Protein AF-A0A8J2SNY2-F1 (afdb_monomer_lite)

InterPro domains:
  IPR027417 P-loop containing nucleoside triphosphate hydrolase [G3DSA:3.40.50.300] (19-273)
  IPR027417 P-loop containing nucleoside triphosphate hydrolase [G3DSA:3.40.50.300] (315-578)
  IPR027417 P-loop containing nucleoside triphosphate hydrolase [SSF52540] (19-252)
  IPR052796 Nodulation factor sulfotransferase [PTHR32175] (302-593)

pLDDT: mean 71.62, std 20.52, range [24.45, 96.56]

Secondary structure (DSSP, 8-state):
--PPP-------S------PPPPEEEE--TTSSHHHHHHHHHH-TTEEE--S-GGGGS-S-HHHHHHHHHHHHHS--S-TT---TT-TTGGGGS----GGGTTPEEEEEE-GGG-TTS-TTTTHHHHSSTT-EEEEEE---HHHHHHHHHHHHHHHHHHS-S---SHHHHHHHHHTHHHHTSPBP--HHHHHHHHHHHHHHHHHHHHHHHHHTTS-BEEEEHHHHHH-HHHHHHHHHHHHT------PPP-PPP-S-SSHHHHBTTHHHHHHHHHHH-GGGHHHHH--S-----EEE-GGG-EEESTTTB--PPPPPEEEEE-TTSSHHHHHHHHHSSTTEEEEEE-S--SS----HHHHHHHHHHHHH--TT-S-S-SS---HHHHHHHHHHHH-TT-TTPEEEEEEETTSS-HHHHHHHIIIIIHHHHHHHT-EEEEEE---HHHHHHHHHHHHHHHHH-SS--SSBSSHHHHHHT---BPPP-HHHHHHHHHHHHHHHHHHHHHHHHHHHTT-EEEEEEHHHHHH-HHHHHHHHHHHTTT-GGGG---S-----B-TT--S--GGGBTTHHHHHHHHTTSGGGGGGSTT----STTHHHHHHHPPPPP---------PPPP---PPPP-S----------------PPPP-----------------------------------------------HHHHHHHHHHHHHHHT-S-GGGG---GGG---GGGGGS---EEEEEEEEEE---TT-TT--EEEEE-TTS-EEEEETTTGGG-THHHHS-EEEEE--SS--S---SEEEEEEESSHHHHHHTHHHHHHHHHHHHHTT-EEEEEE--PPTTTTS-S-HHHHTSHHHHHS-SS---TT--TTT-PPS-GGGHHHHS--GGGHHHHHHHHHHSTT--EEEEE-TT-EEPSSPP--TTHHHHHHS-S-SEEEEE-PPTTS--TT--TT-EEEEEEEEESSHHHHHHHHHHHHT--SSSSHHHHHHHHHHHHHHTTSS--SSHHHHH--TTHHHH--HHHHHHH-GGG---HHHHHHH-TT-SB-----SS------GGGTTEE-----SS---EEEEE-SSSEEEEE--EEEETTEEEEPP-S-HHHHHHHTT-------

Radius of gyration: 40.36 Å; chains: 1; bounding box: 122×94×124 Å

Structure (mmCIF, N/CA/C/O backbone):
data_AF-A0A8J2SNY2-F1
#
_entry.id   AF-A0A8J2SNY2-F1
#
loop_
_atom_site.group_PDB
_atom_site.id
_atom_site.type_symbol
_atom_site.label_atom_id
_atom_site.label_alt_id
_atom_site.label_comp_id
_atom_site.label_asym_id
_atom_site.label_entity_id
_atom_site.label_seq_id
_atom_site.pdbx_PDB_ins_code
_atom_site.Cartn_x
_atom_site.Cartn_y
_atom_site.Cartn_z
_atom_site.occupancy
_atom_site.B_iso_or_equiv
_atom_site.auth_seq_id
_atom_site.auth_comp_id
_atom_site.auth_asym_id
_atom_site.auth_atom_id
_atom_site.pdbx_PDB_model_num
ATOM 1 N N . MET A 1 1 ? -14.990 46.001 -46.000 1.00 33.22 1 MET A N 1
ATOM 2 C CA . MET A 1 1 ? -14.203 45.786 -44.765 1.00 33.22 1 MET A CA 1
ATOM 3 C C . MET A 1 1 ? -15.103 45.163 -43.706 1.00 33.22 1 MET A C 1
ATOM 5 O O . MET A 1 1 ? -15.949 45.850 -43.158 1.00 33.22 1 MET A O 1
ATOM 9 N N . ARG A 1 2 ? -14.979 43.854 -43.470 1.00 25.88 2 ARG A N 1
ATOM 10 C CA . ARG A 1 2 ? -15.606 43.136 -42.350 1.00 25.88 2 ARG A CA 1
ATOM 11 C C . ARG A 1 2 ? -14.556 42.163 -41.812 1.00 25.88 2 ARG A C 1
ATOM 13 O O . ARG A 1 2 ? -14.052 41.351 -42.580 1.00 25.88 2 ARG A O 1
ATOM 20 N N . ARG A 1 3 ? -14.186 42.294 -40.538 1.00 25.11 3 ARG A N 1
ATOM 21 C CA . ARG A 1 3 ? -13.379 41.313 -39.794 1.00 25.11 3 ARG A CA 1
ATOM 22 C C . ARG A 1 3 ? -14.329 40.467 -38.939 1.00 25.11 3 ARG A C 1
ATOM 24 O O . ARG A 1 3 ? -15.199 41.068 -38.309 1.00 25.11 3 ARG A O 1
ATOM 31 N N . PRO A 1 4 ? -14.190 39.131 -38.895 1.00 34.78 4 PRO A N 1
ATOM 32 C CA . PRO A 1 4 ? -14.911 38.299 -37.946 1.00 34.78 4 PRO A CA 1
ATOM 33 C C . PRO A 1 4 ? -14.132 38.121 -36.635 1.00 34.78 4 PRO A C 1
ATOM 35 O O . PRO A 1 4 ? -12.933 38.391 -36.546 1.00 34.78 4 PRO A O 1
ATOM 38 N N . ALA A 1 5 ? -14.889 37.702 -35.626 1.00 27.73 5 ALA A N 1
ATOM 39 C CA . ALA A 1 5 ? -14.544 37.582 -34.221 1.00 27.73 5 ALA A CA 1
ATOM 40 C C . ALA A 1 5 ? -13.454 36.541 -33.914 1.00 27.73 5 ALA A C 1
ATOM 42 O O . ALA A 1 5 ? -13.342 35.502 -34.561 1.00 27.73 5 ALA A O 1
ATOM 43 N N . VAL A 1 6 ? -12.690 36.832 -32.861 1.00 32.44 6 VAL A N 1
ATOM 44 C CA . VAL A 1 6 ? -11.732 35.936 -32.212 1.00 32.44 6 VAL A CA 1
ATOM 45 C C . VAL A 1 6 ? -12.512 34.946 -31.345 1.00 32.44 6 VAL A C 1
ATOM 47 O O . VAL A 1 6 ? -13.047 35.322 -30.305 1.00 32.44 6 VAL A O 1
ATOM 50 N N . ALA A 1 7 ? -12.573 33.685 -31.771 1.00 25.44 7 ALA A N 1
ATOM 51 C CA . ALA A 1 7 ? -12.929 32.562 -30.911 1.00 25.44 7 ALA A CA 1
ATOM 52 C C . ALA A 1 7 ? -11.639 32.016 -30.282 1.00 25.44 7 ALA A C 1
ATOM 54 O O . ALA A 1 7 ? -10.740 31.544 -30.977 1.00 25.44 7 ALA A O 1
ATOM 55 N N . VAL A 1 8 ? -11.538 32.145 -28.961 1.00 28.94 8 VAL A N 1
ATOM 56 C CA . VAL A 1 8 ? -10.444 31.616 -28.145 1.00 28.94 8 VAL A CA 1
ATOM 57 C C . VAL A 1 8 ? -10.587 30.097 -28.050 1.00 28.94 8 VAL A C 1
ATOM 59 O O . VAL A 1 8 ? -11.643 29.575 -27.703 1.00 28.94 8 VAL A O 1
ATOM 62 N N . ALA A 1 9 ? -9.500 29.400 -28.373 1.00 28.38 9 ALA A N 1
ATOM 63 C CA . ALA A 1 9 ? -9.352 27.958 -28.296 1.00 28.38 9 ALA A CA 1
ATOM 64 C C . ALA A 1 9 ? -9.472 27.453 -26.847 1.00 28.38 9 ALA A C 1
ATOM 66 O O . ALA A 1 9 ? -8.520 27.541 -26.081 1.00 28.38 9 ALA A O 1
ATOM 67 N N . TRP A 1 10 ? -10.629 26.892 -26.495 1.00 27.05 10 TRP A N 1
ATOM 68 C CA . TRP A 1 10 ? -10.845 26.054 -25.310 1.00 27.05 10 TRP A CA 1
ATOM 69 C C . TRP A 1 10 ? -11.689 24.841 -25.723 1.00 27.05 10 TRP A C 1
ATOM 71 O O . TRP A 1 10 ? -12.876 24.763 -25.437 1.00 27.05 10 TRP A O 1
ATOM 81 N N . ALA A 1 11 ? -11.087 23.920 -26.479 1.00 25.66 11 ALA A N 1
ATOM 82 C CA . ALA A 1 11 ? -11.652 22.596 -26.760 1.00 25.66 11 ALA A CA 1
ATOM 83 C C . ALA A 1 11 ? -10.570 21.649 -27.308 1.00 25.66 11 ALA A C 1
ATOM 85 O O . ALA A 1 11 ? -10.672 21.139 -28.418 1.00 25.66 11 ALA A O 1
ATOM 86 N N . ALA A 1 12 ? -9.493 21.448 -26.551 1.00 27.84 12 ALA A N 1
ATOM 87 C CA . ALA A 1 12 ? -8.591 20.315 -26.745 1.00 27.84 12 ALA A CA 1
ATOM 88 C C . ALA A 1 12 ? -7.766 20.135 -25.472 1.00 27.84 12 ALA A C 1
ATOM 90 O O . ALA A 1 12 ? -6.720 20.757 -25.360 1.00 27.84 12 ALA A O 1
ATOM 91 N N . HIS A 1 13 ? -8.255 19.340 -24.519 1.00 29.03 13 HIS A N 1
ATOM 92 C CA . HIS A 1 13 ? -7.476 18.525 -23.568 1.00 29.03 13 HIS A CA 1
ATOM 93 C C . HIS A 1 13 ? -8.428 18.015 -22.485 1.00 29.03 13 HIS A C 1
ATOM 95 O O . HIS A 1 13 ? -8.487 18.574 -21.403 1.00 29.03 13 HIS A O 1
ATOM 101 N N . LEU A 1 14 ? -9.211 16.991 -22.820 1.00 28.50 14 LEU A N 1
ATOM 102 C CA . LEU A 1 14 ? -9.792 16.010 -21.897 1.00 28.50 14 LEU A CA 1
ATOM 103 C C . LEU A 1 14 ? -10.342 14.862 -22.765 1.00 28.50 14 LEU A C 1
ATOM 105 O O . LEU A 1 14 ? -11.539 14.618 -22.849 1.00 28.50 14 LEU A O 1
ATOM 109 N N . SER A 1 15 ? -9.442 14.175 -23.472 1.00 24.45 15 SER A N 1
ATOM 110 C CA . SER A 1 15 ? -9.649 12.762 -23.785 1.00 24.45 15 SER A CA 1
ATOM 111 C C . SER A 1 15 ? -8.582 12.001 -23.016 1.00 24.45 15 SER A C 1
ATOM 113 O O . SER A 1 15 ? -7.390 12.231 -23.233 1.00 24.45 15 SER A O 1
ATOM 115 N N . MET A 1 16 ? -9.001 11.116 -22.114 1.00 31.48 16 MET A N 1
ATOM 116 C CA . MET A 1 16 ? -8.162 10.046 -21.576 1.00 31.48 16 MET A CA 1
ATOM 117 C C . MET A 1 16 ? -7.810 9.102 -22.735 1.00 31.48 16 MET A C 1
ATOM 119 O O . MET A 1 16 ? -8.419 8.055 -22.898 1.00 31.48 16 MET A O 1
ATOM 123 N N . GLY A 1 17 ? -6.900 9.524 -23.611 1.00 27.55 17 GLY A N 1
ATOM 124 C CA . GLY A 1 17 ? -6.364 8.685 -24.672 1.00 27.55 17 GLY A CA 1
ATOM 125 C C . GLY A 1 17 ? -5.125 7.988 -24.141 1.00 27.55 17 GLY A C 1
ATOM 126 O O . GLY A 1 17 ? -4.146 8.664 -23.819 1.00 27.55 17 GLY A O 1
ATOM 127 N N . GLN A 1 18 ? -5.152 6.658 -24.040 1.00 42.31 18 GLN A N 1
ATOM 128 C CA . GLN A 1 18 ? -3.917 5.880 -23.994 1.00 42.31 18 GLN A CA 1
ATOM 129 C C . GLN A 1 18 ? -3.045 6.337 -25.170 1.00 42.31 18 GLN A C 1
ATOM 131 O O . GLN A 1 18 ? -3.481 6.350 -26.320 1.00 42.31 18 GLN A O 1
ATOM 136 N N . GLN A 1 19 ? -1.836 6.810 -24.876 1.00 49.94 19 GLN A N 1
ATOM 137 C CA . GLN A 1 19 ? -0.881 7.168 -25.916 1.00 49.94 19 GLN A CA 1
ATOM 138 C C . GLN A 1 19 ? -0.490 5.861 -26.616 1.00 49.94 19 GLN A C 1
ATOM 140 O O . GLN A 1 19 ? 0.139 5.012 -25.986 1.00 49.94 19 GLN A O 1
ATOM 145 N N . GLN A 1 20 ? -0.898 5.672 -27.874 1.00 62.72 20 GLN A N 1
ATOM 146 C CA . GLN A 1 20 ? -0.544 4.462 -28.620 1.00 62.72 20 GLN A CA 1
ATOM 147 C C . GLN A 1 20 ? 0.985 4.282 -28.665 1.00 62.72 20 GLN A C 1
ATOM 149 O O . GLN A 1 20 ? 1.704 5.274 -28.866 1.00 62.72 20 GLN A O 1
ATOM 154 N N . PRO A 1 21 ? 1.501 3.047 -28.495 1.00 74.69 21 PRO A N 1
ATOM 155 C CA . PRO A 1 21 ? 2.928 2.777 -28.603 1.00 74.69 21 PRO A CA 1
ATOM 156 C C . PRO A 1 21 ? 3.493 3.249 -29.942 1.00 74.69 21 PRO A C 1
ATOM 158 O O . PRO A 1 21 ? 2.880 3.094 -30.998 1.00 74.69 21 PRO A O 1
ATOM 161 N N . SER A 1 22 ? 4.693 3.824 -29.912 1.00 81.81 22 SER A N 1
ATOM 162 C CA . SER A 1 22 ? 5.359 4.258 -31.142 1.00 81.81 22 SER A CA 1
ATOM 163 C C . SER A 1 22 ? 5.889 3.042 -31.915 1.00 81.81 22 SER A C 1
ATOM 165 O O . SER A 1 22 ? 6.609 2.244 -31.309 1.00 81.81 22 SER A O 1
ATOM 167 N N . PRO A 1 23 ? 5.629 2.914 -33.232 1.00 86.12 23 PRO A N 1
ATOM 168 C CA . PRO A 1 23 ? 6.174 1.824 -34.035 1.00 86.12 23 PRO A CA 1
ATOM 169 C C . PRO A 1 23 ? 7.700 1.761 -33.956 1.00 86.12 23 PRO A C 1
ATOM 171 O O . PRO A 1 23 ? 8.362 2.803 -33.900 1.00 86.12 23 PRO A O 1
ATOM 174 N N . VAL A 1 24 ? 8.271 0.556 -33.980 1.00 89.06 24 VAL A N 1
ATOM 175 C CA . VAL A 1 24 ? 9.714 0.349 -33.799 1.00 89.06 24 VAL A CA 1
ATOM 176 C C . VAL A 1 24 ? 10.374 -0.340 -34.991 1.00 89.06 24 VAL A C 1
ATOM 178 O O . VAL A 1 24 ? 9.887 -1.344 -35.505 1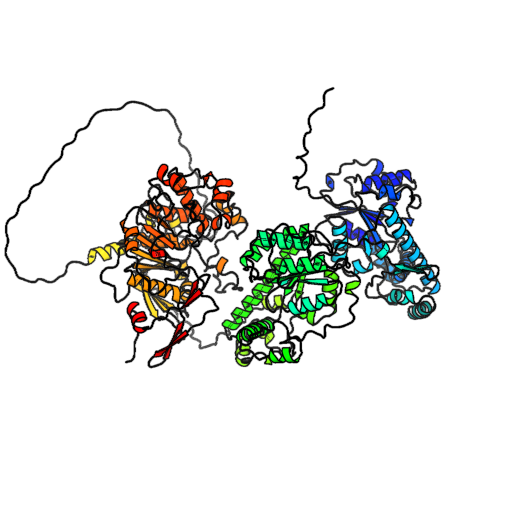.00 89.06 24 VAL A O 1
ATOM 181 N N . VAL A 1 25 ? 11.535 0.177 -35.400 1.00 90.88 25 VAL A N 1
ATOM 182 C CA . VAL A 1 25 ? 12.435 -0.486 -36.356 1.00 90.88 25 VAL A CA 1
ATOM 183 C C . VAL A 1 25 ? 13.700 -0.915 -35.624 1.00 90.88 25 VAL A C 1
ATOM 185 O O . VAL A 1 25 ? 14.414 -0.079 -35.060 1.00 90.88 25 VAL A O 1
ATOM 188 N N . VAL A 1 26 ? 13.982 -2.220 -35.641 1.00 93.12 26 VAL A N 1
ATOM 189 C CA . VAL A 1 26 ? 15.148 -2.823 -34.985 1.00 93.12 26 VAL A CA 1
ATOM 190 C C . VAL A 1 26 ? 16.241 -3.111 -36.017 1.00 93.12 26 VAL A C 1
ATOM 192 O O . VAL A 1 26 ? 16.176 -4.064 -36.790 1.00 93.12 26 VAL A O 1
ATOM 195 N N . PHE A 1 27 ? 17.293 -2.302 -36.025 1.00 94.06 27 PHE A N 1
ATOM 196 C CA . PHE A 1 27 ? 18.481 -2.528 -36.839 1.00 94.06 27 PHE A CA 1
ATOM 197 C C . PHE A 1 27 ? 19.389 -3.571 -36.199 1.00 94.06 27 PHE A C 1
ATOM 199 O O . PHE A 1 27 ? 19.750 -3.461 -35.027 1.00 94.06 27 PHE A O 1
ATOM 206 N N . LYS A 1 28 ? 19.815 -4.562 -36.983 1.00 93.00 28 LYS A N 1
ATOM 207 C CA . LYS A 1 28 ? 20.658 -5.658 -36.493 1.00 93.00 28 LYS A CA 1
ATOM 208 C C . LYS A 1 28 ? 21.699 -6.111 -37.520 1.00 93.00 28 LYS A C 1
ATOM 210 O O . LYS A 1 28 ? 21.788 -5.593 -38.632 1.00 93.00 28 LYS A O 1
ATOM 215 N N . LYS A 1 29 ? 22.481 -7.132 -37.156 1.00 91.56 29 LYS A N 1
ATOM 216 C CA . LYS A 1 29 ? 23.317 -7.925 -38.075 1.00 91.56 29 LYS A CA 1
ATOM 217 C C . LYS A 1 29 ? 22.982 -9.411 -37.917 1.00 91.56 29 LYS A C 1
ATOM 219 O O . LYS A 1 29 ? 22.420 -9.822 -36.905 1.00 91.56 29 LYS A O 1
ATOM 224 N N . ALA A 1 30 ? 23.317 -10.243 -38.898 1.00 87.06 30 ALA A N 1
ATOM 225 C CA . ALA A 1 30 ? 23.298 -11.691 -38.699 1.00 87.06 30 ALA A CA 1
ATOM 226 C C . ALA A 1 30 ? 24.171 -12.094 -37.488 1.00 87.06 30 ALA A C 1
ATOM 228 O O . ALA A 1 30 ? 25.179 -11.444 -37.204 1.00 87.06 30 ALA A O 1
ATOM 229 N N . ARG A 1 31 ? 23.781 -13.168 -36.786 1.00 87.25 31 ARG A N 1
ATOM 230 C CA . ARG A 1 31 ? 24.534 -13.785 -35.666 1.00 87.25 31 ARG A CA 1
ATOM 231 C C . ARG A 1 31 ? 24.705 -12.917 -34.408 1.00 87.25 31 ARG A C 1
ATOM 233 O O . ARG A 1 31 ? 25.590 -13.161 -33.585 1.00 87.25 31 ARG A O 1
ATOM 240 N N . THR A 1 32 ? 23.803 -11.957 -34.223 1.00 88.12 32 THR A N 1
ATOM 241 C CA . THR A 1 32 ? 23.717 -11.097 -33.029 1.00 88.12 32 THR A CA 1
ATOM 242 C C . THR A 1 32 ? 22.736 -11.598 -31.978 1.00 88.12 32 THR A C 1
ATOM 244 O O . THR A 1 32 ? 22.462 -10.869 -31.040 1.00 88.12 32 THR A O 1
ATOM 247 N N . GLY A 1 33 ? 22.142 -12.781 -32.172 1.00 87.31 33 GLY A N 1
ATOM 248 C CA . GLY A 1 33 ? 20.983 -13.225 -31.394 1.00 87.31 33 GLY A CA 1
ATOM 249 C C . GLY A 1 33 ? 19.668 -12.563 -31.816 1.00 87.31 33 GLY A C 1
ATOM 250 O O . GLY A 1 33 ? 18.686 -12.661 -31.100 1.00 87.31 33 GLY A O 1
ATOM 251 N N . SER A 1 34 ? 19.611 -11.871 -32.962 1.00 86.88 34 SER A N 1
ATOM 252 C CA . SER A 1 34 ? 18.394 -11.149 -33.395 1.00 86.88 34 SER A CA 1
ATOM 253 C C . SER A 1 34 ? 17.194 -12.071 -33.582 1.00 86.88 34 SER A C 1
ATOM 255 O O . SER A 1 34 ? 16.071 -11.658 -33.338 1.00 86.88 34 SER A O 1
ATOM 257 N N . THR A 1 35 ? 17.440 -13.331 -33.937 1.00 84.00 35 THR A N 1
ATOM 258 C CA . THR A 1 35 ? 16.425 -14.388 -33.974 1.00 84.00 35 THR A CA 1
ATOM 259 C C . THR A 1 35 ? 15.821 -14.670 -32.596 1.00 84.00 35 THR A C 1
ATOM 261 O O . THR A 1 35 ? 14.616 -14.843 -32.486 1.00 84.00 35 THR A O 1
ATOM 264 N N . TRP A 1 36 ? 16.652 -14.667 -31.550 1.00 86.38 36 TRP A N 1
ATOM 265 C CA . TRP A 1 36 ? 16.235 -14.859 -30.160 1.00 86.38 36 TRP A CA 1
ATOM 266 C C . TRP A 1 36 ? 15.397 -13.671 -29.665 1.00 86.38 36 TRP A C 1
ATOM 268 O O . TRP A 1 36 ? 14.319 -13.867 -29.117 1.00 86.38 36 TRP A O 1
ATOM 278 N N . LEU A 1 37 ? 15.837 -12.436 -29.942 1.00 89.25 37 LEU A N 1
ATOM 279 C CA . LEU A 1 37 ? 15.060 -11.228 -29.638 1.00 89.25 37 LEU A CA 1
ATOM 280 C C . LEU A 1 37 ? 13.711 -11.201 -30.372 1.00 89.25 37 LEU A C 1
ATOM 282 O O . LEU A 1 37 ? 12.694 -10.907 -29.754 1.00 89.25 37 LEU A O 1
ATOM 286 N N . ALA A 1 38 ? 13.705 -11.489 -31.676 1.00 86.75 38 ALA A N 1
ATOM 287 C CA . ALA A 1 38 ? 12.488 -11.470 -32.480 1.00 86.75 38 ALA A CA 1
ATOM 288 C C . ALA A 1 38 ? 11.462 -12.499 -31.981 1.00 86.75 38 ALA A C 1
ATOM 290 O O . ALA A 1 38 ? 10.297 -12.154 -31.856 1.00 86.75 38 ALA A O 1
ATOM 291 N N . ASP A 1 39 ? 11.896 -13.710 -31.620 1.00 84.44 39 ASP A N 1
ATOM 292 C CA . ASP A 1 39 ? 11.019 -14.753 -31.067 1.00 84.44 39 ASP A CA 1
ATOM 293 C C . ASP A 1 39 ? 10.436 -14.367 -29.692 1.00 84.44 39 ASP A C 1
ATOM 295 O O . ASP A 1 39 ? 9.268 -14.640 -29.429 1.00 84.44 39 ASP A O 1
ATOM 299 N N . MET A 1 40 ? 11.197 -13.668 -28.833 1.00 87.50 40 MET A N 1
ATOM 300 C CA . MET A 1 40 ? 10.644 -13.103 -27.588 1.00 87.50 40 MET A CA 1
ATOM 301 C C . MET A 1 40 ? 9.604 -12.013 -27.866 1.00 87.50 40 MET A C 1
ATOM 303 O O . MET A 1 40 ? 8.563 -11.991 -27.223 1.00 87.50 40 MET A O 1
ATOM 307 N N . LEU A 1 41 ? 9.863 -11.115 -28.822 1.00 87.69 41 LEU A N 1
ATOM 308 C CA . LEU A 1 41 ? 8.920 -10.051 -29.180 1.00 87.69 41 LEU A CA 1
ATOM 309 C C . LEU A 1 41 ? 7.668 -10.592 -29.887 1.00 87.69 41 LEU A C 1
ATOM 311 O O . LEU A 1 41 ? 6.594 -10.045 -29.696 1.00 87.69 41 LEU A O 1
ATOM 315 N N . GLU A 1 42 ? 7.782 -11.657 -30.679 1.00 83.50 42 GLU A N 1
ATOM 316 C CA . GLU A 1 42 ? 6.655 -12.286 -31.384 1.00 83.50 42 GLU A CA 1
ATOM 317 C C . GLU A 1 42 ? 5.690 -13.004 -30.428 1.00 83.50 42 GLU A C 1
ATOM 319 O O . GLU A 1 42 ? 4.485 -13.035 -30.668 1.00 83.50 42 GLU A O 1
ATOM 324 N N . LYS A 1 43 ? 6.206 -13.562 -29.328 1.00 85.12 43 LYS A N 1
ATOM 325 C CA . LYS A 1 43 ? 5.400 -14.245 -28.304 1.00 85.12 43 LYS A CA 1
ATOM 326 C C . LYS A 1 43 ? 4.765 -13.305 -27.281 1.00 85.12 43 LYS A C 1
ATOM 328 O O . LYS A 1 43 ? 3.946 -13.760 -26.484 1.00 85.12 43 LYS A O 1
ATOM 333 N N . ASP A 1 44 ? 5.171 -12.040 -27.253 1.00 85.19 44 ASP A N 1
ATOM 334 C CA . ASP A 1 44 ? 4.626 -11.052 -26.329 1.00 85.19 44 ASP A CA 1
ATOM 335 C C . ASP A 1 44 ? 3.267 -10.565 -26.839 1.00 85.19 44 ASP A C 1
ATOM 337 O O . ASP A 1 44 ? 3.148 -10.016 -27.932 1.00 85.19 44 ASP A O 1
ATOM 341 N N . ASP A 1 45 ? 2.219 -10.765 -26.045 1.00 83.44 45 ASP A N 1
ATOM 342 C CA . ASP A 1 45 ? 0.842 -10.449 -26.419 1.00 83.44 45 ASP A CA 1
ATOM 343 C C . ASP A 1 45 ? 0.607 -8.949 -26.653 1.00 83.44 45 ASP A C 1
ATOM 345 O O . ASP A 1 45 ? -0.307 -8.586 -27.403 1.00 83.44 45 ASP A O 1
ATOM 349 N N . ARG A 1 46 ? 1.464 -8.089 -26.090 1.00 83.94 46 ARG A N 1
ATOM 350 C CA . ARG A 1 46 ? 1.454 -6.627 -26.263 1.00 83.94 46 ARG A CA 1
ATOM 351 C C . ARG A 1 46 ? 2.160 -6.169 -27.534 1.00 83.94 46 ARG A C 1
ATOM 353 O O . ARG A 1 46 ? 2.160 -4.973 -27.826 1.00 83.94 46 ARG A O 1
ATOM 360 N N . VAL A 1 47 ? 2.806 -7.070 -28.269 1.00 84.81 47 VAL A N 1
ATOM 361 C CA . VAL A 1 47 ? 3.633 -6.730 -29.425 1.00 84.81 47 VAL A CA 1
ATOM 362 C C . VAL A 1 47 ? 3.092 -7.431 -30.668 1.00 84.81 47 VAL A C 1
ATOM 364 O O . VAL A 1 47 ? 2.811 -8.622 -30.692 1.00 84.81 47 VAL A O 1
ATOM 367 N N . ALA A 1 48 ? 2.951 -6.670 -31.743 1.00 82.81 48 ALA A N 1
ATOM 368 C CA . ALA A 1 48 ? 2.775 -7.172 -33.092 1.00 82.81 48 ALA A CA 1
ATOM 369 C C . ALA A 1 48 ? 4.110 -7.031 -33.834 1.00 82.81 48 ALA A C 1
ATOM 371 O O . ALA A 1 48 ? 4.339 -6.069 -34.575 1.00 82.81 48 ALA A O 1
ATOM 372 N N . PHE A 1 49 ? 5.023 -7.971 -33.581 1.00 83.25 49 PHE A N 1
ATOM 373 C CA . PHE A 1 49 ? 6.332 -7.988 -34.226 1.00 83.25 49 PHE A CA 1
ATOM 374 C C . PHE A 1 49 ? 6.254 -8.777 -35.534 1.00 83.25 49 PHE A C 1
ATOM 376 O O . PHE A 1 49 ? 5.971 -9.974 -35.530 1.00 83.25 49 PHE A O 1
ATOM 383 N N . PHE A 1 50 ? 6.478 -8.120 -36.671 1.00 72.44 50 PHE A N 1
ATOM 384 C CA . PHE A 1 50 ? 6.499 -8.807 -37.957 1.00 72.44 50 PHE A CA 1
ATOM 385 C C . PHE A 1 50 ? 7.751 -9.683 -38.065 1.00 72.44 50 PHE A C 1
ATOM 387 O O . PHE A 1 50 ? 8.829 -9.295 -37.612 1.00 72.44 50 PHE A O 1
ATOM 394 N N . ARG A 1 51 ? 7.570 -10.858 -38.685 1.00 65.44 51 ARG A N 1
ATOM 395 C CA . ARG A 1 51 ? 8.538 -11.953 -38.873 1.00 65.44 51 ARG A CA 1
ATOM 396 C C . ARG A 1 51 ? 10.005 -11.503 -38.912 1.00 65.44 51 ARG A C 1
ATOM 398 O O . ARG A 1 51 ? 10.360 -10.571 -39.633 1.00 65.44 51 ARG A O 1
ATOM 405 N N . HIS A 1 52 ? 10.857 -12.262 -38.219 1.00 67.50 52 HIS A N 1
ATOM 406 C CA . HIS A 1 52 ? 12.304 -12.058 -38.198 1.00 67.50 52 HIS A CA 1
ATOM 407 C C . HIS A 1 52 ? 12.888 -11.875 -39.612 1.00 67.50 52 HIS A C 1
ATOM 409 O O . HIS A 1 52 ? 12.710 -12.750 -40.460 1.00 67.50 52 HIS A O 1
ATOM 415 N N . GLU A 1 53 ? 13.639 -10.789 -39.826 1.00 70.69 53 GLU A N 1
ATOM 416 C CA . GLU A 1 53 ? 14.204 -10.375 -41.119 1.00 70.69 53 GLU A CA 1
ATOM 417 C C . GLU A 1 53 ? 13.161 -10.000 -42.178 1.00 70.69 53 GLU A C 1
ATOM 419 O O . GLU A 1 53 ? 13.091 -10.617 -43.245 1.00 70.69 53 GLU A O 1
ATOM 424 N N . ALA A 1 54 ? 12.421 -8.917 -41.931 1.00 69.06 54 ALA A N 1
ATOM 425 C CA . ALA A 1 54 ? 11.400 -8.403 -42.848 1.00 69.06 54 ALA A CA 1
ATOM 426 C C . ALA A 1 54 ? 11.898 -8.229 -44.298 1.00 69.06 54 ALA A C 1
ATOM 428 O O . ALA A 1 54 ? 11.122 -8.375 -45.240 1.00 69.06 54 ALA A O 1
ATOM 429 N N . GLN A 1 55 ? 13.206 -8.010 -44.503 1.00 72.44 55 GLN A N 1
ATOM 430 C CA . GLN A 1 55 ? 13.798 -7.927 -45.839 1.00 72.44 55 GLN A CA 1
ATOM 431 C C . GLN A 1 55 ? 13.572 -9.153 -46.735 1.00 72.44 55 GLN A C 1
ATOM 433 O O . GLN A 1 55 ? 13.571 -9.010 -47.953 1.00 72.44 55 GLN A O 1
ATOM 438 N N . GLY A 1 56 ? 13.351 -10.344 -46.165 1.00 70.50 56 GLY A N 1
ATOM 439 C CA . GLY A 1 56 ? 13.036 -11.548 -46.944 1.00 70.50 56 GLY A CA 1
ATOM 440 C C . GLY A 1 56 ? 11.696 -11.467 -47.688 1.00 70.50 56 GLY A C 1
ATOM 441 O O . GLY A 1 56 ? 11.430 -12.286 -48.565 1.00 70.50 56 GLY A O 1
ATOM 442 N N . CYS A 1 57 ? 10.870 -10.472 -47.361 1.00 65.62 57 CYS A N 1
ATOM 443 C CA . CYS A 1 57 ? 9.527 -10.267 -47.896 1.00 65.62 57 CYS A CA 1
ATOM 444 C C . CYS A 1 57 ? 9.467 -9.173 -48.978 1.00 65.62 57 CYS A C 1
ATOM 446 O O . CYS A 1 57 ? 8.397 -8.913 -49.541 1.00 65.62 57 CYS A O 1
ATOM 448 N N . PHE A 1 58 ? 10.599 -8.531 -49.286 1.00 72.12 58 PHE A N 1
ATOM 449 C CA . PHE A 1 58 ? 10.678 -7.438 -50.254 1.00 72.12 58 PHE A CA 1
ATOM 450 C C . PHE A 1 58 ? 11.314 -7.893 -51.575 1.00 72.12 58 PHE A C 1
ATOM 452 O O . PHE A 1 58 ? 12.132 -8.818 -51.629 1.00 72.12 58 PHE A O 1
ATOM 459 N N . SER A 1 59 ? 10.901 -7.255 -52.670 1.00 67.56 59 SER A N 1
ATOM 460 C CA . SER A 1 59 ? 11.609 -7.310 -53.951 1.00 67.56 59 SER A CA 1
ATOM 461 C C . SER A 1 59 ? 12.953 -6.581 -53.870 1.00 67.56 59 SER A C 1
ATOM 463 O O . SER A 1 59 ? 13.153 -5.719 -53.023 1.00 67.56 59 SER A O 1
ATOM 465 N N . ASP A 1 60 ? 13.877 -6.894 -54.779 1.00 72.12 60 ASP A N 1
ATOM 466 C CA . ASP A 1 60 ? 15.189 -6.228 -54.852 1.00 72.12 60 ASP A CA 1
ATOM 467 C C . ASP A 1 60 ? 15.098 -4.803 -55.458 1.00 72.12 60 ASP A C 1
ATOM 469 O O . ASP A 1 60 ? 16.103 -4.199 -55.829 1.00 72.12 60 ASP A O 1
ATOM 473 N N . ASP A 1 61 ? 13.879 -4.261 -55.565 1.00 80.25 61 ASP A N 1
ATOM 474 C CA . ASP A 1 61 ? 13.562 -2.931 -56.076 1.00 80.25 61 ASP A CA 1
ATOM 475 C C . ASP A 1 61 ? 13.472 -1.909 -54.929 1.00 80.25 61 ASP A C 1
ATOM 477 O O . ASP A 1 61 ? 12.781 -2.114 -53.923 1.00 80.25 61 ASP A O 1
ATOM 481 N N . ALA A 1 62 ? 14.175 -0.785 -55.081 1.00 76.12 62 ALA A N 1
ATOM 482 C CA . ALA A 1 62 ? 14.303 0.221 -54.031 1.00 76.12 62 ALA A CA 1
ATOM 483 C C . ALA A 1 62 ? 12.988 0.956 -53.733 1.00 76.12 62 ALA A C 1
ATOM 485 O O . ALA A 1 62 ? 12.713 1.252 -52.570 1.00 76.12 62 ALA A O 1
ATOM 486 N N . ASP A 1 63 ? 12.168 1.240 -54.748 1.00 79.56 63 ASP A N 1
ATOM 487 C CA . ASP A 1 63 ? 10.922 1.991 -54.577 1.00 79.56 63 ASP A CA 1
ATOM 488 C C . ASP A 1 63 ? 9.825 1.113 -53.971 1.00 79.56 63 ASP A C 1
ATOM 490 O O . ASP A 1 63 ? 9.125 1.542 -53.046 1.00 79.56 63 ASP A O 1
ATOM 494 N N . ARG A 1 64 ? 9.722 -0.144 -54.417 1.00 77.25 64 ARG A N 1
ATOM 495 C CA . ARG A 1 64 ? 8.862 -1.151 -53.788 1.00 77.25 64 ARG A CA 1
ATOM 496 C C . ARG A 1 64 ? 9.291 -1.396 -52.354 1.00 77.25 64 ARG A C 1
ATOM 498 O O . ARG A 1 64 ? 8.456 -1.301 -51.464 1.00 77.25 64 ARG A O 1
ATOM 505 N N . THR A 1 65 ? 10.578 -1.597 -52.085 1.00 77.81 65 THR A N 1
ATOM 506 C CA . THR A 1 65 ? 11.031 -1.780 -50.703 1.00 77.81 65 THR A CA 1
ATOM 507 C C . THR A 1 65 ? 10.756 -0.545 -49.846 1.00 77.81 65 THR A C 1
ATOM 509 O O . THR A 1 65 ? 10.237 -0.682 -48.742 1.00 77.81 65 THR A O 1
ATOM 512 N N . ARG A 1 66 ? 11.004 0.676 -50.340 1.00 78.81 66 ARG A N 1
ATOM 513 C CA . ARG A 1 66 ? 10.678 1.910 -49.601 1.00 78.81 66 ARG A CA 1
ATOM 514 C C . ARG A 1 66 ? 9.194 1.954 -49.226 1.00 78.81 66 ARG A C 1
ATOM 516 O O . ARG A 1 66 ? 8.864 2.227 -48.073 1.00 78.81 66 ARG A O 1
ATOM 523 N N . LYS A 1 67 ? 8.310 1.630 -50.173 1.00 77.56 67 LYS A N 1
ATOM 524 C CA . LYS A 1 67 ? 6.861 1.561 -49.941 1.00 77.56 67 LYS A CA 1
ATOM 525 C C . LYS A 1 67 ? 6.489 0.477 -48.915 1.00 77.56 67 LYS A C 1
ATOM 527 O O . LYS A 1 67 ? 5.533 0.662 -48.170 1.00 77.56 67 LYS A O 1
ATOM 532 N N . ALA A 1 68 ? 7.274 -0.597 -48.816 1.00 75.25 68 ALA A N 1
ATOM 533 C CA . ALA A 1 68 ? 7.120 -1.675 -47.828 1.00 75.25 68 ALA A CA 1
ATOM 534 C C . ALA A 1 68 ? 7.359 -1.223 -46.418 1.00 75.25 68 ALA A C 1
ATOM 536 O O . ALA A 1 68 ? 6.497 -1.368 -45.551 1.00 75.25 68 ALA A O 1
ATOM 537 N N . PHE A 1 69 ? 8.520 -0.615 -46.221 1.00 78.31 69 PHE A N 1
ATOM 538 C CA . PHE A 1 69 ? 8.866 -0.026 -44.949 1.00 78.31 69 PHE A CA 1
ATOM 539 C C . PHE A 1 69 ? 7.838 1.037 -44.565 1.00 78.31 69 PHE A C 1
ATOM 541 O O . PHE A 1 69 ? 7.415 1.080 -43.416 1.00 78.31 69 PHE A O 1
ATOM 548 N N . GLU A 1 70 ? 7.370 1.851 -45.515 1.00 76.88 70 GLU A N 1
ATOM 549 C CA . GLU A 1 70 ? 6.343 2.848 -45.226 1.00 76.88 70 GLU A CA 1
ATOM 550 C C . GLU A 1 70 ? 5.025 2.222 -44.744 1.00 76.88 70 GLU A C 1
ATOM 552 O O . GLU A 1 70 ? 4.475 2.680 -43.743 1.00 76.88 70 GLU A O 1
ATOM 557 N N . VAL A 1 71 ? 4.539 1.158 -45.390 1.00 75.06 71 VAL A N 1
ATOM 558 C CA . VAL A 1 71 ? 3.328 0.447 -44.947 1.00 75.06 71 VAL A CA 1
ATOM 559 C C . VAL A 1 71 ? 3.546 -0.180 -43.570 1.00 75.06 71 VAL A C 1
ATOM 561 O O . VAL A 1 71 ? 2.765 0.080 -42.664 1.00 75.06 71 VAL A O 1
ATOM 564 N N . MET A 1 72 ? 4.632 -0.927 -43.359 1.00 74.31 72 MET A N 1
ATOM 565 C CA . MET A 1 72 ? 4.878 -1.616 -42.084 1.00 74.31 72 MET A CA 1
ATOM 566 C C . MET A 1 72 ? 5.050 -0.661 -40.899 1.00 74.31 72 MET A C 1
ATOM 568 O O . MET A 1 72 ? 4.657 -0.985 -39.782 1.00 74.31 72 MET A O 1
ATOM 572 N N . VAL A 1 73 ? 5.644 0.510 -41.134 1.00 72.00 73 VAL A N 1
ATOM 573 C CA . VAL A 1 73 ? 5.965 1.474 -40.079 1.00 72.00 73 VAL A CA 1
ATOM 574 C C . VAL A 1 73 ? 4.853 2.508 -39.863 1.00 72.00 73 VAL A C 1
ATOM 576 O O . VAL A 1 73 ? 4.664 2.967 -38.739 1.00 72.00 73 VAL A O 1
ATOM 579 N N . ARG A 1 74 ? 4.130 2.914 -40.918 1.00 70.88 74 ARG A N 1
ATOM 580 C CA . ARG A 1 74 ? 3.148 4.018 -40.854 1.00 70.88 74 ARG A CA 1
ATOM 581 C C . ARG A 1 74 ? 1.693 3.593 -41.024 1.00 70.88 74 ARG A C 1
ATOM 583 O O . ARG A 1 74 ? 0.814 4.365 -40.653 1.00 70.88 74 ARG A O 1
ATOM 590 N N . ARG A 1 75 ? 1.425 2.439 -41.641 1.00 65.69 75 ARG A N 1
ATOM 591 C CA . ARG A 1 75 ? 0.073 1.929 -41.944 1.00 65.69 75 ARG A CA 1
ATOM 592 C C . ARG A 1 75 ? 0.028 0.398 -41.832 1.00 65.69 75 ARG A C 1
ATOM 594 O O . ARG A 1 75 ? -0.248 -0.267 -42.835 1.00 65.69 75 ARG A O 1
ATOM 601 N N . PRO A 1 76 ? 0.369 -0.174 -40.664 1.00 64.56 76 PRO A N 1
ATOM 602 C CA . PRO A 1 76 ? 0.458 -1.620 -40.528 1.00 64.56 76 PRO A CA 1
ATOM 603 C C . PRO A 1 76 ? -0.906 -2.263 -40.811 1.00 64.56 76 PRO A C 1
ATOM 605 O O . PRO A 1 76 ? -1.941 -1.712 -40.443 1.00 64.56 76 PRO A O 1
ATOM 608 N N . THR A 1 77 ? -0.911 -3.415 -41.486 1.00 62.69 77 THR A N 1
ATOM 609 C CA . THR A 1 77 ? -2.147 -4.135 -41.851 1.00 62.69 77 THR A CA 1
ATOM 610 C C . THR A 1 77 ? -2.372 -5.336 -40.944 1.00 62.69 77 THR A C 1
ATOM 612 O O . THR A 1 77 ? -1.403 -5.951 -40.514 1.00 62.69 77 THR A O 1
ATOM 615 N N . CYS A 1 78 ? -3.628 -5.729 -40.737 1.00 60.91 78 CYS A N 1
ATOM 616 C CA . CYS A 1 78 ? -4.058 -6.735 -39.756 1.00 60.91 78 CYS A CA 1
ATOM 617 C C . CYS A 1 78 ? -3.577 -8.181 -39.896 1.00 60.91 78 CYS A C 1
ATOM 619 O O . CYS A 1 78 ? -4.040 -9.052 -39.164 1.00 60.91 78 CYS A O 1
ATOM 621 N N . SER A 1 79 ? -2.658 -8.470 -40.807 1.00 57.09 79 SER A N 1
ATOM 622 C CA . SER A 1 79 ? -2.107 -9.810 -40.956 1.00 57.09 79 SER A CA 1
ATOM 623 C C . SER A 1 79 ? -0.676 -9.843 -40.425 1.00 57.09 79 SER A C 1
ATOM 625 O O . SER A 1 79 ? 0.224 -9.251 -41.002 1.00 57.09 79 SER A O 1
ATOM 627 N N . THR A 1 80 ? -0.409 -10.573 -39.343 1.00 51.03 80 THR A N 1
ATOM 628 C CA . THR A 1 80 ? 0.978 -10.921 -38.965 1.00 51.03 80 THR A CA 1
ATOM 629 C C . THR A 1 80 ? 1.563 -11.997 -39.894 1.00 51.03 80 THR A C 1
ATOM 631 O O . THR A 1 80 ? 2.777 -12.169 -39.965 1.00 51.03 80 THR A O 1
ATOM 634 N N . GLN A 1 81 ? 0.716 -12.661 -40.698 1.00 51.75 81 GLN A N 1
ATOM 635 C CA . GLN A 1 81 ? 1.083 -13.626 -41.744 1.00 51.75 81 GLN A CA 1
ATOM 636 C C . GLN A 1 81 ? 1.463 -12.967 -43.086 1.00 51.75 81 GLN A C 1
ATOM 638 O O . GLN A 1 81 ? 1.434 -13.616 -44.129 1.00 51.75 81 GLN A O 1
ATOM 643 N N . MET A 1 82 ? 1.855 -11.689 -43.083 1.00 52.88 82 MET A N 1
ATOM 644 C CA . MET A 1 82 ? 2.142 -10.846 -44.260 1.00 52.88 82 MET A CA 1
ATOM 645 C C . MET A 1 82 ? 3.256 -11.327 -45.209 1.00 52.88 82 MET A C 1
ATOM 647 O O . MET A 1 82 ? 3.579 -10.641 -46.177 1.00 52.88 82 MET A O 1
ATOM 651 N N . CYS A 1 83 ? 3.843 -12.496 -44.960 1.00 57.44 83 CYS A N 1
ATOM 652 C CA . CYS A 1 83 ? 4.906 -13.071 -45.771 1.00 57.44 83 CYS A CA 1
ATOM 653 C C . CYS A 1 83 ? 4.772 -14.603 -45.882 1.00 57.44 83 CYS A C 1
ATOM 655 O O . CYS A 1 83 ? 5.608 -15.335 -45.331 1.00 57.44 83 CYS A O 1
ATOM 657 N N . PRO A 1 84 ? 3.721 -15.116 -46.559 1.00 52.66 84 PRO A N 1
ATOM 658 C CA . PRO A 1 84 ? 3.640 -16.527 -46.912 1.00 52.66 84 PRO A CA 1
ATOM 659 C C . PRO A 1 84 ? 4.773 -16.856 -47.888 1.00 52.66 84 PRO A C 1
ATOM 661 O O . PRO A 1 84 ? 5.104 -16.058 -48.768 1.00 52.66 84 PRO A O 1
ATOM 664 N N . ASN A 1 85 ? 5.393 -18.024 -47.724 1.00 52.81 85 ASN A N 1
ATOM 665 C CA . ASN A 1 85 ? 6.532 -18.441 -48.541 1.00 52.81 85 ASN A CA 1
ATOM 666 C C . ASN A 1 85 ? 6.223 -18.285 -50.046 1.00 52.81 85 ASN A C 1
ATOM 668 O O . ASN A 1 85 ? 5.296 -18.910 -50.555 1.00 52.81 85 ASN A O 1
ATOM 672 N N . GLY A 1 86 ? 7.016 -17.473 -50.754 1.00 56.47 86 GLY A N 1
ATOM 673 C CA . GLY A 1 86 ? 7.006 -17.393 -52.220 1.00 56.47 86 GLY A CA 1
ATOM 674 C C . GLY A 1 86 ? 6.288 -16.195 -52.855 1.00 56.47 86 GLY A C 1
ATOM 675 O O . GLY A 1 86 ? 6.399 -16.036 -54.067 1.00 56.47 86 GLY A O 1
ATOM 676 N N . GLN A 1 87 ? 5.615 -15.322 -52.095 1.00 62.06 87 GLN A N 1
ATOM 677 C CA . GLN A 1 87 ? 4.964 -14.122 -52.652 1.00 62.06 87 GLN A CA 1
ATOM 678 C C . GLN A 1 87 ? 5.624 -12.826 -52.160 1.00 62.06 87 GLN A C 1
ATOM 680 O O . GLN A 1 87 ? 5.154 -12.182 -51.221 1.00 62.06 87 GLN A O 1
ATOM 685 N N . LYS A 1 88 ? 6.727 -12.427 -52.814 1.00 66.69 88 LYS A N 1
ATOM 686 C CA . LYS A 1 88 ? 7.289 -11.073 -52.653 1.00 66.69 88 LYS A CA 1
ATOM 687 C C . LYS A 1 88 ? 6.222 -10.038 -53.050 1.00 66.69 88 LYS A C 1
ATOM 689 O O . LYS A 1 88 ? 5.457 -10.273 -53.979 1.00 66.69 88 LYS A O 1
ATOM 694 N N . ASP A 1 89 ? 6.181 -8.902 -52.358 1.00 65.00 89 ASP A N 1
ATOM 695 C CA . ASP A 1 89 ? 5.293 -7.757 -52.645 1.00 65.00 89 ASP A CA 1
ATOM 696 C C . ASP A 1 89 ? 3.780 -7.929 -52.353 1.00 65.00 89 ASP A C 1
ATOM 698 O O . ASP A 1 89 ? 3.023 -6.979 -52.558 1.00 65.00 89 ASP A O 1
ATOM 702 N N . ALA A 1 90 ? 3.313 -9.065 -51.807 1.00 62.69 90 ALA A N 1
ATOM 703 C CA . ALA A 1 90 ? 1.886 -9.287 -51.487 1.00 62.69 90 ALA A CA 1
ATOM 704 C C . ALA A 1 90 ? 1.272 -8.188 -50.582 1.00 62.69 90 ALA A C 1
ATOM 706 O O . ALA A 1 90 ? 0.096 -7.831 -50.688 1.00 62.69 90 ALA A O 1
ATOM 707 N N . TRP A 1 91 ? 2.105 -7.583 -49.738 1.00 63.69 91 TRP A N 1
ATOM 708 C CA . TRP A 1 91 ? 1.771 -6.508 -48.807 1.00 63.69 91 TRP A CA 1
ATOM 709 C C . TRP A 1 91 ? 1.429 -5.164 -49.487 1.00 63.69 91 TRP A C 1
ATOM 711 O O . TRP A 1 91 ? 0.764 -4.339 -48.865 1.00 63.69 91 TRP A O 1
ATOM 721 N N . LEU A 1 92 ? 1.796 -4.938 -50.761 1.00 64.56 92 LEU A N 1
ATOM 722 C CA . LEU A 1 92 ? 1.401 -3.729 -51.513 1.00 64.56 92 LEU A CA 1
ATOM 723 C C . LEU A 1 92 ? -0.113 -3.637 -51.757 1.00 64.56 92 LEU A C 1
ATOM 725 O O . LEU A 1 92 ? -0.607 -2.566 -52.112 1.00 64.56 92 LEU A O 1
ATOM 729 N N . THR A 1 93 ? -0.824 -4.756 -51.598 1.00 61.81 93 THR A N 1
ATOM 730 C CA . THR A 1 93 ? -2.257 -4.900 -51.899 1.00 61.81 93 THR A CA 1
ATOM 731 C C . THR A 1 93 ? -3.118 -5.216 -50.670 1.00 61.81 93 THR A C 1
ATOM 733 O O . THR A 1 93 ? -4.330 -5.371 -50.800 1.00 61.81 93 THR A O 1
ATOM 736 N N . ALA A 1 94 ? -2.520 -5.295 -49.474 1.00 59.97 94 ALA A N 1
ATOM 737 C CA . ALA A 1 94 ? -3.226 -5.639 -48.240 1.00 59.97 94 ALA A CA 1
ATOM 738 C C . ALA A 1 94 ? -4.106 -4.471 -47.720 1.00 59.97 94 ALA A C 1
ATOM 740 O O . ALA A 1 94 ? -3.692 -3.311 -47.814 1.00 59.97 94 ALA A O 1
ATOM 741 N N . PRO A 1 95 ? -5.303 -4.740 -47.151 1.00 59.06 95 PRO A N 1
ATOM 742 C CA . PRO A 1 95 ? -6.177 -3.704 -46.589 1.00 59.06 95 PRO A CA 1
ATOM 743 C C . PRO A 1 95 ? -5.503 -2.938 -45.440 1.00 59.06 95 PRO A C 1
ATOM 745 O O . PRO A 1 95 ? -4.934 -3.544 -44.538 1.00 59.06 95 PRO A O 1
ATOM 748 N N . THR A 1 96 ? -5.601 -1.606 -45.426 1.00 57.94 96 THR A N 1
ATOM 749 C CA . THR A 1 96 ? -4.915 -0.728 -44.454 1.00 57.94 96 THR A CA 1
ATOM 750 C C . THR A 1 96 ? -5.690 -0.503 -43.149 1.00 57.94 96 THR A C 1
ATOM 752 O O . THR A 1 96 ? -5.629 0.589 -42.585 1.00 57.94 96 THR A O 1
ATOM 755 N N . THR A 1 97 ? -6.477 -1.475 -42.687 1.00 59.59 97 THR A N 1
ATOM 756 C CA . THR A 1 97 ? -7.200 -1.349 -41.411 1.00 59.59 97 THR A CA 1
ATOM 757 C C . THR A 1 97 ? -6.231 -1.541 -40.246 1.00 59.59 97 THR A C 1
ATOM 759 O O . THR A 1 97 ? -5.431 -2.475 -40.267 1.00 59.59 97 THR A O 1
ATOM 762 N N . THR A 1 98 ? -6.311 -0.675 -39.236 1.00 61.47 98 THR A N 1
ATOM 763 C CA . THR A 1 98 ? -5.440 -0.687 -38.044 1.00 61.47 98 THR A CA 1
ATOM 764 C C . THR A 1 98 ? -6.115 -1.275 -36.800 1.00 61.47 98 THR A C 1
ATOM 766 O O . THR A 1 98 ? -5.447 -1.488 -35.793 1.00 61.47 98 THR A O 1
ATOM 769 N N . ASP A 1 99 ? -7.417 -1.559 -36.875 1.00 64.00 99 ASP A N 1
ATOM 770 C CA . ASP A 1 99 ? -8.289 -1.878 -35.730 1.00 64.00 99 ASP A CA 1
ATOM 771 C C . ASP A 1 99 ? -7.928 -3.184 -35.001 1.00 64.00 99 ASP A C 1
ATOM 773 O O . ASP A 1 99 ? -8.300 -3.388 -33.862 1.00 64.00 99 ASP A O 1
ATOM 777 N N . CYS A 1 100 ? -7.176 -4.073 -35.638 1.00 63.31 100 CYS A N 1
ATOM 778 C CA . CYS A 1 100 ? -6.716 -5.357 -35.093 1.00 63.31 100 CYS A CA 1
ATOM 779 C C . CYS A 1 100 ? -5.475 -5.274 -34.193 1.00 63.31 100 CYS A C 1
ATOM 781 O O . CYS A 1 100 ? -5.063 -6.289 -33.628 1.00 63.31 100 CYS A O 1
ATOM 783 N N . PHE A 1 101 ? -4.810 -4.117 -34.142 1.00 69.50 101 PHE A N 1
ATOM 784 C CA . PHE A 1 101 ? -3.596 -3.959 -33.354 1.00 69.50 101 PHE A CA 1
ATOM 785 C C . PHE A 1 101 ? -3.862 -3.450 -31.941 1.00 69.50 101 PHE A C 1
ATOM 787 O O . PHE A 1 101 ? -2.876 -3.333 -31.241 1.00 69.50 101 PHE A O 1
ATOM 794 N N . ASP A 1 102 ? -5.112 -3.194 -31.515 1.00 63.50 102 ASP A N 1
ATOM 795 C CA . ASP A 1 102 ? -5.558 -2.974 -30.117 1.00 63.50 102 ASP A CA 1
ATOM 796 C C . ASP A 1 102 ? -4.453 -2.494 -29.142 1.00 63.50 102 ASP A C 1
ATOM 798 O O . ASP A 1 102 ? -4.046 -3.212 -28.229 1.00 63.50 102 ASP A O 1
ATOM 802 N N . ASP A 1 103 ? -3.907 -1.293 -29.373 1.00 71.81 103 ASP A N 1
ATOM 803 C CA . ASP A 1 103 ? -2.843 -0.657 -28.569 1.00 71.81 103 ASP A CA 1
ATOM 804 C C . ASP A 1 103 ? -1.508 -1.427 -28.422 1.00 71.81 103 ASP A C 1
ATOM 806 O O . ASP A 1 103 ? -0.675 -1.093 -27.575 1.00 71.81 103 ASP A O 1
ATOM 810 N N . LYS A 1 104 ? -1.252 -2.427 -29.268 1.00 81.25 104 LYS A N 1
ATOM 811 C CA . LYS A 1 104 ? 0.001 -3.186 -29.339 1.00 81.25 104 LYS A CA 1
ATOM 812 C C . LYS A 1 104 ? 1.136 -2.378 -29.961 1.00 81.25 104 LYS A C 1
ATOM 814 O O . LYS A 1 104 ? 0.954 -1.563 -30.866 1.00 81.25 104 LYS A O 1
ATOM 819 N N . LEU A 1 105 ? 2.359 -2.685 -29.534 1.00 84.50 105 LEU A N 1
ATOM 820 C CA . LEU A 1 105 ? 3.576 -2.220 -30.190 1.00 84.50 105 LEU A CA 1
ATOM 821 C C . LEU A 1 105 ? 3.751 -2.904 -31.538 1.00 84.50 105 LEU A C 1
ATOM 823 O O . LEU A 1 105 ? 3.962 -4.110 -31.600 1.00 84.50 105 LEU A O 1
ATOM 827 N N . VAL A 1 106 ? 3.764 -2.122 -32.608 1.00 84.81 106 VAL A N 1
ATOM 828 C CA . VAL A 1 106 ? 4.053 -2.624 -33.952 1.00 84.81 106 VAL A CA 1
ATOM 829 C C . VAL A 1 106 ? 5.540 -2.463 -34.263 1.00 84.81 106 VAL A C 1
ATOM 831 O O . VAL A 1 106 ? 6.108 -1.387 -34.063 1.00 84.81 106 VAL A O 1
ATOM 834 N N . GLY A 1 107 ? 6.196 -3.500 -34.782 1.00 85.56 107 GLY A N 1
ATOM 835 C CA . GLY A 1 107 ? 7.603 -3.383 -35.165 1.00 85.56 107 GLY A CA 1
ATOM 836 C C . GLY A 1 107 ? 8.150 -4.535 -35.988 1.00 85.56 107 GLY A C 1
ATOM 837 O O . GLY A 1 107 ? 7.464 -5.521 -36.226 1.00 85.56 107 GLY A O 1
ATOM 838 N N . PHE A 1 108 ? 9.391 -4.396 -36.447 1.00 85.12 108 PHE A N 1
ATOM 839 C CA . PHE A 1 108 ? 10.122 -5.440 -37.173 1.00 85.12 108 PHE A CA 1
ATOM 840 C C . PHE A 1 108 ? 11.634 -5.210 -37.105 1.00 85.12 108 PHE A C 1
ATOM 842 O O . PHE A 1 108 ? 12.093 -4.106 -36.789 1.00 85.12 108 PHE A O 1
ATOM 849 N N . ASP A 1 109 ? 12.421 -6.239 -37.435 1.00 88.69 109 ASP A N 1
ATOM 850 C CA . ASP A 1 109 ? 13.873 -6.124 -37.565 1.00 88.69 109 ASP A CA 1
ATOM 851 C C . ASP A 1 109 ? 14.358 -6.101 -39.021 1.00 88.69 109 ASP A C 1
ATOM 853 O O . ASP A 1 109 ? 13.797 -6.740 -39.912 1.00 88.69 109 ASP A O 1
ATOM 857 N N . VAL A 1 110 ? 15.447 -5.365 -39.253 1.00 88.44 110 VAL A N 1
ATOM 858 C CA . VAL A 1 110 ? 16.109 -5.242 -40.555 1.00 88.44 110 VAL A CA 1
ATOM 859 C C . VAL A 1 110 ? 17.616 -5.443 -40.421 1.00 88.44 110 VAL A C 1
ATOM 861 O O . VAL A 1 110 ? 18.266 -4.944 -39.497 1.00 88.44 110 VAL A O 1
ATOM 864 N N . ASN A 1 111 ? 18.199 -6.160 -41.384 1.00 90.19 111 ASN A N 1
ATOM 865 C CA . ASN A 1 111 ? 19.644 -6.181 -41.604 1.00 90.19 111 ASN A CA 1
ATOM 866 C C . ASN A 1 111 ? 20.011 -5.276 -42.791 1.00 90.19 111 ASN A C 1
ATOM 868 O O . ASN A 1 111 ? 19.813 -5.698 -43.932 1.00 90.19 111 ASN A O 1
ATOM 872 N N . PRO A 1 112 ? 20.605 -4.091 -42.570 1.00 87.94 112 PRO A N 1
ATOM 873 C CA . PRO A 1 112 ? 20.957 -3.174 -43.655 1.00 87.94 112 PRO A CA 1
ATOM 874 C C . PRO A 1 112 ? 21.905 -3.758 -44.701 1.00 87.94 112 PRO A C 1
ATOM 876 O O . PRO A 1 112 ? 21.873 -3.338 -45.853 1.00 87.94 112 PRO A O 1
ATOM 879 N N . SER A 1 113 ? 22.726 -4.753 -44.340 1.00 85.19 113 SER A N 1
ATOM 880 C CA . SER A 1 113 ? 23.571 -5.455 -45.315 1.00 85.19 113 SER A CA 1
ATOM 881 C C . SER A 1 113 ? 22.767 -6.202 -46.385 1.00 85.19 113 SER A C 1
ATOM 883 O O . SER A 1 113 ? 23.319 -6.504 -47.434 1.00 85.19 113 SER A O 1
ATOM 885 N N . HIS A 1 114 ? 21.497 -6.522 -46.123 1.00 83.12 114 HIS A N 1
ATOM 886 C CA . HIS A 1 114 ? 20.609 -7.225 -47.055 1.00 83.12 114 HIS A CA 1
ATOM 887 C C . HIS A 1 114 ? 19.643 -6.266 -47.772 1.00 83.12 114 HIS A C 1
ATOM 889 O O . HIS A 1 114 ? 18.837 -6.704 -48.582 1.00 83.12 114 HIS A O 1
ATOM 895 N N . THR A 1 115 ? 19.724 -4.961 -47.498 1.00 81.00 115 THR A N 1
ATOM 896 C CA . THR A 1 115 ? 18.962 -3.914 -48.194 1.00 81.00 115 THR A CA 1
ATOM 897 C C . THR A 1 115 ? 19.912 -2.837 -48.741 1.00 81.00 115 THR A C 1
ATOM 899 O O . THR A 1 115 ? 19.762 -1.659 -48.403 1.00 81.00 115 THR A O 1
ATOM 902 N N . PRO A 1 116 ? 20.937 -3.204 -49.541 1.00 79.94 116 PRO A N 1
ATOM 903 C CA . PRO A 1 116 ? 21.985 -2.271 -49.973 1.00 79.94 116 PRO A CA 1
ATOM 904 C C . PRO A 1 116 ? 21.470 -1.160 -50.900 1.00 79.94 116 PRO A C 1
ATOM 906 O O . PRO A 1 116 ? 22.125 -0.138 -51.069 1.00 79.94 116 PRO A O 1
ATOM 909 N N . PHE A 1 117 ? 20.295 -1.356 -51.492 1.00 81.69 117 PHE A N 1
ATOM 910 C CA . PHE A 1 117 ? 19.649 -0.428 -52.415 1.00 81.69 117 PHE A CA 1
ATOM 911 C C . PHE A 1 117 ? 18.908 0.733 -51.716 1.00 81.69 117 PHE A C 1
ATOM 913 O O . PHE A 1 117 ? 18.478 1.665 -52.393 1.00 81.69 117 PHE A O 1
ATOM 920 N N . LEU A 1 118 ? 18.774 0.720 -50.380 1.00 85.44 118 LEU A N 1
ATOM 921 C CA . LEU A 1 118 ? 18.254 1.856 -49.605 1.00 85.44 118 LEU A CA 1
ATOM 922 C C . LEU A 1 118 ? 19.395 2.786 -49.163 1.00 85.44 118 LEU A C 1
ATOM 924 O O . LEU A 1 118 ? 20.277 2.393 -48.397 1.00 85.44 118 LEU A O 1
ATOM 928 N N . SER A 1 119 ? 19.349 4.047 -49.594 1.00 89.50 119 SER A N 1
ATOM 929 C CA . SER A 1 119 ? 20.341 5.069 -49.248 1.00 89.50 119 SER A CA 1
ATOM 930 C C . SER A 1 119 ? 20.145 5.613 -47.830 1.00 89.50 119 SER A C 1
ATOM 932 O O . SER A 1 119 ? 19.053 6.040 -47.451 1.00 89.50 119 SER A O 1
ATOM 934 N N . TRP A 1 120 ? 21.234 5.672 -47.057 1.00 90.75 120 TRP A N 1
ATOM 935 C CA . TRP A 1 120 ? 21.272 6.308 -45.730 1.00 90.75 120 TRP A CA 1
ATOM 936 C C . TRP A 1 120 ? 21.101 7.828 -45.764 1.00 90.75 120 TRP A C 1
ATOM 938 O O . TRP A 1 120 ? 20.693 8.406 -44.762 1.00 90.75 120 TRP A O 1
ATOM 948 N N . GLU A 1 121 ? 21.376 8.467 -46.900 1.00 87.94 121 GLU A N 1
ATOM 949 C CA . GLU A 1 121 ? 21.241 9.919 -47.063 1.00 87.94 121 GLU A CA 1
ATOM 950 C C . GLU A 1 121 ? 19.850 10.315 -47.567 1.00 87.94 121 GLU A C 1
ATOM 952 O O . GLU A 1 121 ? 19.319 11.350 -47.173 1.00 87.94 121 GLU A O 1
ATOM 957 N N . ARG A 1 122 ? 19.241 9.484 -48.424 1.00 87.75 122 ARG A N 1
ATOM 958 C CA . ARG A 1 122 ? 17.966 9.799 -49.086 1.00 87.75 122 ARG A CA 1
ATOM 959 C C . ARG A 1 122 ? 16.770 9.065 -48.486 1.00 87.75 122 ARG A C 1
ATOM 961 O O . ARG A 1 122 ? 15.739 9.687 -48.249 1.00 87.75 122 ARG A O 1
ATOM 968 N N . ASP A 1 123 ? 16.882 7.754 -48.281 1.00 88.12 123 ASP A N 1
ATOM 969 C CA . ASP A 1 123 ? 15.728 6.879 -48.044 1.00 88.12 123 ASP A CA 1
ATOM 970 C C . ASP A 1 123 ? 15.458 6.687 -46.546 1.00 88.12 123 ASP A C 1
ATOM 972 O O . ASP A 1 123 ? 14.358 6.964 -46.066 1.00 88.12 123 ASP A O 1
ATOM 976 N N . TRP A 1 124 ? 16.475 6.286 -45.778 1.00 90.00 124 TRP A N 1
ATOM 977 C CA . TRP A 1 124 ? 16.339 6.046 -44.336 1.00 90.00 124 TRP A CA 1
ATOM 978 C C . TRP A 1 124 ? 15.856 7.262 -43.529 1.00 90.00 124 TRP A C 1
ATOM 980 O O . TRP A 1 124 ? 15.000 7.067 -42.666 1.00 90.00 124 TRP A O 1
ATOM 990 N N . PRO A 1 125 ? 16.294 8.511 -43.798 1.00 90.75 125 PRO A N 1
ATOM 991 C CA . PRO A 1 125 ? 15.778 9.672 -43.073 1.00 90.75 125 PRO A CA 1
ATOM 992 C C . PRO A 1 125 ? 14.279 9.898 -43.284 1.00 90.75 125 PRO A C 1
ATOM 994 O O . PRO A 1 125 ? 13.584 10.367 -42.385 1.00 90.75 125 PRO A O 1
ATOM 997 N N . GLN A 1 126 ? 13.756 9.544 -44.463 1.00 86.19 126 GLN A N 1
ATOM 998 C CA . GLN A 1 126 ? 12.323 9.622 -44.729 1.00 86.19 126 GLN A CA 1
ATOM 999 C C . GLN A 1 126 ? 11.572 8.536 -43.962 1.00 86.19 126 GLN A C 1
ATOM 1001 O O . GLN A 1 126 ? 10.531 8.831 -43.384 1.00 86.19 126 GLN A O 1
ATOM 1006 N N . LEU A 1 127 ? 12.105 7.312 -43.912 1.00 85.56 127 LEU A N 1
ATOM 1007 C CA . LEU A 1 127 ? 11.481 6.177 -43.225 1.00 85.56 127 LEU A CA 1
ATOM 1008 C C . LEU A 1 127 ? 11.498 6.310 -41.694 1.00 85.56 127 LEU A C 1
ATOM 1010 O O . LEU A 1 127 ? 10.532 5.921 -41.046 1.00 85.56 127 LEU A O 1
ATOM 1014 N N . LEU A 1 128 ? 12.561 6.883 -41.119 1.00 88.06 128 LEU A N 1
ATOM 1015 C CA . LEU A 1 128 ? 12.770 6.974 -39.665 1.00 88.06 128 LEU A CA 1
ATOM 1016 C C . LEU A 1 128 ? 12.281 8.287 -39.031 1.00 88.06 128 LEU A C 1
ATOM 1018 O O . LEU A 1 128 ? 12.404 8.470 -37.820 1.00 88.06 128 LEU A O 1
ATOM 1022 N N . LYS A 1 129 ? 11.722 9.215 -39.815 1.00 78.12 129 LYS A N 1
ATOM 1023 C CA . LYS A 1 129 ? 11.122 10.448 -39.283 1.00 78.12 129 LYS A CA 1
ATOM 1024 C C . LYS A 1 129 ? 9.916 10.108 -38.388 1.00 78.12 129 LYS A C 1
ATOM 1026 O O . LYS A 1 129 ? 9.147 9.211 -38.726 1.00 78.12 129 LYS A O 1
ATOM 1031 N N . ALA A 1 130 ? 9.748 10.827 -37.268 1.00 64.06 130 ALA A N 1
ATOM 1032 C CA . ALA A 1 130 ? 8.674 10.615 -36.280 1.00 64.06 130 ALA A CA 1
ATOM 1033 C C . ALA A 1 130 ? 7.303 10.367 -36.954 1.00 64.06 130 ALA A C 1
ATOM 1035 O O . ALA A 1 130 ? 6.972 11.113 -37.883 1.00 64.06 130 ALA A O 1
ATOM 1036 N N . PRO A 1 131 ? 6.525 9.339 -36.540 1.00 72.38 131 PRO A N 1
ATOM 1037 C CA . PRO A 1 131 ? 6.391 8.789 -35.174 1.00 72.38 131 PRO A CA 1
ATOM 1038 C C . PRO A 1 131 ? 7.180 7.496 -34.849 1.00 72.38 131 PRO A C 1
ATOM 1040 O O . PRO A 1 131 ? 6.854 6.799 -33.894 1.00 72.38 131 PRO A O 1
ATOM 1043 N N . VAL A 1 132 ? 8.222 7.163 -35.613 1.00 85.88 132 VAL A N 1
ATOM 1044 C CA . VAL A 1 132 ? 8.951 5.881 -35.514 1.00 85.88 132 VAL A CA 1
ATOM 1045 C C . VAL A 1 132 ? 10.085 5.933 -34.491 1.00 85.88 132 VAL A C 1
ATOM 1047 O O . VAL A 1 132 ? 10.867 6.885 -34.462 1.00 85.88 132 VAL A O 1
ATOM 1050 N N . LYS A 1 133 ? 10.229 4.887 -33.675 1.00 89.88 133 LYS A N 1
ATOM 1051 C CA . LYS A 1 133 ? 11.362 4.694 -32.762 1.00 89.88 133 LYS A CA 1
ATOM 1052 C C . LYS A 1 133 ? 12.421 3.803 -33.401 1.00 89.88 133 LYS A C 1
ATOM 1054 O O . LYS A 1 133 ? 12.121 2.780 -34.008 1.00 89.88 133 LYS A O 1
ATOM 1059 N N . THR A 1 134 ? 13.681 4.202 -33.250 1.00 92.38 134 THR A N 1
ATOM 1060 C CA . THR A 1 134 ? 14.826 3.506 -33.848 1.00 92.38 134 THR A CA 1
ATOM 1061 C C . THR A 1 134 ? 15.620 2.780 -32.772 1.00 92.38 134 THR A C 1
ATOM 1063 O O . THR A 1 134 ? 16.093 3.404 -31.818 1.00 92.38 134 THR A O 1
ATOM 1066 N N . VAL A 1 135 ? 15.788 1.470 -32.950 1.00 94.00 135 VAL A N 1
ATOM 1067 C CA . VAL A 1 135 ? 16.540 0.597 -32.046 1.00 94.00 135 VAL A CA 1
ATOM 1068 C C . VAL A 1 135 ? 17.692 -0.045 -32.805 1.00 94.00 135 VAL A C 1
ATOM 1070 O O . VAL A 1 135 ? 17.509 -0.525 -33.918 1.00 94.00 135 VAL A O 1
ATOM 1073 N N . VAL A 1 136 ? 18.877 -0.094 -32.202 1.00 95.88 136 VAL A N 1
ATOM 1074 C CA . VAL A 1 136 ? 20.012 -0.879 -32.700 1.00 95.88 136 VAL A CA 1
ATOM 1075 C C . VAL A 1 136 ? 20.235 -2.045 -31.748 1.00 95.88 136 VAL A C 1
ATOM 1077 O O . VAL A 1 136 ? 20.631 -1.844 -30.602 1.00 95.88 136 VAL A O 1
ATOM 1080 N N . TYR A 1 137 ? 19.983 -3.266 -32.218 1.00 95.81 137 TYR A N 1
ATOM 1081 C CA . TYR A 1 137 ? 20.254 -4.482 -31.463 1.00 95.81 137 TYR A CA 1
ATOM 1082 C C . TYR A 1 137 ? 21.641 -5.025 -31.801 1.00 95.81 137 TYR A C 1
ATOM 1084 O O . TYR A 1 137 ? 21.899 -5.499 -32.914 1.00 95.81 137 TYR A O 1
ATOM 1092 N N . MET A 1 138 ? 22.543 -4.930 -30.830 1.00 94.31 138 MET A N 1
ATOM 1093 C CA . MET A 1 138 ? 23.978 -5.045 -31.037 1.00 94.31 138 MET A CA 1
ATOM 1094 C C . MET A 1 138 ? 24.598 -6.139 -30.173 1.00 94.31 138 MET A C 1
ATOM 1096 O O . MET A 1 138 ? 24.309 -6.255 -28.986 1.00 94.31 138 MET A O 1
ATOM 1100 N N . ARG A 1 139 ? 25.532 -6.891 -30.764 1.00 94.12 139 ARG A N 1
ATOM 1101 C CA . ARG A 1 139 ? 26.442 -7.788 -30.043 1.00 94.12 139 ARG A CA 1
ATOM 1102 C C . ARG A 1 139 ? 27.792 -7.101 -29.885 1.00 94.12 139 ARG A C 1
ATOM 1104 O O . ARG A 1 139 ? 28.444 -6.807 -30.887 1.00 94.12 139 ARG A O 1
ATOM 1111 N N . THR A 1 140 ? 28.168 -6.788 -28.648 1.00 94.12 140 THR A N 1
ATOM 1112 C CA . THR A 1 140 ? 29.355 -5.971 -28.347 1.00 94.12 140 THR A CA 1
ATOM 1113 C C . THR A 1 140 ? 30.635 -6.790 -28.250 1.00 94.12 140 THR A C 1
ATOM 1115 O O . THR A 1 140 ? 31.716 -6.265 -28.514 1.00 94.12 140 THR A O 1
ATOM 1118 N N . ASN A 1 141 ? 30.528 -8.084 -27.944 1.00 95.50 141 ASN A N 1
ATOM 1119 C CA . ASN A 1 141 ? 31.643 -9.015 -28.006 1.00 95.50 141 ASN A CA 1
ATOM 1120 C C . ASN A 1 141 ? 31.902 -9.424 -29.471 1.00 95.50 141 ASN A C 1
ATOM 1122 O O . ASN A 1 141 ? 31.280 -10.340 -30.019 1.00 95.50 141 ASN A O 1
ATOM 1126 N N . LEU A 1 142 ? 32.826 -8.709 -30.114 1.00 95.94 142 LEU A N 1
ATOM 1127 C CA . LEU A 1 142 ? 33.170 -8.839 -31.530 1.00 95.94 142 LEU A CA 1
ATOM 1128 C C . LEU A 1 142 ? 33.845 -10.183 -31.837 1.00 95.94 142 LEU A C 1
ATOM 1130 O O . LEU A 1 142 ? 33.640 -10.728 -32.921 1.00 95.94 142 LEU A O 1
ATOM 1134 N N . ILE A 1 143 ? 34.605 -10.735 -30.884 1.00 95.88 143 ILE A N 1
ATOM 1135 C CA . ILE A 1 143 ? 35.250 -12.052 -31.003 1.00 95.88 143 ILE A CA 1
ATOM 1136 C C . ILE A 1 143 ? 34.196 -13.161 -31.041 1.00 95.88 143 ILE A C 1
ATOM 1138 O O . ILE A 1 143 ? 34.145 -13.936 -31.998 1.00 95.88 143 ILE A O 1
ATOM 1142 N N . LYS A 1 144 ? 33.288 -13.194 -30.057 1.00 94.19 144 LYS A N 1
ATOM 1143 C CA . LYS A 1 144 ? 32.186 -14.165 -30.033 1.00 94.19 144 LYS A CA 1
ATOM 1144 C C . LYS A 1 144 ? 31.249 -13.991 -31.229 1.00 94.19 144 LYS A C 1
ATOM 1146 O O . LYS A 1 144 ? 30.699 -14.974 -31.720 1.00 94.19 144 LYS A O 1
ATOM 1151 N N . HIS A 1 145 ? 31.059 -12.767 -31.729 1.00 93.62 145 HIS A N 1
ATOM 1152 C CA . HIS A 1 145 ? 30.278 -12.524 -32.946 1.00 93.62 145 HIS A CA 1
ATOM 1153 C C . HIS A 1 145 ? 30.963 -13.109 -34.192 1.00 93.62 145 HIS A C 1
ATOM 1155 O O . HIS A 1 145 ? 30.302 -13.783 -34.986 1.00 93.62 145 HIS A O 1
ATOM 1161 N N . ALA A 1 146 ? 32.278 -12.927 -34.340 1.00 93.69 146 ALA A N 1
ATOM 1162 C CA . ALA A 1 146 ? 33.049 -13.521 -35.432 1.00 93.69 146 ALA A CA 1
ATOM 1163 C C . ALA A 1 146 ? 33.005 -15.058 -35.389 1.00 93.69 146 ALA A C 1
ATOM 1165 O O . ALA A 1 146 ? 32.628 -15.681 -36.378 1.00 93.69 146 ALA A O 1
ATOM 1166 N N . ILE A 1 147 ? 33.270 -15.668 -34.229 1.00 92.94 147 ILE A N 1
ATOM 1167 C CA . ILE A 1 147 ? 33.235 -17.132 -34.058 1.00 92.94 147 ILE A CA 1
ATOM 1168 C C . ILE A 1 147 ? 31.830 -17.686 -34.288 1.00 92.94 147 ILE A C 1
ATOM 1170 O O . ILE A 1 147 ? 31.663 -18.682 -34.978 1.00 92.94 147 ILE A O 1
ATOM 1174 N N . SER A 1 148 ? 30.796 -17.011 -33.784 1.00 90.38 148 SER A N 1
ATOM 1175 C CA . SER A 1 148 ? 29.403 -17.387 -34.044 1.00 90.38 148 SER A CA 1
ATOM 1176 C C . SER A 1 148 ? 29.049 -17.345 -35.532 1.00 90.38 148 SER A C 1
ATOM 1178 O O . SER A 1 148 ? 28.126 -18.043 -35.942 1.00 90.38 148 SER A O 1
ATOM 1180 N N . SER A 1 149 ? 29.731 -16.517 -36.328 1.00 88.38 149 SER A N 1
ATOM 1181 C CA . SER A 1 149 ? 29.552 -16.478 -37.784 1.00 88.38 149 SER A CA 1
ATOM 1182 C C . SER A 1 149 ? 30.236 -17.665 -38.451 1.00 88.38 149 SER A C 1
ATOM 1184 O O . SER A 1 149 ? 29.580 -18.353 -39.215 1.00 88.38 149 SER A O 1
ATOM 1186 N N . ILE A 1 150 ? 31.472 -17.984 -38.057 1.00 87.88 150 ILE A N 1
ATOM 1187 C CA . ILE A 1 150 ? 32.199 -19.173 -38.535 1.00 87.88 150 ILE A CA 1
ATOM 1188 C C . ILE A 1 150 ? 31.435 -20.460 -38.183 1.00 87.88 150 ILE A C 1
ATOM 1190 O O . ILE A 1 150 ? 31.235 -21.326 -39.024 1.00 87.88 150 ILE A O 1
ATOM 1194 N N . HIS A 1 151 ? 30.930 -20.571 -36.952 1.00 85.56 151 HIS A N 1
ATOM 1195 C CA . HIS A 1 151 ? 30.163 -21.742 -36.520 1.00 85.56 151 HIS A CA 1
ATOM 1196 C C . HIS A 1 151 ? 28.811 -21.872 -37.248 1.00 85.56 151 HIS A C 1
ATOM 1198 O O . HIS A 1 151 ? 28.235 -22.953 -37.308 1.00 85.56 151 HIS A O 1
ATOM 1204 N N . ALA A 1 152 ? 28.282 -20.778 -37.809 1.00 84.94 152 ALA A N 1
ATOM 1205 C CA . ALA A 1 152 ? 27.065 -20.840 -38.611 1.00 84.94 152 ALA A CA 1
ATOM 1206 C C . ALA A 1 152 ? 27.289 -21.574 -39.937 1.00 84.94 152 ALA A C 1
ATOM 1208 O O . ALA A 1 152 ? 26.360 -22.219 -40.407 1.00 84.94 152 ALA A O 1
ATOM 1209 N N . ASP A 1 153 ? 28.488 -21.488 -40.511 1.00 85.75 153 ASP A N 1
ATOM 1210 C CA . ASP A 1 153 ? 28.821 -22.168 -41.764 1.00 85.75 153 ASP A CA 1
ATOM 1211 C C . ASP A 1 153 ? 28.858 -23.691 -41.552 1.00 85.75 153 ASP A C 1
ATOM 1213 O O . ASP A 1 153 ? 28.306 -24.435 -42.354 1.00 85.75 153 ASP A O 1
ATOM 1217 N N . VAL A 1 154 ? 29.345 -24.148 -40.391 1.00 85.38 154 VAL A N 1
ATOM 1218 C CA . VAL A 1 154 ? 29.275 -25.566 -39.981 1.00 85.38 154 VAL A CA 1
ATOM 1219 C C . VAL A 1 154 ? 27.823 -26.048 -39.872 1.00 85.38 154 VAL A C 1
ATOM 1221 O O . VAL A 1 154 ? 27.494 -27.150 -40.306 1.00 85.38 154 VAL A O 1
ATOM 1224 N N . LEU A 1 155 ? 26.923 -25.219 -39.325 1.00 84.69 155 LEU A N 1
ATOM 1225 C CA . LEU A 1 155 ? 25.498 -25.561 -39.263 1.00 84.69 155 LEU A CA 1
ATOM 1226 C C . LEU A 1 155 ? 24.873 -25.675 -40.661 1.00 84.69 155 LEU A C 1
ATOM 1228 O O . LEU A 1 155 ? 24.001 -26.513 -40.868 1.00 84.69 155 LEU A O 1
ATOM 1232 N N . VAL A 1 156 ? 25.307 -24.856 -41.616 1.00 87.31 156 VAL A N 1
ATOM 1233 C CA . VAL A 1 156 ? 24.812 -24.912 -42.999 1.00 87.31 156 VAL A CA 1
ATOM 1234 C C . VAL A 1 156 ? 25.284 -26.182 -43.680 1.00 87.31 156 VAL A C 1
ATOM 1236 O O . VAL A 1 156 ? 24.477 -26.861 -44.302 1.00 87.31 156 VAL A O 1
ATOM 1239 N N . GLU A 1 157 ? 26.556 -26.536 -43.512 1.00 87.25 157 GLU A N 1
ATOM 1240 C CA . GLU A 1 157 ? 27.105 -27.782 -44.044 1.00 87.25 157 GLU A CA 1
ATOM 1241 C C . GLU A 1 157 ? 26.381 -29.013 -43.478 1.00 87.25 157 GLU A C 1
ATOM 1243 O O . GLU A 1 157 ? 26.104 -29.953 -44.219 1.00 87.25 157 GLU A O 1
ATOM 1248 N N . ALA A 1 158 ? 26.028 -28.997 -42.188 1.00 86.94 158 ALA A N 1
ATOM 1249 C CA . ALA A 1 158 ? 25.363 -30.123 -41.532 1.00 86.94 158 ALA A CA 1
ATOM 1250 C C . ALA A 1 158 ? 23.840 -30.175 -41.762 1.00 86.94 158 ALA A C 1
ATOM 1252 O O . ALA A 1 158 ? 23.266 -31.258 -41.865 1.00 86.94 158 ALA A O 1
ATOM 1253 N N . CYS A 1 159 ? 23.169 -29.021 -41.801 1.00 85.94 159 CYS A N 1
ATOM 1254 C CA . CYS A 1 159 ? 21.710 -28.931 -41.695 1.00 85.94 159 CYS A CA 1
ATOM 1255 C C . CYS A 1 159 ? 21.026 -28.048 -42.747 1.00 85.94 159 CYS A C 1
ATOM 1257 O O . CYS A 1 159 ? 19.816 -27.832 -42.640 1.00 85.94 159 CYS A O 1
ATOM 1259 N N . ASP A 1 160 ? 21.761 -27.531 -43.737 1.00 87.12 160 ASP A N 1
ATOM 1260 C CA . ASP A 1 160 ? 21.248 -26.655 -44.805 1.00 87.12 160 ASP A CA 1
ATOM 1261 C C . ASP A 1 160 ? 20.422 -25.471 -44.257 1.00 87.12 160 ASP A C 1
ATOM 1263 O O . ASP A 1 160 ? 19.382 -25.062 -44.776 1.00 87.12 160 ASP A O 1
ATOM 1267 N N . THR A 1 161 ? 20.846 -24.943 -43.106 1.00 81.44 161 THR A N 1
ATOM 1268 C CA . THR A 1 161 ? 20.188 -23.815 -42.448 1.00 81.44 161 THR A CA 1
ATOM 1269 C C . THR A 1 161 ? 21.181 -22.990 -41.645 1.00 81.44 161 THR A C 1
ATOM 1271 O O . THR A 1 161 ? 22.082 -23.507 -40.998 1.00 81.44 161 THR A O 1
ATOM 1274 N N . HIS A 1 162 ? 20.970 -21.676 -41.607 1.00 75.75 162 HIS A N 1
ATOM 1275 C CA . HIS A 1 162 ? 21.738 -20.771 -40.748 1.00 75.75 162 HIS A CA 1
ATOM 1276 C C . HIS A 1 162 ? 21.097 -20.563 -39.357 1.00 75.75 162 HIS A C 1
ATOM 1278 O O . HIS A 1 162 ? 21.649 -19.826 -38.526 1.00 75.75 162 HIS A O 1
ATOM 1284 N N . LYS A 1 163 ? 19.901 -21.133 -39.112 1.00 77.12 163 LYS A N 1
ATOM 1285 C CA . LYS A 1 163 ? 19.061 -20.886 -37.920 1.00 77.12 163 LYS A CA 1
ATOM 1286 C C . LYS A 1 163 ? 18.310 -22.148 -37.474 1.00 77.12 163 LYS A C 1
ATOM 1288 O O . LYS A 1 163 ? 17.865 -22.937 -38.304 1.00 77.12 163 LYS A O 1
ATOM 1293 N N . VAL A 1 164 ? 18.082 -22.279 -36.166 1.00 77.31 164 VAL A N 1
ATOM 1294 C CA . VAL A 1 164 ? 17.387 -23.424 -35.548 1.00 77.31 164 VAL A CA 1
ATOM 1295 C C . VAL A 1 164 ? 16.031 -22.968 -35.002 1.00 77.31 164 VAL A C 1
ATOM 1297 O O . VAL A 1 164 ? 15.887 -22.678 -33.817 1.00 77.31 164 VAL A O 1
ATOM 1300 N N . LEU A 1 165 ? 15.052 -22.825 -35.901 1.00 71.25 165 LEU A N 1
ATOM 1301 C CA . LEU A 1 165 ? 13.696 -22.350 -35.574 1.00 71.25 165 LEU A CA 1
ATOM 1302 C C . LEU A 1 165 ? 12.606 -23.393 -35.849 1.00 71.25 165 LEU A C 1
ATOM 1304 O O . LEU A 1 165 ? 11.666 -23.517 -35.070 1.00 71.25 165 LEU A O 1
ATOM 1308 N N . SER A 1 166 ? 12.716 -24.140 -36.951 1.00 75.94 166 SER A N 1
ATOM 1309 C CA . SER A 1 166 ? 11.741 -25.169 -37.322 1.00 75.94 166 SER A CA 1
ATOM 1310 C C . SER A 1 166 ? 12.018 -26.483 -36.597 1.00 75.94 166 SER A C 1
ATOM 1312 O O . SER A 1 166 ? 13.165 -26.772 -36.259 1.00 75.94 166 SER A O 1
ATOM 1314 N N . GLN A 1 167 ? 10.984 -27.313 -36.422 1.00 78.25 167 GLN A N 1
ATOM 1315 C CA . GLN A 1 167 ? 11.163 -28.655 -35.862 1.00 78.25 167 GLN A CA 1
ATOM 1316 C C . GLN A 1 167 ? 12.172 -29.468 -36.688 1.00 78.25 167 GLN A C 1
ATOM 1318 O O . GLN A 1 167 ? 13.121 -29.990 -36.129 1.00 78.25 167 GLN A O 1
ATOM 1323 N N . LYS A 1 168 ? 12.092 -29.401 -38.026 1.00 84.19 168 LYS A N 1
ATOM 1324 C CA . LYS A 1 168 ? 13.081 -30.011 -38.934 1.00 84.19 168 LYS A CA 1
ATOM 1325 C C . LYS A 1 168 ? 14.527 -29.587 -38.629 1.00 84.19 168 LYS A C 1
ATOM 1327 O O . LYS A 1 168 ? 15.433 -30.411 -38.687 1.00 84.19 168 LYS A O 1
ATOM 1332 N N . ALA A 1 169 ? 14.760 -28.305 -38.337 1.00 81.31 169 ALA A N 1
ATOM 1333 C CA . ALA A 1 169 ? 16.095 -27.821 -37.991 1.00 81.31 169 ALA A CA 1
ATOM 1334 C C . ALA A 1 169 ? 16.539 -28.310 -36.604 1.00 81.31 169 ALA A C 1
ATOM 1336 O O . ALA A 1 169 ? 17.715 -28.611 -36.431 1.00 81.31 169 ALA A O 1
ATOM 1337 N N . LYS A 1 170 ? 15.616 -28.411 -35.636 1.00 83.50 170 LYS A N 1
ATOM 1338 C CA . LYS A 1 170 ? 15.893 -28.978 -34.305 1.00 83.50 170 LYS A CA 1
ATOM 1339 C C . LYS A 1 170 ? 16.261 -30.458 -34.403 1.00 83.50 170 LYS A C 1
ATOM 1341 O O . LYS A 1 170 ? 17.329 -30.832 -33.935 1.00 83.50 170 LYS A O 1
ATOM 1346 N N . ASP A 1 171 ? 15.459 -31.243 -35.119 1.00 86.94 171 ASP A N 1
ATOM 1347 C CA . ASP A 1 171 ? 15.701 -32.671 -35.350 1.00 86.94 171 ASP A CA 1
ATOM 1348 C C . ASP A 1 171 ? 17.047 -32.895 -36.067 1.00 86.94 171 ASP A C 1
ATOM 1350 O O . ASP A 1 171 ? 17.794 -33.822 -35.746 1.00 86.94 171 ASP A O 1
ATOM 1354 N N . CYS A 1 172 ? 17.400 -32.015 -37.015 1.00 89.25 172 CYS A N 1
ATOM 1355 C CA . CYS A 1 172 ? 18.699 -32.065 -37.684 1.00 89.25 172 CYS A CA 1
ATOM 1356 C C . CYS A 1 172 ? 19.862 -31.781 -36.729 1.00 89.25 172 CYS A C 1
ATOM 1358 O O . CYS A 1 172 ? 20.860 -32.498 -36.766 1.00 89.25 172 CYS A O 1
ATOM 1360 N N . VAL A 1 173 ? 19.742 -30.755 -35.880 1.00 86.06 173 VAL A N 1
ATOM 1361 C CA . VAL A 1 173 ? 20.769 -30.422 -34.883 1.00 86.06 173 VAL A CA 1
ATOM 1362 C C . VAL A 1 173 ? 20.971 -31.582 -33.916 1.00 86.06 173 VAL A C 1
ATOM 1364 O O . VAL A 1 173 ? 22.113 -31.966 -33.687 1.00 86.06 173 VAL A O 1
ATOM 1367 N N . GLU A 1 174 ? 19.888 -32.182 -33.418 1.00 86.44 174 GLU A N 1
ATOM 1368 C CA . GLU A 1 174 ? 19.953 -33.367 -32.555 1.00 86.44 174 GLU A CA 1
ATOM 1369 C C . GLU A 1 174 ? 20.673 -34.526 -33.261 1.00 86.44 174 GLU A C 1
ATOM 1371 O O . GLU A 1 174 ? 21.614 -35.101 -32.709 1.00 86.44 174 GLU A O 1
ATOM 1376 N N . SER A 1 175 ? 20.322 -34.789 -34.523 1.00 88.38 175 SER A N 1
ATOM 1377 C CA . SER A 1 175 ? 20.922 -35.855 -35.339 1.00 88.38 175 SER A CA 1
ATOM 1378 C C . SER A 1 175 ? 22.390 -35.605 -35.719 1.00 88.38 175 SER A C 1
ATOM 1380 O O . SER A 1 175 ? 23.107 -36.553 -36.022 1.00 88.38 175 SER A O 1
ATOM 1382 N N . ASN A 1 176 ? 22.853 -34.351 -35.695 1.00 88.19 176 ASN A N 1
ATOM 1383 C CA . ASN A 1 176 ? 24.216 -33.947 -36.065 1.00 88.19 176 ASN A CA 1
ATOM 1384 C C . ASN A 1 176 ? 25.009 -33.380 -34.877 1.00 88.19 176 ASN A C 1
ATOM 1386 O O . ASN A 1 176 ? 25.992 -32.661 -35.071 1.00 88.19 176 ASN A O 1
ATOM 1390 N N . THR A 1 177 ? 24.610 -33.704 -33.643 1.00 85.06 177 THR A N 1
ATOM 1391 C CA . THR A 1 177 ? 25.237 -33.172 -32.422 1.00 85.06 177 THR A CA 1
ATOM 1392 C C . THR A 1 177 ? 26.752 -33.403 -32.401 1.00 85.06 177 THR A C 1
ATOM 1394 O O . THR A 1 177 ? 27.501 -32.516 -32.000 1.00 85.06 177 THR A O 1
ATOM 1397 N N . GLU A 1 178 ? 27.234 -34.554 -32.877 1.00 83.94 178 GLU A N 1
ATOM 1398 C CA . GLU A 1 178 ? 28.671 -34.868 -32.933 1.00 83.94 178 GLU A CA 1
ATOM 1399 C C . GLU A 1 178 ? 29.443 -33.921 -33.869 1.00 83.94 178 GLU A C 1
ATOM 1401 O O . GLU A 1 178 ? 30.515 -33.428 -33.519 1.00 83.94 178 GLU A O 1
ATOM 1406 N N . VAL A 1 179 ? 28.873 -33.593 -35.032 1.00 85.12 179 VAL A N 1
ATOM 1407 C CA . VAL A 1 179 ? 29.478 -32.661 -35.997 1.00 85.12 179 VAL A CA 1
ATOM 1408 C C . VAL A 1 179 ? 29.451 -31.232 -35.452 1.00 85.12 179 VAL A C 1
ATOM 1410 O O . VAL A 1 179 ? 30.454 -30.526 -35.522 1.00 85.12 179 VAL A O 1
ATOM 1413 N N . LEU A 1 180 ? 28.326 -30.822 -34.862 1.00 82.62 180 LEU A N 1
ATOM 1414 C CA . LEU A 1 180 ? 28.108 -29.466 -34.343 1.00 82.62 180 LEU A CA 1
ATOM 1415 C C . LEU A 1 180 ? 28.830 -29.186 -33.015 1.00 82.62 180 LEU A C 1
ATOM 1417 O O . LEU A 1 180 ? 29.063 -28.031 -32.672 1.00 82.62 180 LEU A O 1
ATOM 1421 N N . SER A 1 181 ? 29.191 -30.220 -32.256 1.00 82.69 181 SER A N 1
ATOM 1422 C CA . SER A 1 181 ? 30.003 -30.089 -31.036 1.00 82.69 181 SER A CA 1
ATOM 1423 C C . SER A 1 181 ? 31.505 -30.171 -31.307 1.00 82.69 181 SER A C 1
ATOM 1425 O O . SER A 1 181 ? 32.314 -29.952 -30.399 1.00 82.69 181 SER A O 1
ATOM 1427 N N . LYS A 1 182 ? 31.909 -30.453 -32.553 1.00 87.00 182 LYS A N 1
ATOM 1428 C CA . LYS A 1 182 ? 33.318 -30.497 -32.928 1.00 87.00 182 LYS A CA 1
ATOM 1429 C C . LYS A 1 182 ? 33.928 -29.102 -32.831 1.00 87.00 182 LYS A C 1
ATOM 1431 O O . LYS A 1 182 ? 33.469 -28.144 -33.449 1.00 87.00 182 LYS A O 1
ATOM 1436 N N . LYS A 1 183 ? 35.016 -29.006 -32.071 1.00 89.19 183 LYS A N 1
ATOM 1437 C CA . LYS A 1 183 ? 35.747 -27.753 -31.898 1.00 89.19 183 LYS A CA 1
ATOM 1438 C C . LYS A 1 183 ? 36.323 -27.250 -33.223 1.00 89.19 183 LYS A C 1
ATOM 1440 O O . LYS A 1 183 ? 36.832 -28.029 -34.027 1.00 89.19 183 LYS A O 1
ATOM 1445 N N . ILE A 1 184 ? 36.290 -25.935 -33.412 1.00 89.00 184 ILE A N 1
ATOM 1446 C CA . ILE A 1 184 ? 36.741 -25.251 -34.627 1.00 89.00 184 ILE A CA 1
ATOM 1447 C C . ILE A 1 184 ? 38.146 -24.685 -34.394 1.00 89.00 184 ILE A C 1
ATOM 1449 O O . ILE A 1 184 ? 38.404 -24.048 -33.369 1.00 89.00 184 ILE A O 1
ATOM 1453 N N . SER A 1 185 ? 39.054 -24.876 -35.351 1.00 89.38 185 SER A N 1
ATOM 1454 C CA . SER A 1 185 ? 40.353 -24.192 -35.364 1.00 89.38 185 SER A CA 1
ATOM 1455 C C . SER A 1 185 ? 40.224 -22.837 -36.058 1.00 89.38 185 SER A C 1
ATOM 1457 O O . SER A 1 185 ? 39.672 -22.732 -37.152 1.00 89.38 185 SER A O 1
ATOM 1459 N N . VAL A 1 186 ? 40.738 -21.786 -35.422 1.00 90.25 186 VAL A N 1
ATOM 1460 C CA . VAL A 1 186 ? 40.723 -20.416 -35.951 1.00 90.25 186 VAL A CA 1
ATOM 1461 C C . VAL A 1 186 ? 42.093 -19.773 -35.777 1.00 90.25 186 VAL A C 1
ATOM 1463 O O . VAL A 1 186 ? 42.716 -19.905 -34.730 1.00 90.25 186 VAL A O 1
ATOM 1466 N N . ASP A 1 187 ? 42.548 -19.046 -36.793 1.00 92.00 187 ASP A N 1
ATOM 1467 C CA . ASP A 1 187 ? 43.762 -18.227 -36.729 1.00 92.00 187 ASP A CA 1
ATOM 1468 C C . ASP A 1 187 ? 43.477 -16.889 -36.015 1.00 92.00 187 ASP A C 1
ATOM 1470 O O . ASP A 1 187 ? 42.505 -16.190 -36.334 1.00 92.00 187 ASP A O 1
ATOM 1474 N N . ALA A 1 188 ? 44.339 -16.505 -35.066 1.00 93.25 188 ALA A N 1
ATOM 1475 C CA . ALA A 1 188 ? 44.192 -15.283 -34.273 1.00 93.25 188 ALA A CA 1
ATOM 1476 C C . ALA A 1 188 ? 44.221 -14.006 -35.134 1.00 93.25 188 ALA A C 1
ATOM 1478 O O . ALA A 1 188 ? 43.508 -13.039 -34.837 1.00 93.25 188 ALA A O 1
ATOM 1479 N N . LEU A 1 189 ? 44.988 -13.995 -36.232 1.00 93.19 189 LEU A N 1
ATOM 1480 C CA . LEU A 1 189 ? 45.056 -12.850 -37.140 1.00 93.19 189 LEU A CA 1
ATOM 1481 C C . LEU A 1 189 ? 43.739 -12.665 -37.911 1.00 93.19 189 LEU A C 1
ATOM 1483 O O . LEU A 1 189 ? 43.218 -11.547 -37.996 1.00 93.19 189 LEU A O 1
ATOM 1487 N N . SER A 1 190 ? 43.183 -13.745 -38.457 1.00 91.88 190 SER A N 1
ATOM 1488 C CA . SER A 1 190 ? 41.885 -13.775 -39.136 1.00 91.88 190 SER A CA 1
ATOM 1489 C C . SER A 1 190 ? 40.750 -13.382 -38.191 1.00 91.88 190 SER A C 1
ATOM 1491 O O . SER A 1 190 ? 39.890 -12.564 -38.544 1.00 91.88 190 SER A O 1
ATOM 1493 N N . LEU A 1 191 ? 40.791 -13.882 -36.953 1.00 93.56 191 LEU A N 1
ATOM 1494 C CA . LEU A 1 191 ? 39.824 -13.551 -35.914 1.00 93.56 191 LEU A CA 1
ATOM 1495 C C . LEU A 1 191 ? 39.869 -12.056 -35.553 1.00 93.56 191 LEU A C 1
ATOM 1497 O O . LEU A 1 191 ? 38.830 -11.393 -35.555 1.00 93.56 191 LEU A O 1
ATOM 1501 N N . SER A 1 192 ? 41.064 -11.494 -35.341 1.00 94.38 192 SER A N 1
ATOM 1502 C CA . SER A 1 192 ? 41.257 -10.058 -35.084 1.00 94.38 192 SER A CA 1
ATOM 1503 C C . SER A 1 192 ? 40.770 -9.188 -36.252 1.00 94.38 192 SER A C 1
ATOM 1505 O O . SER A 1 192 ? 40.009 -8.233 -36.058 1.00 94.38 192 SER A O 1
ATOM 1507 N N . LYS A 1 193 ? 41.118 -9.547 -37.497 1.00 94.06 193 LYS A N 1
ATOM 1508 C CA . LYS A 1 193 ? 40.632 -8.853 -38.706 1.00 94.06 193 LYS A CA 1
ATOM 1509 C C . LYS A 1 193 ? 39.105 -8.879 -38.799 1.00 94.06 193 LYS A C 1
ATOM 1511 O O . LYS A 1 193 ? 38.496 -7.853 -39.114 1.00 94.06 193 LYS A O 1
ATOM 1516 N N . SER A 1 194 ? 38.487 -10.021 -38.508 1.00 94.00 194 SER A N 1
ATOM 1517 C CA . SER A 1 194 ? 37.031 -10.190 -38.524 1.00 94.00 194 SER A CA 1
ATOM 1518 C C . SER A 1 194 ? 36.352 -9.354 -37.439 1.00 94.00 194 SER A C 1
ATOM 1520 O O . SER A 1 194 ? 35.416 -8.611 -37.738 1.00 94.00 194 SER A O 1
ATOM 1522 N N . ALA A 1 195 ? 36.879 -9.371 -36.211 1.00 95.00 195 ALA A N 1
ATOM 1523 C CA . ALA A 1 195 ? 36.390 -8.543 -35.112 1.00 95.00 195 ALA A CA 1
ATOM 1524 C C . ALA A 1 195 ? 36.461 -7.040 -35.444 1.00 95.00 195 ALA A C 1
ATOM 1526 O O . ALA A 1 195 ? 35.482 -6.320 -35.258 1.00 95.00 195 ALA A O 1
ATOM 1527 N N . ARG A 1 196 ? 37.565 -6.558 -36.032 1.00 94.19 196 ARG A N 1
ATOM 1528 C CA . ARG A 1 196 ? 37.708 -5.149 -36.453 1.00 94.19 196 ARG A CA 1
ATOM 1529 C C . ARG A 1 196 ? 36.741 -4.757 -37.571 1.00 94.19 196 ARG A C 1
ATOM 1531 O O . ARG A 1 196 ? 36.188 -3.656 -37.546 1.00 94.19 196 ARG A O 1
ATOM 1538 N N . LYS A 1 197 ? 36.500 -5.646 -38.543 1.00 94.94 197 LYS A N 1
ATOM 1539 C CA . LYS A 1 197 ? 35.477 -5.437 -39.587 1.00 94.94 197 LYS A CA 1
ATOM 1540 C C . LYS A 1 197 ? 34.077 -5.328 -38.978 1.00 94.94 197 LYS A C 1
ATOM 1542 O O . LYS A 1 197 ? 33.311 -4.451 -39.373 1.00 94.94 197 LYS A O 1
ATOM 1547 N N . LEU A 1 198 ? 33.758 -6.167 -37.989 1.00 95.50 198 LEU A N 1
ATOM 1548 C CA . LEU A 1 198 ? 32.502 -6.079 -37.241 1.00 95.50 198 LEU A CA 1
ATOM 1549 C C . LEU A 1 198 ? 32.400 -4.770 -36.450 1.00 95.50 198 LEU A C 1
ATOM 1551 O O . LEU A 1 198 ? 31.361 -4.116 -36.497 1.00 95.50 198 LEU A O 1
ATOM 1555 N N . GLY A 1 199 ? 33.480 -4.337 -35.796 1.00 95.56 199 GLY A N 1
ATOM 1556 C CA . GLY A 1 199 ? 33.516 -3.048 -35.108 1.00 95.56 199 GLY A CA 1
ATOM 1557 C C . GLY A 1 199 ? 33.269 -1.867 -36.050 1.00 95.56 199 GLY A C 1
ATOM 1558 O O . GLY A 1 199 ? 32.465 -0.992 -35.730 1.00 95.56 199 GLY A O 1
ATOM 1559 N N . LYS A 1 200 ? 33.875 -1.869 -37.248 1.00 95.62 200 LYS A N 1
ATOM 1560 C CA . LYS A 1 200 ? 33.606 -0.861 -38.291 1.00 95.62 200 LYS A CA 1
ATOM 1561 C C . LYS A 1 200 ? 32.147 -0.868 -38.739 1.00 95.62 200 LYS A C 1
ATOM 1563 O O . LYS A 1 200 ? 31.551 0.198 -38.844 1.00 95.62 200 LYS A O 1
ATOM 1568 N N . TYR A 1 201 ? 31.572 -2.050 -38.956 1.00 95.44 201 TYR A N 1
ATOM 1569 C CA . TYR A 1 201 ? 30.163 -2.181 -39.321 1.00 95.44 201 TYR A CA 1
ATOM 1570 C C . TYR A 1 201 ? 29.239 -1.567 -38.263 1.00 95.44 201 TYR A C 1
ATOM 1572 O O . TYR A 1 201 ? 28.367 -0.774 -38.604 1.00 95.44 201 TYR A O 1
ATOM 1580 N N . TRP A 1 202 ? 29.437 -1.901 -36.984 1.00 96.25 202 TRP A N 1
ATOM 1581 C CA . TRP A 1 202 ? 28.611 -1.360 -35.901 1.00 96.25 202 TRP A CA 1
ATOM 1582 C C . TRP A 1 202 ? 28.767 0.147 -35.746 1.00 96.25 202 TRP A C 1
ATOM 1584 O O . TRP A 1 202 ? 27.778 0.843 -35.541 1.00 96.25 202 TRP A O 1
ATOM 1594 N N . TYR A 1 203 ? 29.991 0.652 -35.895 1.00 95.69 203 TYR A N 1
ATOM 1595 C CA . TYR A 1 203 ? 30.259 2.084 -35.902 1.00 95.69 203 TYR A CA 1
ATOM 1596 C C . TYR A 1 203 ? 29.489 2.808 -37.011 1.00 95.69 203 TYR A C 1
ATOM 1598 O O . TYR A 1 203 ? 28.802 3.794 -36.740 1.00 95.69 203 TYR A O 1
ATOM 1606 N N . ASP A 1 204 ? 29.583 2.310 -38.246 1.00 95.25 204 ASP A N 1
ATOM 1607 C CA . ASP A 1 204 ? 28.892 2.907 -39.387 1.00 95.25 204 ASP A CA 1
ATOM 1608 C C . ASP A 1 204 ? 27.379 2.841 -39.207 1.00 95.25 204 ASP A C 1
ATOM 1610 O O . ASP A 1 204 ? 26.695 3.829 -39.461 1.00 95.25 204 ASP A O 1
ATOM 1614 N N . LEU A 1 205 ? 26.862 1.708 -38.721 1.00 95.56 205 LEU A N 1
ATOM 1615 C CA . LEU A 1 205 ? 25.439 1.537 -38.469 1.00 95.56 205 LEU A CA 1
ATOM 1616 C C . LEU A 1 205 ? 24.937 2.534 -37.421 1.00 95.56 205 LEU A C 1
ATOM 1618 O O . LEU A 1 205 ? 24.008 3.271 -37.717 1.00 95.56 205 LEU A O 1
ATOM 1622 N N . LEU A 1 206 ? 25.584 2.621 -36.253 1.00 95.69 206 LEU A N 1
ATOM 1623 C CA . LEU A 1 206 ? 25.217 3.565 -35.188 1.00 95.69 206 LEU A CA 1
ATOM 1624 C C . LEU A 1 206 ? 25.247 5.017 -35.671 1.00 95.69 206 LEU A C 1
ATOM 1626 O O . LEU A 1 206 ? 24.338 5.794 -35.372 1.00 95.69 206 LEU A O 1
ATOM 1630 N N . ARG A 1 207 ? 26.287 5.391 -36.426 1.00 95.31 207 ARG A N 1
ATOM 1631 C CA . ARG A 1 207 ? 26.413 6.730 -37.005 1.00 95.31 207 ARG A CA 1
ATOM 1632 C C . ARG A 1 207 ? 25.275 7.004 -37.982 1.00 95.31 207 ARG A C 1
ATOM 1634 O O . ARG A 1 207 ? 24.597 8.017 -37.845 1.00 95.31 207 ARG A O 1
ATOM 1641 N N . ASN A 1 208 ? 25.059 6.105 -38.938 1.00 95.00 208 ASN A N 1
ATOM 1642 C CA . ASN A 1 208 ? 24.076 6.298 -39.994 1.00 95.00 208 ASN A CA 1
ATOM 1643 C C . ASN A 1 208 ? 22.644 6.299 -39.442 1.00 95.00 208 ASN A C 1
ATOM 1645 O O . ASN A 1 208 ? 21.857 7.158 -39.832 1.00 95.00 208 ASN A O 1
ATOM 1649 N N . THR A 1 209 ? 22.313 5.412 -38.494 1.00 93.62 209 THR A N 1
ATOM 1650 C CA . THR A 1 209 ? 20.994 5.408 -37.845 1.00 93.62 209 THR A CA 1
ATOM 1651 C C . THR A 1 209 ? 20.771 6.686 -37.055 1.00 93.62 209 THR A C 1
ATOM 1653 O O . THR A 1 209 ? 19.722 7.288 -37.214 1.00 93.62 209 THR A O 1
ATOM 1656 N N . THR A 1 210 ? 21.766 7.150 -36.286 1.00 92.25 210 THR A N 1
ATOM 1657 C CA . THR A 1 210 ? 21.685 8.408 -35.516 1.00 92.25 210 THR A CA 1
ATOM 1658 C C . THR A 1 210 ? 21.432 9.614 -36.421 1.00 92.25 210 THR A C 1
ATOM 1660 O O . THR A 1 210 ? 20.614 10.480 -36.110 1.00 92.25 210 THR A O 1
ATOM 1663 N N . THR A 1 211 ? 22.128 9.680 -37.559 1.00 92.25 211 THR A N 1
ATOM 1664 C CA . THR A 1 211 ? 21.917 10.736 -38.554 1.00 92.25 211 THR A CA 1
ATOM 1665 C C . THR A 1 211 ? 20.525 10.638 -39.177 1.00 92.25 211 THR A C 1
ATOM 1667 O O . THR A 1 211 ? 19.817 11.641 -39.232 1.00 92.25 211 THR A O 1
ATOM 1670 N N . ALA A 1 212 ? 20.103 9.444 -39.599 1.00 91.31 212 ALA A N 1
ATOM 1671 C CA . ALA A 1 212 ? 18.821 9.242 -40.268 1.00 91.31 212 ALA A CA 1
ATOM 1672 C C . ALA A 1 212 ? 17.611 9.457 -39.342 1.00 91.31 212 ALA A C 1
ATOM 1674 O O . ALA A 1 212 ? 16.614 10.028 -39.773 1.00 91.31 212 ALA A O 1
ATOM 1675 N N . SER A 1 213 ? 17.694 9.077 -38.064 1.00 89.19 213 SER A N 1
ATOM 1676 C CA . SER A 1 213 ? 16.634 9.317 -37.075 1.00 89.19 213 SER A CA 1
ATOM 1677 C C . SER A 1 213 ? 16.596 10.756 -36.545 1.00 89.19 213 SER A C 1
ATOM 1679 O O . SER A 1 213 ? 15.718 11.090 -35.751 1.00 89.19 213 SER A O 1
ATOM 1681 N N . GLY A 1 214 ? 17.540 11.618 -36.943 1.00 86.69 214 GLY A N 1
ATOM 1682 C CA . GLY A 1 214 ? 17.618 13.010 -36.486 1.00 86.69 214 GLY A CA 1
ATOM 1683 C C . GLY A 1 214 ? 18.051 13.170 -35.023 1.00 86.69 214 GLY A C 1
ATOM 1684 O O . GLY A 1 214 ? 17.781 14.200 -34.409 1.00 86.69 214 GLY A O 1
ATOM 1685 N N . GLY A 1 215 ? 18.705 12.161 -34.441 1.00 86.62 215 GLY A N 1
ATOM 1686 C CA . GLY A 1 215 ? 19.088 12.151 -33.032 1.00 86.62 215 GLY A CA 1
ATOM 1687 C C . GLY A 1 215 ? 19.618 10.796 -32.576 1.00 86.62 215 GLY A C 1
ATOM 1688 O O . GLY A 1 215 ? 19.629 9.835 -33.338 1.00 86.62 215 GLY A O 1
ATOM 1689 N N . LYS A 1 216 ? 20.067 10.719 -31.319 1.00 88.12 216 LYS A N 1
ATOM 1690 C CA . LYS A 1 216 ? 20.565 9.473 -30.717 1.00 88.12 216 LYS A CA 1
ATOM 1691 C C . LYS A 1 216 ? 19.534 8.338 -30.825 1.00 88.12 216 LYS A C 1
ATOM 1693 O O . LYS A 1 216 ? 18.330 8.589 -30.790 1.00 88.12 216 LYS A O 1
ATOM 1698 N N . VAL A 1 217 ? 20.014 7.098 -30.889 1.00 90.94 217 VAL A N 1
ATOM 1699 C CA . VAL A 1 217 ? 19.197 5.877 -31.032 1.00 90.94 217 VAL A CA 1
ATOM 1700 C C . VAL A 1 217 ? 19.184 5.051 -29.751 1.00 90.94 217 VAL A C 1
ATOM 1702 O O . VAL A 1 217 ? 20.121 5.121 -28.959 1.00 90.94 217 VAL A O 1
ATOM 1705 N N . PHE A 1 218 ? 18.139 4.259 -29.520 1.00 92.31 218 PHE A N 1
ATOM 1706 C CA . PHE A 1 218 ? 18.158 3.294 -28.420 1.00 92.31 218 PHE A CA 1
ATOM 1707 C C . PHE A 1 218 ? 19.037 2.100 -28.804 1.00 92.31 218 PHE A C 1
ATOM 1709 O O . PHE A 1 218 ? 18.912 1.575 -29.910 1.00 92.31 218 PHE A O 1
ATOM 1716 N N . VAL A 1 219 ? 19.934 1.677 -27.913 1.00 93.06 219 VAL A N 1
ATOM 1717 C CA . VAL A 1 219 ? 20.818 0.531 -28.154 1.00 93.06 219 VAL A CA 1
ATOM 1718 C C . VAL A 1 219 ? 20.442 -0.581 -27.188 1.00 93.06 219 VAL A C 1
ATOM 1720 O O . VAL A 1 219 ? 20.458 -0.392 -25.975 1.00 93.06 219 VAL A O 1
ATOM 1723 N N . LEU A 1 220 ? 20.100 -1.741 -27.742 1.00 92.31 220 LEU A N 1
ATOM 1724 C CA . LEU A 1 220 ? 19.817 -2.952 -26.985 1.00 92.31 220 LEU A CA 1
ATOM 1725 C C . LEU A 1 220 ? 21.008 -3.902 -27.133 1.00 92.31 220 LEU A C 1
ATOM 1727 O O . LEU A 1 220 ? 21.415 -4.223 -28.253 1.00 92.31 220 LEU A O 1
ATOM 1731 N N . TYR A 1 221 ? 21.578 -4.342 -26.015 1.00 92.81 221 TYR A N 1
ATOM 1732 C CA . TYR A 1 221 ? 22.804 -5.138 -26.008 1.00 92.81 221 TYR A CA 1
ATOM 1733 C C . TYR A 1 221 ? 22.489 -6.627 -25.862 1.00 92.81 221 TYR A C 1
ATOM 1735 O O . TYR A 1 221 ? 21.828 -7.029 -24.908 1.00 92.81 221 TYR A O 1
ATOM 1743 N N . TYR A 1 222 ? 23.007 -7.455 -26.770 1.00 92.81 222 TYR A N 1
ATOM 1744 C CA . TYR A 1 222 ? 22.873 -8.914 -26.714 1.00 92.81 222 TYR A CA 1
ATOM 1745 C C . TYR A 1 222 ? 23.359 -9.473 -25.373 1.00 92.81 222 TYR A C 1
ATOM 1747 O O . TYR A 1 222 ? 22.658 -10.255 -24.739 1.00 92.81 222 TYR A O 1
ATOM 1755 N N . GLU A 1 223 ? 24.531 -9.030 -24.913 1.00 90.38 223 GLU A N 1
ATOM 1756 C CA . GLU A 1 223 ? 25.120 -9.525 -23.670 1.00 90.38 223 GLU A CA 1
ATOM 1757 C C . GLU A 1 223 ? 24.298 -9.116 -22.435 1.00 90.38 223 GLU A C 1
ATOM 1759 O O . GLU A 1 223 ? 24.108 -9.923 -21.531 1.00 90.38 223 GLU A O 1
ATOM 1764 N N . ALA A 1 224 ? 23.738 -7.900 -22.410 1.00 84.19 224 ALA A N 1
ATOM 1765 C CA . ALA A 1 224 ? 22.860 -7.479 -21.316 1.00 84.19 224 ALA A CA 1
ATOM 1766 C C . ALA A 1 224 ? 21.558 -8.289 -21.300 1.00 84.19 224 ALA A C 1
ATOM 1768 O O . ALA A 1 224 ? 21.136 -8.740 -20.236 1.00 84.19 224 ALA A O 1
ATOM 1769 N N . LEU A 1 225 ? 20.977 -8.520 -22.483 1.00 86.88 225 LEU A N 1
ATOM 1770 C CA . LEU A 1 225 ? 19.748 -9.288 -22.655 1.00 86.88 225 LEU A CA 1
ATOM 1771 C C . LEU A 1 225 ? 19.926 -10.737 -22.172 1.00 86.88 225 LEU A C 1
ATOM 1773 O O . LEU A 1 225 ? 19.019 -11.275 -21.551 1.00 86.88 225 LEU A O 1
ATOM 1777 N N . GLN A 1 226 ? 21.099 -11.349 -22.387 1.00 85.06 226 GLN A N 1
ATOM 1778 C CA . GLN A 1 226 ? 21.409 -12.692 -21.873 1.00 85.06 226 GLN A CA 1
ATOM 1779 C C . GLN A 1 226 ? 21.476 -12.768 -20.343 1.00 85.06 226 GLN A C 1
ATOM 1781 O O . GLN A 1 226 ? 21.160 -13.814 -19.784 1.00 85.06 226 GLN A O 1
ATOM 1786 N N . ARG A 1 227 ? 21.885 -11.692 -19.661 1.00 80.56 227 ARG A N 1
ATOM 1787 C CA . ARG A 1 227 ? 21.935 -11.676 -18.189 1.00 80.56 227 ARG A CA 1
ATOM 1788 C C . ARG A 1 227 ? 20.567 -11.449 -17.563 1.00 80.56 227 ARG A C 1
ATOM 1790 O O . ARG A 1 227 ? 20.281 -12.026 -16.523 1.00 80.56 227 ARG A O 1
ATOM 1797 N N . ASP A 1 228 ? 19.777 -10.549 -18.147 1.00 74.69 228 ASP A N 1
ATOM 1798 C CA . ASP A 1 228 ? 18.487 -10.132 -17.601 1.00 74.69 228 ASP A CA 1
ATOM 1799 C C . ASP A 1 228 ? 17.562 -9.635 -18.722 1.00 74.69 228 ASP A C 1
ATOM 1801 O O . ASP A 1 228 ? 17.501 -8.444 -19.051 1.00 74.69 228 ASP A O 1
ATOM 1805 N N . ALA A 1 229 ? 16.840 -10.581 -19.325 1.00 80.88 229 ALA A N 1
ATOM 1806 C CA . ALA A 1 229 ? 15.932 -10.298 -20.427 1.00 80.88 229 ALA A CA 1
ATOM 1807 C C . ALA A 1 229 ? 14.762 -9.395 -20.002 1.00 80.88 229 ALA A C 1
ATOM 1809 O O . ALA A 1 229 ? 14.343 -8.534 -20.776 1.00 80.88 229 ALA A O 1
ATOM 1810 N N . SER A 1 230 ? 14.278 -9.546 -18.762 1.00 70.25 230 SER A N 1
ATOM 1811 C CA . SER A 1 230 ? 13.179 -8.743 -18.214 1.00 70.25 230 SER A CA 1
ATOM 1812 C C . SER A 1 230 ? 13.569 -7.272 -18.086 1.00 70.25 230 SER A C 1
ATOM 1814 O O . SER A 1 230 ? 12.839 -6.399 -18.562 1.00 70.25 230 SER A O 1
ATOM 1816 N N . THR A 1 231 ? 14.751 -6.981 -17.535 1.00 70.19 231 THR A N 1
ATOM 1817 C CA . THR A 1 231 ? 15.244 -5.601 -17.421 1.00 70.19 231 THR A CA 1
ATOM 1818 C C . THR A 1 231 ? 15.468 -4.962 -18.792 1.00 70.19 231 THR A C 1
ATOM 1820 O O . THR A 1 231 ? 15.052 -3.823 -19.019 1.00 70.19 231 THR A O 1
ATOM 1823 N N . GLU A 1 232 ? 16.105 -5.665 -19.728 1.00 80.69 232 GLU A N 1
ATOM 1824 C CA . GLU A 1 232 ? 16.480 -5.079 -21.019 1.00 80.69 232 GLU A CA 1
ATOM 1825 C C . GLU A 1 232 ? 15.288 -4.900 -21.974 1.00 80.69 232 GLU A C 1
ATOM 1827 O O . GLU A 1 232 ? 15.203 -3.875 -22.657 1.00 80.69 232 GLU A O 1
ATOM 1832 N N . LEU A 1 233 ? 14.321 -5.824 -21.984 1.00 83.69 233 LEU A N 1
ATOM 1833 C CA . LEU A 1 233 ? 13.065 -5.623 -22.717 1.00 83.69 233 LEU A CA 1
ATOM 1834 C C . LEU A 1 233 ? 12.164 -4.596 -22.038 1.00 83.69 233 LEU A C 1
ATOM 1836 O O . LEU A 1 233 ? 11.542 -3.799 -22.734 1.00 83.69 233 LEU A O 1
ATOM 1840 N N . GLY A 1 234 ? 12.173 -4.515 -20.705 1.00 76.00 234 GLY A N 1
ATOM 1841 C CA . GLY A 1 234 ? 11.542 -3.413 -19.979 1.00 76.00 234 GLY A CA 1
ATOM 1842 C C . GLY A 1 234 ? 12.078 -2.048 -20.428 1.00 76.00 234 GLY A C 1
ATOM 1843 O O . GLY A 1 234 ? 11.294 -1.154 -20.737 1.00 76.00 234 GLY A O 1
ATOM 1844 N N . ARG A 1 235 ? 13.405 -1.899 -20.583 1.00 80.75 235 ARG A N 1
ATOM 1845 C CA . ARG A 1 235 ? 14.018 -0.669 -21.128 1.00 80.75 235 ARG A CA 1
ATOM 1846 C C . ARG A 1 235 ? 13.554 -0.362 -22.556 1.00 80.75 235 ARG A C 1
ATOM 1848 O O . ARG A 1 235 ? 13.355 0.808 -22.890 1.00 80.75 235 ARG A O 1
ATOM 1855 N N . LEU A 1 236 ? 13.402 -1.384 -23.402 1.00 85.81 236 LEU A N 1
ATOM 1856 C CA . LEU A 1 236 ? 12.881 -1.226 -24.762 1.00 85.81 236 LEU A CA 1
ATOM 1857 C C . LEU A 1 236 ? 11.417 -0.766 -24.741 1.00 85.81 236 LEU A C 1
ATOM 1859 O O . LEU A 1 236 ? 11.088 0.224 -25.391 1.00 85.81 236 LEU A O 1
ATOM 1863 N N . PHE A 1 237 ? 10.561 -1.442 -23.975 1.00 84.75 237 PHE A N 1
ATOM 1864 C CA . PHE A 1 237 ? 9.146 -1.108 -23.815 1.00 84.75 237 PHE A CA 1
ATOM 1865 C C . PHE A 1 237 ? 8.947 0.301 -23.254 1.00 84.75 237 PHE A C 1
ATOM 1867 O O . PHE A 1 237 ? 8.158 1.071 -23.803 1.00 84.75 237 PHE A O 1
ATOM 1874 N N . ASP A 1 238 ? 9.768 0.709 -22.288 1.00 72.56 238 ASP A N 1
ATOM 1875 C CA . ASP A 1 238 ? 9.814 2.084 -21.793 1.00 72.56 238 ASP A CA 1
ATOM 1876 C C . ASP A 1 238 ? 10.149 3.088 -22.907 1.00 72.56 238 ASP A C 1
ATOM 1878 O O . ASP A 1 238 ? 9.554 4.170 -22.989 1.00 72.56 238 ASP A O 1
ATOM 1882 N N . TYR A 1 239 ? 11.115 2.771 -23.770 1.00 81.75 239 TYR A N 1
ATOM 1883 C CA . TYR A 1 239 ? 11.525 3.652 -24.864 1.00 81.75 239 TYR A CA 1
ATOM 1884 C C . TYR A 1 239 ? 10.418 3.853 -25.916 1.00 81.75 239 TYR A C 1
ATOM 1886 O O . TYR A 1 239 ? 10.315 4.942 -26.496 1.00 81.75 239 TYR A O 1
ATOM 1894 N N . VAL A 1 240 ? 9.573 2.838 -26.131 1.00 82.50 240 VAL A N 1
ATOM 1895 C CA . VAL A 1 240 ? 8.512 2.835 -27.157 1.00 82.50 240 VAL A CA 1
ATOM 1896 C C . VAL A 1 240 ? 7.097 3.082 -26.616 1.00 82.50 240 VAL A C 1
ATOM 1898 O O . VAL A 1 240 ? 6.190 3.324 -27.408 1.00 82.50 240 VAL A O 1
ATOM 1901 N N . GLY A 1 241 ? 6.914 3.113 -25.291 1.00 76.50 241 GLY A N 1
ATOM 1902 C CA . GLY A 1 241 ? 5.649 3.473 -24.638 1.00 76.50 241 GLY A CA 1
ATOM 1903 C C . GLY A 1 241 ? 4.731 2.298 -24.277 1.00 76.50 241 GLY A C 1
ATOM 1904 O O . GLY A 1 241 ? 3.528 2.497 -24.168 1.00 76.50 241 GLY A O 1
ATOM 1905 N N . VAL A 1 242 ? 5.272 1.095 -24.076 1.00 78.62 242 VAL A N 1
ATOM 1906 C CA . VAL A 1 242 ? 4.518 -0.100 -23.647 1.00 78.62 242 VAL A CA 1
ATOM 1907 C C . VAL A 1 242 ? 4.642 -0.285 -22.131 1.00 78.62 242 VAL A C 1
ATOM 1909 O O . VAL A 1 242 ? 5.724 -0.128 -21.576 1.00 78.62 242 VAL A O 1
ATOM 1912 N N . SER A 1 243 ? 3.541 -0.619 -21.448 1.00 64.62 243 SER A N 1
ATOM 1913 C CA . SER A 1 243 ? 3.521 -0.857 -19.992 1.00 64.62 243 SER A CA 1
ATOM 1914 C C . SER A 1 243 ? 3.790 -2.330 -19.625 1.00 64.62 243 SER A C 1
ATOM 1916 O O . SER A 1 243 ? 3.320 -3.234 -20.317 1.00 64.62 243 SER A O 1
ATOM 1918 N N . GLY A 1 244 ? 4.467 -2.577 -18.492 1.00 58.12 244 GLY A N 1
ATOM 1919 C CA . GLY A 1 244 ? 4.666 -3.911 -17.885 1.00 58.12 244 GLY A CA 1
ATOM 1920 C C . GLY A 1 244 ? 6.017 -4.585 -18.189 1.00 58.12 244 GLY A C 1
ATOM 1921 O O . GLY A 1 244 ? 6.698 -4.221 -19.144 1.00 58.12 244 GLY A O 1
ATOM 1922 N N . SER A 1 245 ? 6.400 -5.589 -17.386 1.00 53.09 245 SER A N 1
ATOM 1923 C CA . SER A 1 245 ? 7.748 -6.202 -17.388 1.00 53.09 245 SER A CA 1
ATOM 1924 C C . SER A 1 245 ? 7.803 -7.724 -17.600 1.00 53.09 245 SER A C 1
ATOM 1926 O O . SER A 1 245 ? 8.894 -8.298 -17.535 1.00 53.09 245 SER A O 1
ATOM 1928 N N . SER A 1 246 ? 6.670 -8.398 -17.833 1.00 60.28 246 SER A N 1
ATOM 1929 C CA . SER A 1 246 ? 6.674 -9.829 -18.169 1.00 60.28 246 SER A CA 1
ATOM 1930 C C . SER A 1 246 ? 7.321 -10.032 -19.536 1.00 60.28 246 SER A C 1
ATOM 1932 O O . SER A 1 246 ? 7.043 -9.270 -20.457 1.00 60.28 246 SER A O 1
ATOM 1934 N N . VAL A 1 247 ? 8.193 -11.031 -19.658 1.00 67.38 247 VAL A N 1
ATOM 1935 C CA . VAL A 1 247 ? 8.890 -11.365 -20.904 1.00 67.38 247 VAL A CA 1
ATOM 1936 C C . VAL A 1 247 ? 8.661 -12.846 -21.201 1.00 67.38 247 VAL A C 1
ATOM 1938 O O . VAL A 1 247 ? 8.922 -13.663 -20.316 1.00 67.38 247 VAL A O 1
ATOM 1941 N N . PRO A 1 248 ? 8.199 -13.215 -22.406 1.00 74.50 248 PRO A N 1
ATOM 1942 C CA . PRO A 1 248 ? 8.071 -14.613 -22.790 1.00 74.50 248 PRO A CA 1
ATOM 1943 C C . PRO A 1 248 ? 9.433 -15.270 -23.045 1.00 74.50 248 PRO A C 1
ATOM 1945 O O . PRO A 1 248 ? 10.366 -14.643 -23.549 1.00 74.50 248 PRO A O 1
ATOM 1948 N N . GLU A 1 249 ? 9.539 -16.566 -22.748 1.00 74.38 249 GLU A N 1
ATOM 1949 C CA . GLU A 1 249 ? 10.732 -17.351 -23.066 1.00 74.38 249 GLU A CA 1
ATOM 1950 C C . GLU A 1 249 ? 10.861 -17.613 -24.573 1.00 74.38 249 GLU A C 1
ATOM 1952 O O . GLU A 1 249 ? 9.900 -17.957 -25.278 1.00 74.38 249 GLU A O 1
ATOM 1957 N N . SER A 1 250 ? 12.089 -17.509 -25.083 1.00 76.81 250 SER A N 1
ATOM 1958 C CA . SER A 1 250 ? 12.368 -17.849 -26.474 1.00 76.81 250 SER A CA 1
ATOM 1959 C C . SER A 1 250 ? 12.532 -19.354 -26.681 1.00 76.81 250 SER A C 1
ATOM 1961 O O . SER A 1 250 ? 13.164 -20.043 -25.891 1.00 76.81 250 SER A O 1
ATOM 1963 N N . SER A 1 251 ? 12.037 -19.853 -27.812 1.00 75.88 251 SER A N 1
ATOM 1964 C CA . SER A 1 251 ? 12.263 -21.212 -28.319 1.00 75.88 251 SER A CA 1
ATOM 1965 C C . SER A 1 251 ? 13.496 -21.343 -29.219 1.00 75.88 251 SER A C 1
ATOM 1967 O O . SER A 1 251 ? 13.735 -22.421 -29.771 1.00 75.88 251 SER A O 1
ATOM 1969 N N . SER A 1 252 ? 14.259 -20.263 -29.416 1.00 73.88 252 SER A N 1
ATOM 1970 C CA . SER A 1 252 ? 15.474 -20.276 -30.230 1.00 73.88 252 SER A CA 1
ATOM 1971 C C . SER A 1 252 ? 16.588 -21.050 -29.524 1.00 73.88 252 SER A C 1
ATOM 1973 O O . SER A 1 252 ? 16.985 -20.704 -28.413 1.00 73.88 252 SER A O 1
ATOM 1975 N N . VAL A 1 253 ? 17.166 -22.039 -30.206 1.00 71.75 253 VAL A N 1
ATOM 1976 C CA . VAL A 1 253 ? 18.302 -22.816 -29.686 1.00 71.75 253 VAL A CA 1
ATOM 1977 C C . VAL A 1 253 ? 19.618 -22.137 -30.059 1.00 71.75 253 VAL A C 1
ATOM 1979 O O . VAL A 1 253 ? 19.851 -21.769 -31.215 1.00 71.75 253 VAL A O 1
ATOM 1982 N N . LYS A 1 254 ? 20.498 -21.960 -29.072 1.00 78.44 254 LYS A N 1
ATOM 1983 C CA . LYS A 1 254 ? 21.848 -21.427 -29.266 1.00 78.44 254 LYS A CA 1
ATOM 1984 C C . LYS A 1 254 ? 22.818 -22.574 -29.534 1.00 78.44 254 LYS A C 1
ATOM 1986 O O . LYS A 1 254 ? 22.928 -23.483 -28.728 1.00 78.44 254 LYS A O 1
ATOM 1991 N N . ILE A 1 255 ? 23.544 -22.497 -30.647 1.00 74.50 255 ILE A N 1
ATOM 1992 C CA . ILE A 1 255 ? 24.463 -23.564 -31.085 1.00 74.50 255 ILE A CA 1
ATOM 1993 C C . ILE A 1 255 ? 25.923 -23.341 -30.668 1.00 74.50 255 ILE A C 1
ATOM 1995 O O . ILE A 1 255 ? 26.716 -24.267 -30.693 1.00 74.50 255 ILE A O 1
ATOM 1999 N N . THR A 1 256 ? 26.309 -22.112 -30.309 1.00 80.25 256 THR A N 1
ATOM 2000 C CA . THR A 1 256 ? 27.677 -21.803 -29.858 1.00 80.25 256 THR A CA 1
ATOM 2001 C C . THR A 1 256 ? 27.677 -21.632 -28.338 1.00 80.25 256 THR A C 1
ATOM 2003 O O . THR A 1 256 ? 26.991 -20.714 -27.863 1.00 80.25 256 THR A O 1
ATOM 2006 N N . PRO A 1 257 ? 28.437 -22.441 -27.578 1.00 82.75 257 PRO A N 1
ATOM 2007 C CA . PRO A 1 257 ? 28.643 -22.243 -26.144 1.00 82.75 257 PRO A CA 1
ATOM 2008 C C . PRO A 1 257 ? 29.118 -20.827 -25.788 1.00 82.75 257 PRO A C 1
ATOM 2010 O O . PRO A 1 257 ? 29.675 -20.107 -26.620 1.00 82.75 257 PRO A O 1
ATOM 2013 N N . ASP A 1 258 ? 28.848 -20.382 -24.558 1.00 82.94 258 ASP A N 1
ATOM 2014 C CA . ASP A 1 258 ? 29.309 -19.066 -24.090 1.00 82.94 258 ASP A CA 1
ATOM 2015 C C . ASP A 1 258 ? 30.781 -19.041 -23.701 1.00 82.94 258 ASP A C 1
ATOM 2017 O O . ASP A 1 258 ? 31.430 -18.005 -23.881 1.00 82.94 258 ASP A O 1
ATOM 2021 N N . ASP A 1 259 ? 31.304 -20.172 -23.231 1.00 89.31 259 ASP A N 1
ATOM 2022 C CA . ASP A 1 259 ? 32.728 -20.370 -23.025 1.00 89.31 259 ASP A CA 1
ATOM 2023 C C . ASP A 1 259 ? 33.384 -20.818 -24.337 1.00 89.31 259 ASP A C 1
ATOM 2025 O O . ASP A 1 259 ? 33.175 -21.924 -24.839 1.00 89.31 259 ASP A O 1
ATOM 2029 N N . LEU A 1 260 ? 34.208 -19.945 -24.917 1.00 91.62 260 LEU A N 1
ATOM 2030 C CA . LEU A 1 260 ? 34.890 -20.243 -26.173 1.00 91.62 260 LEU A CA 1
ATOM 2031 C C . LEU A 1 260 ? 35.937 -21.359 -26.038 1.00 91.62 260 LEU A C 1
ATOM 2033 O O . LEU A 1 260 ? 36.340 -21.909 -27.063 1.00 91.62 260 LEU A O 1
ATOM 2037 N N . ARG A 1 261 ? 36.323 -21.761 -24.818 1.00 92.12 261 ARG A N 1
ATOM 2038 C CA . ARG A 1 261 ? 37.161 -22.953 -24.577 1.00 92.12 261 ARG A CA 1
ATOM 2039 C C . ARG A 1 261 ? 36.471 -24.247 -25.011 1.00 92.12 261 ARG A C 1
ATOM 2041 O O . ARG A 1 261 ? 37.137 -25.226 -25.356 1.00 92.12 261 ARG A O 1
ATOM 2048 N N . GLU A 1 262 ? 35.142 -24.247 -25.026 1.00 88.75 262 GLU A N 1
ATOM 2049 C CA . GLU A 1 262 ? 34.331 -25.370 -25.495 1.00 88.75 262 GLU A CA 1
ATOM 2050 C C . GLU A 1 262 ? 34.175 -25.366 -27.018 1.00 88.75 262 GLU A C 1
ATOM 2052 O O . GLU A 1 262 ? 33.990 -26.421 -27.607 1.00 88.75 262 GLU A O 1
ATOM 2057 N N . THR A 1 263 ? 34.303 -24.202 -27.665 1.00 87.88 263 THR A N 1
ATOM 2058 C CA . THR A 1 263 ? 34.121 -24.055 -29.120 1.00 87.88 263 THR A CA 1
ATOM 2059 C C . THR A 1 263 ? 35.433 -24.151 -29.900 1.00 87.88 263 THR A C 1
ATOM 2061 O O . THR A 1 263 ? 35.441 -24.649 -31.022 1.00 87.88 263 THR A O 1
ATOM 2064 N N . LEU A 1 264 ? 36.545 -23.652 -29.353 1.00 91.44 264 LEU A N 1
ATOM 2065 C CA . LEU A 1 264 ? 37.816 -23.546 -30.073 1.00 91.44 264 LEU A CA 1
ATOM 2066 C C . LEU A 1 264 ? 38.754 -24.708 -29.752 1.00 91.44 264 LEU A C 1
ATOM 2068 O O . LEU A 1 264 ? 39.003 -24.995 -28.580 1.00 91.44 264 LEU A O 1
ATOM 2072 N N . ALA A 1 265 ? 39.308 -25.342 -30.789 1.00 90.69 265 ALA A N 1
ATOM 2073 C CA . ALA A 1 265 ? 40.216 -26.482 -30.633 1.00 90.69 265 ALA A CA 1
ATOM 2074 C C . ALA A 1 265 ? 41.537 -26.062 -29.964 1.00 90.69 265 ALA A C 1
ATOM 2076 O O . ALA A 1 265 ? 41.997 -26.723 -29.037 1.00 90.69 265 ALA A O 1
ATOM 2077 N N . ASP A 1 266 ? 42.065 -24.899 -30.356 1.00 89.31 266 ASP A N 1
ATOM 2078 C CA . ASP A 1 266 ? 43.381 -24.391 -29.951 1.00 89.31 266 ASP A CA 1
ATOM 2079 C C . ASP A 1 266 ? 43.277 -23.104 -29.112 1.00 89.31 266 ASP A C 1
ATOM 2081 O O . ASP A 1 266 ? 43.999 -22.131 -29.340 1.00 89.31 266 ASP A O 1
ATOM 2085 N N . PHE A 1 267 ? 42.349 -23.065 -28.146 1.00 94.56 267 PHE A N 1
ATOM 2086 C CA . PHE A 1 267 ? 42.029 -21.848 -27.382 1.00 94.56 267 PHE A CA 1
ATOM 2087 C C . PHE A 1 267 ? 43.265 -21.156 -26.785 1.00 94.56 267 PHE A C 1
ATOM 2089 O O . PHE A 1 267 ? 43.428 -19.951 -26.962 1.00 94.56 267 PHE A O 1
ATOM 2096 N N . GLU A 1 268 ? 44.163 -21.896 -26.126 1.00 94.56 268 GLU A N 1
ATOM 2097 C CA . GLU A 1 268 ? 45.360 -21.314 -25.498 1.00 94.56 268 GLU A CA 1
ATOM 2098 C C . GLU A 1 268 ? 46.344 -20.722 -26.513 1.00 94.56 268 GLU A C 1
ATOM 2100 O O . GLU A 1 268 ? 46.976 -19.699 -26.241 1.00 94.56 268 GLU A O 1
ATOM 2105 N N . HIS A 1 269 ? 46.451 -21.322 -27.700 1.00 93.88 269 HIS A N 1
ATOM 2106 C CA . HIS A 1 269 ? 47.293 -20.792 -28.768 1.00 93.88 269 HIS A CA 1
ATOM 2107 C C . HIS A 1 269 ? 46.701 -19.494 -29.328 1.00 93.88 269 HIS A C 1
ATOM 2109 O O . HIS A 1 269 ? 47.387 -18.475 -29.384 1.00 93.88 269 HIS A O 1
ATOM 2115 N N . VAL A 1 270 ? 45.393 -19.489 -29.613 1.00 95.12 270 VAL A N 1
ATOM 2116 C CA . VAL A 1 270 ? 44.663 -18.292 -30.058 1.00 95.12 270 VAL A CA 1
ATOM 2117 C C . VAL A 1 270 ? 44.740 -17.176 -29.016 1.00 95.12 270 VAL A C 1
ATOM 2119 O O . VAL A 1 270 ? 44.951 -16.021 -29.374 1.00 95.12 270 VAL A O 1
ATOM 2122 N N . ARG A 1 271 ? 44.612 -17.505 -27.727 1.00 96.31 271 ARG A N 1
ATOM 2123 C CA . ARG A 1 271 ? 44.728 -16.563 -26.607 1.00 96.31 271 ARG A CA 1
ATOM 2124 C C . ARG A 1 271 ? 46.107 -15.914 -26.562 1.00 96.31 271 ARG A C 1
ATOM 2126 O O . ARG A 1 271 ? 46.205 -14.687 -26.504 1.00 96.31 271 ARG A O 1
ATOM 2133 N N . LYS A 1 272 ? 47.165 -16.727 -26.640 1.00 95.56 272 LYS A N 1
ATOM 2134 C CA . LYS A 1 272 ? 48.555 -16.260 -26.671 1.00 95.56 272 LYS A CA 1
ATOM 2135 C C . LYS A 1 272 ? 48.805 -15.352 -27.875 1.00 95.56 272 LYS A C 1
ATOM 2137 O O . LYS A 1 272 ? 49.303 -14.241 -27.705 1.00 95.56 272 LYS A O 1
ATOM 2142 N N . ASP A 1 273 ? 48.415 -15.768 -29.070 1.00 95.75 273 ASP A N 1
ATOM 2143 C CA . ASP A 1 273 ? 48.674 -14.996 -30.285 1.00 95.75 273 ASP A CA 1
ATOM 2144 C C . ASP A 1 273 ? 47.844 -13.709 -30.336 1.00 95.75 273 ASP A C 1
ATOM 2146 O O . ASP A 1 273 ? 48.366 -12.643 -30.668 1.00 95.75 273 ASP A O 1
ATOM 2150 N N . LEU A 1 274 ? 46.577 -13.757 -29.914 1.00 94.81 274 LEU A N 1
ATOM 2151 C CA . LEU A 1 274 ? 45.724 -12.574 -29.826 1.00 94.81 274 LEU A CA 1
ATOM 2152 C C . LEU A 1 274 ? 46.247 -11.571 -28.791 1.00 94.81 274 LEU A C 1
ATOM 2154 O O . LEU A 1 274 ? 46.154 -10.368 -29.034 1.00 94.81 274 LEU A O 1
ATOM 2158 N N . SER A 1 275 ? 46.847 -12.035 -27.688 1.00 94.62 275 SER A N 1
ATOM 2159 C CA . SER A 1 275 ? 47.473 -11.145 -26.700 1.00 94.62 275 SER A CA 1
ATOM 2160 C C . SER A 1 275 ? 48.618 -10.309 -27.293 1.00 94.62 275 SER A C 1
ATOM 2162 O O . SER A 1 275 ? 48.784 -9.150 -26.919 1.00 94.62 275 SER A O 1
ATOM 2164 N N . ASN A 1 276 ? 49.343 -10.853 -28.279 1.00 93.00 276 ASN A N 1
ATOM 2165 C CA . ASN A 1 276 ? 50.412 -10.148 -28.988 1.00 93.00 276 ASN A CA 1
ATOM 2166 C C . ASN A 1 276 ? 49.875 -9.271 -30.134 1.00 93.00 276 ASN A C 1
ATOM 2168 O O . ASN A 1 276 ? 50.377 -8.173 -30.369 1.00 93.00 276 ASN A O 1
ATOM 2172 N N . LEU A 1 277 ? 48.857 -9.748 -30.857 1.00 92.62 277 LEU A N 1
ATOM 2173 C CA . LEU A 1 277 ? 48.326 -9.096 -32.061 1.00 92.62 277 LEU A CA 1
ATOM 2174 C C . LEU A 1 277 ? 47.332 -7.958 -31.768 1.00 92.62 277 LEU A C 1
ATOM 2176 O O . LEU A 1 277 ? 47.370 -6.913 -32.422 1.00 92.62 277 LEU A O 1
ATOM 2180 N N . ASP A 1 278 ? 46.394 -8.164 -30.840 1.00 92.12 278 ASP A N 1
ATOM 2181 C CA . ASP A 1 278 ? 45.378 -7.176 -30.456 1.00 92.12 278 ASP A CA 1
ATOM 2182 C C . ASP A 1 278 ? 44.939 -7.377 -28.992 1.00 92.12 278 ASP A C 1
ATOM 2184 O O . ASP A 1 278 ? 43.832 -7.865 -28.734 1.00 92.12 278 ASP A O 1
ATOM 2188 N N . PRO A 1 279 ? 45.772 -6.975 -28.012 1.00 91.75 279 PRO A N 1
ATOM 2189 C CA . PRO A 1 279 ? 45.516 -7.217 -26.588 1.00 91.75 279 PRO A CA 1
ATOM 2190 C C . PRO A 1 279 ? 44.180 -6.639 -26.095 1.00 91.75 279 PRO A C 1
ATOM 2192 O O . PRO A 1 279 ? 43.604 -7.132 -25.131 1.00 91.75 279 PRO A O 1
ATOM 2195 N N . ALA A 1 280 ? 43.632 -5.631 -26.780 1.00 88.69 280 ALA A N 1
ATOM 2196 C CA . ALA A 1 280 ? 42.329 -5.050 -26.458 1.00 88.69 280 ALA A CA 1
ATOM 2197 C C . ALA A 1 280 ? 41.141 -6.007 -26.697 1.00 88.69 280 ALA A C 1
ATOM 2199 O O . ALA A 1 280 ? 40.067 -5.795 -26.133 1.00 88.69 280 ALA A O 1
ATOM 2200 N N . LEU A 1 281 ? 41.308 -7.038 -27.534 1.00 93.75 281 LEU A N 1
ATOM 2201 C CA . LEU A 1 281 ? 40.281 -8.048 -27.809 1.00 93.75 281 LEU A CA 1
ATOM 2202 C C . LEU A 1 281 ? 40.391 -9.276 -26.898 1.00 93.75 281 LEU A C 1
ATOM 2204 O O . LEU A 1 281 ? 39.445 -10.060 -26.838 1.00 93.75 281 LEU A O 1
ATOM 2208 N N . LEU A 1 282 ? 41.491 -9.427 -26.155 1.00 94.06 282 LEU A N 1
ATOM 2209 C CA . LEU A 1 282 ? 41.701 -10.558 -25.251 1.00 94.06 282 LEU A CA 1
ATOM 2210 C C . LEU A 1 282 ? 40.574 -10.707 -24.206 1.00 94.06 282 LEU A C 1
ATOM 2212 O O . LEU A 1 282 ? 40.020 -11.801 -24.106 1.00 94.06 282 LEU A O 1
ATOM 2216 N N . PRO A 1 283 ? 40.095 -9.632 -23.540 1.00 93.31 283 PRO A N 1
ATOM 2217 C CA . PRO A 1 283 ? 38.974 -9.755 -22.607 1.00 93.31 283 PRO A CA 1
ATOM 2218 C C . PRO A 1 283 ? 37.666 -10.216 -23.263 1.00 93.31 283 PRO A C 1
ATOM 2220 O O . PRO A 1 283 ? 36.782 -10.717 -22.579 1.00 93.31 283 PRO A O 1
ATOM 2223 N N . GLN A 1 284 ? 37.504 -10.024 -24.578 1.00 94.44 284 GLN A N 1
ATOM 2224 C CA . GLN A 1 284 ? 36.329 -10.501 -25.312 1.00 94.44 284 GLN A CA 1
ATOM 2225 C C . GLN A 1 284 ? 36.422 -12.001 -25.620 1.00 94.44 284 GLN A C 1
ATOM 2227 O O . GLN A 1 284 ? 35.396 -12.681 -25.624 1.00 94.44 284 GLN A O 1
ATOM 2232 N N . LEU A 1 285 ? 37.635 -12.515 -25.856 1.00 95.00 285 LEU A N 1
ATOM 2233 C CA . LEU A 1 285 ? 37.898 -13.947 -26.027 1.00 95.00 285 LEU A CA 1
ATOM 2234 C C . LEU A 1 285 ? 37.665 -14.721 -24.719 1.00 95.00 285 LEU A C 1
ATOM 2236 O O . LEU A 1 285 ? 37.108 -15.814 -24.750 1.00 95.00 285 LEU A O 1
ATOM 2240 N N . GLU A 1 286 ? 38.074 -14.146 -23.587 1.00 93.00 286 GLU A N 1
ATOM 2241 C CA . GLU A 1 286 ? 38.043 -14.793 -22.265 1.00 93.00 286 GLU A CA 1
ATOM 2242 C C . GLU A 1 286 ? 36.720 -14.601 -21.498 1.00 93.00 286 GLU A C 1
ATOM 2244 O O . GLU A 1 286 ? 36.506 -15.248 -20.474 1.00 93.00 286 GLU A O 1
ATOM 2249 N N . ASP A 1 287 ? 35.825 -13.726 -21.969 1.00 89.94 287 ASP A N 1
ATOM 2250 C CA . ASP A 1 287 ? 34.566 -13.426 -21.282 1.00 89.94 287 ASP A CA 1
ATOM 2251 C C . ASP A 1 287 ? 33.665 -14.665 -21.150 1.00 89.94 287 ASP A C 1
ATOM 2253 O O . ASP A 1 287 ? 33.264 -15.267 -22.142 1.00 89.94 287 ASP A O 1
ATOM 2257 N N . THR A 1 288 ? 33.252 -14.974 -19.925 1.00 86.31 288 THR A N 1
ATOM 2258 C CA . THR A 1 288 ? 32.218 -15.973 -19.588 1.00 86.31 288 THR A CA 1
ATOM 2259 C C . THR A 1 288 ? 31.018 -15.344 -18.876 1.00 86.31 288 THR A C 1
ATOM 2261 O O . THR A 1 288 ? 30.072 -16.030 -18.509 1.00 86.31 288 THR A O 1
ATOM 2264 N N . SER A 1 289 ? 31.049 -14.022 -18.688 1.00 77.38 289 SER A N 1
ATOM 2265 C CA . SER A 1 289 ? 30.162 -13.269 -17.795 1.00 77.38 289 SER A CA 1
ATOM 2266 C C . SER A 1 289 ? 29.136 -12.398 -18.520 1.00 77.38 289 SER A C 1
ATOM 2268 O O . SER A 1 289 ? 28.451 -11.592 -17.886 1.00 77.38 289 SER A O 1
ATOM 2270 N N . PHE A 1 290 ? 29.050 -12.519 -19.849 1.00 85.25 290 PHE A N 1
ATOM 2271 C CA . PHE A 1 290 ? 28.202 -11.677 -20.694 1.00 85.25 290 PHE A CA 1
ATOM 2272 C C . PHE A 1 290 ? 28.499 -10.186 -20.488 1.00 85.25 290 PHE A C 1
ATOM 2274 O O . PHE A 1 290 ? 27.609 -9.355 -20.278 1.00 85.25 290 PHE A O 1
ATOM 2281 N N . LYS A 1 291 ? 29.784 -9.826 -20.501 1.00 85.38 291 LYS A N 1
ATOM 2282 C CA . LYS A 1 291 ? 30.192 -8.432 -20.339 1.00 85.38 291 LYS A CA 1
ATOM 2283 C C . LYS A 1 291 ? 29.783 -7.603 -21.560 1.00 85.38 291 LYS A C 1
ATOM 2285 O O . LYS A 1 291 ? 30.110 -7.943 -22.693 1.00 85.38 291 LYS A O 1
ATOM 2290 N N . VAL A 1 292 ? 29.130 -6.463 -21.324 1.00 87.31 292 VAL A N 1
ATOM 2291 C CA . VAL A 1 292 ? 28.860 -5.458 -22.366 1.00 87.31 292 VAL A CA 1
ATOM 2292 C C . VAL A 1 292 ? 30.123 -4.631 -22.611 1.00 87.31 292 VAL A C 1
ATOM 2294 O O . VAL A 1 292 ? 30.616 -3.946 -21.711 1.00 87.31 292 VAL A O 1
ATOM 2297 N N . PHE A 1 293 ? 30.637 -4.653 -23.838 1.00 90.50 293 PHE A N 1
ATOM 2298 C CA . PHE A 1 293 ? 31.809 -3.875 -24.237 1.00 90.50 293 PHE A CA 1
ATOM 2299 C C . PHE A 1 293 ? 31.370 -2.547 -24.869 1.00 90.50 293 PHE A C 1
ATOM 2301 O O . PHE A 1 293 ? 31.014 -2.486 -26.043 1.00 90.50 293 PHE A O 1
ATOM 2308 N N . ARG A 1 294 ? 31.420 -1.451 -24.098 1.00 88.06 294 ARG A N 1
ATOM 2309 C CA . ARG A 1 294 ? 30.959 -0.114 -24.541 1.00 88.06 294 ARG A CA 1
ATOM 2310 C C . ARG A 1 294 ? 31.874 0.584 -25.563 1.00 88.06 294 ARG A C 1
ATOM 2312 O O . ARG A 1 294 ? 31.550 1.673 -26.041 1.00 88.06 294 ARG A O 1
ATOM 2319 N N . THR A 1 295 ? 32.985 -0.054 -25.930 1.00 89.69 295 THR A N 1
ATOM 2320 C CA . THR A 1 295 ? 33.973 0.467 -26.880 1.00 89.69 295 THR A CA 1
ATOM 2321 C C . THR A 1 295 ? 34.164 -0.503 -28.038 1.00 89.69 295 THR A C 1
ATOM 2323 O O . THR A 1 295 ? 34.501 -1.669 -27.844 1.00 89.69 295 THR A O 1
ATOM 2326 N N . LEU A 1 296 ? 34.003 0.004 -29.257 1.00 91.81 296 LEU A N 1
ATOM 2327 C CA . LEU A 1 296 ? 34.232 -0.723 -30.499 1.00 91.81 296 LEU A CA 1
ATOM 2328 C C . LEU A 1 296 ? 35.699 -0.661 -30.914 1.00 91.81 296 LEU A C 1
ATOM 2330 O O . LEU A 1 296 ? 36.291 0.420 -30.935 1.00 91.81 296 LEU A O 1
ATOM 2334 N N . ARG A 1 297 ? 36.261 -1.807 -31.313 1.00 91.88 297 ARG A N 1
ATOM 2335 C CA . ARG A 1 297 ? 37.587 -1.896 -31.934 1.00 91.88 297 ARG A CA 1
ATOM 2336 C C . ARG A 1 297 ? 37.459 -1.759 -33.449 1.00 91.88 297 ARG A C 1
ATOM 2338 O O . ARG A 1 297 ? 36.772 -2.553 -34.083 1.00 91.88 297 ARG A O 1
ATOM 2345 N N . LEU A 1 298 ? 38.103 -0.752 -34.027 1.00 92.00 298 LEU A N 1
ATOM 2346 C CA . LEU A 1 298 ? 38.036 -0.437 -35.455 1.00 92.00 298 LEU A CA 1
ATOM 2347 C C . LEU A 1 298 ? 39.331 -0.868 -36.176 1.00 92.00 298 LEU A C 1
ATOM 2349 O O . LEU A 1 298 ? 40.332 -1.175 -35.519 1.00 92.00 298 LEU A O 1
ATOM 2353 N N . PRO A 1 299 ? 39.352 -0.881 -37.524 1.00 89.12 299 PRO A N 1
ATOM 2354 C CA . PRO A 1 299 ? 40.594 -0.961 -38.291 1.00 89.12 299 PRO A CA 1
ATOM 2355 C C . PRO A 1 299 ? 41.597 0.131 -37.879 1.00 89.12 299 PRO A C 1
ATOM 2357 O O . PRO A 1 299 ? 41.217 1.141 -37.286 1.00 89.12 299 PRO A O 1
ATOM 2360 N N . GLU A 1 300 ? 42.881 -0.079 -38.188 1.00 83.62 300 GLU A N 1
ATOM 2361 C CA . GLU A 1 300 ? 43.973 0.866 -37.865 1.00 83.62 300 GLU A CA 1
ATOM 2362 C C . GLU A 1 300 ? 44.142 1.146 -36.357 1.00 83.62 300 GLU A C 1
ATOM 2364 O O . GLU A 1 300 ? 44.588 2.218 -35.964 1.00 83.62 300 GLU A O 1
ATOM 2369 N N . ASN A 1 301 ? 43.772 0.194 -35.491 1.00 76.12 301 ASN A N 1
ATOM 2370 C CA . ASN A 1 301 ? 43.864 0.317 -34.030 1.00 76.12 301 ASN A CA 1
ATOM 2371 C C . ASN A 1 301 ? 43.072 1.496 -33.425 1.00 76.12 301 ASN A C 1
ATOM 2373 O O . ASN A 1 301 ? 43.339 1.896 -32.289 1.00 76.12 301 ASN A O 1
ATOM 2377 N N . LYS A 1 302 ? 42.062 2.020 -34.127 1.00 86.38 302 LYS A N 1
ATOM 2378 C CA . LYS A 1 302 ? 41.158 3.046 -33.590 1.00 86.38 302 LYS A CA 1
ATOM 2379 C C . LYS A 1 302 ? 40.101 2.422 -32.674 1.00 86.38 302 LYS A C 1
ATOM 2381 O O . LYS A 1 302 ? 39.774 1.236 -32.782 1.00 86.38 302 LYS A O 1
ATOM 2386 N N . THR A 1 303 ? 39.553 3.220 -31.766 1.00 89.06 303 THR A N 1
ATOM 2387 C CA . THR A 1 303 ? 38.448 2.823 -30.885 1.00 89.06 303 THR A CA 1
ATOM 2388 C C . THR A 1 303 ? 37.342 3.867 -30.894 1.00 89.06 303 THR A C 1
ATOM 2390 O O . THR A 1 303 ? 37.594 5.048 -31.128 1.00 89.06 303 THR A O 1
ATOM 2393 N N . GLN A 1 304 ? 36.103 3.436 -30.659 1.00 91.00 304 GLN A N 1
ATOM 2394 C CA . GLN A 1 304 ? 34.958 4.342 -30.591 1.00 91.00 304 GLN A CA 1
ATOM 2395 C C . GLN A 1 304 ? 33.989 3.935 -29.481 1.00 91.00 304 GLN A C 1
ATOM 2397 O O . GLN A 1 304 ? 33.569 2.783 -29.415 1.00 91.00 304 GLN A O 1
ATOM 2402 N N . SER A 1 305 ? 33.598 4.899 -28.643 1.00 89.25 305 SER A N 1
ATOM 2403 C CA . SER A 1 305 ? 32.552 4.708 -27.629 1.00 89.25 305 SER A CA 1
ATOM 2404 C C . SER A 1 305 ? 31.158 4.690 -28.264 1.00 89.25 305 SER A C 1
ATOM 2406 O O . SER A 1 305 ? 30.848 5.543 -29.108 1.00 89.25 305 SER A O 1
ATOM 2408 N N . ILE A 1 306 ? 30.330 3.735 -27.829 1.00 89.88 306 ILE A N 1
ATOM 2409 C CA . ILE A 1 306 ? 28.927 3.562 -28.238 1.00 89.88 306 ILE A CA 1
ATOM 2410 C C . ILE A 1 306 ? 28.029 4.661 -27.636 1.00 89.88 306 ILE A C 1
ATOM 2412 O O . ILE A 1 306 ? 27.107 5.137 -28.297 1.00 89.88 306 ILE A O 1
ATOM 2416 N N . GLU A 1 307 ? 28.344 5.156 -26.433 1.00 82.50 307 GLU A N 1
ATOM 2417 C CA . GLU A 1 307 ? 27.539 6.136 -25.668 1.00 82.50 307 GLU A CA 1
ATOM 2418 C C . GLU A 1 307 ? 27.319 7.470 -26.406 1.00 82.50 307 GLU A C 1
ATOM 2420 O O . GLU A 1 307 ? 26.359 8.215 -26.159 1.00 82.50 307 GLU A O 1
ATOM 2425 N N . ARG A 1 308 ? 28.202 7.770 -27.366 1.00 85.00 308 ARG A N 1
ATOM 2426 C CA . ARG A 1 308 ? 28.073 8.923 -28.263 1.00 85.00 308 ARG A CA 1
ATOM 2427 C C . ARG A 1 308 ? 26.772 8.879 -29.073 1.00 85.00 308 ARG A C 1
ATOM 2429 O O . ARG A 1 308 ? 26.213 9.937 -29.354 1.00 85.00 308 ARG A O 1
ATOM 2436 N N . TYR A 1 309 ? 26.293 7.683 -29.404 1.00 87.25 309 TYR A N 1
ATOM 2437 C CA . TYR A 1 309 ? 25.142 7.435 -30.276 1.00 87.25 309 TYR A CA 1
ATOM 2438 C C . TYR A 1 309 ? 23.889 6.991 -29.509 1.00 87.25 309 TYR A C 1
ATOM 2440 O O . TYR A 1 309 ? 22.785 7.127 -30.025 1.00 87.25 309 TYR A O 1
ATOM 2448 N N . GLU A 1 310 ? 24.046 6.500 -28.277 1.00 85.50 310 GLU A N 1
ATOM 2449 C CA . GLU A 1 310 ? 22.964 5.921 -27.471 1.00 85.50 310 GLU A CA 1
ATOM 2450 C C . GLU A 1 310 ? 22.103 6.985 -26.762 1.00 85.50 310 GLU A C 1
ATOM 2452 O O . GLU A 1 310 ? 22.620 7.898 -26.101 1.00 85.50 310 GLU A O 1
ATOM 2457 N N . VAL A 1 311 ? 20.775 6.857 -26.869 1.00 80.19 311 VAL A N 1
ATOM 2458 C CA . VAL A 1 311 ? 19.809 7.622 -26.068 1.00 80.19 311 VAL A CA 1
ATOM 2459 C C . VAL A 1 311 ? 20.047 7.319 -24.599 1.00 80.19 311 VAL A C 1
ATOM 2461 O O . VAL A 1 311 ? 19.890 6.190 -24.146 1.00 80.19 311 VAL A O 1
ATOM 2464 N N . GLN A 1 312 ? 20.354 8.364 -23.840 1.00 66.62 312 GLN A N 1
ATOM 2465 C CA . GLN A 1 312 ? 20.353 8.294 -22.388 1.00 66.62 312 GLN A CA 1
ATOM 2466 C C . GLN A 1 312 ? 18.909 8.488 -21.925 1.00 66.62 312 GLN A C 1
ATOM 2468 O O . GLN A 1 312 ? 18.365 9.591 -22.030 1.00 66.62 312 GLN A O 1
ATOM 2473 N N . LEU A 1 313 ? 18.262 7.408 -21.483 1.00 61.88 313 LEU A N 1
ATOM 2474 C CA . LEU A 1 313 ? 16.957 7.511 -20.834 1.00 61.88 313 LEU A CA 1
ATOM 2475 C C . LEU A 1 313 ? 17.114 8.344 -19.555 1.00 61.88 313 LEU A C 1
ATOM 2477 O O . LEU A 1 313 ? 18.115 8.225 -18.846 1.00 61.88 313 LEU A O 1
ATOM 2481 N N . LYS A 1 314 ? 16.133 9.206 -19.256 1.00 62.44 314 LYS A N 1
ATOM 2482 C CA . LYS A 1 314 ? 16.092 9.880 -17.952 1.00 62.44 314 LYS A CA 1
ATOM 2483 C C . LYS A 1 314 ? 16.053 8.799 -16.876 1.00 62.44 314 LYS A C 1
ATOM 2485 O O . LYS A 1 314 ? 15.152 7.962 -16.900 1.00 62.44 314 LYS A O 1
ATOM 2490 N N . LYS A 1 315 ? 17.020 8.826 -15.956 1.00 71.00 315 LYS A N 1
ATOM 2491 C CA . LYS A 1 315 ? 17.040 7.899 -14.825 1.00 71.00 315 LYS A CA 1
ATOM 2492 C C . LYS A 1 315 ? 15.790 8.135 -13.998 1.00 71.00 315 LYS A C 1
ATOM 2494 O O . LYS A 1 315 ? 15.495 9.268 -13.622 1.00 71.00 315 LYS A O 1
ATOM 2499 N N . ALA A 1 316 ? 15.048 7.066 -13.767 1.00 76.62 316 ALA A N 1
ATOM 2500 C CA . ALA A 1 316 ? 13.856 7.140 -12.952 1.00 76.62 316 ALA A CA 1
ATOM 2501 C C . ALA A 1 316 ? 14.229 7.383 -11.484 1.00 76.62 316 ALA A C 1
ATOM 2503 O O . ALA A 1 316 ? 15.204 6.821 -10.970 1.00 76.62 316 ALA A O 1
ATOM 2504 N N . ASN A 1 317 ? 13.436 8.228 -10.831 1.00 88.06 317 ASN A N 1
ATOM 2505 C CA . ASN A 1 317 ? 13.528 8.453 -9.398 1.00 88.06 317 ASN A CA 1
ATOM 2506 C C . ASN A 1 317 ? 12.923 7.257 -8.652 1.00 88.06 317 ASN A C 1
ATOM 2508 O O . ASN A 1 317 ? 12.036 6.571 -9.170 1.00 88.06 317 ASN A O 1
ATOM 2512 N N . PHE A 1 318 ? 13.413 6.981 -7.447 1.00 92.19 318 PHE A N 1
ATOM 2513 C CA . PHE A 1 318 ? 13.020 5.802 -6.680 1.00 92.19 318 PHE A CA 1
ATOM 2514 C C . PHE A 1 318 ? 12.555 6.135 -5.265 1.00 92.19 318 PHE A C 1
ATOM 2516 O O . PHE A 1 318 ? 12.897 7.167 -4.694 1.00 92.19 318 PHE A O 1
ATOM 2523 N N . ILE A 1 319 ? 11.768 5.242 -4.678 1.00 94.62 319 ILE A N 1
ATOM 2524 C CA . ILE A 1 319 ? 11.314 5.345 -3.293 1.00 94.62 319 ILE A CA 1
ATOM 2525 C C . ILE A 1 319 ? 11.665 4.038 -2.588 1.00 94.62 319 ILE A C 1
ATOM 2527 O O . ILE A 1 319 ? 11.344 2.956 -3.081 1.00 94.62 319 ILE A O 1
ATOM 2531 N N . VAL A 1 320 ? 12.339 4.135 -1.442 1.00 95.19 320 VAL A N 1
ATOM 2532 C CA . VAL A 1 320 ? 12.658 2.984 -0.589 1.00 95.19 320 VAL A CA 1
ATOM 2533 C C . VAL A 1 320 ? 11.592 2.864 0.495 1.00 95.19 320 VAL A C 1
ATOM 2535 O O . VAL A 1 320 ? 11.577 3.671 1.422 1.00 95.19 320 VAL A O 1
ATOM 2538 N N . ILE A 1 321 ? 10.719 1.864 0.386 1.00 93.94 321 ILE A N 1
ATOM 2539 C CA . ILE A 1 321 ? 9.684 1.537 1.371 1.00 93.94 321 ILE A CA 1
ATOM 2540 C C . ILE A 1 321 ? 10.246 0.527 2.372 1.00 93.94 321 ILE A C 1
ATOM 2542 O O . ILE A 1 321 ? 10.810 -0.503 1.991 1.00 93.94 321 ILE A O 1
ATOM 2546 N N . THR A 1 322 ? 10.132 0.826 3.667 1.00 92.88 322 THR A N 1
ATOM 2547 C CA . THR A 1 322 ? 10.748 0.002 4.718 1.00 92.88 322 THR A CA 1
ATOM 2548 C C . THR A 1 322 ? 10.149 0.255 6.110 1.00 92.88 322 THR A C 1
ATOM 2550 O O . THR A 1 322 ? 9.220 1.047 6.270 1.00 92.88 322 THR A O 1
ATOM 2553 N N . THR A 1 323 ? 10.679 -0.421 7.130 1.00 89.12 323 THR A N 1
ATOM 2554 C CA . THR A 1 323 ? 10.318 -0.269 8.549 1.00 89.12 323 THR A CA 1
ATOM 2555 C C . THR A 1 323 ? 11.476 0.310 9.375 1.00 89.12 323 THR A C 1
ATOM 2557 O O . THR A 1 323 ? 12.626 0.391 8.930 1.00 89.12 323 THR A O 1
ATOM 2560 N N . GLN A 1 324 ? 11.194 0.732 10.610 1.00 83.31 324 GLN A N 1
ATOM 2561 C CA . GLN A 1 324 ? 12.211 1.182 11.565 1.00 83.31 324 GLN A CA 1
ATOM 2562 C C . GLN A 1 324 ? 13.256 0.098 11.816 1.00 83.31 324 GLN A C 1
ATOM 2564 O O . GLN A 1 324 ? 12.918 -1.059 12.045 1.00 83.31 324 GLN A O 1
ATOM 2569 N N . ARG A 1 325 ? 14.532 0.507 11.838 1.00 84.44 325 ARG A N 1
ATOM 2570 C CA . ARG A 1 325 ? 15.692 -0.354 12.147 1.00 84.44 325 ARG A CA 1
ATOM 2571 C C . ARG A 1 325 ? 15.892 -1.531 11.175 1.00 84.44 325 ARG A C 1
ATOM 2573 O O . ARG A 1 325 ? 16.616 -2.476 11.485 1.00 84.44 325 ARG A O 1
ATOM 2580 N N . SER A 1 326 ? 15.360 -1.428 9.959 1.00 87.44 326 SER A N 1
ATOM 2581 C CA . SER A 1 326 ? 15.536 -2.402 8.870 1.00 87.44 326 SER A CA 1
ATOM 2582 C C . SER A 1 326 ? 16.928 -2.420 8.218 1.00 87.44 326 SER A C 1
ATOM 2584 O O . SER A 1 326 ? 17.168 -3.211 7.317 1.00 87.44 326 SER A O 1
ATOM 2586 N N . GLY A 1 327 ? 17.840 -1.526 8.617 1.00 85.19 327 GLY A N 1
ATOM 2587 C CA . GLY A 1 327 ? 19.121 -1.312 7.928 1.00 85.19 327 GLY A CA 1
ATOM 2588 C C . GLY A 1 327 ? 19.065 -0.291 6.782 1.00 85.19 327 GLY A C 1
ATOM 2589 O O . GLY A 1 327 ? 20.070 -0.040 6.123 1.00 85.19 327 GLY A O 1
ATOM 2590 N N . SER A 1 328 ? 17.924 0.375 6.581 1.00 86.62 328 SER A N 1
ATOM 2591 C CA . SER A 1 328 ? 17.742 1.384 5.527 1.00 86.62 328 SER A CA 1
ATOM 2592 C C . SER A 1 328 ? 18.707 2.569 5.595 1.00 86.62 328 SER A C 1
ATOM 2594 O O . SER A 1 328 ? 19.099 3.092 4.560 1.00 86.62 328 SER A O 1
ATOM 2596 N N . GLY A 1 329 ? 19.123 2.990 6.792 1.00 81.69 329 GLY A N 1
ATOM 2597 C CA . GLY A 1 329 ? 20.114 4.061 6.951 1.00 81.69 329 GLY A CA 1
ATOM 2598 C C . GLY A 1 329 ? 21.495 3.677 6.413 1.00 81.69 329 GLY A C 1
ATOM 2599 O O . GLY A 1 329 ? 22.115 4.465 5.705 1.00 81.69 329 GLY A O 1
ATOM 2600 N N . TRP A 1 330 ? 21.928 2.439 6.683 1.00 83.25 330 TRP A N 1
ATOM 2601 C CA . TRP A 1 330 ? 23.147 1.869 6.105 1.00 83.25 330 TRP A CA 1
ATOM 2602 C C . TRP A 1 330 ? 23.037 1.811 4.580 1.00 83.25 330 TRP A C 1
ATOM 2604 O O . TRP A 1 330 ? 23.866 2.399 3.892 1.00 83.25 330 TRP A O 1
ATOM 2614 N N . LEU A 1 331 ? 21.956 1.214 4.062 1.00 85.56 331 LEU A N 1
ATOM 2615 C CA . LEU A 1 331 ? 21.715 1.114 2.622 1.00 85.56 331 LEU A CA 1
ATOM 2616 C C . LEU A 1 331 ? 21.793 2.485 1.939 1.00 85.56 331 LEU A C 1
ATOM 2618 O O . LEU A 1 331 ? 22.472 2.637 0.930 1.00 85.56 331 LEU A O 1
ATOM 2622 N N . LEU A 1 332 ? 21.110 3.492 2.488 1.00 85.31 332 LEU A N 1
ATOM 2623 C CA . LEU A 1 332 ? 21.073 4.830 1.904 1.00 85.31 332 LEU A CA 1
ATOM 2624 C C . LEU A 1 332 ? 22.445 5.502 1.879 1.00 85.31 332 LEU A C 1
ATOM 2626 O O . LEU A 1 332 ? 22.759 6.176 0.903 1.00 85.31 332 LEU A O 1
ATOM 2630 N N . ASN A 1 333 ? 23.248 5.352 2.930 1.00 79.56 333 ASN A N 1
ATOM 2631 C CA . ASN A 1 333 ? 24.601 5.904 2.956 1.00 79.56 333 ASN A CA 1
ATOM 2632 C C . ASN A 1 333 ? 25.490 5.215 1.911 1.00 79.56 333 ASN A C 1
ATOM 2634 O O . ASN A 1 333 ? 26.223 5.887 1.190 1.00 79.56 333 ASN A O 1
ATOM 2638 N N . GLU A 1 334 ? 25.366 3.894 1.767 1.00 80.38 334 GLU A N 1
ATOM 2639 C CA . GLU A 1 334 ? 26.121 3.137 0.767 1.00 80.38 334 GLU A CA 1
ATOM 2640 C C . GLU A 1 334 ? 25.711 3.456 -0.669 1.00 80.38 334 GLU A C 1
ATOM 2642 O O . GLU A 1 334 ? 26.560 3.622 -1.546 1.00 80.38 334 GLU A O 1
ATOM 2647 N N . LEU A 1 335 ? 24.411 3.627 -0.909 1.00 82.00 335 LEU A N 1
ATOM 2648 C CA . LEU A 1 335 ? 23.891 4.067 -2.199 1.00 82.00 335 LEU A CA 1
ATOM 2649 C C . LEU A 1 335 ? 24.328 5.488 -2.567 1.00 82.00 335 LEU A C 1
ATOM 2651 O O . LEU A 1 335 ? 24.301 5.806 -3.747 1.00 82.00 335 LEU A O 1
ATOM 2655 N N . GLN A 1 336 ? 24.729 6.331 -1.611 1.00 79.62 336 GLN A N 1
ATOM 2656 C CA . GLN A 1 336 ? 25.115 7.732 -1.846 1.00 79.62 336 GLN A CA 1
ATOM 2657 C C . GLN A 1 336 ? 26.622 7.971 -1.991 1.00 79.62 336 GLN A C 1
ATOM 2659 O O . GLN A 1 336 ? 27.024 9.055 -2.406 1.00 79.62 336 GLN A O 1
ATOM 2664 N N . LYS A 1 337 ? 27.470 6.982 -1.682 1.00 74.69 337 LYS A N 1
ATOM 2665 C CA . LYS A 1 337 ? 28.901 7.036 -2.033 1.00 74.69 337 LYS A CA 1
ATOM 2666 C C . LYS A 1 337 ? 29.143 7.259 -3.540 1.00 74.69 337 LYS A C 1
ATOM 2668 O O . LYS A 1 337 ? 30.071 7.995 -3.876 1.00 74.69 337 LYS A O 1
ATOM 2673 N N . PRO A 1 338 ? 28.351 6.671 -4.462 1.00 68.19 338 PRO A N 1
ATOM 2674 C CA . PRO A 1 338 ? 28.393 7.024 -5.872 1.00 68.19 338 PRO A CA 1
ATOM 2675 C C . PRO A 1 338 ? 28.105 8.484 -6.184 1.00 68.19 338 PRO A C 1
ATOM 2677 O O . PRO A 1 338 ? 27.145 9.065 -5.691 1.00 68.19 338 PRO A O 1
ATOM 2680 N N . SER A 1 339 ? 28.813 9.033 -7.174 1.00 69.56 339 SER A N 1
ATOM 2681 C CA . SER A 1 339 ? 28.421 10.315 -7.758 1.00 69.56 339 SER A CA 1
ATOM 2682 C C . SER A 1 339 ? 27.073 10.249 -8.486 1.00 69.56 339 SER A C 1
ATOM 2684 O O . SER A 1 339 ? 26.465 11.293 -8.662 1.00 69.56 339 SER A O 1
ATOM 2686 N N . CYS A 1 340 ? 26.555 9.073 -8.861 1.00 76.88 340 CYS A N 1
ATOM 2687 C CA . CYS A 1 340 ? 25.366 8.954 -9.714 1.00 76.88 340 CYS A CA 1
ATOM 2688 C C . CYS A 1 340 ? 24.058 8.537 -9.012 1.00 76.88 340 CYS A C 1
ATOM 2690 O O . CYS A 1 340 ? 23.035 8.391 -9.685 1.00 76.88 340 CYS A O 1
ATOM 2692 N N . ILE A 1 341 ? 24.053 8.369 -7.687 1.00 84.38 341 ILE A N 1
ATOM 2693 C CA . ILE A 1 341 ? 22.835 8.150 -6.892 1.00 84.38 341 ILE A CA 1
ATOM 2694 C C . ILE A 1 341 ? 22.853 9.126 -5.717 1.00 84.38 341 ILE A C 1
ATOM 2696 O O . ILE A 1 341 ? 23.868 9.295 -5.052 1.00 84.38 341 ILE A O 1
ATOM 2700 N N . GLU A 1 342 ? 21.724 9.768 -5.449 1.00 85.88 342 GLU A N 1
ATOM 2701 C CA . GLU A 1 342 ? 21.556 10.650 -4.297 1.00 85.88 342 GLU A CA 1
ATOM 2702 C C . GLU A 1 342 ? 20.209 10.347 -3.645 1.00 85.88 342 GLU A C 1
ATOM 2704 O O . GLU A 1 342 ? 19.190 10.284 -4.330 1.00 85.88 342 GLU A O 1
ATOM 2709 N N . CYS A 1 343 ? 20.183 10.146 -2.328 1.00 86.12 343 CYS A N 1
ATOM 2710 C CA . CYS A 1 343 ? 18.978 9.689 -1.645 1.00 86.12 343 CYS A CA 1
ATOM 2711 C C . CYS A 1 343 ? 18.629 10.584 -0.456 1.00 86.12 343 CYS A C 1
ATOM 2713 O O . CYS A 1 343 ? 19.381 10.695 0.511 1.00 86.12 343 CYS A O 1
ATOM 2715 N N . GLY A 1 344 ? 17.445 11.189 -0.501 1.00 82.12 344 GLY A N 1
ATOM 2716 C CA . GLY A 1 344 ? 16.824 11.822 0.651 1.00 82.12 344 GLY A CA 1
ATOM 2717 C C . GLY A 1 344 ? 16.595 10.804 1.770 1.00 82.12 344 GLY A C 1
ATOM 2718 O O . GLY A 1 344 ? 16.427 9.607 1.526 1.00 82.12 344 GLY A O 1
ATOM 2719 N N . ARG A 1 345 ? 16.601 11.284 3.016 1.00 84.06 345 ARG A N 1
ATOM 2720 C CA . ARG A 1 345 ? 16.284 10.468 4.198 1.00 84.06 345 ARG A CA 1
ATOM 2721 C C . ARG A 1 345 ? 14.759 10.292 4.323 1.00 84.06 345 ARG A C 1
ATOM 2723 O O . ARG A 1 345 ? 14.072 10.127 3.321 1.00 84.06 345 ARG A O 1
ATOM 2730 N N . GLU A 1 346 ? 14.238 10.309 5.545 1.00 86.25 346 GLU A N 1
ATOM 2731 C CA . GLU A 1 346 ? 12.803 10.248 5.846 1.00 86.25 346 GLU A CA 1
ATOM 2732 C C . GLU A 1 346 ? 12.178 11.626 5.632 1.00 86.25 346 GLU A C 1
ATOM 2734 O O . GLU A 1 346 ? 12.385 12.540 6.435 1.00 86.25 346 GLU A O 1
ATOM 2739 N N . LEU A 1 347 ? 11.472 11.793 4.512 1.00 85.00 347 LEU A N 1
ATOM 2740 C CA . LEU A 1 347 ? 10.911 13.090 4.121 1.00 85.00 347 LEU A CA 1
ATOM 2741 C C . LEU A 1 347 ? 9.473 13.312 4.619 1.00 85.00 347 LEU A C 1
ATOM 2743 O O . LEU A 1 347 ? 9.061 14.463 4.727 1.00 85.00 347 LEU A O 1
ATOM 2747 N N . PHE A 1 348 ? 8.749 12.243 4.976 1.00 84.50 348 PHE A N 1
ATOM 2748 C CA . PHE A 1 348 ? 7.375 12.271 5.516 1.00 84.50 348 PHE A CA 1
ATOM 2749 C C . PHE A 1 348 ? 7.308 12.215 7.051 1.00 84.50 348 PHE A C 1
ATOM 2751 O O . PHE A 1 348 ? 6.324 11.762 7.636 1.00 84.50 348 PHE A O 1
ATOM 2758 N N . ASP A 1 349 ? 8.365 12.665 7.720 1.00 72.44 349 ASP A N 1
ATOM 2759 C CA . ASP A 1 349 ? 8.350 12.845 9.170 1.00 72.44 349 ASP A CA 1
ATOM 2760 C C . ASP A 1 349 ? 7.273 13.875 9.582 1.00 72.44 349 ASP A C 1
ATOM 2762 O O . ASP A 1 349 ? 6.968 14.807 8.835 1.00 72.44 349 ASP A O 1
ATOM 2766 N N . ARG A 1 350 ? 6.681 13.678 10.765 1.00 63.97 350 ARG A N 1
ATOM 2767 C CA . ARG A 1 350 ? 5.618 14.505 11.352 1.00 63.97 350 ARG A CA 1
ATOM 2768 C C . ARG A 1 350 ? 6.136 15.772 12.037 1.00 63.97 350 ARG A C 1
ATOM 2770 O O . ARG A 1 350 ? 5.327 16.616 12.414 1.00 63.97 350 ARG A O 1
ATOM 2777 N N . SER A 1 351 ? 7.446 15.915 12.232 1.00 61.00 351 SER A N 1
ATOM 2778 C CA . SER A 1 351 ? 8.009 17.118 12.850 1.00 61.00 351 SER A CA 1
ATOM 2779 C C . SER A 1 351 ? 7.778 18.359 11.967 1.00 61.00 351 SER A C 1
ATOM 2781 O O . SER A 1 351 ? 8.327 18.485 10.876 1.00 61.00 351 SER A O 1
ATOM 2783 N N . GLY A 1 352 ? 6.927 19.280 12.431 1.00 62.62 352 GLY A N 1
ATOM 2784 C CA . GLY A 1 352 ? 6.756 20.613 11.837 1.00 62.62 352 GLY A CA 1
ATOM 2785 C C . GLY A 1 352 ? 5.853 20.724 10.599 1.00 62.62 352 GLY A C 1
ATOM 2786 O O . GLY A 1 352 ? 5.620 21.841 10.153 1.00 62.62 352 GLY A O 1
ATOM 2787 N N . PHE A 1 353 ? 5.306 19.626 10.055 1.00 77.31 353 PHE A N 1
ATOM 2788 C CA . PHE A 1 353 ? 4.391 19.680 8.903 1.00 77.31 353 PHE A CA 1
ATOM 2789 C C . PHE A 1 353 ? 3.279 18.622 8.983 1.00 77.31 353 PHE A C 1
ATOM 2791 O O . PHE A 1 353 ? 3.534 17.433 9.187 1.00 77.31 353 PHE A O 1
ATOM 2798 N N . LEU A 1 354 ? 2.026 19.051 8.802 1.00 77.88 354 LEU A N 1
ATOM 2799 C CA . LEU A 1 354 ? 0.847 18.180 8.812 1.00 77.88 354 LEU A CA 1
ATOM 2800 C C . LEU A 1 354 ? 0.604 17.593 7.416 1.00 77.88 354 LEU A C 1
ATOM 2802 O O . LEU A 1 354 ? 0.104 18.262 6.512 1.00 77.88 354 LEU A O 1
ATOM 2806 N N . TRP A 1 355 ? 0.936 16.315 7.248 1.00 82.12 355 TRP A N 1
ATOM 2807 C CA . TRP A 1 355 ? 0.717 15.594 5.996 1.00 82.12 355 TRP A CA 1
ATOM 2808 C C . TRP A 1 355 ? -0.759 15.239 5.780 1.00 82.12 355 TRP A C 1
ATOM 2810 O O . TRP A 1 355 ? -1.418 14.676 6.652 1.00 82.12 355 TRP A O 1
ATOM 2820 N N . SER A 1 356 ? -1.251 15.525 4.576 1.00 81.38 356 SER A N 1
ATOM 2821 C CA . SER A 1 356 ? -2.548 15.097 4.047 1.00 81.38 356 SER A CA 1
ATOM 2822 C C . SER A 1 356 ? -2.329 14.264 2.783 1.00 81.38 356 SER A C 1
ATOM 2824 O O . SER A 1 356 ? -1.246 14.314 2.198 1.00 81.38 356 SER A O 1
ATOM 2826 N N . SER A 1 357 ? -3.346 13.524 2.331 1.00 81.00 357 SER A N 1
ATOM 2827 C CA . SER A 1 357 ? -3.266 12.767 1.070 1.00 81.00 357 SER A CA 1
ATOM 2828 C C . SER A 1 357 ? -2.857 13.663 -0.110 1.00 81.00 357 SER A C 1
ATOM 2830 O O . SER A 1 357 ? -1.917 13.336 -0.832 1.00 81.00 357 SER A O 1
ATOM 2832 N N . ASP A 1 358 ? -3.462 14.850 -0.233 1.00 81.19 358 ASP A N 1
ATOM 2833 C CA . ASP A 1 358 ? -3.178 15.789 -1.324 1.00 81.19 358 ASP A CA 1
ATOM 2834 C C . ASP A 1 358 ? -1.757 16.363 -1.250 1.00 81.19 358 ASP A C 1
ATOM 2836 O O . ASP A 1 358 ? -1.058 16.433 -2.265 1.00 81.19 358 ASP A O 1
ATOM 2840 N N . THR A 1 359 ? -1.291 16.727 -0.047 1.00 85.19 359 THR A N 1
ATOM 2841 C CA . THR A 1 359 ? 0.060 17.284 0.121 1.00 85.19 359 THR A CA 1
ATOM 2842 C C . THR A 1 359 ? 1.151 16.241 -0.094 1.00 85.19 359 THR A C 1
ATOM 2844 O O . THR A 1 359 ? 2.179 16.542 -0.703 1.00 85.19 359 THR A O 1
ATOM 2847 N N . MET A 1 360 ? 0.916 14.993 0.319 1.00 85.69 360 MET A N 1
ATOM 2848 C CA . MET A 1 360 ? 1.804 13.876 -0.002 1.00 85.69 360 MET A CA 1
ATOM 2849 C C . MET A 1 360 ? 1.825 13.589 -1.500 1.00 85.69 360 MET A C 1
ATOM 2851 O O . MET A 1 360 ? 2.903 13.487 -2.083 1.00 85.69 360 MET A O 1
ATOM 2855 N N . LYS A 1 361 ? 0.650 13.504 -2.134 1.00 87.69 361 LYS A N 1
ATOM 2856 C CA . LYS A 1 361 ? 0.524 13.239 -3.568 1.00 87.69 361 LYS A CA 1
ATOM 2857 C C . LYS A 1 361 ? 1.299 14.258 -4.389 1.00 87.69 361 LYS A C 1
ATOM 2859 O O . LYS A 1 361 ? 2.081 13.872 -5.252 1.00 87.69 361 LYS A O 1
ATOM 2864 N N . ALA A 1 362 ? 1.132 15.545 -4.097 1.00 84.38 362 ALA A N 1
ATOM 2865 C CA . ALA A 1 362 ? 1.848 16.603 -4.799 1.00 84.38 362 ALA A CA 1
ATOM 2866 C C . ALA A 1 362 ? 3.363 16.579 -4.527 1.00 84.38 362 ALA A C 1
ATOM 2868 O O . ALA A 1 362 ? 4.149 16.799 -5.448 1.00 84.38 362 ALA A O 1
ATOM 2869 N N . ALA A 1 363 ? 3.792 16.264 -3.298 1.00 87.25 363 ALA A N 1
ATOM 2870 C CA . ALA A 1 363 ? 5.211 16.110 -2.975 1.00 87.25 363 ALA A CA 1
ATOM 2871 C C . ALA A 1 363 ? 5.849 14.936 -3.740 1.00 87.25 363 ALA A C 1
ATOM 2873 O O . ALA A 1 363 ? 6.932 15.082 -4.308 1.00 87.25 363 ALA A O 1
ATOM 2874 N N . VAL A 1 364 ? 5.172 13.785 -3.807 1.00 89.44 364 VAL A N 1
ATOM 2875 C CA . VAL A 1 364 ? 5.649 12.615 -4.558 1.00 89.44 364 VAL A CA 1
ATOM 2876 C C . VAL A 1 364 ? 5.626 12.873 -6.059 1.00 89.44 364 VAL A C 1
ATOM 2878 O O . VAL A 1 364 ? 6.622 12.613 -6.726 1.00 89.44 364 VAL A O 1
ATOM 2881 N N . ASP A 1 365 ? 4.533 13.401 -6.606 1.00 86.94 365 ASP A N 1
ATOM 2882 C CA . ASP A 1 365 ? 4.430 13.716 -8.034 1.00 86.94 365 ASP A CA 1
ATOM 2883 C C . ASP A 1 365 ? 5.518 14.713 -8.450 1.00 86.94 365 ASP A C 1
ATOM 2885 O O . ASP A 1 365 ? 6.258 14.481 -9.406 1.00 86.94 365 ASP A O 1
ATOM 2889 N N . GLY A 1 366 ? 5.697 15.774 -7.663 1.00 83.00 366 GLY A N 1
ATOM 2890 C CA . GLY A 1 366 ? 6.751 16.753 -7.873 1.00 83.00 366 GLY A CA 1
ATOM 2891 C C . GLY A 1 366 ? 8.155 16.161 -7.810 1.00 83.00 366 GLY A C 1
ATOM 2892 O O . GLY A 1 366 ? 9.004 16.457 -8.653 1.00 83.00 366 GLY A O 1
ATOM 2893 N N . PHE A 1 367 ? 8.394 15.257 -6.857 1.00 87.06 367 PHE A N 1
ATOM 2894 C CA . PHE A 1 367 ? 9.635 14.495 -6.777 1.00 87.06 367 PHE A CA 1
ATOM 2895 C C . PHE A 1 367 ? 9.863 13.626 -8.015 1.00 87.06 367 PHE A C 1
ATOM 2897 O O . PHE A 1 367 ? 10.946 13.658 -8.596 1.00 87.06 367 PHE A O 1
ATOM 2904 N N . LEU A 1 368 ? 8.858 12.873 -8.456 1.00 85.44 368 LEU A N 1
ATOM 2905 C CA . LEU A 1 368 ? 8.978 11.979 -9.605 1.00 85.44 368 LEU A CA 1
ATOM 2906 C C . LEU A 1 368 ? 9.148 12.746 -10.928 1.00 85.44 368 LEU A C 1
ATOM 2908 O O . LEU A 1 368 ? 9.806 12.253 -11.841 1.00 85.44 368 LEU A O 1
ATOM 2912 N N . ARG A 1 369 ? 8.619 13.973 -11.026 1.00 76.38 369 ARG A N 1
ATOM 2913 C CA . ARG A 1 369 ? 8.844 14.889 -12.160 1.00 76.38 369 ARG A CA 1
ATOM 2914 C C . ARG A 1 369 ? 10.198 15.600 -12.111 1.00 76.38 369 ARG A C 1
ATOM 2916 O O . ARG A 1 369 ? 10.605 16.196 -13.112 1.00 76.38 369 ARG A O 1
ATOM 2923 N N . MET A 1 370 ? 10.882 15.584 -10.967 1.00 74.06 370 MET A N 1
ATOM 2924 C CA . MET A 1 370 ? 12.077 16.389 -10.749 1.00 74.06 370 MET A CA 1
ATOM 2925 C C . MET A 1 370 ? 13.215 15.967 -11.681 1.00 74.06 370 MET A C 1
ATOM 2927 O O . MET A 1 370 ? 13.593 14.799 -11.751 1.00 74.06 370 MET A O 1
ATOM 2931 N N . THR A 1 371 ? 13.800 16.950 -12.366 1.00 63.72 371 THR A N 1
ATOM 2932 C CA . THR A 1 371 ? 14.992 16.773 -13.205 1.00 63.72 371 THR A CA 1
ATOM 2933 C C . THR A 1 371 ? 16.130 17.671 -12.722 1.00 63.72 371 THR A C 1
ATOM 2935 O O . THR A 1 371 ? 15.846 18.815 -12.344 1.00 63.72 371 THR A O 1
ATOM 2938 N N . PRO A 1 372 ? 17.405 17.234 -12.810 1.00 57.88 372 PRO A N 1
ATOM 2939 C CA . PRO A 1 372 ? 18.555 18.094 -12.525 1.00 57.88 372 PRO A CA 1
ATOM 2940 C C . PRO A 1 372 ? 18.451 19.433 -13.274 1.00 57.88 372 PRO A C 1
ATOM 2942 O O . PRO A 1 372 ? 18.288 19.456 -14.495 1.00 57.88 372 PRO A O 1
ATOM 2945 N N . GLY A 1 373 ? 18.512 20.552 -12.545 1.00 52.44 373 GLY A N 1
ATOM 2946 C CA . GLY A 1 373 ? 18.435 21.906 -13.111 1.00 52.44 373 GLY A CA 1
ATOM 2947 C C . GLY A 1 373 ? 17.063 22.374 -13.639 1.00 52.44 373 GLY A C 1
ATOM 2948 O O . GLY A 1 373 ? 17.024 23.407 -14.307 1.00 52.44 373 GLY A O 1
ATOM 2949 N N . GLY A 1 374 ? 15.963 21.652 -13.372 1.00 57.03 374 GLY A N 1
ATOM 2950 C CA . GLY A 1 374 ? 14.590 22.022 -13.777 1.00 57.03 374 GLY A CA 1
ATOM 2951 C C . GLY A 1 374 ? 13.930 23.137 -12.938 1.00 57.03 374 GLY A C 1
ATOM 2952 O O . GLY A 1 374 ? 14.452 23.527 -11.892 1.00 57.03 374 GLY A O 1
ATOM 2953 N N . GLN A 1 375 ? 12.782 23.660 -13.403 1.00 56.31 375 GLN A N 1
ATOM 2954 C CA . GLN A 1 375 ? 11.947 24.640 -12.671 1.00 56.31 375 GLN A CA 1
ATOM 2955 C C . GLN A 1 375 ? 11.187 23.993 -11.488 1.00 56.31 375 GLN A C 1
ATOM 2957 O O . GLN A 1 375 ? 11.414 22.821 -11.189 1.00 56.31 375 GLN A O 1
ATOM 2962 N N . ASN A 1 376 ? 10.364 24.772 -10.764 1.00 55.44 376 ASN A N 1
ATOM 2963 C CA . ASN A 1 376 ? 9.686 24.354 -9.527 1.00 55.44 376 ASN A CA 1
ATOM 2964 C C . ASN A 1 376 ? 9.077 22.950 -9.638 1.00 55.44 376 ASN A C 1
ATOM 2966 O O . ASN A 1 376 ? 8.297 22.668 -10.539 1.00 55.44 376 ASN A O 1
ATOM 2970 N N . ALA A 1 377 ? 9.470 22.081 -8.705 1.00 61.28 377 ALA A N 1
ATOM 2971 C CA . ALA A 1 377 ? 9.001 20.702 -8.645 1.00 61.28 377 ALA A CA 1
ATOM 2972 C C . ALA A 1 377 ? 7.625 20.585 -7.978 1.00 61.28 377 ALA A C 1
ATOM 2974 O O . ALA A 1 377 ? 6.957 19.581 -8.166 1.00 61.28 377 ALA A O 1
ATOM 2975 N N . PHE A 1 378 ? 7.213 21.581 -7.193 1.00 72.88 378 PHE A N 1
ATOM 2976 C CA . PHE A 1 378 ? 5.997 21.522 -6.390 1.00 72.88 378 PHE A CA 1
ATOM 2977 C C . PHE A 1 378 ? 5.105 22.714 -6.718 1.00 72.88 378 PHE A C 1
ATOM 2979 O O . PHE A 1 378 ? 5.576 23.853 -6.715 1.00 72.88 378 PHE A O 1
ATOM 2986 N N . ASP A 1 379 ? 3.829 22.430 -6.964 1.00 65.62 379 ASP A N 1
ATOM 2987 C CA . ASP A 1 379 ? 2.794 23.432 -7.240 1.00 65.62 379 ASP A CA 1
ATOM 2988 C C . ASP A 1 379 ? 2.069 23.892 -5.959 1.00 65.62 379 ASP A C 1
ATOM 2990 O O . ASP A 1 379 ? 1.175 24.733 -6.010 1.00 65.62 379 ASP A O 1
ATOM 2994 N N . ILE A 1 380 ? 2.453 23.339 -4.803 1.00 75.56 380 ILE A N 1
ATOM 2995 C CA . ILE A 1 380 ? 1.882 23.626 -3.484 1.00 75.56 380 ILE A CA 1
ATOM 2996 C C . ILE A 1 380 ? 2.980 23.696 -2.415 1.00 75.56 380 ILE A C 1
ATOM 2998 O O . ILE A 1 380 ? 4.123 23.292 -2.650 1.00 75.56 380 ILE A O 1
ATOM 3002 N N . GLU A 1 381 ? 2.616 24.149 -1.217 1.00 78.81 381 GLU A N 1
ATOM 3003 C CA . GLU A 1 381 ? 3.474 24.057 -0.038 1.00 78.81 381 GLU A CA 1
ATOM 3004 C C . GLU A 1 381 ? 3.685 22.592 0.382 1.00 78.81 381 GLU A C 1
ATOM 3006 O O . GLU A 1 381 ? 2.745 21.803 0.497 1.00 78.81 381 GLU A O 1
ATOM 3011 N N . VAL A 1 382 ? 4.947 22.232 0.608 1.00 80.12 382 VAL A N 1
ATOM 3012 C CA . VAL A 1 382 ? 5.387 20.918 1.094 1.00 80.12 382 VAL A CA 1
ATOM 3013 C C . VAL A 1 382 ? 6.307 21.119 2.294 1.00 80.12 382 VAL A C 1
ATOM 3015 O O . VAL A 1 382 ? 6.899 22.188 2.439 1.00 80.12 382 VAL A O 1
ATOM 3018 N N . GLY A 1 383 ? 6.468 20.095 3.135 1.00 80.94 383 GLY A N 1
ATOM 3019 C CA . GLY A 1 383 ? 7.310 20.193 4.330 1.00 80.94 383 GLY A CA 1
ATOM 3020 C C . GLY A 1 383 ? 8.765 20.597 4.043 1.00 80.94 383 GLY A C 1
ATOM 3021 O O . GLY A 1 383 ? 9.331 20.287 2.988 1.00 80.94 383 GLY A O 1
ATOM 3022 N N . ASP A 1 384 ? 9.405 21.240 5.021 1.00 82.25 384 ASP A N 1
ATOM 3023 C CA . ASP A 1 384 ? 10.749 21.824 4.896 1.00 82.25 384 ASP A CA 1
ATOM 3024 C C . ASP A 1 384 ? 11.816 20.837 4.418 1.00 82.25 384 ASP A C 1
ATOM 3026 O O . ASP A 1 384 ? 12.681 21.190 3.613 1.00 82.25 384 ASP A O 1
ATOM 3030 N N . LYS A 1 385 ? 11.735 19.571 4.849 1.00 83.31 385 LYS A N 1
ATOM 3031 C CA . LYS A 1 385 ? 12.649 18.509 4.399 1.00 83.31 385 LYS A CA 1
ATOM 3032 C C . LYS A 1 385 ? 12.559 18.289 2.885 1.00 83.31 385 LYS A C 1
ATOM 3034 O O . LYS A 1 385 ? 13.593 18.181 2.224 1.00 83.31 385 LYS A O 1
ATOM 3039 N N . PHE A 1 386 ? 11.348 18.277 2.321 1.00 83.44 386 PHE A N 1
ATOM 3040 C CA . PHE A 1 386 ? 11.136 18.170 0.874 1.00 83.44 386 PHE A CA 1
ATOM 3041 C C . PHE A 1 386 ? 11.649 19.410 0.141 1.00 83.44 386 PHE A C 1
ATOM 3043 O O . PHE A 1 386 ? 12.351 19.281 -0.865 1.00 83.44 386 PHE A O 1
ATOM 3050 N N . ASN A 1 387 ? 11.368 20.605 0.664 1.00 80.81 387 ASN A N 1
ATOM 3051 C CA . ASN A 1 387 ? 11.858 21.857 0.085 1.00 80.81 387 ASN A CA 1
ATOM 3052 C C . ASN A 1 387 ? 13.388 21.925 0.061 1.00 80.81 387 ASN A C 1
ATOM 3054 O O . ASN A 1 387 ? 13.980 22.256 -0.972 1.00 80.81 387 ASN A O 1
ATOM 3058 N N . PHE A 1 388 ? 14.038 21.564 1.168 1.00 83.25 388 PHE A N 1
ATOM 3059 C CA . PHE A 1 388 ? 15.492 21.537 1.288 1.00 83.25 388 PHE A CA 1
ATOM 3060 C C . PHE A 1 388 ? 16.122 20.578 0.276 1.00 83.25 388 PHE A C 1
ATOM 3062 O O . PHE A 1 388 ? 17.014 20.964 -0.486 1.00 83.25 388 PHE A O 1
ATOM 3069 N N . VAL A 1 389 ? 15.625 19.341 0.225 1.00 81.44 389 VAL A N 1
ATOM 3070 C CA . VAL A 1 389 ? 16.137 18.309 -0.680 1.00 81.44 389 VAL A CA 1
ATOM 3071 C C . VAL A 1 389 ? 15.919 18.707 -2.142 1.00 81.44 389 VAL A C 1
ATOM 3073 O O . VAL A 1 389 ? 16.855 18.653 -2.941 1.00 81.44 389 VAL A O 1
ATOM 3076 N N . ALA A 1 390 ? 14.738 19.219 -2.491 1.00 78.00 390 ALA A N 1
ATOM 3077 C CA . ALA A 1 390 ? 14.459 19.675 -3.847 1.00 78.00 390 ALA A CA 1
ATOM 3078 C C . ALA A 1 390 ? 15.321 20.880 -4.255 1.00 78.00 390 ALA A C 1
ATOM 3080 O O . ALA A 1 390 ? 15.755 20.956 -5.404 1.00 78.00 390 ALA A O 1
ATOM 3081 N N . LYS A 1 391 ? 15.599 21.820 -3.340 1.00 79.69 391 LYS A N 1
ATOM 3082 C CA . LYS A 1 391 ? 16.517 22.943 -3.589 1.00 79.69 391 LYS A CA 1
ATOM 3083 C C . LYS A 1 391 ? 17.946 22.445 -3.817 1.00 79.69 391 LYS A C 1
ATOM 3085 O O . LYS A 1 391 ? 18.592 22.887 -4.769 1.00 79.69 391 LYS A O 1
ATOM 3090 N N . LYS A 1 392 ? 18.419 21.498 -2.996 1.00 81.19 392 LYS A N 1
ATOM 3091 C CA . LYS A 1 392 ? 19.738 20.858 -3.145 1.00 81.19 392 LYS A CA 1
ATOM 3092 C C . LYS A 1 392 ? 19.872 20.188 -4.514 1.00 81.19 392 LYS A C 1
ATOM 3094 O O . LYS A 1 392 ? 20.842 20.444 -5.223 1.00 81.19 392 LYS A O 1
ATOM 3099 N N . TRP A 1 393 ? 18.896 19.376 -4.915 1.00 77.81 393 TRP A N 1
ATOM 3100 C CA . TRP A 1 393 ? 18.936 18.650 -6.189 1.00 77.81 393 TRP A CA 1
ATOM 3101 C C . TRP A 1 393 ? 18.797 19.567 -7.408 1.00 77.81 393 TRP A C 1
ATOM 3103 O O . TRP A 1 393 ? 19.479 19.360 -8.409 1.00 77.81 393 TRP A O 1
ATOM 3113 N N . ARG A 1 394 ? 18.018 20.652 -7.311 1.00 72.44 394 ARG A N 1
ATOM 3114 C CA . ARG A 1 394 ? 17.944 21.691 -8.356 1.00 72.44 394 ARG A CA 1
ATOM 3115 C C . ARG A 1 394 ? 19.279 22.408 -8.587 1.00 72.44 394 ARG A C 1
ATOM 3117 O O . ARG A 1 394 ? 19.605 22.730 -9.729 1.00 72.44 394 ARG A O 1
ATOM 3124 N N . ALA A 1 395 ? 20.049 22.655 -7.526 1.00 70.69 395 ALA A N 1
ATOM 3125 C CA . ALA A 1 395 ? 21.341 23.338 -7.610 1.00 70.69 395 ALA A CA 1
ATOM 3126 C C . ALA A 1 395 ? 22.443 22.486 -8.276 1.00 70.69 395 ALA A C 1
ATOM 3128 O O . ALA A 1 395 ? 23.425 23.034 -8.778 1.00 70.69 395 ALA A O 1
ATOM 3129 N N . GLN A 1 396 ? 22.272 21.161 -8.347 1.00 68.19 396 GLN A N 1
ATOM 3130 C CA . GLN A 1 396 ? 23.205 20.233 -8.994 1.00 68.19 396 GLN A CA 1
ATOM 3131 C C . GLN A 1 396 ? 23.030 20.258 -10.529 1.00 68.19 396 GLN A C 1
ATOM 3133 O O . GLN A 1 396 ? 22.504 19.332 -11.139 1.00 68.19 396 GLN A O 1
ATOM 3138 N N . ARG A 1 397 ? 23.449 21.361 -11.170 1.00 49.25 397 ARG A N 1
ATOM 3139 C CA . ARG A 1 397 ? 23.277 21.620 -12.618 1.00 49.25 397 ARG A CA 1
ATOM 3140 C C . ARG A 1 397 ? 24.180 20.792 -13.553 1.00 49.25 397 ARG A C 1
ATOM 3142 O O . ARG A 1 397 ? 23.937 20.802 -14.759 1.00 49.25 397 ARG A O 1
ATOM 3149 N N . SER A 1 398 ? 25.206 20.103 -13.049 1.00 48.56 398 SER A N 1
ATOM 3150 C CA . SER A 1 398 ? 26.237 19.454 -13.881 1.00 48.56 398 SER A CA 1
ATOM 3151 C C . SER A 1 398 ? 26.033 17.960 -14.145 1.00 48.56 398 SER A C 1
ATOM 3153 O O . SER A 1 398 ? 26.626 17.453 -15.093 1.00 48.56 398 SER A O 1
ATOM 3155 N N . ASP A 1 399 ? 25.194 17.254 -13.380 1.00 52.84 399 ASP A N 1
ATOM 3156 C CA . ASP A 1 399 ? 25.114 15.790 -13.455 1.00 52.84 399 ASP A CA 1
ATOM 3157 C C . ASP A 1 399 ? 23.737 15.308 -13.937 1.00 52.84 399 ASP A C 1
ATOM 3159 O O . ASP A 1 399 ? 22.869 14.888 -13.172 1.00 52.84 399 ASP A O 1
ATOM 3163 N N . LYS A 1 400 ? 23.525 15.374 -15.259 1.00 54.34 400 LYS A N 1
ATOM 3164 C CA . LYS A 1 400 ? 22.307 14.874 -15.932 1.00 54.34 400 LYS A CA 1
ATOM 3165 C C . LYS A 1 400 ? 22.133 13.348 -15.822 1.00 54.34 400 LYS A C 1
ATOM 3167 O O . LYS A 1 400 ? 21.173 12.814 -16.372 1.00 54.34 400 LYS A O 1
ATOM 3172 N N . SER A 1 401 ? 23.054 12.659 -15.145 1.00 59.34 401 SER A N 1
ATOM 3173 C CA . SER A 1 401 ? 23.110 11.207 -15.002 1.00 59.34 401 SER A CA 1
ATOM 3174 C C . SER A 1 401 ? 22.832 10.725 -13.574 1.00 59.34 401 SER A C 1
ATOM 3176 O O . SER A 1 401 ? 23.106 9.576 -13.256 1.00 59.34 401 SER A O 1
ATOM 3178 N N . ARG A 1 402 ? 22.286 11.549 -12.677 1.00 75.31 402 ARG A N 1
ATOM 3179 C CA . ARG A 1 402 ? 22.024 11.131 -11.291 1.00 75.31 402 ARG A CA 1
ATOM 3180 C C . ARG A 1 402 ? 20.596 10.595 -11.116 1.00 75.31 402 ARG A C 1
ATOM 3182 O O . ARG A 1 402 ? 19.655 11.199 -11.621 1.00 75.31 402 ARG A O 1
ATOM 3189 N N . SER A 1 403 ? 20.430 9.463 -10.426 1.00 82.88 403 SER A N 1
ATOM 3190 C CA . SER A 1 403 ? 19.117 8.967 -9.974 1.00 82.88 403 SER A CA 1
ATOM 3191 C C . SER A 1 403 ? 18.845 9.470 -8.557 1.00 82.88 403 SER A C 1
ATOM 3193 O O . SER A 1 403 ? 19.726 9.377 -7.695 1.00 82.88 403 SER A O 1
ATOM 3195 N N . TYR A 1 404 ? 17.648 10.010 -8.318 1.00 87.25 404 TYR A N 1
ATOM 3196 C CA . TYR A 1 404 ? 17.259 10.511 -7.003 1.00 87.25 404 TYR A CA 1
ATOM 3197 C C . TYR A 1 404 ? 16.318 9.544 -6.302 1.00 87.25 404 TYR A C 1
ATOM 3199 O O . TYR A 1 404 ? 15.381 9.019 -6.903 1.00 87.25 404 TYR A O 1
ATOM 3207 N N . GLY A 1 405 ? 16.559 9.343 -5.013 1.00 91.31 405 GLY A N 1
ATOM 3208 C CA . GLY A 1 405 ? 15.734 8.508 -4.156 1.00 91.31 405 GLY A CA 1
ATOM 3209 C C . GLY A 1 405 ? 15.268 9.231 -2.907 1.00 91.31 405 GLY A C 1
ATOM 3210 O O . GLY A 1 405 ? 15.862 10.232 -2.518 1.00 91.31 405 GLY A O 1
ATOM 3211 N N . PHE A 1 406 ? 14.265 8.703 -2.217 1.00 91.56 406 PHE A N 1
ATOM 3212 C CA . PHE A 1 406 ? 14.096 8.978 -0.788 1.00 91.56 406 PHE A CA 1
ATOM 3213 C C . PHE A 1 406 ? 13.550 7.759 -0.044 1.00 91.56 406 PHE A C 1
ATOM 3215 O O . PHE A 1 406 ? 13.068 6.806 -0.660 1.00 91.56 406 PHE A O 1
ATOM 3222 N N . LYS A 1 407 ? 13.641 7.781 1.289 1.00 91.25 407 LYS A N 1
ATOM 3223 C CA . LYS A 1 407 ? 13.118 6.714 2.146 1.00 91.25 407 LYS A CA 1
ATOM 3224 C C . LYS A 1 407 ? 11.735 7.061 2.689 1.00 91.25 407 LYS A C 1
ATOM 3226 O O . LYS A 1 407 ? 11.532 8.146 3.231 1.00 91.25 407 LYS A O 1
ATOM 3231 N N . TRP A 1 408 ? 10.827 6.095 2.617 1.00 91.00 408 TRP A N 1
ATOM 3232 C CA . TRP A 1 408 ? 9.479 6.165 3.159 1.00 91.00 408 TRP A CA 1
ATOM 3233 C C . TRP A 1 408 ? 9.249 5.011 4.147 1.00 91.00 408 TRP A C 1
ATOM 3235 O O . TRP A 1 408 ? 9.283 3.838 3.778 1.00 91.00 408 TRP A O 1
ATOM 3245 N N . MET A 1 409 ? 9.041 5.338 5.423 1.00 87.94 409 MET A N 1
ATOM 3246 C CA . MET A 1 409 ? 8.710 4.343 6.447 1.00 87.94 409 MET A CA 1
ATOM 3247 C C . MET A 1 409 ? 7.212 4.011 6.410 1.00 87.94 409 MET A C 1
ATOM 3249 O O . MET A 1 409 ? 6.398 4.922 6.304 1.00 87.94 409 MET A O 1
ATOM 3253 N N . LEU A 1 410 ? 6.827 2.739 6.559 1.00 85.00 410 LEU A N 1
ATOM 3254 C CA . LEU A 1 410 ? 5.412 2.311 6.516 1.00 85.00 410 LEU A CA 1
ATOM 3255 C C . LEU A 1 410 ? 4.490 3.002 7.539 1.00 85.00 410 LEU A C 1
ATOM 3257 O O . LEU A 1 410 ? 3.276 3.005 7.376 1.00 85.00 410 LEU A O 1
ATOM 3261 N N . ASN A 1 411 ? 5.048 3.554 8.612 1.00 78.62 411 ASN A N 1
ATOM 3262 C CA . ASN A 1 411 ? 4.316 4.281 9.649 1.00 78.62 411 ASN A CA 1
ATOM 3263 C C . ASN A 1 411 ? 4.351 5.814 9.467 1.00 78.62 411 ASN A C 1
ATOM 3265 O O . ASN A 1 411 ? 3.987 6.536 10.402 1.00 78.62 411 ASN A O 1
ATOM 3269 N N . GLN A 1 412 ? 4.826 6.313 8.318 1.00 77.12 412 GLN A N 1
ATOM 3270 C CA . GLN A 1 412 ? 4.876 7.742 7.984 1.00 77.12 412 GLN A CA 1
ATOM 3271 C C . GLN A 1 412 ? 3.954 8.080 6.797 1.00 77.12 412 GLN A C 1
ATOM 3273 O O . GLN A 1 412 ? 4.052 7.417 5.778 1.00 77.12 412 GLN A O 1
ATOM 3278 N N . PRO A 1 413 ? 3.053 9.080 6.896 1.00 63.06 413 PRO A N 1
ATOM 3279 C CA . PRO A 1 413 ? 2.341 9.424 8.134 1.00 63.06 413 PRO A CA 1
ATOM 3280 C C . PRO A 1 413 ? 1.606 8.169 8.666 1.00 63.06 413 PRO A C 1
ATOM 3282 O O . PRO A 1 413 ? 2.036 7.070 8.368 1.00 63.06 413 PRO A O 1
ATOM 3285 N N . SER A 1 414 ? 0.583 8.248 9.525 1.00 62.00 414 SER A N 1
ATOM 3286 C CA . SER A 1 414 ? -0.012 7.014 10.109 1.00 62.00 414 SER A CA 1
ATOM 3287 C C . SER A 1 414 ? -0.205 5.897 9.076 1.00 62.00 414 SER A C 1
ATOM 3289 O O . SER A 1 414 ? -0.539 6.183 7.929 1.00 62.00 414 SER A O 1
ATOM 3291 N N . SER A 1 415 ? 0.009 4.646 9.486 1.00 59.25 415 SER A N 1
ATOM 3292 C CA . SER A 1 415 ? -0.096 3.468 8.616 1.00 59.25 415 SER A CA 1
ATOM 3293 C C . SER A 1 415 ? -1.330 3.514 7.713 1.00 59.25 415 SER A C 1
ATOM 3295 O O . SER A 1 415 ? -1.235 3.253 6.520 1.00 59.25 415 SER A O 1
ATOM 3297 N N . ASP A 1 416 ? -2.457 3.961 8.263 1.00 63.28 416 ASP A N 1
ATOM 3298 C CA . ASP A 1 416 ? -3.734 4.102 7.562 1.00 63.28 416 ASP A CA 1
ATOM 3299 C C . ASP A 1 416 ? -3.638 5.044 6.353 1.00 63.28 416 ASP A C 1
ATOM 3301 O O . ASP A 1 416 ? -4.049 4.689 5.253 1.00 63.28 416 ASP A O 1
ATOM 3305 N N . LEU A 1 417 ? -3.014 6.215 6.530 1.00 63.16 417 LEU A N 1
ATOM 3306 C CA . LEU A 1 417 ? -2.816 7.187 5.454 1.00 63.16 417 LEU A CA 1
ATOM 3307 C C . LEU A 1 417 ? -1.849 6.664 4.388 1.00 63.16 417 LEU A C 1
ATOM 3309 O O . LEU A 1 417 ? -2.011 6.998 3.218 1.00 63.16 417 LEU A O 1
ATOM 3313 N N . PHE A 1 418 ? -0.846 5.868 4.772 1.00 73.69 418 PHE A N 1
ATOM 3314 C CA . PHE A 1 418 ? 0.062 5.246 3.810 1.00 73.69 418 PHE A CA 1
ATOM 3315 C C . PHE A 1 418 ? -0.671 4.231 2.926 1.00 73.69 418 PHE A C 1
ATOM 3317 O O . PHE A 1 418 ? -0.485 4.240 1.711 1.00 73.69 418 PHE A O 1
ATOM 3324 N N . TYR A 1 419 ? -1.510 3.373 3.512 1.00 69.38 419 TYR A N 1
ATOM 3325 C CA . TYR A 1 419 ? -2.223 2.343 2.754 1.00 69.38 419 TYR A CA 1
ATOM 3326 C C . TYR A 1 419 ? -3.284 2.932 1.828 1.00 69.38 419 TYR A C 1
ATOM 3328 O O . TYR A 1 419 ? -3.332 2.546 0.662 1.00 69.38 419 TYR A O 1
ATOM 3336 N N . GLU A 1 420 ? -4.067 3.900 2.313 1.00 69.19 420 GLU A N 1
ATOM 3337 C CA . GLU A 1 420 ? -5.002 4.652 1.469 1.00 69.19 420 GLU A CA 1
ATOM 3338 C C . GLU A 1 420 ? -4.254 5.315 0.302 1.00 69.19 420 GLU A C 1
ATOM 3340 O O . GLU A 1 420 ? -4.640 5.179 -0.856 1.00 69.19 420 GLU A O 1
ATOM 3345 N N . ALA A 1 421 ? -3.116 5.957 0.582 1.00 78.19 421 ALA A N 1
ATOM 3346 C CA . ALA A 1 421 ? -2.296 6.596 -0.443 1.00 78.19 421 ALA A CA 1
ATOM 3347 C C . ALA A 1 421 ? -1.705 5.618 -1.472 1.00 78.19 421 ALA A C 1
ATOM 3349 O O . ALA A 1 421 ? -1.565 5.981 -2.646 1.00 78.19 421 ALA A O 1
ATOM 3350 N N . PHE A 1 422 ? -1.326 4.408 -1.040 1.00 86.81 422 PHE A N 1
ATOM 3351 C CA . PHE A 1 422 ? -0.600 3.451 -1.872 1.00 86.81 422 PHE A CA 1
ATOM 3352 C C . PHE A 1 422 ? -1.406 3.080 -3.121 1.00 86.81 422 PHE A C 1
ATOM 3354 O O . PHE A 1 422 ? -0.915 3.228 -4.242 1.00 86.81 422 PHE A O 1
ATOM 3361 N N . GLU A 1 423 ? -2.654 2.652 -2.934 1.00 80.25 423 GLU A N 1
ATOM 3362 C CA . GLU A 1 423 ? -3.531 2.237 -4.033 1.00 80.25 423 GLU A CA 1
ATOM 3363 C C . GLU A 1 423 ? -4.166 3.435 -4.750 1.00 80.25 423 GLU A C 1
ATOM 3365 O O . GLU A 1 423 ? -4.158 3.476 -5.983 1.00 80.25 423 GLU A O 1
ATOM 3370 N N . ASP A 1 424 ? -4.649 4.436 -4.004 1.00 81.94 424 ASP A N 1
ATOM 3371 C CA . ASP A 1 424 ? -5.455 5.526 -4.569 1.00 81.94 424 ASP A CA 1
ATOM 3372 C C . ASP A 1 424 ? -4.676 6.415 -5.542 1.00 81.94 424 ASP A C 1
ATOM 3374 O O . ASP A 1 424 ? -5.223 6.878 -6.548 1.00 81.94 424 ASP A O 1
ATOM 3378 N N . TRP A 1 425 ? -3.409 6.720 -5.243 1.00 88.69 425 TRP A N 1
ATOM 3379 C CA . TRP A 1 425 ? -2.649 7.666 -6.062 1.00 88.69 425 TRP A CA 1
ATOM 3380 C C . TRP A 1 425 ? -1.174 7.334 -6.250 1.00 88.69 425 TRP A C 1
ATOM 3382 O O . TRP A 1 425 ? -0.615 7.742 -7.270 1.00 88.69 425 TRP A O 1
ATOM 3392 N N . LEU A 1 426 ? -0.524 6.606 -5.340 1.00 90.88 426 LEU A N 1
ATOM 3393 C CA . LEU A 1 426 ? 0.909 6.337 -5.463 1.00 90.88 426 LEU A CA 1
ATOM 3394 C C . LEU A 1 426 ? 1.204 5.388 -6.629 1.00 90.88 426 LEU A C 1
ATOM 3396 O O . LEU A 1 426 ? 2.073 5.697 -7.444 1.00 90.88 426 LEU A O 1
ATOM 3400 N N . LEU A 1 427 ? 0.467 4.279 -6.758 1.00 89.44 427 LEU A N 1
ATOM 3401 C CA . LEU A 1 427 ? 0.632 3.345 -7.878 1.00 89.44 427 LEU A CA 1
ATOM 3402 C C . LEU A 1 427 ? 0.376 3.996 -9.252 1.00 89.44 427 LEU A C 1
ATOM 3404 O O . LEU A 1 427 ? 1.261 3.893 -10.111 1.00 89.44 427 LEU A O 1
ATOM 3408 N N . PRO A 1 428 ? -0.749 4.711 -9.481 1.00 82.50 428 PRO A N 1
ATOM 3409 C CA . PRO A 1 428 ? -0.958 5.451 -10.724 1.00 82.50 428 PRO A CA 1
ATOM 3410 C C . PRO A 1 428 ? 0.170 6.440 -11.035 1.00 82.50 428 PRO A C 1
ATOM 3412 O O . PRO A 1 428 ? 0.659 6.472 -12.164 1.00 82.50 428 PRO A O 1
ATOM 3415 N N . LEU A 1 429 ? 0.634 7.205 -10.036 1.00 85.50 429 LEU A N 1
ATOM 3416 C CA . LEU A 1 429 ? 1.709 8.180 -10.229 1.00 85.50 429 LEU A CA 1
ATOM 3417 C C . LEU A 1 429 ? 3.050 7.524 -10.553 1.00 85.50 429 LEU A C 1
ATOM 3419 O O . LEU A 1 429 ? 3.753 7.988 -11.446 1.00 85.50 429 LEU A O 1
ATOM 3423 N N . LEU A 1 430 ? 3.419 6.448 -9.857 1.00 88.31 430 LEU A N 1
ATOM 3424 C CA . LEU A 1 430 ? 4.655 5.718 -10.138 1.00 88.31 430 LEU A CA 1
ATOM 3425 C C . LEU A 1 430 ? 4.644 5.135 -11.549 1.00 88.31 430 LEU A C 1
ATOM 3427 O O . LEU A 1 430 ? 5.665 5.193 -12.230 1.00 88.31 430 LEU A O 1
ATOM 3431 N N . LYS A 1 431 ? 3.496 4.641 -12.017 1.00 81.88 431 LYS A N 1
ATOM 3432 C CA . LYS A 1 431 ? 3.331 4.164 -13.391 1.00 81.88 431 LYS A CA 1
ATOM 3433 C C . LYS A 1 431 ? 3.467 5.302 -14.404 1.00 81.88 431 LYS A C 1
ATOM 3435 O O . LYS A 1 431 ? 4.270 5.207 -15.328 1.00 81.88 431 LYS A O 1
ATOM 3440 N N . GLU A 1 432 ? 2.739 6.399 -14.203 1.00 77.19 432 GLU A N 1
ATOM 3441 C CA . GLU A 1 432 ? 2.744 7.556 -15.109 1.00 77.19 432 GLU A CA 1
ATOM 3442 C C . GLU A 1 432 ? 4.127 8.220 -15.188 1.00 77.19 432 GLU A C 1
ATOM 3444 O O . GLU A 1 432 ? 4.610 8.572 -16.266 1.00 77.19 432 GLU A O 1
ATOM 3449 N N . ARG A 1 433 ? 4.791 8.383 -14.040 1.00 79.50 433 ARG A N 1
ATOM 3450 C CA . ARG A 1 433 ? 6.095 9.050 -13.918 1.00 79.50 433 ARG A CA 1
ATOM 3451 C C . ARG A 1 433 ? 7.281 8.097 -14.023 1.00 79.50 433 ARG A C 1
ATOM 3453 O O . ARG A 1 433 ? 8.421 8.545 -13.924 1.00 79.50 433 ARG A O 1
ATOM 3460 N N . ARG A 1 434 ? 7.023 6.803 -14.240 1.00 77.75 434 ARG A N 1
ATOM 3461 C CA . ARG A 1 434 ? 8.026 5.730 -14.326 1.00 77.75 434 ARG A CA 1
ATOM 3462 C C . ARG A 1 434 ? 8.922 5.635 -13.088 1.00 77.75 434 ARG A C 1
ATOM 3464 O O . ARG A 1 434 ? 10.106 5.339 -13.204 1.00 77.75 434 ARG A O 1
ATOM 3471 N N . GLY A 1 435 ? 8.379 5.913 -11.906 1.00 87.06 435 GLY A N 1
ATOM 3472 C CA . GLY A 1 435 ? 9.112 5.793 -10.650 1.00 87.06 435 GLY A CA 1
ATOM 3473 C C . GLY A 1 435 ? 9.397 4.336 -10.281 1.00 87.06 435 GLY A C 1
ATOM 3474 O O . GLY A 1 435 ? 8.677 3.421 -10.683 1.00 87.06 435 GLY A O 1
ATOM 3475 N N . LYS A 1 436 ? 10.458 4.120 -9.502 1.00 91.94 436 LYS A N 1
ATOM 3476 C CA . LYS A 1 436 ? 10.848 2.795 -8.995 1.00 91.94 436 LYS A CA 1
ATOM 3477 C C . LYS A 1 436 ? 10.503 2.646 -7.517 1.00 91.94 436 LYS A C 1
ATOM 3479 O O . LYS A 1 436 ? 10.670 3.589 -6.746 1.00 91.94 436 LYS A O 1
ATOM 3484 N N . LEU A 1 437 ? 10.115 1.444 -7.104 1.00 95.06 437 LEU A N 1
ATOM 3485 C CA . LEU A 1 437 ? 9.967 1.078 -5.696 1.00 95.06 437 LEU A CA 1
ATOM 3486 C C . LEU A 1 437 ? 11.021 0.060 -5.280 1.00 95.06 437 LEU A C 1
ATOM 3488 O O . LEU A 1 437 ? 11.231 -0.947 -5.956 1.00 95.06 437 LEU A O 1
ATOM 3492 N N . VAL A 1 438 ? 11.642 0.306 -4.132 1.00 95.62 438 VAL A N 1
ATOM 3493 C CA . VAL A 1 438 ? 12.490 -0.666 -3.444 1.00 95.62 438 VAL A CA 1
ATOM 3494 C C . VAL A 1 438 ? 11.843 -1.010 -2.114 1.00 95.62 438 VAL A C 1
ATOM 3496 O O . VAL A 1 438 ? 11.674 -0.129 -1.277 1.00 95.62 438 VAL A O 1
ATOM 3499 N N . PHE A 1 439 ? 11.517 -2.277 -1.895 1.00 94.69 439 PHE A N 1
ATOM 3500 C CA . PHE A 1 439 ? 11.081 -2.774 -0.593 1.00 94.69 439 PHE A CA 1
ATOM 3501 C C . PHE A 1 439 ? 12.289 -3.369 0.129 1.00 94.69 439 PHE A C 1
ATOM 3503 O O . PHE A 1 439 ? 12.814 -4.394 -0.300 1.00 94.69 439 PHE A O 1
ATOM 3510 N N . LEU A 1 440 ? 12.748 -2.719 1.204 1.00 94.12 440 LEU A N 1
ATOM 3511 C CA . LEU A 1 440 ? 13.839 -3.227 2.044 1.00 94.12 440 LEU A CA 1
ATOM 3512 C C . LEU A 1 440 ? 13.277 -3.879 3.305 1.00 94.12 440 LEU A C 1
ATOM 3514 O O . LEU A 1 440 ? 12.772 -3.177 4.188 1.00 94.12 440 LEU A O 1
ATOM 3518 N N . VAL A 1 441 ? 13.435 -5.195 3.416 1.00 91.56 441 VAL A N 1
ATOM 3519 C CA . VAL A 1 441 ? 13.016 -5.986 4.581 1.00 91.56 441 VAL A CA 1
ATOM 3520 C C . VAL A 1 441 ? 14.219 -6.410 5.423 1.00 91.56 441 VAL A C 1
ATOM 3522 O O . VAL A 1 441 ? 15.329 -6.531 4.913 1.00 91.56 441 VAL A O 1
ATOM 3525 N N . ARG A 1 442 ? 14.005 -6.660 6.717 1.00 90.00 442 ARG A N 1
ATOM 3526 C CA . ARG A 1 442 ? 15.013 -7.256 7.607 1.00 90.00 442 ARG A CA 1
ATOM 3527 C C . ARG A 1 442 ? 14.474 -8.571 8.144 1.00 90.00 442 ARG A C 1
ATOM 3529 O O . ARG A 1 442 ? 13.541 -8.560 8.941 1.00 90.00 442 ARG A O 1
ATOM 3536 N N . GLN A 1 443 ? 15.021 -9.687 7.675 1.00 88.50 443 GLN A N 1
ATOM 3537 C CA . GLN A 1 443 ? 14.470 -11.019 7.932 1.00 88.50 443 GLN A CA 1
ATOM 3538 C C . GLN A 1 443 ? 14.861 -11.567 9.316 1.00 88.50 443 GLN A C 1
ATOM 3540 O O . GLN A 1 443 ? 14.159 -12.412 9.879 1.00 88.50 443 GLN A O 1
ATOM 3545 N N . HIS A 1 444 ? 15.958 -11.088 9.911 1.00 90.25 444 HIS A N 1
ATOM 3546 C CA . HIS A 1 444 ? 16.361 -11.495 11.255 1.00 90.25 444 HIS A CA 1
ATOM 3547 C C . HIS A 1 444 ? 15.606 -10.696 12.334 1.00 90.25 444 HIS A C 1
ATOM 3549 O O . HIS A 1 444 ? 16.136 -9.763 12.943 1.00 90.25 444 HIS A O 1
ATOM 3555 N N . LEU A 1 445 ? 14.367 -11.109 12.616 1.00 91.25 445 LEU A N 1
ATOM 3556 C CA . LEU A 1 445 ? 13.427 -10.402 13.495 1.00 91.25 445 LEU A CA 1
ATOM 3557 C C . LEU A 1 445 ? 13.939 -10.203 14.927 1.00 91.25 445 LEU A C 1
ATOM 3559 O O . LEU A 1 445 ? 13.733 -9.144 15.512 1.00 91.25 445 LEU A O 1
ATOM 3563 N N . LEU A 1 446 ? 14.666 -11.170 15.491 1.00 91.38 446 LEU A N 1
ATOM 3564 C CA . LEU A 1 446 ? 15.184 -11.029 16.855 1.00 91.38 446 LEU A CA 1
ATOM 3565 C C . LEU A 1 446 ? 16.286 -9.957 16.967 1.00 91.38 446 LEU A C 1
ATOM 3567 O O . LEU A 1 446 ? 16.243 -9.113 17.856 1.00 91.38 446 LEU A O 1
ATOM 3571 N N . ARG A 1 447 ? 17.218 -9.897 16.006 1.00 89.94 447 ARG A N 1
ATOM 3572 C CA . ARG A 1 447 ? 18.208 -8.808 15.887 1.00 89.94 447 ARG A CA 1
ATOM 3573 C C . ARG A 1 447 ? 17.558 -7.457 15.569 1.00 89.94 447 ARG A C 1
ATOM 3575 O O . ARG A 1 447 ? 18.079 -6.412 15.970 1.00 89.94 447 ARG A O 1
ATOM 3582 N N . LEU A 1 448 ? 16.443 -7.458 14.833 1.00 89.62 448 LEU A N 1
ATOM 3583 C CA . LEU A 1 448 ? 15.627 -6.262 14.625 1.00 89.62 448 LEU A CA 1
ATOM 3584 C C . LEU A 1 448 ? 15.060 -5.758 15.961 1.00 89.62 448 LEU A C 1
ATOM 3586 O O . LEU A 1 448 ? 15.188 -4.566 16.226 1.00 89.62 448 LEU A O 1
ATOM 3590 N N . MET A 1 449 ? 14.532 -6.645 16.813 1.00 88.81 449 MET A N 1
ATOM 3591 C CA . MET A 1 449 ? 14.043 -6.301 18.157 1.00 88.81 449 MET A CA 1
ATOM 3592 C C . MET A 1 449 ? 15.148 -5.725 19.044 1.00 88.81 449 MET A C 1
ATOM 3594 O O . MET A 1 449 ? 14.980 -4.619 19.542 1.00 88.81 449 MET A O 1
ATOM 3598 N N . VAL A 1 450 ? 16.313 -6.380 19.131 1.00 89.88 450 VAL A N 1
ATOM 3599 C CA . VAL A 1 450 ? 17.497 -5.830 19.830 1.00 89.88 450 VAL A CA 1
ATOM 3600 C C . VAL A 1 450 ? 17.800 -4.410 19.354 1.00 89.88 450 VAL A C 1
ATOM 3602 O O . VAL A 1 450 ? 18.001 -3.493 20.142 1.00 89.88 450 VAL A O 1
ATOM 3605 N N . SER A 1 451 ? 17.769 -4.197 18.036 1.00 87.12 451 SER A N 1
ATOM 3606 C CA . SER A 1 451 ? 18.039 -2.884 17.454 1.00 87.12 451 SER A CA 1
ATOM 3607 C C . SER A 1 451 ? 16.973 -1.834 17.770 1.00 87.12 451 SER A C 1
ATOM 3609 O O . SER A 1 451 ? 17.297 -0.652 17.664 1.00 87.12 451 SER A O 1
ATOM 3611 N N . LYS A 1 452 ? 15.729 -2.226 18.069 1.00 86.81 452 LYS A N 1
ATOM 3612 C CA . LYS A 1 452 ? 14.641 -1.315 18.455 1.00 86.81 452 LYS A CA 1
ATOM 3613 C C . LYS A 1 452 ? 14.732 -0.946 19.929 1.00 86.81 452 LYS A C 1
ATOM 3615 O O . LYS A 1 452 ? 14.744 0.243 20.216 1.00 86.81 452 LYS A O 1
ATOM 3620 N N . GLU A 1 453 ? 14.898 -1.933 20.806 1.00 86.50 453 GLU A N 1
ATOM 3621 C CA . GLU A 1 453 ? 15.048 -1.707 22.250 1.00 86.50 453 GLU A CA 1
ATOM 3622 C C . GLU A 1 453 ? 16.283 -0.845 22.549 1.00 86.50 453 GLU A C 1
ATOM 3624 O O . GLU A 1 453 ? 16.190 0.158 23.248 1.00 86.50 453 GLU A O 1
ATOM 3629 N N . ALA A 1 454 ? 17.426 -1.135 21.914 1.00 83.50 454 ALA A N 1
ATOM 3630 C CA . ALA A 1 454 ? 18.629 -0.311 22.072 1.00 83.50 454 ALA A CA 1
ATOM 3631 C C . ALA A 1 454 ? 18.405 1.140 21.623 1.00 83.50 454 ALA A C 1
ATOM 3633 O O . ALA A 1 454 ? 18.867 2.074 22.266 1.00 83.50 454 ALA A O 1
ATOM 3634 N N . ASN A 1 455 ? 17.649 1.341 20.538 1.00 80.19 455 ASN A N 1
ATOM 3635 C CA . ASN A 1 455 ? 17.341 2.677 20.032 1.00 80.19 455 ASN A CA 1
ATOM 3636 C C . ASN A 1 455 ? 16.425 3.457 20.982 1.00 80.19 455 ASN A C 1
ATOM 3638 O O . ASN A 1 455 ? 16.549 4.676 21.060 1.00 80.19 455 ASN A O 1
ATOM 3642 N N . GLN A 1 456 ? 15.497 2.768 21.650 1.00 79.06 456 GLN A N 1
ATOM 3643 C CA . GLN A 1 456 ? 14.624 3.364 22.654 1.00 79.06 456 GLN A CA 1
ATOM 3644 C C . GLN A 1 456 ? 15.439 3.808 23.874 1.00 79.06 456 GLN A C 1
ATOM 3646 O O . GLN A 1 456 ? 15.398 4.981 24.239 1.00 79.06 456 GLN A O 1
ATOM 3651 N N . ILE A 1 457 ? 16.273 2.916 24.413 1.00 75.50 457 ILE A N 1
ATOM 3652 C CA . ILE A 1 457 ? 17.163 3.225 25.540 1.00 75.50 457 ILE A CA 1
ATOM 3653 C C . ILE A 1 457 ? 18.098 4.390 25.189 1.00 75.50 457 ILE A C 1
ATOM 3655 O O . ILE A 1 457 ? 18.254 5.317 25.979 1.00 75.50 457 ILE A O 1
ATOM 3659 N N . ASP A 1 458 ? 18.682 4.394 23.989 1.00 72.12 458 ASP A N 1
ATOM 3660 C CA . ASP A 1 458 ? 19.534 5.494 23.529 1.00 72.12 458 ASP A CA 1
ATOM 3661 C C . ASP A 1 458 ? 18.782 6.830 23.457 1.00 72.12 458 ASP A C 1
ATOM 3663 O O . ASP A 1 458 ? 19.353 7.870 23.781 1.00 72.12 458 ASP A O 1
ATOM 3667 N N . SER A 1 459 ? 17.514 6.825 23.024 1.00 66.94 459 SER A N 1
ATOM 3668 C CA . SER A 1 459 ? 16.691 8.042 22.976 1.00 66.94 459 SER A CA 1
ATOM 3669 C C . SER A 1 459 ? 16.282 8.565 24.355 1.00 66.94 459 SER A C 1
ATOM 3671 O O . SER A 1 459 ? 16.043 9.760 24.492 1.00 66.94 459 SER A O 1
ATOM 3673 N N . GLU A 1 460 ? 16.234 7.696 25.365 1.00 68.75 460 GLU A N 1
ATOM 3674 C CA . GLU A 1 460 ? 15.930 8.060 26.753 1.00 68.75 460 GLU A CA 1
ATOM 3675 C C . GLU A 1 460 ? 17.188 8.499 27.525 1.00 68.75 460 GLU A C 1
ATOM 3677 O O . GLU A 1 460 ? 17.115 9.351 28.410 1.00 68.75 460 GLU A O 1
ATOM 3682 N N . ARG A 1 461 ? 18.355 7.929 27.196 1.00 62.94 461 ARG A N 1
ATOM 3683 C CA . ARG A 1 461 ? 19.596 8.073 27.973 1.00 62.94 461 ARG A CA 1
ATOM 3684 C C . ARG A 1 461 ? 20.493 9.235 27.544 1.00 62.94 461 ARG A C 1
ATOM 3686 O O . ARG A 1 461 ? 21.291 9.701 28.357 1.00 62.94 461 ARG A O 1
ATOM 3693 N N . PHE A 1 462 ? 20.413 9.689 26.294 1.00 58.03 462 PHE A N 1
ATOM 3694 C CA . PHE A 1 462 ? 21.346 10.678 25.747 1.00 58.03 462 PHE A CA 1
ATOM 3695 C C . PHE A 1 462 ? 20.624 11.906 25.176 1.00 58.03 462 PHE A C 1
ATOM 3697 O O . PHE A 1 462 ? 19.675 11.774 24.409 1.00 58.03 462 PHE A O 1
ATOM 3704 N N . GLU A 1 463 ? 21.125 13.112 25.481 1.00 49.41 463 GLU A N 1
ATOM 3705 C CA . GLU A 1 463 ? 20.590 14.386 24.953 1.00 49.41 463 GLU A CA 1
ATOM 3706 C C . GLU A 1 463 ? 20.674 14.485 23.417 1.00 49.41 463 GLU A C 1
ATOM 3708 O O . GLU A 1 463 ? 19.882 15.183 22.784 1.00 49.41 463 GLU A O 1
ATOM 3713 N N . GLN A 1 464 ? 21.625 13.775 22.799 1.00 53.53 464 GLN A N 1
ATOM 3714 C CA . GLN A 1 464 ? 21.748 13.639 21.350 1.00 53.53 464 GLN A CA 1
ATOM 3715 C C . GLN A 1 464 ? 21.623 12.170 20.951 1.00 53.53 464 GLN A C 1
ATOM 3717 O O . GLN A 1 464 ? 22.551 11.379 21.101 1.00 53.53 464 GLN A O 1
ATOM 3722 N N . HIS A 1 465 ? 20.462 11.812 20.406 1.00 58.66 465 HIS A N 1
ATOM 3723 C CA . HIS A 1 465 ? 20.196 10.478 19.885 1.00 58.66 465 HIS A CA 1
ATOM 3724 C C . HIS A 1 465 ? 21.114 10.134 18.693 1.00 58.66 465 HIS A C 1
ATOM 3726 O O . HIS A 1 465 ? 21.076 10.795 17.649 1.00 58.66 465 HIS A O 1
ATOM 3732 N N . VAL A 1 466 ? 21.895 9.055 18.809 1.00 59.91 466 VAL A N 1
ATOM 3733 C CA . VAL A 1 466 ? 22.794 8.572 17.748 1.00 59.91 466 VAL A CA 1
ATOM 3734 C C . VAL A 1 466 ? 22.103 7.479 16.930 1.00 59.91 466 VAL A C 1
ATOM 3736 O O . VAL A 1 466 ? 22.250 6.283 17.160 1.00 59.91 466 VAL A O 1
ATOM 3739 N N . ALA A 1 467 ? 21.356 7.883 15.900 1.00 55.88 467 ALA A N 1
ATOM 3740 C CA . ALA A 1 467 ? 20.690 6.930 15.004 1.00 55.88 467 ALA A CA 1
ATOM 3741 C C . ALA A 1 467 ? 21.683 6.056 14.196 1.00 55.88 467 ALA A C 1
ATOM 3743 O O . ALA A 1 467 ? 21.336 4.947 13.765 1.00 55.88 467 ALA A O 1
ATOM 3744 N N . HIS A 1 468 ? 22.909 6.556 13.981 1.00 64.31 468 HIS A N 1
ATOM 3745 C CA . HIS A 1 468 ? 23.997 5.910 13.241 1.00 64.31 468 HIS A CA 1
ATOM 3746 C C . HIS A 1 468 ? 25.343 6.205 13.906 1.00 64.31 468 HIS A C 1
ATOM 3748 O O . HIS A 1 468 ? 25.655 7.369 14.133 1.00 64.31 468 HIS A O 1
ATOM 3754 N N . ALA A 1 469 ? 26.146 5.171 14.157 1.00 65.75 469 ALA A N 1
ATOM 3755 C CA . ALA A 1 469 ? 27.489 5.345 14.692 1.00 65.75 469 ALA A CA 1
ATOM 3756 C C . ALA A 1 469 ? 28.436 5.915 13.626 1.00 65.75 469 ALA A C 1
ATOM 3758 O O . ALA A 1 469 ? 28.486 5.416 12.496 1.00 65.75 469 ALA A O 1
ATOM 3759 N N . PHE A 1 470 ? 29.191 6.951 13.993 1.00 67.38 470 PHE A N 1
ATOM 3760 C CA . PHE A 1 470 ? 30.170 7.599 13.117 1.00 67.38 470 PHE A CA 1
ATOM 3761 C C . PHE A 1 470 ? 31.594 7.081 13.352 1.00 67.38 470 PHE A C 1
ATOM 3763 O O . PHE A 1 470 ? 32.467 7.300 12.513 1.00 67.38 470 PHE A O 1
ATOM 3770 N N . SER A 1 471 ? 31.816 6.349 14.447 1.00 70.62 471 SER A N 1
ATOM 3771 C CA . SER A 1 471 ? 33.070 5.674 14.776 1.00 70.62 471 SER A CA 1
ATOM 3772 C C . SER A 1 471 ? 32.835 4.255 15.322 1.00 70.62 471 SER A C 1
ATOM 3774 O O . SER A 1 471 ? 31.730 3.908 15.748 1.00 70.62 471 SER A O 1
ATOM 3776 N N . GLN A 1 472 ? 33.877 3.414 15.332 1.00 72.44 472 GLN A N 1
ATOM 3777 C CA . GLN A 1 472 ? 33.810 2.085 15.959 1.00 72.44 472 GLN A CA 1
ATOM 3778 C C . GLN A 1 472 ? 33.584 2.184 17.469 1.00 72.44 472 GLN A C 1
ATOM 3780 O O . GLN A 1 472 ? 32.911 1.335 18.046 1.00 72.44 472 GLN A O 1
ATOM 3785 N N . ASN A 1 473 ? 34.117 3.242 18.082 1.00 74.88 473 ASN A N 1
ATOM 3786 C CA . ASN A 1 473 ? 33.938 3.531 19.496 1.00 74.88 473 ASN A CA 1
ATOM 3787 C C . ASN A 1 473 ? 32.479 3.917 19.791 1.00 74.88 473 ASN A C 1
ATOM 3789 O O . ASN A 1 473 ? 31.882 3.368 20.708 1.00 74.88 473 ASN A O 1
ATOM 3793 N N . ASP A 1 474 ? 31.867 4.759 18.951 1.00 72.25 474 ASP A N 1
ATOM 3794 C CA . ASP A 1 474 ? 30.446 5.123 19.062 1.00 72.25 474 ASP A CA 1
ATOM 3795 C C . ASP A 1 474 ? 29.573 3.874 18.902 1.00 72.25 474 ASP A C 1
ATOM 3797 O O . ASP A 1 474 ? 28.652 3.638 19.679 1.00 72.25 474 ASP A O 1
ATOM 3801 N N . ALA A 1 475 ? 29.885 3.028 17.913 1.00 75.88 475 ALA A N 1
ATOM 3802 C CA . ALA A 1 475 ? 29.146 1.789 17.704 1.00 75.88 475 ALA A CA 1
ATOM 3803 C C . ALA A 1 475 ? 29.220 0.882 18.931 1.00 75.88 475 ALA A C 1
ATOM 3805 O O . ALA A 1 475 ? 28.195 0.335 19.311 1.00 75.88 475 ALA A O 1
ATOM 3806 N N . GLN A 1 476 ? 30.389 0.754 19.565 1.00 75.56 476 GLN A N 1
ATOM 3807 C CA . GLN A 1 476 ? 30.553 -0.030 20.791 1.00 75.56 476 GLN A CA 1
ATOM 3808 C C . GLN A 1 476 ? 29.823 0.586 21.990 1.00 75.56 476 GLN A C 1
ATOM 3810 O O . GLN A 1 476 ? 29.225 -0.157 22.763 1.00 75.56 476 GLN A O 1
ATOM 3815 N N . GLN A 1 477 ? 29.822 1.915 22.129 1.00 73.94 477 GLN A N 1
ATOM 3816 C CA . GLN A 1 477 ? 29.104 2.609 23.204 1.00 73.94 477 GLN A CA 1
ATOM 3817 C C . GLN A 1 477 ? 27.587 2.395 23.128 1.00 73.94 477 GLN A C 1
ATOM 3819 O O . GLN A 1 477 ? 26.950 2.185 24.158 1.00 73.94 477 GLN A O 1
ATOM 3824 N N . HIS A 1 478 ? 27.028 2.380 21.917 1.00 73.75 478 HIS A N 1
ATOM 3825 C CA . HIS A 1 478 ? 25.599 2.150 21.680 1.00 73.75 478 HIS A CA 1
ATOM 3826 C C . HIS A 1 478 ? 25.225 0.662 21.551 1.00 73.75 478 HIS A C 1
ATOM 3828 O O . HIS A 1 478 ? 24.051 0.324 21.427 1.00 73.75 478 HIS A O 1
ATOM 3834 N N . ALA A 1 479 ? 26.202 -0.251 21.589 1.00 77.06 479 ALA A N 1
ATOM 3835 C CA . ALA A 1 479 ? 25.991 -1.699 21.496 1.00 77.06 479 ALA A CA 1
ATOM 3836 C C . ALA A 1 479 ? 25.766 -2.367 22.862 1.00 77.06 479 ALA A C 1
ATOM 3838 O O . ALA A 1 479 ? 26.084 -3.549 23.037 1.00 77.06 479 ALA A O 1
ATOM 3839 N N . ALA A 1 480 ? 25.290 -1.609 23.852 1.00 79.19 480 ALA A N 1
ATOM 3840 C CA . ALA A 1 480 ? 25.039 -2.136 25.184 1.00 79.19 480 ALA A CA 1
ATOM 3841 C C . ALA A 1 480 ? 23.999 -3.274 25.123 1.00 79.19 480 ALA A C 1
ATOM 3843 O O . ALA A 1 480 ? 23.019 -3.157 24.383 1.00 79.19 480 ALA A O 1
ATOM 3844 N N . PRO A 1 481 ? 24.187 -4.370 25.882 1.00 87.19 481 PRO A N 1
ATOM 3845 C CA . PRO A 1 481 ? 23.184 -5.421 25.966 1.00 87.19 481 PRO A CA 1
ATOM 3846 C C . PRO A 1 481 ? 21.848 -4.865 26.459 1.00 87.19 481 PRO A C 1
ATOM 3848 O O . PRO A 1 481 ? 21.811 -4.102 27.424 1.00 87.19 481 PRO A O 1
ATOM 3851 N N . VAL A 1 482 ? 20.760 -5.272 25.810 1.00 89.38 482 VAL A N 1
ATOM 3852 C CA . VAL A 1 482 ? 19.399 -4.840 26.136 1.00 89.38 482 VAL A CA 1
ATOM 3853 C C . VAL A 1 482 ? 18.585 -5.996 26.681 1.00 89.38 482 VAL A C 1
ATOM 3855 O O . VAL A 1 482 ? 18.781 -7.149 26.294 1.00 89.38 482 VAL A O 1
ATOM 3858 N N . GLU A 1 483 ? 17.653 -5.687 27.571 1.00 90.88 483 GLU A N 1
ATOM 3859 C CA . GLU A 1 483 ? 16.685 -6.670 28.029 1.00 90.88 483 GLU A CA 1
ATOM 3860 C C . GLU A 1 483 ? 15.555 -6.778 27.003 1.00 90.88 483 GLU A C 1
ATOM 3862 O O . GLU A 1 483 ? 14.964 -5.774 26.611 1.00 90.88 483 GLU A O 1
ATOM 3867 N N . LEU A 1 484 ? 15.263 -7.993 26.537 1.00 91.06 484 LEU A N 1
ATOM 3868 C CA . LEU A 1 484 ? 14.128 -8.234 25.648 1.00 91.06 484 LEU A CA 1
ATOM 3869 C C . LEU A 1 484 ? 12.920 -8.745 26.440 1.00 91.06 484 LEU A C 1
ATOM 3871 O O . LEU A 1 484 ? 13.082 -9.401 27.468 1.00 91.06 484 LEU A O 1
ATOM 3875 N N . PRO A 1 485 ? 11.686 -8.547 25.949 1.00 86.00 485 PRO A N 1
ATOM 3876 C CA . PRO A 1 485 ? 10.537 -9.249 26.503 1.00 86.00 485 PRO A CA 1
ATOM 3877 C C . PRO A 1 485 ? 10.720 -10.772 26.410 1.00 86.00 485 PRO A C 1
ATOM 3879 O O . PRO A 1 485 ? 11.438 -11.275 25.546 1.00 86.00 485 PRO A O 1
ATOM 3882 N N . VAL A 1 486 ? 10.015 -11.509 27.271 1.00 84.38 486 VAL A N 1
ATOM 3883 C CA . VAL A 1 486 ? 10.055 -12.980 27.351 1.00 84.38 486 VAL A CA 1
ATOM 3884 C C . VAL A 1 486 ? 8.649 -13.580 27.221 1.00 84.38 486 VAL A C 1
ATOM 3886 O O . VAL A 1 486 ? 7.637 -12.871 27.222 1.00 84.38 486 VAL A O 1
ATOM 3889 N N . GLY A 1 487 ? 8.570 -14.897 27.051 1.00 81.12 487 GLY A N 1
ATOM 3890 C CA . GLY A 1 487 ? 7.333 -15.660 26.914 1.00 81.12 487 GLY A CA 1
ATOM 3891 C C . GLY A 1 487 ? 6.451 -15.172 25.763 1.00 81.12 487 GLY A C 1
ATOM 3892 O O . GLY A 1 487 ? 6.919 -14.853 24.669 1.00 81.12 487 GLY A O 1
ATOM 3893 N N . HIS A 1 488 ? 5.145 -15.087 26.017 1.00 59.97 488 HIS A N 1
ATOM 3894 C CA . HIS A 1 488 ? 4.163 -14.660 25.018 1.00 59.97 488 HIS A CA 1
ATOM 3895 C C . HIS A 1 488 ? 4.376 -13.226 24.509 1.00 59.97 488 HIS A C 1
ATOM 3897 O O . HIS A 1 488 ? 4.036 -12.944 23.360 1.00 59.97 488 HIS A O 1
ATOM 3903 N N . LYS A 1 489 ? 4.962 -12.332 25.319 1.00 67.56 489 LYS A N 1
ATOM 3904 C CA . LYS A 1 489 ? 5.225 -10.939 24.921 1.00 67.56 489 LYS A CA 1
ATOM 3905 C C . LYS A 1 489 ? 6.261 -10.875 23.795 1.00 67.56 489 LYS A C 1
ATOM 3907 O O . LYS A 1 489 ? 6.027 -10.196 22.797 1.00 67.56 489 LYS A O 1
ATOM 3912 N N . LEU A 1 490 ? 7.344 -11.651 23.905 1.00 83.50 490 LEU A N 1
ATOM 3913 C CA . LEU A 1 490 ? 8.357 -11.771 22.850 1.00 83.50 490 LEU A CA 1
ATOM 3914 C C . LEU A 1 490 ? 7.764 -12.303 21.548 1.00 83.50 490 LEU A C 1
ATOM 3916 O O . LEU A 1 490 ? 7.949 -11.711 20.488 1.00 83.50 490 LEU A O 1
ATOM 3920 N N . LEU A 1 491 ? 7.029 -13.415 21.640 1.00 76.94 491 LEU A N 1
ATOM 3921 C CA . LEU A 1 491 ? 6.444 -14.076 20.474 1.00 76.94 491 LEU A CA 1
ATOM 3922 C C . LEU A 1 491 ? 5.472 -13.148 19.740 1.00 76.94 491 LEU A C 1
ATOM 3924 O O . LEU A 1 491 ? 5.519 -13.064 18.515 1.00 76.94 491 LEU A O 1
ATOM 3928 N N . ARG A 1 492 ? 4.667 -12.381 20.486 1.00 74.38 492 ARG A N 1
ATOM 3929 C CA . ARG A 1 492 ? 3.766 -11.374 19.919 1.00 74.38 492 ARG A CA 1
ATOM 3930 C C . ARG A 1 492 ? 4.528 -10.288 19.160 1.00 74.38 492 ARG A C 1
ATOM 3932 O O . ARG A 1 492 ? 4.120 -9.941 18.059 1.00 74.38 492 ARG A O 1
ATOM 3939 N N . HIS A 1 493 ? 5.621 -9.756 19.711 1.00 79.38 493 HIS A N 1
ATOM 3940 C CA . HIS A 1 493 ? 6.426 -8.746 19.014 1.00 79.38 493 HIS A CA 1
ATOM 3941 C C . HIS A 1 493 ? 7.060 -9.296 17.729 1.00 79.38 493 HIS A C 1
ATOM 3943 O O . HIS A 1 493 ? 7.024 -8.629 16.696 1.00 79.38 493 HIS A O 1
ATOM 3949 N N . LEU A 1 494 ? 7.573 -10.530 17.761 1.00 83.81 494 LEU A N 1
ATOM 3950 C CA . LEU A 1 494 ? 8.121 -11.186 16.571 1.00 83.81 494 LEU A CA 1
ATOM 3951 C C . LEU A 1 494 ? 7.042 -11.427 15.501 1.00 83.81 494 LEU A C 1
ATOM 3953 O O . LEU A 1 494 ? 7.286 -11.154 14.327 1.00 83.81 494 LEU A O 1
ATOM 3957 N N . ASP A 1 495 ? 5.836 -11.851 15.893 1.00 80.31 495 ASP A N 1
ATOM 3958 C CA . ASP A 1 495 ? 4.703 -12.029 14.974 1.00 80.31 495 ASP A CA 1
ATOM 3959 C C . ASP A 1 495 ? 4.266 -10.709 14.308 1.00 80.31 495 ASP A C 1
ATOM 3961 O O . ASP A 1 495 ? 3.922 -10.707 13.124 1.00 80.31 495 ASP A O 1
ATOM 3965 N N . LEU A 1 496 ? 4.297 -9.584 15.035 1.00 77.56 496 LEU A N 1
ATOM 3966 C CA . LEU A 1 496 ? 3.989 -8.256 14.481 1.00 77.56 496 LEU A CA 1
ATOM 3967 C C . LEU A 1 496 ? 5.030 -7.838 13.431 1.00 77.56 496 LEU A C 1
ATOM 3969 O O . LEU A 1 496 ? 4.683 -7.379 12.346 1.00 77.56 496 LEU A O 1
ATOM 3973 N N . GLU A 1 497 ? 6.321 -8.031 13.704 1.00 84.81 497 GLU A N 1
ATOM 3974 C CA . GLU A 1 497 ? 7.354 -7.708 12.713 1.00 84.81 497 GLU A CA 1
ATOM 3975 C C . GLU A 1 497 ? 7.298 -8.628 11.488 1.00 84.81 497 GLU A C 1
ATOM 3977 O O . GLU A 1 497 ? 7.463 -8.157 10.360 1.00 84.81 497 GLU A O 1
ATOM 3982 N N . LEU A 1 498 ? 6.988 -9.913 11.681 1.00 84.06 498 LEU A N 1
ATOM 3983 C CA . LEU A 1 498 ? 6.774 -10.852 10.579 1.00 84.06 498 LEU A CA 1
ATOM 3984 C C . LEU A 1 498 ? 5.596 -10.426 9.688 1.00 84.06 498 LEU A C 1
ATOM 3986 O O . LEU A 1 498 ? 5.682 -10.491 8.461 1.00 84.06 498 LEU A O 1
ATOM 3990 N N . SER A 1 499 ? 4.504 -9.961 10.294 1.00 80.25 499 SER A N 1
ATOM 3991 C CA . SER A 1 499 ? 3.316 -9.481 9.584 1.00 80.25 499 SER A CA 1
ATOM 3992 C C . SER A 1 499 ? 3.605 -8.234 8.735 1.00 80.25 499 SER A C 1
ATOM 3994 O O . SER A 1 499 ? 3.173 -8.162 7.581 1.00 80.25 499 SER A O 1
ATOM 3996 N N . LYS A 1 500 ? 4.431 -7.299 9.226 1.00 83.38 500 LYS A N 1
ATOM 3997 C CA . LYS A 1 500 ? 4.888 -6.138 8.437 1.00 83.38 500 LYS A CA 1
ATOM 3998 C C . LYS A 1 500 ? 5.672 -6.549 7.190 1.00 83.38 500 LYS A C 1
ATOM 4000 O O . LYS A 1 500 ? 5.459 -5.964 6.129 1.00 83.38 500 LYS A O 1
ATOM 4005 N N . ILE A 1 501 ? 6.539 -7.562 7.291 1.00 85.19 501 ILE A N 1
ATOM 4006 C CA . ILE A 1 501 ? 7.277 -8.105 6.136 1.00 85.19 501 ILE A CA 1
ATOM 4007 C C . ILE A 1 501 ? 6.305 -8.697 5.114 1.00 85.19 501 ILE A C 1
ATOM 4009 O O . ILE A 1 501 ? 6.337 -8.305 3.949 1.00 85.19 501 ILE A O 1
ATOM 4013 N N . ALA A 1 502 ? 5.386 -9.562 5.555 1.00 83.06 502 ALA A N 1
ATOM 4014 C CA . ALA A 1 502 ? 4.379 -10.158 4.675 1.00 83.06 502 ALA A CA 1
ATOM 4015 C C . ALA A 1 502 ? 3.510 -9.092 3.980 1.00 83.06 502 ALA A C 1
ATOM 4017 O O . ALA A 1 502 ? 3.114 -9.239 2.822 1.00 83.06 502 ALA A O 1
ATOM 4018 N N . HIS A 1 503 ? 3.228 -7.983 4.665 1.00 82.56 503 HIS A N 1
ATOM 4019 C CA . HIS A 1 503 ? 2.492 -6.874 4.075 1.00 82.56 503 HIS A CA 1
ATOM 4020 C C . HIS A 1 503 ? 3.310 -6.137 3.006 1.00 82.56 503 HIS A C 1
ATOM 4022 O O . HIS A 1 503 ? 2.798 -5.885 1.915 1.00 82.56 503 HIS A O 1
ATOM 4028 N N . MET A 1 504 ? 4.581 -5.824 3.275 1.00 87.19 504 MET A N 1
ATOM 4029 C CA . MET A 1 504 ? 5.458 -5.186 2.286 1.00 87.19 504 MET A CA 1
ATOM 4030 C C . MET A 1 504 ? 5.519 -5.970 0.978 1.00 87.19 504 MET A C 1
ATOM 4032 O O . MET A 1 504 ? 5.505 -5.377 -0.096 1.00 87.19 504 MET A O 1
ATOM 4036 N N . GLU A 1 505 ? 5.530 -7.294 1.047 1.00 84.44 505 GLU A N 1
ATOM 4037 C CA . GLU A 1 505 ? 5.508 -8.123 -0.151 1.00 84.44 505 GLU A CA 1
ATOM 4038 C C . GLU A 1 505 ? 4.186 -8.093 -0.893 1.00 84.44 505 GLU A C 1
ATOM 4040 O O . GLU A 1 505 ? 4.176 -8.052 -2.121 1.00 84.44 505 GLU A O 1
ATOM 4045 N N . LYS A 1 506 ? 3.061 -8.076 -0.172 1.00 86.44 506 LYS A N 1
ATOM 4046 C CA . LYS A 1 506 ? 1.754 -7.901 -0.803 1.00 86.44 506 LYS A CA 1
ATOM 4047 C C . LYS A 1 506 ? 1.708 -6.586 -1.584 1.00 86.44 506 LYS A C 1
ATOM 4049 O O . LYS A 1 506 ? 1.220 -6.571 -2.711 1.00 86.44 506 LYS A O 1
ATOM 4054 N N . LEU A 1 507 ? 2.249 -5.508 -1.014 1.00 88.62 507 LEU A N 1
ATOM 4055 C CA . LEU A 1 507 ? 2.363 -4.214 -1.692 1.00 88.62 507 LEU A CA 1
ATOM 4056 C C . LEU A 1 507 ? 3.327 -4.272 -2.881 1.00 88.62 507 LEU A C 1
ATOM 4058 O O . LEU A 1 507 ? 3.022 -3.731 -3.941 1.00 88.62 507 LEU A O 1
ATOM 4062 N N . ALA A 1 508 ? 4.466 -4.953 -2.732 1.00 88.12 508 ALA A N 1
ATOM 4063 C CA . ALA A 1 508 ? 5.424 -5.156 -3.813 1.00 88.12 508 ALA A CA 1
ATOM 4064 C C . ALA A 1 508 ? 4.798 -5.920 -4.986 1.00 88.12 508 ALA A C 1
ATOM 4066 O O . ALA A 1 508 ? 4.945 -5.512 -6.139 1.00 88.12 508 ALA A O 1
ATOM 4067 N N . LYS A 1 509 ? 4.043 -6.982 -4.687 1.00 84.81 509 LYS A N 1
ATOM 4068 C CA . LYS A 1 509 ? 3.287 -7.756 -5.668 1.00 84.81 509 LYS A CA 1
ATOM 4069 C C . LYS A 1 509 ? 2.220 -6.904 -6.340 1.00 84.81 509 LYS A C 1
ATOM 4071 O O . LYS A 1 509 ? 2.173 -6.874 -7.560 1.00 84.81 509 LYS A O 1
ATOM 4076 N N . LEU A 1 510 ? 1.419 -6.171 -5.569 1.00 84.25 510 LEU A N 1
ATOM 4077 C CA . LEU A 1 510 ? 0.386 -5.288 -6.109 1.00 84.25 510 LEU A CA 1
ATOM 4078 C C . LEU A 1 510 ? 0.974 -4.241 -7.066 1.00 84.25 510 LEU A C 1
ATOM 4080 O O . LEU A 1 510 ? 0.455 -4.022 -8.157 1.00 84.25 510 LEU A O 1
ATOM 4084 N N . ALA A 1 511 ? 2.088 -3.624 -6.678 1.00 85.81 511 ALA A N 1
ATOM 4085 C CA . ALA A 1 511 ? 2.795 -2.660 -7.504 1.00 85.81 511 ALA A CA 1
ATOM 4086 C C . ALA A 1 511 ? 3.361 -3.293 -8.785 1.00 85.81 511 ALA A C 1
ATOM 4088 O O . ALA A 1 511 ? 3.204 -2.733 -9.871 1.00 85.81 511 ALA A O 1
ATOM 4089 N N . SER A 1 512 ? 3.976 -4.472 -8.670 1.00 80.94 512 SER A N 1
ATOM 4090 C CA . SER A 1 512 ? 4.469 -5.239 -9.816 1.00 80.94 512 SER A CA 1
ATOM 4091 C C . SER A 1 512 ? 3.334 -5.605 -10.778 1.00 80.94 512 SER A C 1
ATOM 4093 O O . SER A 1 512 ? 3.451 -5.365 -11.978 1.00 80.94 512 SER A O 1
ATOM 4095 N N . ASP A 1 513 ? 2.216 -6.118 -10.256 1.00 77.88 513 ASP A N 1
ATOM 4096 C CA . ASP A 1 513 ? 1.024 -6.487 -11.027 1.00 77.88 513 ASP A CA 1
ATOM 4097 C C . ASP A 1 513 ? 0.408 -5.248 -11.723 1.00 77.88 513 ASP A C 1
ATOM 4099 O O . ASP A 1 513 ? -0.102 -5.341 -12.838 1.00 77.88 513 ASP A O 1
ATOM 4103 N N . ALA A 1 514 ? 0.530 -4.054 -11.127 1.00 72.81 514 ALA A N 1
ATOM 4104 C CA . ALA A 1 514 ? 0.117 -2.782 -11.734 1.00 72.81 514 ALA A CA 1
ATOM 4105 C C . ALA A 1 514 ? 1.067 -2.267 -12.845 1.00 72.81 514 ALA A C 1
ATOM 4107 O O . ALA A 1 514 ? 0.758 -1.275 -13.525 1.00 72.81 514 ALA A O 1
ATOM 4108 N N . GLY A 1 515 ? 2.207 -2.934 -13.056 1.00 70.38 515 GLY A N 1
ATOM 4109 C CA . GLY A 1 515 ? 3.244 -2.557 -14.017 1.00 70.38 515 GLY A CA 1
ATOM 4110 C C . GLY A 1 515 ? 4.229 -1.506 -13.497 1.00 70.38 515 GLY A C 1
ATOM 4111 O O . GLY A 1 515 ? 4.905 -0.862 -14.300 1.00 70.38 515 GLY A O 1
ATOM 4112 N N . VAL A 1 516 ? 4.307 -1.301 -12.178 1.00 83.94 516 VAL A N 1
ATOM 4113 C CA . VAL A 1 516 ? 5.322 -0.448 -11.544 1.00 83.94 516 VAL A CA 1
ATOM 4114 C C . VAL A 1 516 ? 6.624 -1.232 -11.391 1.00 83.94 516 VAL A C 1
ATOM 4116 O O . VAL A 1 516 ? 6.630 -2.417 -11.063 1.00 83.94 516 VAL A O 1
ATOM 4119 N N . ARG A 1 517 ? 7.760 -0.561 -11.595 1.00 84.75 517 ARG A N 1
ATOM 4120 C CA . ARG A 1 517 ? 9.085 -1.167 -11.434 1.00 84.75 517 ARG A CA 1
ATOM 4121 C C . ARG A 1 517 ? 9.398 -1.360 -9.956 1.00 84.75 517 ARG A C 1
ATOM 4123 O O . ARG A 1 517 ? 9.664 -0.388 -9.248 1.00 84.75 517 ARG A O 1
ATOM 4130 N N . VAL A 1 518 ? 9.405 -2.609 -9.508 1.00 91.06 518 VAL A N 1
ATOM 4131 C CA . VAL A 1 518 ? 9.592 -2.959 -8.097 1.00 91.06 518 VAL A CA 1
ATOM 4132 C C . VAL A 1 518 ? 10.779 -3.890 -7.907 1.00 91.06 518 VAL A C 1
ATOM 4134 O O . VAL A 1 518 ? 11.025 -4.773 -8.725 1.00 91.06 518 VAL A O 1
ATOM 4137 N N . ARG A 1 519 ? 11.510 -3.701 -6.807 1.00 90.06 519 ARG A N 1
ATOM 4138 C CA . ARG A 1 519 ? 12.519 -4.647 -6.333 1.00 90.06 519 ARG A CA 1
ATOM 4139 C C . ARG A 1 519 ? 12.395 -4.853 -4.828 1.00 90.06 519 ARG A C 1
ATOM 4141 O O . ARG A 1 519 ? 12.457 -3.890 -4.068 1.00 90.06 519 ARG A O 1
ATOM 4148 N N . THR A 1 520 ? 12.259 -6.102 -4.403 1.00 91.38 520 THR A N 1
ATOM 4149 C CA . THR A 1 520 ? 12.303 -6.484 -2.986 1.00 91.38 520 THR A CA 1
ATOM 4150 C C . THR A 1 520 ? 13.695 -7.005 -2.663 1.00 91.38 520 THR A C 1
ATOM 4152 O O . THR A 1 520 ? 14.246 -7.807 -3.414 1.00 91.38 520 THR A O 1
ATOM 4155 N N . VAL A 1 521 ? 14.284 -6.515 -1.577 1.00 90.81 521 VAL A N 1
ATOM 4156 C CA . VAL A 1 521 ? 15.631 -6.879 -1.125 1.00 90.81 521 VAL A CA 1
ATOM 4157 C C . VAL A 1 521 ? 15.632 -7.078 0.388 1.00 90.81 521 VAL A C 1
ATOM 4159 O O . VAL A 1 521 ? 14.957 -6.341 1.111 1.00 90.81 521 VAL A O 1
ATOM 4162 N N . SER A 1 522 ? 16.393 -8.056 0.878 1.00 90.38 522 SER A N 1
ATOM 4163 C CA . SER A 1 522 ? 16.619 -8.232 2.313 1.00 90.38 522 SER A CA 1
ATOM 4164 C C . SER A 1 522 ? 17.915 -7.539 2.739 1.00 90.38 522 SER A C 1
ATOM 4166 O O . SER A 1 522 ? 18.876 -7.449 1.973 1.00 90.38 522 SER A O 1
ATOM 4168 N N . TYR A 1 523 ? 17.947 -7.026 3.966 1.00 89.50 523 TYR A N 1
ATOM 4169 C CA . TYR A 1 523 ? 19.163 -6.479 4.561 1.00 89.50 523 TYR A CA 1
ATOM 4170 C C . TYR A 1 523 ? 20.275 -7.533 4.601 1.00 89.50 523 TYR A C 1
ATOM 4172 O O . TYR A 1 523 ? 21.414 -7.239 4.255 1.00 89.50 523 TYR A O 1
ATOM 4180 N N . GLU A 1 524 ? 19.934 -8.759 4.993 1.00 87.12 524 GLU A N 1
ATOM 4181 C CA . GLU A 1 524 ? 20.874 -9.860 5.165 1.00 87.12 524 GLU A CA 1
ATOM 4182 C C . GLU A 1 524 ? 21.551 -10.264 3.848 1.00 87.12 524 GLU A C 1
ATOM 4184 O O . GLU A 1 524 ? 22.766 -10.463 3.824 1.00 87.12 524 GLU A O 1
ATOM 4189 N N . ASP A 1 525 ? 20.801 -10.309 2.744 1.00 85.69 525 ASP A N 1
ATOM 4190 C CA . ASP A 1 525 ? 21.357 -10.616 1.425 1.00 85.69 525 ASP A CA 1
ATOM 4191 C C . ASP A 1 525 ? 22.248 -9.481 0.904 1.00 85.69 525 ASP A C 1
ATOM 4193 O O . ASP A 1 525 ? 23.332 -9.731 0.377 1.00 85.69 525 ASP A O 1
ATOM 4197 N N . LEU A 1 526 ? 21.828 -8.223 1.084 1.00 85.81 526 LEU A N 1
ATOM 4198 C CA . LEU A 1 526 ? 22.621 -7.063 0.669 1.00 85.81 526 LEU A CA 1
ATOM 4199 C C . LEU A 1 526 ? 23.927 -6.930 1.459 1.00 85.81 526 LEU A C 1
ATOM 4201 O O . LEU A 1 526 ? 24.927 -6.469 0.912 1.00 85.81 526 LEU A O 1
ATOM 4205 N N . ASP A 1 527 ? 23.907 -7.296 2.739 1.00 80.81 527 ASP A N 1
ATOM 4206 C CA . ASP A 1 527 ? 25.071 -7.232 3.619 1.00 80.81 527 ASP A CA 1
ATOM 4207 C C . ASP A 1 527 ? 26.064 -8.381 3.365 1.00 80.81 527 ASP A C 1
ATOM 4209 O O . ASP A 1 527 ? 27.283 -8.211 3.468 1.00 80.81 527 ASP A O 1
ATOM 4213 N N . ALA A 1 528 ? 25.546 -9.563 3.020 1.00 77.56 528 ALA A N 1
ATOM 4214 C CA . ALA A 1 528 ? 26.351 -10.760 2.809 1.00 77.56 528 ALA A CA 1
ATOM 4215 C C . ALA A 1 528 ? 26.889 -10.911 1.375 1.00 77.56 528 ALA A C 1
ATOM 4217 O O . ALA A 1 528 ? 27.950 -11.514 1.205 1.00 77.56 528 ALA A O 1
ATOM 4218 N N . ASP A 1 529 ? 26.180 -10.410 0.356 1.00 75.62 529 ASP A N 1
ATOM 4219 C CA . ASP A 1 529 ? 26.488 -10.652 -1.058 1.00 75.62 529 ASP A CA 1
ATOM 4220 C C . ASP A 1 529 ? 26.692 -9.351 -1.860 1.00 75.62 529 ASP A C 1
ATOM 4222 O O . ASP A 1 529 ? 25.760 -8.610 -2.196 1.00 75.62 529 ASP A O 1
ATOM 4226 N N . HIS A 1 530 ? 27.948 -9.107 -2.250 1.00 74.94 530 HIS A N 1
ATOM 4227 C CA . HIS A 1 530 ? 28.337 -7.951 -3.062 1.00 74.94 530 HIS A CA 1
ATOM 4228 C C . HIS A 1 530 ? 27.655 -7.930 -4.434 1.00 74.94 530 HIS A C 1
ATOM 4230 O O . HIS A 1 530 ? 27.408 -6.848 -4.977 1.00 74.94 530 HIS A O 1
ATOM 4236 N N . ALA A 1 531 ? 27.354 -9.097 -5.007 1.00 75.81 531 ALA A N 1
ATOM 4237 C CA . ALA A 1 531 ? 26.682 -9.188 -6.292 1.00 75.81 531 ALA A CA 1
ATOM 4238 C C . ALA A 1 531 ? 25.229 -8.713 -6.179 1.00 75.81 531 ALA A C 1
ATOM 4240 O O . ALA A 1 531 ? 24.763 -7.993 -7.063 1.00 75.81 531 ALA A O 1
ATOM 4241 N N . GLN A 1 532 ? 24.536 -9.011 -5.074 1.00 80.25 532 GLN A N 1
ATOM 4242 C CA . GLN A 1 532 ? 23.173 -8.520 -4.848 1.00 80.25 532 GLN A CA 1
ATOM 4243 C C . GLN A 1 532 ? 23.128 -7.007 -4.643 1.00 80.25 532 GLN A C 1
ATOM 4245 O O . GLN A 1 532 ? 22.312 -6.323 -5.269 1.00 80.25 532 GLN A O 1
ATOM 4250 N N . PHE A 1 533 ? 24.053 -6.457 -3.851 1.00 83.19 533 PHE A N 1
ATOM 4251 C CA . PHE A 1 533 ? 24.178 -5.007 -3.696 1.00 83.19 533 PHE A CA 1
ATOM 4252 C C . PHE A 1 533 ? 24.560 -4.314 -5.019 1.00 83.19 533 PHE A C 1
ATOM 4254 O O . PHE A 1 533 ? 23.984 -3.289 -5.395 1.00 83.19 533 PHE A O 1
ATOM 4261 N N . GLY A 1 534 ? 25.497 -4.892 -5.779 1.00 79.12 534 GLY A N 1
ATOM 4262 C CA . GLY A 1 534 ? 25.838 -4.463 -7.139 1.00 79.12 534 GLY A CA 1
ATOM 4263 C C . GLY A 1 534 ? 24.641 -4.501 -8.091 1.00 79.12 534 GLY A C 1
ATOM 4264 O O . GLY A 1 534 ? 24.416 -3.546 -8.834 1.00 79.12 534 GLY A O 1
ATOM 4265 N N . GLY A 1 535 ? 23.829 -5.555 -8.011 1.00 80.81 535 GLY A N 1
ATOM 4266 C CA . GLY A 1 535 ? 22.602 -5.725 -8.781 1.00 80.81 535 GLY A CA 1
ATOM 4267 C C . GLY A 1 535 ? 21.547 -4.668 -8.458 1.00 80.81 535 GLY A C 1
ATOM 4268 O O . GLY A 1 535 ? 20.980 -4.082 -9.380 1.00 80.81 535 GLY A O 1
ATOM 4269 N N . LEU A 1 536 ? 21.323 -4.359 -7.174 1.00 86.75 536 LEU A N 1
ATOM 4270 C CA . LEU A 1 536 ? 20.421 -3.281 -6.756 1.00 86.75 536 LEU A CA 1
ATOM 4271 C C . LEU A 1 536 ? 20.894 -1.922 -7.287 1.00 86.75 536 LEU A C 1
ATOM 4273 O O . LEU A 1 536 ? 20.102 -1.194 -7.884 1.00 86.75 536 LEU A O 1
ATOM 4277 N N . ARG A 1 537 ? 22.184 -1.597 -7.132 1.00 84.06 537 ARG A N 1
ATOM 4278 C CA . ARG A 1 537 ? 22.763 -0.348 -7.659 1.00 84.06 537 ARG A CA 1
ATOM 4279 C C . ARG A 1 537 ? 22.570 -0.231 -9.160 1.00 84.06 537 ARG A C 1
ATOM 4281 O O . ARG A 1 537 ? 22.043 0.772 -9.627 1.00 84.06 537 ARG A O 1
ATOM 4288 N N . SER A 1 538 ? 22.967 -1.268 -9.897 1.00 79.94 538 SER A N 1
ATOM 4289 C CA . SER A 1 538 ? 22.829 -1.317 -11.350 1.00 79.94 538 SER A CA 1
ATOM 4290 C C . SER A 1 538 ? 21.375 -1.101 -11.769 1.00 79.94 538 SER A C 1
ATOM 4292 O O . SER A 1 538 ? 21.106 -0.281 -12.640 1.00 79.94 538 SER A O 1
ATOM 4294 N N . TRP A 1 539 ? 20.424 -1.735 -11.084 1.00 85.12 539 TRP A N 1
ATOM 4295 C CA . TRP A 1 539 ? 18.998 -1.579 -11.358 1.00 85.12 539 TRP A CA 1
ATOM 4296 C C . TRP A 1 539 ? 18.464 -0.166 -11.071 1.00 85.12 539 TRP A C 1
ATOM 4298 O O . TRP A 1 539 ? 17.682 0.366 -11.865 1.00 85.12 539 TRP A O 1
ATOM 4308 N N . LEU A 1 540 ? 18.908 0.481 -9.987 1.00 86.06 540 LEU A N 1
ATOM 4309 C CA . LEU A 1 540 ? 18.513 1.855 -9.644 1.00 86.06 540 LEU A CA 1
ATOM 4310 C C . LEU A 1 540 ? 18.927 2.866 -10.719 1.00 86.06 540 LEU A C 1
ATOM 4312 O O . LEU A 1 540 ? 18.150 3.768 -11.027 1.00 86.06 540 LEU A O 1
ATOM 4316 N N . VAL A 1 541 ? 20.080 2.667 -11.360 1.00 79.69 541 VAL A N 1
ATOM 4317 C CA . VAL A 1 541 ? 20.586 3.547 -12.431 1.00 79.69 541 VAL A CA 1
ATOM 4318 C C . VAL A 1 541 ? 20.442 2.969 -13.841 1.00 79.69 541 VAL A C 1
ATOM 4320 O O . VAL A 1 541 ? 21.100 3.450 -14.756 1.00 79.69 541 VAL A O 1
ATOM 4323 N N . ASP A 1 542 ? 19.596 1.953 -14.031 1.00 75.25 542 ASP A N 1
ATOM 4324 C CA . ASP A 1 542 ? 19.298 1.361 -15.348 1.00 75.25 542 ASP A CA 1
ATOM 4325 C C . ASP A 1 542 ? 20.538 0.834 -16.096 1.00 75.25 542 ASP A C 1
ATOM 4327 O O . ASP A 1 542 ? 20.672 0.983 -17.309 1.00 75.25 542 ASP A O 1
ATOM 4331 N N . GLY A 1 543 ? 21.470 0.216 -15.366 1.00 68.56 543 GLY A N 1
ATOM 4332 C CA . GLY A 1 543 ? 22.666 -0.405 -15.939 1.00 68.56 543 GLY A CA 1
ATOM 4333 C C . GLY A 1 543 ? 23.761 0.581 -16.352 1.00 68.56 543 GLY A C 1
ATOM 4334 O O . GLY A 1 543 ? 24.690 0.201 -17.074 1.00 68.56 543 GLY A O 1
ATOM 4335 N N . ASP A 1 544 ? 23.663 1.839 -15.918 1.00 70.88 544 ASP A N 1
ATOM 4336 C CA . ASP A 1 544 ? 24.670 2.867 -16.173 1.00 70.88 544 ASP A CA 1
ATOM 4337 C C . ASP A 1 544 ? 26.072 2.425 -15.716 1.00 70.88 544 ASP A C 1
ATOM 4339 O O . ASP A 1 544 ? 26.232 1.753 -14.692 1.00 70.88 544 ASP A O 1
ATOM 4343 N N . ALA A 1 545 ? 27.096 2.810 -16.483 1.00 65.19 545 ALA A N 1
ATOM 4344 C CA . ALA A 1 545 ? 28.491 2.474 -16.211 1.00 65.19 545 ALA A CA 1
ATOM 4345 C C . ALA A 1 545 ? 28.961 2.947 -14.824 1.00 65.19 545 ALA A C 1
ATOM 4347 O O . ALA A 1 545 ? 29.824 2.306 -14.224 1.00 65.19 545 ALA A O 1
ATOM 4348 N N . CYS A 1 546 ? 28.352 4.003 -14.277 1.00 70.50 546 CYS A N 1
ATOM 4349 C CA . CYS A 1 546 ? 28.608 4.466 -12.921 1.00 70.50 546 CYS A CA 1
ATOM 4350 C C . CYS A 1 546 ? 28.316 3.390 -11.866 1.00 70.50 546 CYS A C 1
ATOM 4352 O O . CYS A 1 546 ? 28.956 3.385 -10.827 1.00 70.50 546 CYS A O 1
ATOM 4354 N N . ALA A 1 547 ? 27.421 2.427 -12.120 1.00 68.81 547 ALA A N 1
ATOM 4355 C CA . ALA A 1 547 ? 27.180 1.324 -11.188 1.00 68.81 547 ALA A CA 1
ATOM 4356 C C . ALA A 1 547 ? 28.404 0.405 -11.022 1.00 68.81 547 ALA A C 1
ATOM 4358 O O . ALA A 1 547 ? 28.521 -0.272 -10.002 1.00 68.81 547 ALA A O 1
ATOM 4359 N N . ALA A 1 548 ? 29.305 0.381 -12.013 1.00 61.69 548 ALA A N 1
ATOM 4360 C CA . ALA A 1 548 ? 30.490 -0.472 -12.050 1.00 61.69 548 ALA A CA 1
ATOM 4361 C C . ALA A 1 548 ? 31.766 0.211 -11.525 1.00 61.69 548 ALA A C 1
ATOM 4363 O O . ALA A 1 548 ? 32.776 -0.466 -11.359 1.00 61.69 548 ALA A O 1
ATOM 4364 N N . SER A 1 549 ? 31.755 1.519 -11.239 1.00 59.00 549 SER A N 1
ATOM 4365 C CA . SER A 1 549 ? 32.945 2.264 -10.787 1.00 59.00 549 SER A CA 1
ATOM 4366 C C . SER A 1 549 ? 33.319 2.028 -9.315 1.00 59.00 549 SER A C 1
ATOM 4368 O O . SER A 1 549 ? 33.985 2.864 -8.712 1.00 59.00 549 SER A O 1
ATOM 4370 N N . PHE A 1 550 ? 32.879 0.921 -8.714 1.00 57.41 550 PHE A N 1
ATOM 4371 C CA . PHE A 1 550 ? 33.116 0.595 -7.307 1.00 57.41 550 PHE A CA 1
ATOM 4372 C C . PHE A 1 550 ? 33.869 -0.720 -7.204 1.00 57.41 550 PHE A C 1
ATOM 4374 O O . PHE A 1 550 ? 33.353 -1.753 -7.627 1.00 57.41 550 PHE A O 1
ATOM 4381 N N . SER A 1 551 ? 35.067 -0.682 -6.630 1.00 48.91 551 SER A N 1
ATOM 4382 C CA . SER A 1 551 ? 35.940 -1.848 -6.499 1.00 48.91 551 SER A CA 1
ATOM 4383 C C . SER A 1 551 ? 35.866 -2.552 -5.141 1.00 48.91 551 SER A C 1
ATOM 4385 O O . SER A 1 551 ? 36.376 -3.661 -5.043 1.00 48.91 551 SER A O 1
ATOM 4387 N N . GLU A 1 552 ? 35.236 -1.982 -4.106 1.00 53.84 552 GLU A N 1
ATOM 4388 C CA . GLU A 1 552 ? 35.377 -2.510 -2.737 1.00 53.84 552 GLU A CA 1
ATOM 4389 C C . GLU A 1 552 ? 34.076 -2.570 -1.926 1.00 53.84 552 GLU A C 1
ATOM 4391 O O . GLU A 1 552 ? 33.108 -1.843 -2.178 1.00 53.84 552 GLU A O 1
ATOM 4396 N N . ARG A 1 553 ? 34.087 -3.492 -0.952 1.00 50.00 553 ARG A N 1
ATOM 4397 C CA . ARG A 1 553 ? 33.076 -3.671 0.093 1.00 50.00 553 ARG A CA 1
ATOM 4398 C C . ARG A 1 553 ? 32.861 -2.349 0.837 1.00 50.00 553 ARG A C 1
ATOM 4400 O O . ARG A 1 553 ? 33.803 -1.580 1.025 1.00 50.00 553 ARG A O 1
ATOM 4407 N N . PRO A 1 554 ? 31.645 -2.065 1.309 1.00 52.12 554 PRO A N 1
ATOM 4408 C CA . PRO A 1 554 ? 31.441 -0.970 2.237 1.00 52.12 554 PRO A CA 1
ATOM 4409 C C . PRO A 1 554 ? 32.034 -1.282 3.620 1.00 52.12 554 PRO A C 1
ATOM 4411 O O . PRO A 1 554 ? 31.325 -1.740 4.507 1.00 52.12 554 PRO A O 1
ATOM 4414 N N . ASP A 1 555 ? 33.321 -1.002 3.826 1.00 51.75 555 ASP A N 1
ATOM 4415 C CA . ASP A 1 555 ? 33.980 -1.187 5.134 1.00 51.75 555 ASP A CA 1
ATOM 4416 C C . ASP A 1 555 ? 33.700 -0.038 6.131 1.00 51.75 555 ASP A C 1
ATOM 4418 O O . ASP A 1 555 ? 34.189 -0.045 7.256 1.00 51.75 555 ASP A O 1
ATOM 4422 N N . THR A 1 556 ? 32.915 0.977 5.750 1.00 51.91 556 THR A N 1
ATOM 4423 C CA . THR A 1 556 ? 32.932 2.298 6.417 1.00 51.91 556 THR A CA 1
ATOM 4424 C C . THR A 1 556 ? 31.641 2.734 7.113 1.00 51.91 556 THR A C 1
ATOM 4426 O O . THR A 1 556 ? 31.472 3.921 7.382 1.00 51.91 556 THR A O 1
ATOM 4429 N N . ILE A 1 557 ? 30.742 1.814 7.478 1.00 56.50 557 ILE A N 1
ATOM 4430 C CA . ILE A 1 557 ? 29.666 2.141 8.431 1.00 56.50 557 ILE A CA 1
ATOM 4431 C C . ILE A 1 557 ? 29.744 1.205 9.625 1.00 56.50 557 ILE A C 1
ATOM 4433 O O . ILE A 1 557 ? 29.497 0.002 9.522 1.00 56.50 557 ILE A O 1
ATOM 4437 N N . PHE A 1 558 ? 30.058 1.790 10.775 1.00 67.31 558 PHE A N 1
ATOM 4438 C CA . PHE A 1 558 ? 30.111 1.095 12.047 1.00 67.31 558 PHE A CA 1
ATOM 4439 C C . PHE A 1 558 ? 28.697 0.646 12.436 1.00 67.31 558 PHE A C 1
ATOM 4441 O O . PHE A 1 558 ? 27.799 1.449 12.691 1.00 67.31 558 PHE A O 1
ATOM 4448 N N . LYS A 1 559 ? 28.468 -0.668 12.418 1.00 76.25 559 LYS A N 1
ATOM 4449 C CA . LYS A 1 559 ? 27.193 -1.268 12.819 1.00 76.25 559 LYS A CA 1
ATOM 4450 C C . LYS A 1 559 ? 27.175 -1.418 14.336 1.00 76.25 559 LYS A C 1
ATOM 4452 O O . LYS A 1 559 ? 28.014 -2.124 14.881 1.00 76.25 559 LYS A O 1
ATOM 4457 N N . ILE A 1 560 ? 26.173 -0.826 14.984 1.00 74.31 560 ILE A N 1
ATOM 4458 C CA . ILE A 1 560 ? 25.978 -0.906 16.442 1.00 74.31 560 ILE A CA 1
ATOM 4459 C C . ILE A 1 560 ? 25.854 -2.379 16.891 1.00 74.31 560 ILE A C 1
ATOM 4461 O O . ILE A 1 560 ? 26.556 -2.823 17.785 1.00 74.31 560 ILE A O 1
ATOM 4465 N N . HIS A 1 561 ? 25.077 -3.198 16.175 1.00 78.44 561 HIS A N 1
ATOM 4466 C CA . HIS A 1 561 ? 24.948 -4.645 16.436 1.00 78.44 561 HIS A CA 1
ATOM 4467 C C . HIS A 1 561 ? 25.568 -5.484 15.309 1.00 78.44 561 HIS A C 1
ATOM 4469 O O . HIS A 1 561 ? 24.910 -6.345 14.723 1.00 78.44 561 HIS A O 1
ATOM 4475 N N . GLY A 1 562 ? 26.803 -5.145 14.922 1.00 71.62 562 GLY A N 1
ATOM 4476 C CA . GLY A 1 562 ? 27.498 -5.740 13.774 1.00 71.62 562 GLY A CA 1
ATOM 4477 C C . GLY A 1 562 ? 28.231 -7.053 14.040 1.00 71.62 562 GLY A C 1
ATOM 4478 O O . GLY A 1 562 ? 28.668 -7.683 13.080 1.00 71.62 562 GLY A O 1
ATOM 4479 N N . ASP A 1 563 ? 28.390 -7.451 15.304 1.00 73.50 563 ASP A N 1
ATOM 4480 C CA . ASP A 1 563 ? 29.154 -8.646 15.669 1.00 73.50 563 ASP A CA 1
ATOM 4481 C C . ASP A 1 563 ? 28.484 -9.936 15.164 1.00 73.50 563 ASP A C 1
ATOM 4483 O O . ASP A 1 563 ? 27.256 -10.014 15.043 1.00 73.50 563 ASP A O 1
ATOM 4487 N N . ALA A 1 564 ? 29.292 -10.954 14.866 1.00 69.94 564 ALA A N 1
ATOM 4488 C CA . ALA A 1 564 ? 28.804 -12.294 14.563 1.00 69.94 564 ALA A CA 1
ATOM 4489 C C . ALA A 1 564 ? 28.086 -12.890 15.785 1.00 69.94 564 ALA A C 1
ATOM 4491 O O . ALA A 1 564 ? 26.988 -13.429 15.642 1.00 69.94 564 ALA A O 1
ATOM 4492 N N . HIS A 1 565 ? 28.638 -12.674 16.982 1.00 80.94 565 HIS A N 1
ATOM 4493 C CA . HIS A 1 565 ? 28.056 -13.110 18.244 1.00 80.94 565 HIS A CA 1
ATOM 4494 C C . HIS A 1 565 ? 27.015 -12.109 18.742 1.00 80.94 565 HIS A C 1
ATOM 4496 O O . HIS A 1 565 ? 27.313 -11.221 19.543 1.00 80.94 565 HIS A O 1
ATOM 4502 N N . TRP A 1 566 ? 25.790 -12.192 18.228 1.00 83.44 566 TRP A N 1
ATOM 4503 C CA . TRP A 1 566 ? 24.738 -11.224 18.556 1.00 83.44 566 TRP A CA 1
ATOM 4504 C C . TRP A 1 566 ? 23.985 -11.526 19.843 1.00 83.44 566 TRP A C 1
ATOM 4506 O O . TRP A 1 566 ? 23.332 -10.625 20.367 1.00 83.44 566 TRP A O 1
ATOM 4516 N N . GLN A 1 567 ? 24.062 -12.755 20.356 1.00 88.44 567 GLN A N 1
ATOM 4517 C CA . GLN A 1 567 ? 23.359 -13.140 21.582 1.00 88.44 567 GLN A CA 1
ATOM 4518 C C . GLN A 1 567 ? 23.830 -12.304 22.778 1.00 88.44 567 GLN A C 1
ATOM 4520 O O . GLN A 1 567 ? 23.034 -11.968 23.648 1.00 88.44 567 GLN A O 1
ATOM 4525 N N . LYS A 1 568 ? 25.097 -11.861 22.767 1.00 88.06 568 LYS A N 1
ATOM 4526 C CA . LYS A 1 568 ? 25.670 -10.973 23.792 1.00 88.06 568 LYS A CA 1
ATOM 4527 C C . LYS A 1 568 ? 24.954 -9.627 23.928 1.00 88.06 568 LYS A C 1
ATOM 4529 O O . LYS A 1 568 ? 25.126 -8.960 24.939 1.00 88.06 568 LYS A O 1
ATOM 4534 N N . TYR A 1 569 ? 24.190 -9.212 22.915 1.00 90.19 569 TYR A N 1
ATOM 4535 C CA . TYR A 1 569 ? 23.406 -7.979 22.957 1.00 90.19 569 TYR A CA 1
ATOM 4536 C C . TYR A 1 569 ? 22.065 -8.152 23.680 1.00 90.19 569 TYR A C 1
ATOM 4538 O O . TYR A 1 569 ? 21.289 -7.205 23.735 1.00 90.19 569 TYR A O 1
ATOM 4546 N N . ILE A 1 570 ? 21.781 -9.337 24.226 1.00 93.38 570 ILE A N 1
ATOM 4547 C CA . ILE A 1 570 ? 20.568 -9.637 24.986 1.00 93.38 570 ILE A CA 1
ATOM 4548 C C . ILE A 1 570 ? 20.982 -9.973 26.418 1.00 93.38 570 ILE A C 1
ATOM 4550 O O . ILE A 1 570 ? 21.570 -11.026 26.666 1.00 93.38 570 ILE A O 1
ATOM 4554 N N . SER A 1 571 ? 20.682 -9.088 27.369 1.00 94.12 571 SER A N 1
ATOM 4555 C CA . SER A 1 571 ? 21.085 -9.263 28.772 1.00 94.12 571 SER A CA 1
ATOM 4556 C C . SER A 1 571 ? 20.388 -10.453 29.446 1.00 94.12 571 SER A C 1
ATOM 4558 O O . SER A 1 571 ? 20.992 -11.124 30.279 1.00 94.12 571 SER A O 1
ATOM 4560 N N . ASN A 1 572 ? 19.154 -10.766 29.039 1.00 94.94 572 ASN A N 1
ATOM 4561 C CA . ASN A 1 572 ? 18.329 -11.873 29.536 1.00 94.94 572 ASN A CA 1
ATOM 4562 C C . ASN A 1 572 ? 18.202 -13.030 28.519 1.00 94.94 572 ASN A C 1
ATOM 4564 O O . ASN A 1 572 ? 17.124 -13.583 28.271 1.00 94.94 572 ASN A O 1
ATOM 4568 N N . TRP A 1 573 ? 19.318 -13.395 27.876 1.00 95.31 573 TRP A N 1
ATOM 4569 C CA . TRP A 1 573 ? 19.345 -14.416 26.818 1.00 95.31 573 TRP A CA 1
ATOM 4570 C C . TRP A 1 573 ? 18.809 -15.785 27.267 1.00 95.31 573 TRP A C 1
ATOM 4572 O O . TRP A 1 573 ? 18.175 -16.496 26.484 1.00 95.31 573 TRP A O 1
ATOM 4582 N N . ASN A 1 574 ? 19.015 -16.171 28.527 1.00 94.62 574 ASN A N 1
ATOM 4583 C CA . ASN A 1 574 ? 18.548 -17.461 29.045 1.00 94.62 574 ASN A CA 1
ATOM 4584 C C . ASN A 1 574 ? 17.012 -17.551 29.072 1.00 94.62 574 ASN A C 1
ATOM 4586 O O . ASN A 1 574 ? 16.432 -18.602 28.809 1.00 94.62 574 ASN A O 1
ATOM 4590 N N . GLU A 1 575 ? 16.332 -16.453 29.369 1.00 94.12 575 GLU A N 1
ATOM 4591 C CA . GLU A 1 575 ? 14.878 -16.357 29.423 1.00 94.12 575 GLU A CA 1
ATOM 4592 C C . GLU A 1 575 ? 14.291 -16.213 28.014 1.00 94.12 575 GLU A C 1
ATOM 4594 O O . GLU A 1 575 ? 13.293 -16.858 27.669 1.00 94.12 575 GLU A O 1
ATOM 4599 N N . VAL A 1 576 ? 14.952 -15.425 27.163 1.00 95.38 576 VAL A N 1
ATOM 4600 C CA . VAL A 1 576 ? 14.619 -15.292 25.740 1.00 95.38 576 VAL A CA 1
ATOM 4601 C C . VAL A 1 576 ? 14.732 -16.640 25.037 1.00 95.38 576 VAL A C 1
ATOM 4603 O O . VAL A 1 576 ? 13.777 -17.076 24.400 1.00 95.38 576 VAL A O 1
ATOM 4606 N N . SER A 1 577 ? 15.844 -17.356 25.205 1.00 94.75 577 SER A N 1
ATOM 4607 C CA . SER A 1 577 ? 16.049 -18.670 24.589 1.00 94.75 577 SER A CA 1
ATOM 4608 C C . SER A 1 577 ? 14.977 -19.673 25.021 1.00 94.75 577 SER A C 1
ATOM 4610 O O . SER A 1 577 ? 14.351 -20.290 24.157 1.00 94.75 577 SER A O 1
ATOM 4612 N N . LYS A 1 578 ? 14.650 -19.751 26.321 1.00 92.00 578 LYS A N 1
ATOM 4613 C CA . LYS A 1 578 ? 13.517 -20.553 26.831 1.00 92.00 578 LYS A CA 1
ATOM 4614 C C . LYS A 1 578 ? 12.191 -20.207 26.150 1.00 92.00 578 LYS A C 1
ATOM 4616 O O . LYS A 1 578 ? 11.388 -21.100 25.901 1.00 92.00 578 LYS A O 1
ATOM 4621 N N . SER A 1 579 ? 11.973 -18.934 25.830 1.00 90.50 579 SER A N 1
ATOM 4622 C CA . SER A 1 579 ? 10.754 -18.450 25.170 1.00 90.50 579 SER A CA 1
ATOM 4623 C C . SER A 1 579 ? 10.676 -18.838 23.690 1.00 90.50 579 SER A C 1
ATOM 4625 O O . SER A 1 579 ? 9.582 -18.965 23.144 1.00 90.50 579 SER A O 1
ATOM 4627 N N . LEU A 1 580 ? 11.825 -19.021 23.032 1.00 90.50 580 LEU A N 1
ATOM 4628 C CA . LEU A 1 580 ? 11.913 -19.393 21.618 1.00 90.50 580 LEU A CA 1
ATOM 4629 C C . LEU A 1 580 ? 11.861 -20.911 21.405 1.00 90.50 580 LEU A C 1
ATOM 4631 O O . LEU A 1 580 ? 11.405 -21.352 20.344 1.00 90.50 580 LEU A O 1
ATOM 4635 N N . VAL A 1 581 ? 12.307 -21.708 22.385 1.00 90.75 581 VAL A N 1
ATOM 4636 C CA . VAL A 1 581 ? 12.284 -23.179 22.329 1.00 90.75 581 VAL A CA 1
ATOM 4637 C C . VAL A 1 581 ? 10.872 -23.681 22.031 1.00 90.75 581 VAL A C 1
ATOM 4639 O O . VAL A 1 581 ? 9.899 -23.304 22.678 1.00 90.75 581 VAL A O 1
ATOM 4642 N N . GLY A 1 582 ? 10.755 -24.566 21.039 1.00 81.31 582 GLY A N 1
ATOM 4643 C CA . GLY A 1 582 ? 9.457 -25.110 20.643 1.00 81.31 582 GLY A CA 1
ATOM 4644 C C . GLY A 1 582 ? 8.545 -24.080 19.969 1.00 81.31 582 GLY A C 1
ATOM 4645 O O . GLY A 1 582 ? 7.328 -24.215 20.009 1.00 81.31 582 GLY A O 1
ATOM 4646 N N . THR A 1 583 ? 9.099 -23.052 19.331 1.00 85.00 583 THR A N 1
ATOM 4647 C CA . THR A 1 583 ? 8.341 -22.117 18.488 1.00 85.00 583 THR A CA 1
ATOM 4648 C C . THR A 1 583 ? 8.944 -22.061 17.085 1.00 85.00 583 THR A C 1
ATOM 4650 O O . THR A 1 583 ? 10.045 -22.556 16.851 1.00 85.00 583 THR A O 1
ATOM 4653 N N . ARG A 1 584 ? 8.257 -21.417 16.133 1.00 85.25 584 ARG A N 1
ATOM 4654 C CA . ARG A 1 584 ? 8.821 -21.151 14.792 1.00 85.25 584 ARG A CA 1
ATOM 4655 C C . ARG A 1 584 ? 10.100 -20.309 14.832 1.00 85.25 584 ARG A C 1
ATOM 4657 O O . ARG A 1 584 ? 10.920 -20.399 13.930 1.00 85.25 584 ARG A O 1
ATOM 4664 N N . TYR A 1 585 ? 10.282 -19.529 15.894 1.00 90.25 585 TYR A N 1
ATOM 4665 C CA . TYR A 1 585 ? 11.440 -18.664 16.092 1.00 90.25 585 TYR A CA 1
ATOM 4666 C C . TYR A 1 585 ? 12.628 -19.389 16.738 1.00 90.25 585 TYR A C 1
ATOM 4668 O O . TYR A 1 585 ? 13.669 -18.772 16.949 1.00 90.25 585 TYR A O 1
ATOM 4676 N N . ALA A 1 586 ? 12.512 -20.699 16.999 1.00 89.88 586 ALA A N 1
ATOM 4677 C CA . ALA A 1 586 ? 13.604 -21.526 17.513 1.00 89.88 586 ALA A CA 1
ATOM 4678 C C . ALA A 1 586 ? 14.834 -21.541 16.589 1.00 89.88 586 ALA A C 1
ATOM 4680 O O . ALA A 1 586 ? 15.934 -21.810 17.055 1.00 89.88 586 ALA A O 1
ATOM 4681 N N . VAL A 1 587 ? 14.677 -21.204 15.303 1.00 88.25 587 VAL A N 1
ATOM 4682 C CA . VAL A 1 587 ? 15.807 -21.038 14.373 1.00 88.25 587 VAL A CA 1
ATOM 4683 C C . VAL A 1 587 ? 16.805 -19.972 14.837 1.00 88.25 587 VAL A C 1
ATOM 4685 O O . VAL A 1 587 ? 17.985 -20.093 14.546 1.00 88.25 587 VAL A O 1
ATOM 4688 N N . TYR A 1 588 ? 16.366 -18.969 15.608 1.00 89.94 588 TYR A N 1
ATOM 4689 C CA . TYR A 1 588 ? 17.253 -17.946 16.172 1.00 89.94 588 TYR A CA 1
ATOM 4690 C C . TYR A 1 588 ? 18.068 -18.441 17.378 1.00 89.94 588 TYR A C 1
ATOM 4692 O O . TYR A 1 588 ? 18.874 -17.687 17.908 1.00 89.94 588 TYR A O 1
ATOM 4700 N N . LEU A 1 589 ? 17.858 -19.676 17.849 1.00 88.44 589 LEU A N 1
ATOM 4701 C CA . LEU A 1 589 ? 18.717 -20.279 18.876 1.00 88.44 589 LEU A CA 1
ATOM 4702 C C . LEU A 1 589 ? 20.082 -20.681 18.306 1.00 88.44 589 LEU A C 1
ATOM 4704 O O . LEU A 1 589 ? 21.056 -20.753 19.051 1.00 88.44 589 LEU A O 1
ATOM 4708 N N . ASP A 1 590 ? 20.151 -20.920 16.997 1.00 86.75 590 ASP A N 1
ATOM 4709 C CA . ASP A 1 590 ? 21.405 -21.114 16.285 1.00 86.75 590 ASP A CA 1
ATOM 4710 C C . ASP A 1 590 ? 22.044 -19.747 16.001 1.00 86.75 590 ASP A C 1
ATOM 4712 O O . ASP A 1 590 ? 21.517 -18.937 15.237 1.00 86.75 590 ASP A O 1
ATOM 4716 N N . GLU A 1 591 ? 23.187 -19.472 16.630 1.00 79.12 591 GLU A N 1
ATOM 4717 C CA . GLU A 1 591 ? 23.903 -18.206 16.456 1.00 79.12 591 GLU A CA 1
ATOM 4718 C C . GLU A 1 591 ? 24.415 -18.014 15.018 1.00 79.12 591 GLU A C 1
ATOM 4720 O O . GLU A 1 591 ? 24.539 -16.876 14.560 1.00 79.12 591 GLU A O 1
ATOM 4725 N N . ALA A 1 592 ? 24.643 -19.111 14.283 1.00 78.44 592 ALA A N 1
ATOM 4726 C CA . ALA A 1 592 ? 25.064 -19.090 12.885 1.00 78.44 592 ALA A CA 1
ATOM 4727 C C . ALA A 1 592 ? 23.902 -18.840 11.906 1.00 78.44 592 ALA A C 1
ATOM 4729 O O . ALA A 1 592 ? 24.140 -18.644 10.708 1.00 78.44 592 ALA A O 1
ATOM 4730 N N . TYR A 1 593 ? 22.652 -18.828 12.384 1.00 82.38 593 TYR A N 1
ATOM 4731 C CA . TYR A 1 593 ? 21.489 -18.618 11.533 1.00 82.38 593 TYR A CA 1
ATOM 4732 C C . TYR A 1 593 ? 21.464 -17.197 10.959 1.00 82.38 593 TYR A C 1
ATOM 4734 O O . TYR A 1 593 ? 21.230 -16.205 11.651 1.00 82.38 593 TYR A O 1
ATOM 4742 N N . VAL A 1 594 ? 21.635 -17.108 9.641 1.00 78.44 594 VAL A N 1
ATOM 4743 C CA . VAL A 1 594 ? 21.413 -15.891 8.861 1.00 78.44 594 VAL A CA 1
ATOM 4744 C C . VAL A 1 594 ? 20.365 -16.217 7.800 1.00 78.44 594 VAL A C 1
ATOM 4746 O O . VAL A 1 594 ? 20.649 -17.037 6.923 1.00 78.44 594 VAL A O 1
ATOM 4749 N N . PRO A 1 595 ? 19.161 -15.622 7.857 1.00 80.06 595 PRO A N 1
ATOM 4750 C CA . PRO A 1 595 ? 18.160 -15.839 6.822 1.00 80.06 595 PRO A CA 1
ATOM 4751 C C . PRO A 1 595 ? 18.686 -15.290 5.486 1.00 80.06 595 PRO A C 1
ATOM 4753 O O . PRO A 1 595 ? 19.217 -14.182 5.443 1.00 80.06 595 PRO A O 1
ATOM 4756 N N . ARG A 1 596 ? 18.605 -16.099 4.422 1.00 76.81 596 ARG A N 1
ATOM 4757 C CA . ARG A 1 596 ? 19.069 -15.747 3.070 1.00 76.81 596 ARG A CA 1
ATOM 4758 C C . ARG A 1 596 ? 18.073 -16.186 2.009 1.00 76.81 596 ARG A C 1
ATOM 4760 O O . ARG A 1 596 ? 17.533 -17.292 2.089 1.00 76.81 596 ARG A O 1
ATOM 4767 N N . GLY A 1 597 ? 17.919 -15.364 0.978 1.00 64.75 597 GLY A N 1
ATOM 4768 C CA . GLY A 1 597 ? 17.020 -15.624 -0.142 1.00 64.75 597 GLY A CA 1
ATOM 4769 C C . GLY A 1 597 ? 15.544 -15.339 0.160 1.00 64.75 597 GLY A C 1
ATOM 4770 O O . GLY A 1 597 ? 15.129 -15.140 1.306 1.00 64.75 597 GLY A O 1
ATOM 4771 N N . GLY A 1 598 ? 14.742 -15.320 -0.910 1.00 57.44 598 GLY A N 1
ATOM 4772 C CA . GLY A 1 598 ? 13.311 -14.997 -0.860 1.00 57.44 598 GLY A CA 1
ATOM 4773 C C . GLY A 1 598 ? 12.494 -15.932 0.035 1.00 57.44 598 GLY A C 1
ATOM 4774 O O . GLY A 1 598 ? 11.589 -15.469 0.715 1.00 57.44 598 GLY A O 1
ATOM 4775 N N . ASP A 1 599 ? 12.872 -17.208 0.133 1.00 57.22 599 ASP A N 1
ATOM 4776 C CA . ASP A 1 599 ? 12.055 -18.236 0.795 1.00 57.22 599 ASP A CA 1
ATOM 4777 C C . ASP A 1 599 ? 12.351 -18.385 2.302 1.00 57.22 599 ASP A C 1
ATOM 4779 O O . ASP A 1 599 ? 11.680 -19.141 3.008 1.00 57.22 599 ASP A O 1
ATOM 4783 N N . ALA A 1 600 ? 13.391 -17.727 2.833 1.00 65.19 600 ALA A N 1
ATOM 4784 C CA . ALA A 1 600 ? 13.832 -17.945 4.218 1.00 65.19 600 ALA A CA 1
ATOM 4785 C C . ALA A 1 600 ? 12.770 -17.548 5.252 1.00 65.19 600 ALA A C 1
ATOM 4787 O O . ALA A 1 600 ? 12.574 -18.236 6.257 1.00 65.19 600 ALA A O 1
ATOM 4788 N N . TRP A 1 601 ? 12.053 -16.457 5.003 1.00 65.81 601 TRP A N 1
ATOM 4789 C CA . TRP A 1 601 ? 10.966 -16.027 5.875 1.00 65.81 601 TRP A CA 1
ATOM 4790 C C . TRP A 1 601 ? 9.649 -16.761 5.550 1.00 65.81 601 TRP A C 1
ATOM 4792 O O . TRP A 1 601 ? 8.838 -16.947 6.454 1.00 65.81 601 TRP A O 1
ATOM 4802 N N . GLU A 1 602 ? 9.455 -17.262 4.322 1.00 64.56 602 GLU A N 1
ATOM 4803 C CA . GLU A 1 602 ? 8.336 -18.161 3.990 1.00 64.56 602 GLU A CA 1
ATOM 4804 C C . GLU A 1 602 ? 8.415 -19.445 4.811 1.00 64.56 602 GLU A C 1
ATOM 4806 O O . GLU A 1 602 ? 7.432 -19.867 5.413 1.00 64.56 602 GLU A O 1
ATOM 4811 N N . LYS A 1 603 ? 9.622 -19.994 4.975 1.00 67.31 603 LYS A N 1
ATOM 4812 C CA . LYS A 1 603 ? 9.871 -21.126 5.876 1.00 67.31 603 LYS A CA 1
ATOM 4813 C C . LYS A 1 603 ? 9.523 -20.799 7.333 1.00 67.31 603 LYS A C 1
ATOM 4815 O O . LYS A 1 603 ? 8.952 -21.643 8.018 1.00 67.31 603 LYS A O 1
ATOM 4820 N N . LEU A 1 604 ? 9.796 -19.578 7.805 1.00 68.38 604 LEU A N 1
ATOM 4821 C CA . LEU A 1 604 ? 9.383 -19.097 9.136 1.00 68.38 604 LEU A CA 1
ATOM 4822 C C . LEU A 1 604 ? 7.855 -18.928 9.256 1.00 68.38 604 LEU A C 1
ATOM 4824 O O . LEU A 1 604 ? 7.266 -19.274 10.286 1.00 68.38 604 LEU A O 1
ATOM 4828 N N . ARG A 1 605 ? 7.197 -18.418 8.207 1.00 64.88 605 ARG A N 1
ATOM 4829 C CA . ARG A 1 605 ? 5.736 -18.257 8.114 1.00 64.88 605 ARG A CA 1
ATOM 4830 C C . ARG A 1 605 ? 5.031 -19.613 8.141 1.00 64.88 605 ARG A C 1
ATOM 4832 O O . ARG A 1 605 ? 4.067 -19.784 8.902 1.00 64.88 605 ARG A O 1
ATOM 4839 N N . ASP A 1 606 ? 5.551 -20.565 7.376 1.00 61.81 606 ASP A N 1
ATOM 4840 C CA . ASP A 1 606 ? 4.932 -21.856 7.082 1.00 61.81 606 ASP A CA 1
ATOM 4841 C C . ASP A 1 606 ? 5.344 -22.952 8.082 1.00 61.81 606 ASP A C 1
ATOM 4843 O O . ASP A 1 606 ? 4.686 -23.991 8.165 1.00 61.81 606 ASP A O 1
ATOM 4847 N N . ALA A 1 607 ? 6.348 -22.696 8.934 1.00 58.75 607 ALA A N 1
ATOM 4848 C CA . ALA A 1 607 ? 6.732 -23.587 10.026 1.00 58.75 607 ALA A CA 1
ATOM 4849 C C . ALA A 1 607 ? 5.528 -23.903 10.948 1.00 58.75 607 ALA A C 1
ATOM 4851 O O . ALA A 1 607 ? 4.925 -22.981 11.532 1.00 58.75 607 ALA A O 1
ATOM 4852 N N . PRO A 1 608 ? 5.152 -25.188 11.110 1.00 45.38 608 PRO A N 1
ATOM 4853 C CA . PRO A 1 608 ? 4.079 -25.586 12.010 1.00 45.38 608 PRO A CA 1
ATOM 4854 C C . PRO A 1 608 ? 4.474 -25.287 13.461 1.00 45.38 608 PRO A C 1
ATOM 4856 O O . PRO A 1 608 ? 5.588 -25.581 13.887 1.00 45.38 608 PRO A O 1
ATOM 4859 N N . ALA A 1 609 ? 3.554 -24.710 14.240 1.00 41.88 609 ALA A N 1
ATOM 4860 C CA . ALA A 1 609 ? 3.732 -24.629 15.687 1.00 41.88 609 ALA A CA 1
ATOM 4861 C C . ALA A 1 609 ? 3.785 -26.066 16.242 1.00 41.88 609 ALA A C 1
ATOM 4863 O O . ALA A 1 609 ? 2.910 -26.868 15.891 1.00 41.88 609 ALA A O 1
ATOM 4864 N N . PRO A 1 610 ? 4.788 -26.443 17.053 1.00 36.28 610 PRO A N 1
ATOM 4865 C CA . PRO A 1 610 ? 4.877 -27.811 17.532 1.00 36.28 610 PRO A CA 1
ATOM 4866 C C . PRO A 1 610 ? 3.677 -28.130 18.423 1.00 36.28 610 PRO A C 1
ATOM 4868 O O . PRO A 1 610 ? 3.252 -27.341 19.270 1.00 36.28 610 PRO A O 1
ATOM 4871 N N . LYS A 1 611 ? 3.104 -29.314 18.199 1.00 32.66 611 LYS A N 1
ATOM 4872 C CA . LYS A 1 611 ? 1.993 -29.836 18.994 1.00 32.66 611 LYS A CA 1
ATOM 4873 C C . LYS A 1 611 ? 2.454 -29.954 20.446 1.00 32.66 611 LYS A C 1
ATOM 4875 O O . LYS A 1 611 ? 3.455 -30.616 20.711 1.00 32.66 611 LYS A O 1
ATOM 4880 N N . ARG A 1 612 ? 1.708 -29.351 21.382 1.00 30.80 612 ARG A N 1
ATOM 4881 C CA . ARG A 1 612 ? 1.883 -29.592 22.823 1.00 30.80 612 ARG A CA 1
ATOM 4882 C C . ARG A 1 612 ? 1.898 -31.104 23.053 1.00 30.80 612 ARG A C 1
ATOM 4884 O O . ARG A 1 612 ? 0.895 -31.775 22.808 1.00 30.80 612 ARG A O 1
ATOM 4891 N N . VAL A 1 613 ? 3.029 -31.629 23.520 1.00 31.22 613 VAL A N 1
ATOM 4892 C CA . VAL A 1 613 ? 3.108 -32.995 24.034 1.00 31.22 613 VAL A CA 1
ATOM 4893 C C . VAL A 1 613 ? 2.201 -33.027 25.258 1.00 31.22 613 VAL A C 1
ATOM 4895 O O . VAL A 1 613 ? 2.513 -32.425 26.286 1.00 31.22 613 VAL A O 1
ATOM 4898 N N . LYS A 1 614 ? 1.029 -33.656 25.125 1.00 30.22 614 LYS A N 1
ATOM 4899 C CA . LYS A 1 614 ? 0.167 -33.947 26.271 1.00 30.22 614 LYS A CA 1
ATOM 4900 C C . LYS A 1 614 ? 1.002 -34.780 27.240 1.00 30.22 614 LYS A C 1
ATOM 4902 O O . LYS A 1 614 ? 1.406 -35.887 26.892 1.00 30.22 614 LYS A O 1
ATOM 4907 N N . LYS A 1 615 ? 1.278 -34.244 28.433 1.00 31.58 615 LYS A N 1
ATOM 4908 C CA . LYS A 1 615 ? 1.776 -35.063 29.538 1.00 31.58 615 LYS A CA 1
ATOM 4909 C C . LYS A 1 615 ? 0.739 -36.154 29.787 1.00 31.58 615 LYS A C 1
ATOM 4911 O O . LYS A 1 615 ? -0.426 -35.864 30.047 1.00 31.58 615 LYS A O 1
ATOM 4916 N N . VAL A 1 616 ? 1.182 -37.392 29.620 1.00 37.91 616 VAL A N 1
ATOM 4917 C CA . VAL A 1 616 ? 0.450 -38.601 29.971 1.00 37.91 616 VAL A CA 1
ATOM 4918 C C . VAL A 1 616 ? 0.359 -38.634 31.492 1.00 37.91 616 VAL A C 1
ATOM 4920 O O . VAL A 1 616 ? 1.373 -38.835 32.157 1.00 37.91 616 VAL A O 1
ATOM 4923 N N . HIS A 1 617 ? -0.835 -38.417 32.034 1.00 30.62 617 HIS A N 1
ATOM 4924 C CA . HIS A 1 617 ? -1.189 -38.895 33.364 1.00 30.62 617 HIS A CA 1
ATOM 4925 C C . HIS A 1 617 ? -2.455 -39.743 33.266 1.00 30.62 617 HIS A C 1
ATOM 4927 O O . HIS A 1 617 ? -3.513 -39.273 32.858 1.00 30.62 617 HIS A O 1
ATOM 4933 N N . ASP A 1 618 ? -2.208 -41.017 33.556 1.00 30.66 618 ASP A N 1
ATOM 4934 C CA . ASP A 1 618 ? -3.046 -42.110 34.016 1.00 30.66 618 ASP A CA 1
ATOM 4935 C C . ASP A 1 618 ? -4.378 -42.407 33.323 1.00 30.66 618 ASP A C 1
ATOM 4937 O O . ASP A 1 618 ? -5.403 -41.741 33.437 1.00 30.66 618 ASP A O 1
ATOM 4941 N N . THR A 1 619 ? -4.311 -43.547 32.639 1.00 37.75 619 THR A N 1
ATOM 4942 C CA . THR A 1 619 ? -5.372 -44.495 32.328 1.00 37.75 619 THR A CA 1
ATOM 4943 C C . THR A 1 619 ? -6.493 -44.538 33.366 1.00 37.75 619 THR A C 1
ATOM 4945 O O . THR A 1 619 ? -6.305 -45.040 34.472 1.00 37.75 619 THR A O 1
ATOM 4948 N N . TYR A 1 620 ? -7.700 -44.171 32.937 1.00 25.62 620 TYR A N 1
ATOM 4949 C CA . TYR A 1 620 ? -8.925 -44.769 33.457 1.00 25.62 620 TYR A CA 1
ATOM 4950 C C . TYR A 1 620 ? -9.748 -45.290 32.276 1.00 25.62 620 TYR A C 1
ATOM 4952 O O . TYR A 1 620 ? -10.153 -44.536 31.389 1.00 25.62 620 TYR A O 1
ATOM 4960 N N . GLN A 1 621 ? -9.902 -46.613 32.222 1.00 28.67 621 GLN A N 1
ATOM 4961 C CA . GLN A 1 621 ? -10.752 -47.313 31.261 1.00 28.67 621 GLN A CA 1
ATOM 4962 C C . GLN A 1 621 ? -12.244 -47.016 31.523 1.00 28.67 621 GLN A C 1
ATOM 4964 O O . GLN A 1 621 ? -12.615 -46.658 32.642 1.00 28.67 621 GLN A O 1
ATOM 4969 N N . PRO A 1 622 ? -13.113 -47.146 30.503 1.00 28.98 622 PRO A N 1
ATOM 4970 C CA . PRO A 1 622 ? -14.487 -46.668 30.558 1.00 28.98 622 PRO A CA 1
ATOM 4971 C C . PRO A 1 622 ? -15.402 -47.647 31.302 1.00 28.98 622 PRO A C 1
ATOM 4973 O O . PRO A 1 622 ? -15.543 -48.802 30.899 1.00 28.98 622 PRO A O 1
ATOM 4976 N N . HIS A 1 623 ? -16.090 -47.165 32.340 1.00 27.81 623 HIS A N 1
ATOM 4977 C CA . HIS A 1 623 ? -17.262 -47.849 32.874 1.00 27.81 623 HIS A CA 1
ATOM 4978 C C . HIS A 1 623 ? -18.506 -47.519 32.042 1.00 27.81 623 HIS A C 1
ATOM 4980 O O . HIS A 1 623 ? -18.837 -46.372 31.748 1.00 27.81 623 HIS A O 1
ATOM 4986 N N . THR A 1 624 ? -19.163 -48.602 31.656 1.00 31.09 624 THR A N 1
ATOM 4987 C CA . THR A 1 624 ? -20.482 -48.745 31.051 1.00 31.09 624 THR A CA 1
ATOM 4988 C C . THR A 1 624 ? -21.600 -48.048 31.831 1.00 31.09 624 THR A C 1
ATOM 4990 O O . THR A 1 624 ? -21.636 -48.141 33.050 1.00 31.09 624 THR A O 1
ATOM 4993 N N . HIS A 1 625 ? -22.551 -47.475 31.080 1.00 35.25 625 HIS A N 1
ATOM 4994 C CA . HIS A 1 625 ? -23.965 -47.240 31.419 1.00 35.25 625 HIS A CA 1
ATOM 4995 C C . HIS A 1 625 ? -24.320 -46.677 32.812 1.00 35.25 625 HIS A C 1
ATOM 4997 O O . HIS A 1 625 ? -24.411 -47.434 33.768 1.00 35.25 625 HIS A O 1
ATOM 5003 N N . ALA A 1 626 ? -24.748 -45.407 32.856 1.00 28.05 626 ALA A N 1
ATOM 5004 C CA . ALA A 1 626 ? -25.956 -44.972 33.574 1.00 28.05 626 ALA A CA 1
ATOM 5005 C C . ALA A 1 626 ? -26.338 -43.516 33.215 1.00 28.05 626 ALA A C 1
ATOM 5007 O O . ALA A 1 626 ? -25.513 -42.613 33.254 1.00 28.05 626 ALA A O 1
ATOM 5008 N N . GLU A 1 627 ? -27.614 -43.358 32.855 1.00 26.50 627 GLU A N 1
ATOM 5009 C CA . GLU A 1 627 ? -28.524 -42.241 33.163 1.00 26.50 627 GLU A CA 1
ATOM 5010 C C . GLU A 1 627 ? -28.284 -40.823 32.593 1.00 26.50 627 GLU A C 1
ATOM 5012 O O . GLU A 1 627 ? -27.413 -40.055 32.984 1.00 26.50 627 GLU A O 1
ATOM 5017 N N . LYS A 1 628 ? -29.197 -40.445 31.684 1.00 29.75 628 LYS A N 1
ATOM 5018 C CA . LYS A 1 628 ? -29.458 -39.069 31.236 1.00 29.75 628 LYS A CA 1
ATOM 5019 C C . LYS A 1 628 ? -30.243 -38.301 32.314 1.00 29.75 628 LYS A C 1
ATOM 5021 O O . LYS A 1 628 ? -31.266 -38.827 32.754 1.00 29.75 628 LYS A O 1
ATOM 5026 N N . PRO A 1 629 ? -29.911 -37.034 32.626 1.00 29.41 629 PRO A N 1
ATOM 5027 C CA . PRO A 1 629 ? -30.816 -36.157 33.359 1.00 29.41 629 PRO A CA 1
ATOM 5028 C C . PRO A 1 629 ? -31.961 -35.667 32.464 1.00 29.41 629 PRO A C 1
ATOM 5030 O O . PRO A 1 629 ? -31.793 -35.399 31.270 1.00 29.41 629 PRO A O 1
ATOM 5033 N N . ALA A 1 630 ? -33.139 -35.585 33.072 1.00 25.41 630 ALA A N 1
ATOM 5034 C CA . ALA A 1 630 ? -34.424 -35.290 32.465 1.00 25.41 630 ALA A CA 1
ATOM 5035 C C . ALA A 1 630 ? -34.522 -33.877 31.859 1.00 25.41 630 ALA A C 1
ATOM 5037 O O . ALA A 1 630 ? -34.085 -32.887 32.439 1.00 25.41 630 ALA A O 1
ATOM 5038 N N . ARG A 1 631 ? -35.178 -33.799 30.694 1.00 27.70 631 ARG A N 1
ATOM 5039 C CA . ARG A 1 631 ? -35.702 -32.561 30.102 1.00 27.70 631 ARG A CA 1
ATOM 5040 C C . ARG A 1 631 ? -36.969 -32.146 30.850 1.00 27.70 631 ARG A C 1
ATOM 5042 O O . ARG A 1 631 ? -37.886 -32.956 30.964 1.00 27.70 631 ARG A O 1
ATOM 5049 N N . LEU A 1 632 ? -37.046 -30.884 31.260 1.00 26.61 632 LEU A N 1
ATOM 5050 C CA . LEU A 1 632 ? -38.289 -30.229 31.664 1.00 26.61 632 LEU A CA 1
ATOM 5051 C C . LEU A 1 632 ? -38.758 -29.267 30.561 1.00 26.61 632 LEU A C 1
ATOM 5053 O O . LEU A 1 632 ? -37.950 -28.571 29.950 1.00 26.61 632 LEU A O 1
ATOM 5057 N N . TYR A 1 633 ? -40.082 -29.251 30.387 1.00 28.70 633 TYR A N 1
ATOM 5058 C CA . TYR A 1 633 ? -40.957 -28.410 29.554 1.00 28.70 633 TYR A CA 1
ATOM 5059 C C . TYR A 1 633 ? -41.435 -28.961 28.193 1.00 28.70 633 TYR A C 1
ATOM 5061 O O . TYR A 1 633 ? -40.695 -29.644 27.480 1.00 28.70 633 TYR A O 1
ATOM 5069 N N . PRO A 1 634 ? -42.734 -28.750 27.881 1.00 31.28 634 PRO A N 1
ATOM 5070 C CA . PRO A 1 634 ? -43.565 -29.725 27.188 1.00 31.28 634 PRO A CA 1
ATOM 5071 C C . PRO A 1 634 ? -43.664 -29.464 25.684 1.00 31.28 634 PRO A C 1
ATOM 5073 O O . PRO A 1 634 ? -43.689 -28.326 25.219 1.00 31.28 634 PRO A O 1
ATOM 5076 N N . ARG A 1 635 ? -43.752 -30.558 24.924 1.00 30.03 635 ARG A N 1
ATOM 5077 C CA . ARG A 1 635 ? -44.125 -30.570 23.507 1.00 30.03 635 ARG A CA 1
ATOM 5078 C C . ARG A 1 635 ? -45.633 -30.726 23.400 1.00 30.03 635 ARG A C 1
ATOM 5080 O O . ARG A 1 635 ? -46.134 -31.678 23.972 1.00 30.03 635 ARG A O 1
ATOM 5087 N N . ASP A 1 636 ? -46.264 -29.880 22.591 1.00 33.81 636 ASP A N 1
ATOM 5088 C CA . ASP A 1 636 ? -47.455 -30.214 21.800 1.00 33.81 636 ASP A CA 1
ATOM 5089 C C . ASP A 1 636 ? -47.635 -29.182 20.676 1.00 33.81 636 ASP A C 1
ATOM 5091 O O . ASP A 1 636 ? -48.115 -28.091 20.942 1.00 33.81 636 ASP A O 1
ATOM 5095 N N . VAL A 1 637 ? -47.234 -29.527 19.441 1.00 29.69 637 VAL A N 1
ATOM 5096 C CA . VAL A 1 637 ? -47.965 -29.281 18.171 1.00 29.69 637 VAL A CA 1
ATOM 5097 C C . VAL A 1 637 ? -47.428 -30.300 17.133 1.00 29.69 637 VAL A C 1
ATOM 5099 O O . VAL A 1 637 ? -46.212 -30.508 17.081 1.00 29.69 637 VAL A O 1
ATOM 5102 N N . PRO A 1 638 ? -48.272 -30.978 16.325 1.00 29.19 638 PRO A N 1
ATOM 5103 C CA . PRO A 1 638 ? -47.875 -32.139 15.528 1.00 29.19 638 PRO A CA 1
ATOM 5104 C C . PRO A 1 638 ? -47.419 -31.790 14.103 1.00 29.19 638 PRO A C 1
ATOM 5106 O O . PRO A 1 638 ? -48.016 -30.945 13.441 1.00 29.19 638 PRO A O 1
ATOM 5109 N N . GLY A 1 639 ? -46.428 -32.530 13.593 1.00 27.97 639 GLY A N 1
ATOM 5110 C CA . GLY A 1 639 ? -46.147 -32.613 12.155 1.00 27.97 639 GLY A CA 1
ATOM 5111 C C . GLY A 1 639 ? -44.670 -32.789 11.801 1.00 27.97 639 GLY A C 1
ATOM 5112 O O . GLY A 1 639 ? -43.904 -31.838 11.869 1.00 27.97 639 GLY A O 1
ATOM 5113 N N . CYS A 1 640 ? -44.327 -33.995 11.339 1.00 27.81 640 CYS A N 1
ATOM 5114 C CA . CYS A 1 640 ? -43.064 -34.427 10.718 1.00 27.81 640 CYS A CA 1
ATOM 5115 C C . CYS A 1 640 ? -41.879 -34.759 11.649 1.00 27.81 640 CYS A C 1
ATOM 5117 O O . CYS A 1 640 ? -41.116 -33.912 12.106 1.00 27.81 640 CYS A O 1
ATOM 5119 N N . VAL A 1 641 ? -41.707 -36.071 11.842 1.00 29.91 641 VAL A N 1
ATOM 5120 C CA . VAL A 1 641 ? -40.529 -36.745 12.398 1.00 29.91 641 VAL A CA 1
ATOM 5121 C C . VAL A 1 641 ? -39.544 -37.057 11.264 1.00 29.91 641 VAL A C 1
ATOM 5123 O O . VAL A 1 641 ? -39.936 -37.433 10.163 1.00 29.91 641 VAL A O 1
ATOM 5126 N N . THR A 1 642 ? -38.258 -36.896 11.558 1.00 32.75 642 THR A N 1
ATOM 5127 C CA . THR A 1 642 ? -37.085 -37.183 10.718 1.00 32.75 642 THR A CA 1
ATOM 5128 C C . THR A 1 642 ? -36.882 -38.673 10.423 1.00 32.75 642 THR A C 1
ATOM 5130 O O . THR A 1 642 ? -36.957 -39.461 11.363 1.00 32.75 642 THR A O 1
ATOM 5133 N N . ALA A 1 643 ? -36.452 -39.027 9.202 1.00 30.19 643 ALA A N 1
ATOM 5134 C CA . ALA A 1 643 ? -35.311 -39.927 8.939 1.00 30.19 643 ALA A CA 1
ATOM 5135 C C . ALA A 1 643 ? -35.101 -40.168 7.429 1.00 30.19 643 ALA A C 1
ATOM 5137 O O . ALA A 1 643 ? -36.058 -40.410 6.704 1.00 30.19 643 ALA A O 1
ATOM 5138 N N . GLY A 1 644 ? -33.836 -40.234 6.998 1.00 26.44 644 GLY A N 1
ATOM 5139 C CA . GLY A 1 644 ? -33.440 -40.967 5.788 1.00 26.44 644 GLY A CA 1
ATOM 5140 C C . GLY A 1 644 ? -32.994 -40.115 4.601 1.00 26.44 644 GLY A C 1
ATOM 5141 O O . GLY A 1 644 ? -33.503 -39.030 4.368 1.00 26.44 644 GLY A O 1
ATOM 5142 N N . LYS A 1 645 ? -31.980 -40.623 3.903 1.00 31.41 645 LYS A N 1
ATOM 5143 C CA . LYS A 1 645 ? -31.188 -39.983 2.847 1.00 31.41 645 LYS A CA 1
ATOM 5144 C C . LYS A 1 645 ? -31.985 -39.786 1.541 1.00 31.41 645 LYS A C 1
ATOM 5146 O O . LYS A 1 645 ? -32.873 -40.573 1.242 1.00 31.41 645 LYS A O 1
ATOM 5151 N N . ASP A 1 646 ? -31.548 -38.780 0.780 1.00 31.47 646 ASP A N 1
ATOM 5152 C CA . ASP A 1 646 ? -31.859 -38.440 -0.621 1.00 31.47 646 ASP A CA 1
ATOM 5153 C C . ASP A 1 646 ? -33.102 -37.566 -0.947 1.00 31.47 646 ASP A C 1
ATOM 5155 O O . ASP A 1 646 ? -34.253 -37.964 -0.843 1.00 31.47 646 ASP A O 1
ATOM 5159 N N . HIS A 1 647 ? -32.767 -36.360 -1.437 1.00 30.72 647 HIS A N 1
ATOM 5160 C CA . HIS A 1 647 ? -33.432 -35.436 -2.376 1.00 30.72 647 HIS A CA 1
ATOM 5161 C C . HIS A 1 647 ? -34.837 -34.804 -2.155 1.00 30.72 647 HIS A C 1
ATOM 5163 O O . HIS A 1 647 ? -35.868 -35.453 -2.071 1.00 30.72 647 HIS A O 1
ATOM 5169 N N . HIS A 1 648 ? -34.823 -33.462 -2.297 1.00 29.09 648 HIS A N 1
ATOM 5170 C CA . HIS A 1 648 ? -35.839 -32.516 -2.811 1.00 29.09 648 HIS A CA 1
ATOM 5171 C C . HIS A 1 648 ? -37.253 -32.449 -2.193 1.00 29.09 648 HIS A C 1
ATOM 5173 O O . HIS A 1 648 ? -38.175 -33.127 -2.633 1.00 29.09 648 HIS A O 1
ATOM 5179 N N . CYS A 1 649 ? -37.490 -31.414 -1.373 1.00 26.34 649 CYS A N 1
ATOM 5180 C CA . CYS A 1 649 ? -38.826 -30.831 -1.180 1.00 26.34 649 CYS A CA 1
ATOM 5181 C C . CYS A 1 649 ? -38.993 -29.562 -2.038 1.00 26.34 649 CYS A C 1
ATOM 5183 O O . CYS A 1 649 ? -38.507 -28.486 -1.696 1.00 26.34 649 CYS A O 1
ATOM 5185 N N . ARG A 1 650 ? -39.699 -29.699 -3.167 1.00 26.89 650 ARG A N 1
ATOM 5186 C CA . ARG A 1 650 ? -40.301 -28.602 -3.945 1.00 26.89 650 ARG A CA 1
ATOM 5187 C C . ARG A 1 650 ? -41.697 -28.339 -3.374 1.00 26.89 650 ARG A C 1
ATOM 5189 O O . ARG A 1 650 ? -42.528 -29.242 -3.426 1.00 26.89 650 ARG A O 1
ATOM 5196 N N . MET A 1 651 ? -41.992 -27.126 -2.904 1.00 26.17 651 MET A N 1
ATOM 5197 C CA . MET A 1 651 ? -43.386 -26.715 -2.691 1.00 26.17 651 MET A CA 1
ATOM 5198 C C . MET A 1 651 ? -43.944 -26.008 -3.927 1.00 26.17 651 MET A C 1
ATOM 5200 O O . MET A 1 651 ? -43.324 -25.113 -4.497 1.00 26.17 651 MET A O 1
ATOM 5204 N N . LYS A 1 652 ? -45.114 -26.502 -4.345 1.00 25.75 652 LYS A N 1
ATOM 5205 C CA . LYS A 1 652 ? -45.931 -26.055 -5.471 1.00 25.75 652 LYS A CA 1
ATOM 5206 C C . LYS A 1 652 ? -46.617 -24.727 -5.161 1.00 25.75 652 LYS A C 1
ATOM 5208 O O . LYS A 1 652 ? -47.148 -24.523 -4.075 1.00 25.75 652 LYS A O 1
ATOM 5213 N N . THR A 1 653 ? -46.662 -23.889 -6.185 1.00 29.70 653 THR A N 1
ATOM 5214 C CA . THR A 1 653 ? -47.530 -22.726 -6.339 1.00 29.70 653 THR A CA 1
ATOM 5215 C C . THR A 1 653 ? -49.007 -23.127 -6.414 1.00 29.70 653 THR A C 1
ATOM 5217 O O . THR A 1 653 ? -49.359 -24.111 -7.063 1.00 29.70 653 THR A O 1
ATOM 5220 N N . TYR A 1 654 ? -49.876 -22.310 -5.818 1.00 26.89 654 TYR A N 1
ATOM 5221 C CA . TYR A 1 654 ? -51.274 -22.166 -6.225 1.00 26.89 654 TYR A CA 1
ATOM 5222 C C . TYR A 1 654 ? -51.539 -20.683 -6.469 1.00 26.89 654 TYR A C 1
ATOM 5224 O O . TYR A 1 654 ? -51.240 -19.844 -5.623 1.00 26.89 654 TYR A O 1
ATOM 5232 N N . GLY A 1 655 ? -52.035 -20.380 -7.666 1.00 27.03 655 GLY A N 1
ATOM 5233 C CA . GLY A 1 655 ? -52.333 -19.034 -8.127 1.00 27.03 655 GLY A CA 1
ATOM 5234 C C . GLY A 1 655 ? -53.826 -18.706 -8.169 1.00 27.03 655 GLY A C 1
ATOM 5235 O O . GLY A 1 655 ? -54.681 -19.582 -8.075 1.00 27.03 655 GLY A O 1
ATOM 5236 N N . ASN A 1 656 ? -54.046 -17.416 -8.429 1.00 29.69 656 ASN A N 1
ATOM 5237 C CA . ASN A 1 656 ? -55.182 -16.745 -9.067 1.00 29.69 656 ASN A CA 1
ATOM 5238 C C . ASN A 1 656 ? -56.567 -16.725 -8.404 1.00 29.69 656 ASN A C 1
ATOM 5240 O O . ASN A 1 656 ? -57.293 -17.714 -8.411 1.00 29.69 656 ASN A O 1
ATOM 5244 N N . ARG A 1 657 ? -57.009 -15.491 -8.092 1.00 27.36 657 ARG A N 1
ATOM 5245 C CA . ARG A 1 657 ? -58.323 -14.936 -8.487 1.00 27.36 657 ARG A CA 1
ATOM 5246 C C . ARG A 1 657 ? -58.327 -13.385 -8.506 1.00 27.36 657 ARG A C 1
ATOM 5248 O O . ARG A 1 657 ? -58.297 -12.747 -7.466 1.00 27.36 657 ARG A O 1
ATOM 5255 N N . THR A 1 658 ? -58.300 -12.828 -9.724 1.00 28.33 658 THR A N 1
ATOM 5256 C CA . THR A 1 658 ? -59.138 -11.732 -10.294 1.00 28.33 658 THR A CA 1
ATOM 5257 C C . THR A 1 658 ? -59.578 -10.494 -9.462 1.00 28.33 658 THR A C 1
ATOM 5259 O O . THR A 1 658 ? -60.528 -10.577 -8.694 1.00 28.33 658 THR A O 1
ATOM 5262 N N . VAL A 1 659 ? -58.919 -9.347 -9.725 1.00 32.84 659 VAL A N 1
ATOM 5263 C CA . VAL A 1 659 ? -59.348 -7.960 -10.145 1.00 32.84 659 VAL A CA 1
ATOM 5264 C C . VAL A 1 659 ? -60.888 -7.715 -10.294 1.00 32.84 659 VAL A C 1
ATOM 5266 O O . VAL A 1 659 ? -61.526 -8.618 -10.838 1.00 32.84 659 VAL A O 1
ATOM 5269 N N . PRO A 1 660 ? -61.510 -6.545 -9.916 1.00 36.72 660 PRO A N 1
ATOM 5270 C CA . PRO A 1 660 ? -61.255 -5.253 -10.589 1.00 36.72 660 PRO A CA 1
ATOM 5271 C C . PRO A 1 660 ? -61.356 -3.886 -9.862 1.00 36.72 660 PRO A C 1
ATOM 5273 O O . PRO A 1 660 ? -61.897 -3.735 -8.773 1.00 36.72 660 PRO A O 1
ATOM 5276 N N . LEU A 1 661 ? -60.776 -2.914 -10.588 1.00 28.72 661 LEU A N 1
ATOM 5277 C CA . LEU A 1 661 ? -60.740 -1.441 -10.506 1.00 28.72 661 LEU A CA 1
ATOM 5278 C C . LEU A 1 661 ? -62.091 -0.729 -10.270 1.00 28.72 661 LEU A C 1
ATOM 5280 O O . LEU A 1 661 ? -63.115 -1.286 -10.640 1.00 28.72 661 LEU A O 1
ATOM 5284 N N . PHE A 1 662 ? -62.041 0.521 -9.762 1.00 26.78 662 PHE A N 1
ATOM 5285 C CA . PHE A 1 662 ? -62.695 1.787 -10.225 1.00 26.78 662 PHE A CA 1
ATOM 5286 C C . PHE A 1 662 ? -62.702 2.821 -9.051 1.00 26.78 662 PHE A C 1
ATOM 5288 O O . PHE A 1 662 ? -63.207 2.516 -7.980 1.00 26.78 662 PHE A O 1
ATOM 5295 N N . THR A 1 663 ? -61.876 3.886 -9.061 1.00 27.36 663 THR A N 1
ATOM 5296 C CA . THR A 1 663 ? -62.079 5.302 -9.507 1.00 27.36 663 THR A CA 1
ATOM 5297 C C . THR A 1 663 ? -62.442 6.337 -8.421 1.00 27.36 663 THR A C 1
ATOM 5299 O O . THR A 1 663 ? -63.447 6.198 -7.740 1.00 27.36 663 THR A O 1
ATOM 5302 N N . SER A 1 664 ? -61.618 7.399 -8.372 1.00 27.86 664 SER A N 1
ATOM 5303 C CA . SER A 1 664 ? -61.883 8.846 -8.154 1.00 27.86 664 SER A CA 1
ATOM 5304 C C . SER A 1 664 ? -62.804 9.377 -7.029 1.00 27.86 664 SER A C 1
ATOM 5306 O O . SER A 1 664 ? -63.987 9.067 -6.965 1.00 27.86 664 SER A O 1
ATOM 5308 N N . SER A 1 665 ? -62.242 10.329 -6.266 1.00 27.16 665 SER A N 1
ATOM 5309 C CA . SER A 1 665 ? -62.815 11.369 -5.371 1.00 27.16 665 SER A CA 1
ATOM 5310 C C . SER A 1 665 ? -63.872 12.293 -6.041 1.00 27.16 665 SER A C 1
ATOM 5312 O O . SER A 1 665 ? -64.129 12.094 -7.228 1.00 27.16 665 SER A O 1
ATOM 5314 N N . PRO A 1 666 ? -64.349 13.426 -5.444 1.00 53.75 666 PRO A N 1
ATOM 5315 C CA . PRO A 1 666 ? -64.471 13.895 -4.037 1.00 53.75 666 PRO A CA 1
ATOM 5316 C C . PRO A 1 666 ? -65.878 14.510 -3.708 1.00 53.75 666 PRO A C 1
ATOM 5318 O O . PRO A 1 666 ? -66.711 14.633 -4.597 1.00 53.75 666 PRO A O 1
ATOM 5321 N N . THR A 1 667 ? -66.126 14.967 -2.460 1.00 28.98 667 THR A N 1
ATOM 5322 C CA . THR A 1 667 ? -66.698 16.298 -2.052 1.00 28.98 667 THR A CA 1
ATOM 5323 C C . THR A 1 667 ? -67.582 16.328 -0.779 1.00 28.98 667 THR A C 1
ATOM 5325 O O . THR A 1 667 ? -68.371 15.432 -0.505 1.00 28.98 667 THR A O 1
ATOM 5328 N N . SER A 1 668 ? -67.471 17.475 -0.084 1.00 28.73 668 SER A N 1
ATOM 5329 C CA . SER A 1 668 ? -68.392 18.167 0.852 1.00 28.73 668 SER A CA 1
ATOM 5330 C C . SER A 1 668 ? -68.456 17.815 2.358 1.00 28.73 668 SER A C 1
ATOM 5332 O O . SER A 1 668 ? -69.001 16.804 2.781 1.00 28.73 668 SER A O 1
ATOM 5334 N N . SER A 1 669 ? -67.944 18.768 3.155 1.00 28.36 669 SER A N 1
ATOM 5335 C CA . SER A 1 669 ? -68.242 19.116 4.565 1.00 28.36 669 SER A CA 1
ATOM 5336 C C . SER A 1 669 ? -69.689 19.653 4.744 1.00 28.36 669 SER A C 1
ATOM 5338 O O . SER A 1 669 ? -70.409 19.690 3.746 1.00 28.36 669 SER A O 1
ATOM 5340 N N . PRO A 1 670 ? -70.103 20.276 5.883 1.00 54.69 670 PRO A N 1
ATOM 5341 C CA . PRO A 1 670 ? -69.642 20.266 7.293 1.00 54.69 670 PRO A CA 1
ATOM 5342 C C . PRO A 1 670 ? -70.826 20.055 8.294 1.00 54.69 670 PRO A C 1
ATOM 5344 O O . PRO A 1 670 ? -71.937 19.798 7.847 1.00 54.69 670 PRO A O 1
ATOM 5347 N N . VAL A 1 671 ? -70.614 20.205 9.624 1.00 28.88 671 VAL A N 1
ATOM 5348 C CA . VAL A 1 671 ? -71.445 21.008 10.583 1.00 28.88 671 VAL A CA 1
ATOM 5349 C C . VAL A 1 671 ? -71.201 20.630 12.072 1.00 28.88 671 VAL A C 1
ATOM 5351 O O . VAL A 1 671 ? -71.542 19.543 12.516 1.00 28.88 671 VAL A O 1
ATOM 5354 N N . VAL A 1 672 ? -70.642 21.611 12.805 1.00 30.52 672 VAL A N 1
ATOM 5355 C CA . VAL A 1 672 ? -71.000 22.149 14.150 1.00 30.52 672 VAL A CA 1
ATOM 5356 C C . VAL A 1 672 ? -70.757 21.343 15.454 1.00 30.52 672 VAL A C 1
ATOM 5358 O O . VAL A 1 672 ? -71.144 20.196 15.623 1.00 30.52 672 VAL A O 1
ATOM 5361 N N . ALA A 1 673 ? -70.123 22.056 16.401 1.00 29.28 673 ALA A N 1
ATOM 5362 C CA . ALA A 1 673 ? -69.822 21.753 17.813 1.00 29.28 673 ALA A CA 1
ATOM 5363 C C . ALA A 1 673 ? -71.087 21.845 18.731 1.00 29.28 673 ALA A C 1
ATOM 5365 O O . ALA A 1 673 ? -72.143 22.166 18.193 1.00 29.28 673 ALA A O 1
ATOM 5366 N N . PRO A 1 674 ? -71.064 21.639 20.080 1.00 47.44 674 PRO A N 1
ATOM 5367 C CA . PRO A 1 674 ? -70.319 22.506 21.009 1.00 47.44 674 PRO A CA 1
ATOM 5368 C C . PRO A 1 674 ? -69.793 21.890 22.336 1.00 47.44 674 PRO A C 1
ATOM 5370 O O . PRO A 1 674 ? -70.112 20.787 22.763 1.00 47.44 674 PRO A O 1
ATOM 5373 N N . VAL A 1 675 ? -68.971 22.735 22.962 1.00 34.88 675 VAL A N 1
ATOM 5374 C CA . VAL A 1 675 ? -68.420 22.852 24.328 1.00 34.88 675 VAL A CA 1
ATOM 5375 C C . VAL A 1 675 ? -69.418 22.628 25.478 1.00 34.88 675 VAL A C 1
ATOM 5377 O O . VAL A 1 675 ? -70.491 23.207 25.392 1.00 34.88 675 VAL A O 1
ATOM 5380 N N . VAL A 1 676 ? -68.996 21.989 26.595 1.00 27.83 676 VAL A N 1
ATOM 5381 C CA . VAL A 1 676 ? -69.305 22.362 28.013 1.00 27.83 676 VAL A CA 1
ATOM 5382 C C . VAL A 1 676 ? -68.255 21.762 28.993 1.00 27.83 676 VAL A C 1
ATOM 5384 O O . VAL A 1 676 ? -68.025 20.558 29.006 1.00 27.83 676 VAL A O 1
ATOM 5387 N N . ALA A 1 677 ? -67.663 22.602 29.854 1.00 31.09 677 ALA A N 1
ATOM 5388 C CA . ALA A 1 677 ? -67.121 22.303 31.207 1.00 31.09 677 ALA A CA 1
ATOM 5389 C C . ALA A 1 677 ? -68.124 22.894 32.253 1.00 31.09 677 ALA A C 1
ATOM 5391 O O . ALA A 1 677 ? -68.942 23.681 31.770 1.00 31.09 677 ALA A O 1
ATOM 5392 N N . PRO A 1 678 ? -68.108 22.711 33.614 1.00 48.62 678 PRO A N 1
ATOM 5393 C CA . PRO A 1 678 ? -66.934 22.573 34.514 1.00 48.62 678 PRO A CA 1
ATOM 5394 C C . PRO A 1 678 ? -67.160 21.928 35.945 1.00 48.62 678 PRO A C 1
ATOM 5396 O O . PRO A 1 678 ? -68.226 21.419 36.261 1.00 48.62 678 PRO A O 1
ATOM 5399 N N . ARG A 1 679 ? -66.148 22.091 36.833 1.00 30.58 679 ARG A N 1
ATOM 5400 C CA . ARG A 1 679 ? -66.159 22.384 38.310 1.00 30.58 679 ARG A CA 1
ATOM 5401 C C . ARG A 1 679 ? -66.427 21.327 39.426 1.00 30.58 679 ARG A C 1
ATOM 5403 O O . ARG A 1 679 ? -67.526 20.829 39.595 1.00 30.58 679 ARG A O 1
ATOM 5410 N N . HIS A 1 680 ? -65.397 21.205 40.289 1.00 33.78 680 HIS A N 1
ATOM 5411 C CA . HIS A 1 680 ? -65.306 21.151 41.775 1.00 33.78 680 HIS A CA 1
ATOM 5412 C C . HIS A 1 680 ? -66.455 20.629 42.668 1.00 33.78 680 HIS A C 1
ATOM 5414 O O . HIS A 1 680 ? -67.521 21.233 42.710 1.00 33.78 680 HIS A O 1
ATOM 5420 N N . GLN A 1 681 ? -66.107 19.735 43.616 1.00 28.12 681 GLN A N 1
ATOM 5421 C CA . GLN A 1 681 ? -66.571 19.820 45.014 1.00 28.12 681 GLN A CA 1
ATOM 5422 C C . GLN A 1 681 ? -65.641 19.108 46.022 1.00 28.12 681 GLN A C 1
ATOM 5424 O O . GLN A 1 681 ? -65.069 18.057 45.755 1.00 28.12 681 GLN A O 1
ATOM 5429 N N . THR A 1 682 ? -65.497 19.748 47.180 1.00 33.28 682 THR A N 1
ATOM 5430 C CA . THR A 1 682 ? -64.771 19.378 48.405 1.00 33.28 682 THR A CA 1
ATOM 5431 C C . THR A 1 682 ? -65.666 18.633 49.402 1.00 33.28 682 THR A C 1
ATOM 5433 O O . THR A 1 682 ? -66.828 19.007 49.533 1.00 33.28 682 THR A O 1
ATOM 5436 N N . SER A 1 683 ? -65.108 17.752 50.244 1.00 27.55 683 SER A N 1
ATOM 5437 C CA . SER A 1 683 ? -65.615 17.557 51.617 1.00 27.55 683 SER A CA 1
ATOM 5438 C C . SER A 1 683 ? -64.542 17.044 52.584 1.00 27.55 683 SER A C 1
ATOM 5440 O O . SER A 1 683 ? -63.904 16.022 52.345 1.00 27.55 683 SER A O 1
ATOM 5442 N N . TRP A 1 684 ? -64.400 17.764 53.695 1.00 33.19 684 TRP A N 1
ATOM 5443 C CA . TRP A 1 684 ? -63.766 17.370 54.955 1.00 33.19 684 TRP A CA 1
ATOM 5444 C C . TRP A 1 684 ? -64.807 16.707 55.875 1.00 33.19 684 TRP A C 1
ATOM 5446 O O . TRP A 1 684 ? -65.919 17.225 55.939 1.00 33.19 684 TRP A O 1
ATOM 5456 N N . LEU A 1 685 ? -64.429 15.661 56.631 1.00 31.86 685 LEU A N 1
ATOM 5457 C CA . LEU A 1 685 ? -64.773 15.426 58.054 1.00 31.86 685 LEU A CA 1
ATOM 5458 C C . LEU A 1 685 ? -64.304 14.034 58.539 1.00 31.86 685 LEU A C 1
ATOM 5460 O O . LEU A 1 685 ? -64.583 13.030 57.895 1.00 31.86 685 LEU A O 1
ATOM 5464 N N . GLY A 1 686 ? -63.696 13.997 59.735 1.00 25.52 686 GLY A N 1
ATOM 5465 C CA . GLY A 1 686 ? -63.708 12.840 60.648 1.00 25.52 686 GLY A CA 1
ATOM 5466 C C . GLY A 1 686 ? -62.351 12.193 60.951 1.00 25.52 686 GLY A C 1
ATOM 5467 O O . GLY A 1 686 ? -61.808 11.474 60.124 1.00 25.52 686 GLY A O 1
ATOM 5468 N N . GLY A 1 687 ? -61.820 12.425 62.157 1.00 29.86 687 GLY A N 1
ATOM 5469 C CA . GLY A 1 687 ? -60.569 11.845 62.658 1.00 29.86 687 GLY A CA 1
ATOM 5470 C C . GLY A 1 687 ? -60.732 10.721 63.694 1.00 29.86 687 GLY A C 1
ATOM 5471 O O . GLY A 1 687 ? -61.843 10.333 64.034 1.00 29.86 687 GLY A O 1
ATOM 5472 N N . TRP A 1 688 ? -59.571 10.322 64.240 1.00 30.56 688 TRP A N 1
ATOM 5473 C CA . TRP A 1 688 ? -59.301 9.535 65.464 1.00 30.56 688 TRP A CA 1
ATOM 5474 C C . TRP A 1 688 ? -59.469 8.000 65.432 1.00 30.56 688 TRP A C 1
ATOM 5476 O O . TRP A 1 688 ? -60.552 7.487 65.671 1.00 30.56 688 TRP A O 1
ATOM 5486 N N . LEU A 1 689 ? -58.347 7.264 65.313 1.00 27.58 689 LEU A N 1
ATOM 5487 C CA . LEU A 1 689 ? -57.772 6.423 66.390 1.00 27.58 689 LEU A CA 1
ATOM 5488 C C . LEU A 1 689 ? -56.467 5.722 65.952 1.00 27.58 689 LEU A C 1
ATOM 5490 O O . LEU A 1 689 ? -56.347 5.181 64.857 1.00 27.58 689 LEU A O 1
ATOM 5494 N N . ARG A 1 690 ? -55.480 5.766 66.851 1.00 32.31 690 ARG A N 1
ATOM 5495 C CA . ARG A 1 690 ? -54.190 5.059 66.824 1.00 32.31 690 ARG A CA 1
ATOM 5496 C C . ARG A 1 690 ? -54.365 3.604 67.294 1.00 32.31 690 ARG A C 1
ATOM 5498 O O . ARG A 1 690 ? -55.260 3.333 68.085 1.00 32.31 690 ARG A O 1
ATOM 5505 N N . TRP A 1 691 ? -53.356 2.787 66.962 1.00 31.55 691 TRP A N 1
ATOM 5506 C CA . TRP A 1 691 ? -52.920 1.539 67.623 1.00 31.55 691 TRP A CA 1
ATOM 5507 C C . TRP A 1 691 ? -53.619 0.219 67.242 1.00 31.55 691 TRP A C 1
ATOM 5509 O O . TRP A 1 691 ? -54.663 -0.124 67.778 1.00 31.55 691 TRP A O 1
ATOM 5519 N N . LEU A 1 692 ? -52.953 -0.589 66.405 1.00 30.39 692 LEU A N 1
ATOM 5520 C CA . LEU A 1 692 ? -52.284 -1.844 66.801 1.00 30.39 692 LEU A CA 1
ATOM 5521 C C . LEU A 1 692 ? -51.546 -2.431 65.585 1.00 30.39 692 LEU A C 1
ATOM 5523 O O . LEU A 1 692 ? -52.105 -2.557 64.499 1.00 30.39 692 LEU A O 1
ATOM 5527 N N . GLY A 1 693 ? -50.262 -2.738 65.769 1.00 36.03 693 GLY A N 1
ATOM 5528 C CA . GLY A 1 693 ? -49.376 -3.216 64.714 1.00 36.03 693 GLY A CA 1
ATOM 5529 C C . GLY A 1 693 ? -49.708 -4.628 64.253 1.00 36.03 693 GLY A C 1
ATOM 5530 O O . GLY A 1 693 ? -49.738 -5.545 65.067 1.00 36.03 693 GLY A O 1
ATOM 5531 N N . TRP A 1 694 ? -49.865 -4.795 62.941 1.00 30.62 694 TRP A N 1
ATOM 5532 C CA . TRP A 1 694 ? -49.767 -6.072 62.245 1.00 30.62 694 TRP A CA 1
ATOM 5533 C C . TRP A 1 694 ? -48.771 -5.923 61.091 1.00 30.62 694 TRP A C 1
ATOM 5535 O O . TRP A 1 694 ? -48.738 -4.912 60.397 1.00 30.62 694 TRP A O 1
ATOM 5545 N N . ARG A 1 695 ? -47.912 -6.935 60.992 1.00 32.38 695 ARG A N 1
ATOM 5546 C CA . ARG A 1 695 ? -46.706 -7.051 60.172 1.00 32.38 695 ARG A CA 1
ATOM 5547 C C . ARG A 1 695 ? -46.893 -6.657 58.706 1.00 32.38 695 ARG A C 1
ATOM 5549 O O . ARG A 1 695 ? -47.801 -7.147 58.037 1.00 32.38 695 ARG A O 1
ATOM 5556 N N . ASP A 1 696 ? -45.908 -5.917 58.205 1.00 31.91 696 ASP A N 1
ATOM 5557 C CA . ASP A 1 696 ? -45.582 -5.789 56.789 1.00 31.91 696 ASP A CA 1
ATOM 5558 C C . ASP A 1 696 ? -45.416 -7.171 56.141 1.00 31.91 696 ASP A C 1
ATOM 5560 O O . ASP A 1 696 ? -44.412 -7.858 56.315 1.00 31.91 696 ASP A O 1
ATOM 5564 N N . THR A 1 697 ? -46.420 -7.577 55.371 1.00 38.19 697 THR A N 1
ATOM 5565 C CA . THR A 1 697 ? -46.280 -8.522 54.253 1.00 38.19 697 THR A CA 1
ATOM 5566 C C . THR A 1 697 ? -47.041 -7.960 53.054 1.00 38.19 697 THR A C 1
ATOM 5568 O O . THR A 1 697 ? -47.906 -8.597 52.464 1.00 38.19 697 THR A O 1
ATOM 5571 N N . ALA A 1 698 ? -46.726 -6.717 52.687 1.00 34.34 698 ALA A N 1
ATOM 5572 C CA . ALA A 1 698 ? -47.128 -6.146 51.408 1.00 34.34 698 ALA A CA 1
ATOM 5573 C C . ALA A 1 698 ? -46.116 -6.570 50.328 1.00 34.34 698 ALA A C 1
ATOM 5575 O O . ALA A 1 698 ? -45.158 -5.871 50.025 1.00 34.34 698 ALA A O 1
ATOM 5576 N N . VAL A 1 699 ? -46.320 -7.788 49.824 1.00 40.28 699 VAL A N 1
ATOM 5577 C CA . VAL A 1 699 ? -46.199 -8.201 48.416 1.00 40.28 699 VAL A CA 1
ATOM 5578 C C . VAL A 1 699 ? -45.202 -7.395 47.555 1.00 40.28 699 VAL A C 1
ATOM 5580 O O . VAL A 1 699 ? -45.561 -6.428 46.889 1.00 40.28 699 VAL A O 1
ATOM 5583 N N . SER A 1 700 ? -43.966 -7.893 47.454 1.00 36.81 700 SER A N 1
ATOM 5584 C CA . SER A 1 700 ? -42.968 -7.538 46.427 1.00 36.81 700 SER A CA 1
ATOM 5585 C C . SER A 1 700 ? -43.264 -8.131 45.032 1.00 36.81 700 SER A C 1
ATOM 5587 O O . SER A 1 700 ? -42.485 -7.948 44.099 1.00 36.81 700 SER A O 1
ATOM 5589 N N . ALA A 1 701 ? -44.404 -8.809 44.852 1.00 42.69 701 ALA A N 1
ATOM 5590 C CA . ALA A 1 701 ? -44.736 -9.587 43.654 1.00 42.69 701 ALA A CA 1
ATOM 5591 C C . ALA A 1 701 ? -44.855 -8.841 42.297 1.00 42.69 701 ALA A C 1
ATOM 5593 O O . ALA A 1 701 ? -44.676 -9.509 41.277 1.00 42.69 701 ALA A O 1
ATOM 5594 N N . PRO A 1 702 ? -45.134 -7.518 42.183 1.00 57.84 702 PRO A N 1
ATOM 5595 C CA . PRO A 1 702 ? -45.309 -6.894 40.863 1.00 57.84 702 PRO A CA 1
ATOM 5596 C C . PRO A 1 702 ? -44.026 -6.857 40.022 1.00 57.84 702 PRO A C 1
ATOM 5598 O O . PRO A 1 702 ? -44.089 -6.914 38.794 1.00 57.84 702 PRO A O 1
ATOM 5601 N N . ARG A 1 703 ? -42.860 -6.746 40.675 1.00 62.62 703 ARG A N 1
ATOM 5602 C CA . ARG A 1 703 ? -41.571 -6.576 39.991 1.00 62.62 703 ARG A CA 1
ATOM 5603 C C . ARG A 1 703 ? -41.040 -7.897 39.443 1.00 62.62 703 ARG A C 1
ATOM 5605 O O . ARG A 1 703 ? -40.617 -7.933 38.291 1.00 62.62 703 ARG A O 1
ATOM 5612 N N . ASP A 1 704 ? -41.133 -8.968 40.226 1.00 74.31 704 ASP A N 1
ATOM 5613 C CA . ASP A 1 704 ? -40.669 -10.299 39.820 1.00 74.31 704 ASP A CA 1
ATOM 5614 C C . ASP A 1 704 ? -41.511 -10.835 38.652 1.00 74.31 704 ASP A C 1
ATOM 5616 O O . ASP A 1 704 ? -40.968 -11.278 37.645 1.00 74.31 704 ASP A O 1
ATOM 5620 N N . ALA A 1 705 ? -42.836 -10.640 38.690 1.00 82.50 705 ALA A N 1
ATOM 5621 C CA . ALA A 1 705 ? -43.721 -11.028 37.590 1.00 82.50 705 ALA A CA 1
ATOM 5622 C C . ALA A 1 705 ? -43.424 -10.283 36.269 1.00 82.50 705 ALA A C 1
ATOM 5624 O O . ALA A 1 705 ? -43.543 -10.865 35.184 1.00 82.50 705 ALA A O 1
ATOM 5625 N N . ALA A 1 706 ? -43.035 -9.003 36.342 1.00 85.19 70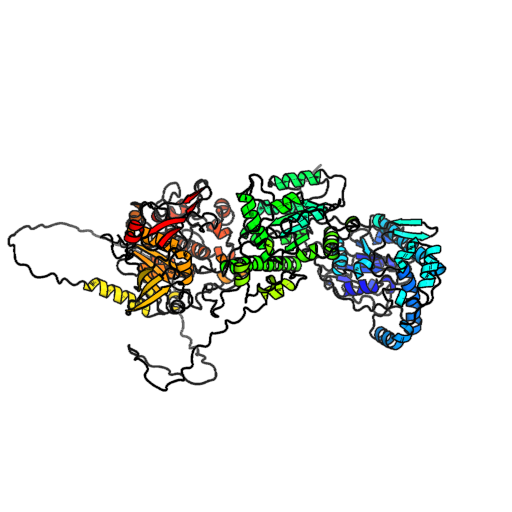6 ALA A N 1
ATOM 5626 C CA . ALA A 1 706 ? -42.662 -8.206 35.174 1.00 85.19 706 ALA A CA 1
ATOM 5627 C C . ALA A 1 706 ? -41.307 -8.636 34.587 1.00 85.19 706 ALA A C 1
ATOM 5629 O O . ALA A 1 706 ? -41.168 -8.716 33.364 1.00 85.19 706 ALA A O 1
ATOM 5630 N N . VAL A 1 707 ? -40.328 -8.952 35.443 1.00 87.88 707 VAL A N 1
ATOM 5631 C CA . VAL A 1 707 ? -39.036 -9.514 35.020 1.00 87.88 707 VAL A CA 1
ATOM 5632 C C . VAL A 1 707 ? -39.241 -10.883 34.376 1.00 87.88 707 VAL A C 1
ATOM 5634 O O . VAL A 1 707 ? -38.757 -11.095 33.270 1.00 87.88 707 VAL A O 1
ATOM 5637 N N . ASP A 1 708 ? -40.043 -11.767 34.967 1.00 88.75 708 ASP A N 1
ATOM 5638 C CA . ASP A 1 708 ? -40.344 -13.082 34.394 1.00 88.75 708 ASP A CA 1
ATOM 5639 C C . ASP A 1 708 ? -41.006 -12.984 33.010 1.00 88.75 708 ASP A C 1
ATOM 5641 O O . ASP A 1 708 ? -40.703 -13.753 32.095 1.00 88.75 708 ASP A O 1
ATOM 5645 N N . ALA A 1 709 ? -41.941 -12.042 32.832 1.00 87.94 709 ALA A N 1
ATOM 5646 C CA . ALA A 1 709 ? -42.583 -11.803 31.542 1.00 87.94 709 ALA A CA 1
ATOM 5647 C C . ALA A 1 709 ? -41.579 -11.301 30.494 1.00 87.94 709 ALA A C 1
ATOM 5649 O O . ALA A 1 709 ? -41.581 -11.783 29.356 1.00 87.94 709 ALA A O 1
ATOM 5650 N N . TYR A 1 710 ? -40.694 -10.385 30.895 1.00 91.12 710 TYR A N 1
ATOM 5651 C CA . TYR A 1 710 ? -39.587 -9.911 30.075 1.00 91.12 710 TYR A CA 1
ATOM 5652 C C . TYR A 1 710 ? -38.672 -11.076 29.665 1.00 91.12 710 TYR A C 1
ATOM 5654 O O . TYR A 1 710 ? -38.508 -11.313 28.468 1.00 91.12 710 TYR A O 1
ATOM 5662 N N . VAL A 1 711 ? -38.199 -11.893 30.610 1.00 92.06 711 VAL A N 1
ATOM 5663 C CA . VAL A 1 711 ? -37.340 -13.056 30.327 1.00 92.06 711 VAL A CA 1
ATOM 5664 C C . VAL A 1 711 ? -38.007 -14.038 29.371 1.00 92.06 711 VAL A C 1
ATOM 5666 O O . VAL A 1 711 ? -37.425 -14.387 28.342 1.00 92.06 711 VAL A O 1
ATOM 5669 N N . ARG A 1 712 ? -39.258 -14.434 29.640 1.00 89.12 712 ARG A N 1
ATOM 5670 C CA . ARG A 1 712 ? -40.001 -15.357 28.766 1.00 89.12 712 ARG A CA 1
ATOM 5671 C C . ARG A 1 712 ? -40.115 -14.840 27.331 1.00 89.12 712 ARG A C 1
ATOM 5673 O O . ARG A 1 712 ? -39.994 -15.625 26.392 1.00 89.12 712 ARG A O 1
ATOM 5680 N N . SER A 1 713 ? -40.324 -13.535 27.147 1.00 87.31 713 SER A N 1
ATOM 5681 C CA . SER A 1 713 ? -40.476 -12.942 25.811 1.00 87.31 713 SER A CA 1
ATOM 5682 C C . SER A 1 713 ? -39.186 -12.967 24.976 1.00 87.31 713 SER A C 1
ATOM 5684 O O . SER A 1 713 ? -39.251 -13.092 23.751 1.00 87.31 713 SER A O 1
ATOM 5686 N N . TRP A 1 714 ? -38.018 -12.917 25.622 1.00 91.44 714 TRP A N 1
ATOM 5687 C CA . TRP A 1 714 ? -36.712 -12.928 24.953 1.00 91.44 714 TRP A CA 1
ATOM 5688 C C . TRP A 1 714 ? -36.104 -14.330 24.814 1.00 91.44 714 TRP A C 1
ATOM 5690 O O . TRP A 1 714 ? -35.415 -14.600 23.822 1.00 91.44 714 TRP A O 1
ATOM 5700 N N . ALA A 1 715 ? -36.444 -15.242 25.731 1.00 85.56 715 ALA A N 1
ATOM 5701 C CA . ALA A 1 715 ? -36.041 -16.647 25.704 1.00 85.56 715 ALA A CA 1
ATOM 5702 C C . ALA A 1 715 ? -36.701 -17.452 24.569 1.00 85.56 715 ALA A C 1
ATOM 5704 O O . ALA A 1 715 ? -36.132 -18.435 24.102 1.00 85.56 715 ALA A O 1
ATOM 5705 N N . ALA A 1 716 ? -37.874 -17.030 24.084 1.00 78.06 716 ALA A N 1
ATOM 5706 C CA . ALA A 1 716 ? -38.614 -17.756 23.049 1.00 78.06 716 ALA A CA 1
ATOM 5707 C C . ALA A 1 716 ? -37.915 -17.808 21.669 1.00 78.06 716 ALA A C 1
ATOM 5709 O O . ALA A 1 716 ? -38.310 -18.624 20.840 1.00 78.06 716 ALA A O 1
ATOM 5710 N N . GLY A 1 717 ? -36.873 -16.994 21.423 1.00 72.69 717 GLY A N 1
ATOM 5711 C CA . GLY A 1 717 ? -36.156 -16.918 20.138 1.00 72.69 717 GLY A CA 1
ATOM 5712 C C . GLY A 1 717 ? -37.049 -16.506 18.954 1.00 72.69 717 GLY A C 1
ATOM 5713 O O . GLY A 1 717 ? -38.270 -16.524 19.040 1.00 72.69 717 GLY A O 1
ATOM 5714 N N . GLY A 1 718 ? -36.474 -16.085 17.825 1.00 68.38 718 GLY A N 1
ATOM 5715 C CA . GLY A 1 718 ? -37.215 -16.045 16.554 1.00 68.38 718 GLY A CA 1
ATOM 5716 C C . GLY A 1 718 ? -38.373 -15.040 16.401 1.00 68.38 718 GLY A C 1
ATOM 5717 O O . GLY A 1 718 ? -39.015 -15.042 15.354 1.00 68.38 718 GLY A O 1
ATOM 5718 N N . THR A 1 719 ? -38.666 -14.171 17.379 1.00 79.69 719 THR A N 1
ATOM 5719 C CA . THR A 1 719 ? -39.805 -13.233 17.293 1.00 79.69 719 THR A CA 1
ATOM 5720 C C . THR A 1 719 ? -39.376 -11.783 17.044 1.00 79.69 719 THR A C 1
ATOM 5722 O O . THR A 1 719 ? -38.480 -11.257 17.710 1.00 79.69 719 THR A O 1
ATOM 5725 N N . SER A 1 720 ? -40.061 -11.111 16.109 1.00 80.62 720 SER A N 1
ATOM 5726 C CA . SER A 1 720 ? -39.896 -9.671 15.832 1.00 80.62 720 SER A CA 1
ATOM 5727 C C . SER A 1 720 ? -40.477 -8.779 16.935 1.00 80.62 720 SER A C 1
ATOM 5729 O O . SER A 1 720 ? -40.037 -7.647 17.113 1.00 80.62 720 SER A O 1
ATOM 5731 N N . ARG A 1 721 ? -41.408 -9.311 17.744 1.00 82.25 721 ARG A N 1
ATOM 5732 C CA . ARG A 1 721 ? -42.026 -8.617 18.891 1.00 82.25 721 ARG A CA 1
ATOM 5733 C C . ARG A 1 721 ? -41.024 -8.213 19.980 1.00 82.25 721 ARG A C 1
ATOM 5735 O O . ARG A 1 721 ? -41.362 -7.378 20.812 1.00 82.25 721 ARG A O 1
ATOM 5742 N N . ARG A 1 722 ? -39.802 -8.764 19.976 1.00 87.56 722 ARG A N 1
ATOM 5743 C CA . ARG A 1 722 ? -38.743 -8.441 20.953 1.00 87.56 722 ARG A CA 1
ATOM 5744 C C . ARG A 1 722 ? -38.290 -6.981 20.905 1.00 87.56 722 ARG A C 1
ATOM 5746 O O . ARG A 1 722 ? -37.911 -6.446 21.933 1.00 87.56 722 ARG A O 1
ATOM 5753 N N . CYS A 1 723 ? -38.426 -6.291 19.775 1.00 85.88 723 CYS A N 1
ATOM 5754 C CA . CYS A 1 723 ? -38.190 -4.844 19.728 1.00 85.88 723 CYS A CA 1
ATOM 5755 C C . CYS A 1 723 ? -39.233 -4.013 20.503 1.00 85.88 723 CYS A C 1
ATOM 5757 O O . CYS A 1 723 ? -39.034 -2.819 20.728 1.00 85.88 723 CYS A O 1
ATOM 5759 N N . GLY A 1 724 ? -40.356 -4.625 20.893 1.00 86.62 724 GLY A N 1
ATOM 5760 C CA . GLY A 1 724 ? -41.595 -3.949 21.273 1.00 86.62 724 GLY A CA 1
ATOM 5761 C C . GLY A 1 724 ? -42.242 -3.208 20.108 1.00 86.62 724 GLY A C 1
ATOM 5762 O O . GLY A 1 724 ? -42.027 -3.557 18.948 1.00 86.62 724 GLY A O 1
ATOM 5763 N N . ASP A 1 725 ? -43.073 -2.217 20.427 1.00 88.69 725 ASP A N 1
ATOM 5764 C CA . ASP A 1 725 ? -43.798 -1.450 19.417 1.00 88.69 725 ASP A CA 1
ATOM 5765 C C . ASP A 1 725 ? -42.877 -0.427 18.737 1.00 88.69 725 ASP A C 1
ATOM 5767 O O . ASP A 1 725 ? -42.399 0.519 19.366 1.00 88.69 725 ASP A O 1
ATOM 5771 N N . VAL A 1 726 ? -42.618 -0.652 17.448 1.00 88.62 726 VAL A N 1
ATOM 5772 C CA . VAL A 1 726 ? -41.863 0.242 16.552 1.00 88.62 726 VAL A CA 1
ATOM 5773 C C . VAL A 1 726 ? -42.787 1.006 15.591 1.00 88.62 726 VAL A C 1
ATOM 5775 O O . VAL A 1 726 ? -42.322 1.789 14.761 1.00 88.62 726 VAL A O 1
ATOM 5778 N N . GLY A 1 727 ? -44.107 0.810 15.704 1.00 86.56 727 GLY A N 1
ATOM 5779 C CA . GLY A 1 727 ? -45.106 1.403 14.822 1.00 86.56 727 GLY A CA 1
ATOM 5780 C C . GLY A 1 727 ? -44.888 1.054 13.346 1.00 86.56 727 GLY A C 1
ATOM 5781 O O . GLY A 1 727 ? -44.219 0.085 12.999 1.00 86.56 727 GLY A O 1
ATOM 5782 N N . ALA A 1 728 ? -45.429 1.886 12.453 1.00 81.44 728 ALA A N 1
ATOM 5783 C CA . ALA A 1 728 ? -45.182 1.787 11.011 1.00 81.44 728 ALA A CA 1
ATOM 5784 C C . ALA A 1 728 ? -43.785 2.299 10.596 1.00 81.44 728 ALA A C 1
ATOM 5786 O O . ALA A 1 728 ? -43.473 2.338 9.410 1.00 81.44 728 ALA A O 1
ATOM 5787 N N . HIS A 1 729 ? -42.966 2.727 11.559 1.00 77.38 729 HIS A N 1
ATOM 5788 C CA . HIS A 1 729 ? -41.720 3.444 11.311 1.00 77.38 729 HIS A CA 1
ATOM 5789 C C . HIS A 1 729 ? -40.484 2.549 11.316 1.00 77.38 729 HIS A C 1
ATOM 5791 O O . HIS A 1 729 ? -39.405 3.060 11.038 1.00 77.38 729 HIS A O 1
ATOM 5797 N N . GLY A 1 730 ? -40.585 1.252 11.626 1.00 82.12 730 GLY A N 1
ATOM 5798 C CA . GLY A 1 730 ? -39.414 0.385 11.550 1.00 82.12 730 GLY A CA 1
ATOM 5799 C C . GLY A 1 730 ? -39.680 -1.098 11.343 1.00 82.12 730 GLY A C 1
ATOM 5800 O O . GLY A 1 730 ? -40.781 -1.590 11.580 1.00 82.12 730 GLY A O 1
ATOM 5801 N N . ASP A 1 731 ? -38.638 -1.803 10.896 1.00 85.12 731 ASP A N 1
ATOM 5802 C CA . ASP A 1 731 ? -38.660 -3.250 10.672 1.00 85.12 731 ASP A CA 1
ATOM 5803 C C . ASP A 1 731 ? -37.802 -4.001 11.701 1.00 85.12 731 ASP A C 1
ATOM 5805 O O . ASP A 1 731 ? -36.610 -3.742 11.878 1.00 85.12 731 ASP A O 1
ATOM 5809 N N . CYS A 1 732 ? -38.427 -4.979 12.356 1.00 88.50 732 CYS A N 1
ATOM 5810 C CA . CYS A 1 732 ? -37.809 -5.880 13.325 1.00 88.50 732 CYS A CA 1
ATOM 5811 C C . CYS A 1 732 ? -37.797 -7.342 12.875 1.00 88.50 732 CYS A C 1
ATOM 5813 O O . CYS A 1 732 ? -37.566 -8.244 13.684 1.00 88.50 732 CYS A O 1
ATOM 5815 N N . SER A 1 733 ? -38.034 -7.608 11.591 1.00 88.69 733 SER A N 1
ATOM 5816 C CA . SER A 1 733 ? -37.967 -8.946 11.004 1.00 88.69 733 SER A CA 1
ATOM 5817 C C . SER A 1 733 ? -36.625 -9.633 11.287 1.00 88.69 733 SER A C 1
ATOM 5819 O O . SER A 1 733 ? -36.594 -10.817 11.626 1.00 88.69 733 SER A O 1
ATOM 5821 N N . TRP A 1 734 ? -35.521 -8.880 11.266 1.00 90.31 734 TRP A N 1
ATOM 5822 C CA . TRP A 1 734 ? -34.164 -9.367 11.528 1.00 90.31 734 TRP A CA 1
ATOM 5823 C C . TRP A 1 734 ? -33.968 -9.933 12.940 1.00 90.31 734 TRP A C 1
ATOM 5825 O O . TRP A 1 734 ? -33.130 -10.816 13.121 1.00 90.31 734 TRP A O 1
ATOM 5835 N N . MET A 1 735 ? -34.772 -9.519 13.929 1.00 89.94 735 MET A N 1
ATOM 5836 C CA . MET A 1 735 ? -34.729 -10.115 15.269 1.00 89.94 735 MET A CA 1
ATOM 5837 C C . MET A 1 735 ? -35.093 -11.598 15.242 1.00 89.94 735 MET A C 1
ATOM 5839 O O . MET A 1 735 ? -34.697 -12.324 16.146 1.00 89.94 735 MET A O 1
ATOM 5843 N N . SER A 1 736 ? -35.801 -12.088 14.220 1.00 87.44 736 SER A N 1
ATOM 5844 C CA . SER A 1 736 ? -36.060 -13.525 14.070 1.00 87.44 736 SER A CA 1
ATOM 5845 C C . SER A 1 736 ? -34.799 -14.348 13.776 1.00 87.44 736 SER A C 1
ATOM 5847 O O . SER A 1 736 ? -34.748 -15.523 14.126 1.00 87.44 736 SER A O 1
ATOM 5849 N N . GLY A 1 737 ? -33.763 -13.727 13.200 1.00 87.62 737 GLY A N 1
ATOM 5850 C CA . GLY A 1 737 ? -32.464 -14.367 12.987 1.00 87.62 737 GLY A CA 1
ATOM 5851 C C . GLY A 1 737 ? -31.670 -14.559 14.281 1.00 87.62 737 GLY A C 1
ATOM 5852 O O . GLY A 1 737 ? -30.761 -15.383 14.326 1.00 87.62 737 GLY A O 1
ATOM 5853 N N . PHE A 1 738 ? -32.030 -13.847 15.354 1.00 86.38 738 PHE A N 1
ATOM 5854 C CA . PHE A 1 738 ? -31.493 -14.117 16.682 1.00 86.38 738 PHE A CA 1
ATOM 5855 C C . PHE A 1 738 ? -32.201 -15.318 17.314 1.00 86.38 738 PHE A C 1
ATOM 5857 O O . PHE A 1 738 ? -33.434 -15.370 17.397 1.00 86.38 738 PHE A O 1
ATOM 5864 N N . GLY A 1 739 ? -31.407 -16.255 17.835 1.00 88.38 739 GLY A N 1
ATOM 5865 C CA . GLY A 1 739 ? -31.886 -17.320 18.712 1.00 88.38 739 GLY A CA 1
ATOM 5866 C C . GLY A 1 739 ? -32.432 -16.787 20.047 1.00 88.38 739 GLY A C 1
ATOM 5867 O O . GLY A 1 739 ? -32.749 -15.595 20.174 1.00 88.38 739 GLY A O 1
ATOM 5868 N N . PRO A 1 740 ? -32.585 -17.656 21.056 1.00 90.81 740 PRO A N 1
ATOM 5869 C CA . PRO A 1 740 ? -32.843 -17.231 22.428 1.00 90.81 740 PRO A CA 1
ATOM 5870 C C . PRO A 1 740 ? -31.786 -16.220 22.888 1.00 90.81 740 PRO A C 1
ATOM 5872 O O . PRO A 1 740 ? -30.601 -16.398 22.614 1.00 90.81 740 PRO A O 1
ATOM 5875 N N . ILE A 1 741 ? -32.218 -15.164 23.574 1.00 92.75 741 ILE A N 1
ATOM 5876 C CA . ILE A 1 741 ? -31.319 -14.189 24.201 1.00 92.75 741 ILE A CA 1
ATOM 5877 C C . ILE A 1 741 ? -31.597 -14.234 25.697 1.00 92.75 741 ILE A C 1
ATOM 5879 O O . ILE A 1 741 ? -32.746 -14.076 26.116 1.00 92.75 741 ILE A O 1
ATOM 5883 N N . ASP A 1 742 ? -30.548 -14.448 26.483 1.00 94.31 742 ASP A N 1
ATOM 5884 C CA . ASP A 1 742 ? -30.628 -14.399 27.935 1.00 94.31 742 ASP A CA 1
ATOM 5885 C C . ASP A 1 742 ? -30.711 -12.949 28.380 1.00 94.31 742 ASP A C 1
ATOM 5887 O O . ASP A 1 742 ? -29.745 -12.195 28.321 1.00 94.31 742 ASP A O 1
ATOM 5891 N N . VAL A 1 743 ? -31.892 -12.547 28.821 1.00 92.69 743 VAL A N 1
ATOM 5892 C CA . VAL A 1 743 ? -32.099 -11.239 29.429 1.00 92.69 743 VAL A CA 1
ATOM 5893 C C . VAL A 1 743 ? -32.300 -11.417 30.930 1.00 92.69 743 VAL A C 1
ATOM 5895 O O . VAL A 1 743 ? -32.787 -12.455 31.366 1.00 92.69 743 VAL A O 1
ATOM 5898 N N . ALA A 1 744 ? -31.917 -10.413 31.719 1.00 88.38 744 ALA A N 1
ATOM 5899 C CA . ALA A 1 744 ? -32.011 -10.427 33.184 1.00 88.38 744 ALA A CA 1
ATOM 5900 C C . ALA A 1 744 ? -31.046 -11.390 33.912 1.00 88.38 744 ALA A C 1
ATOM 5902 O O . ALA A 1 744 ? -31.354 -11.857 35.007 1.00 88.38 744 ALA A O 1
ATOM 5903 N N . CYS A 1 745 ? -29.860 -11.649 33.348 1.00 93.88 745 CYS A N 1
ATOM 5904 C CA . CYS A 1 745 ? -28.736 -12.149 34.149 1.00 93.88 745 CYS A CA 1
ATOM 5905 C C . CYS A 1 745 ? -28.137 -11.033 35.019 1.00 93.88 745 CYS A C 1
ATOM 5907 O O . CYS A 1 745 ? -28.271 -9.852 34.694 1.00 93.88 745 CYS A O 1
ATOM 5909 N N . THR A 1 746 ? -27.448 -11.388 36.104 1.00 93.94 746 THR A N 1
ATOM 5910 C CA . THR A 1 746 ? -26.711 -10.444 36.955 1.00 93.94 746 THR A CA 1
ATOM 5911 C C . THR A 1 746 ? -25.208 -10.657 36.867 1.00 93.94 746 THR A C 1
ATOM 5913 O O . THR A 1 746 ? -24.735 -11.783 36.722 1.00 93.94 746 THR A O 1
ATOM 5916 N N . ILE A 1 747 ? -24.449 -9.565 36.959 1.00 93.50 747 ILE A N 1
ATOM 5917 C CA . ILE A 1 747 ? -22.983 -9.574 36.955 1.00 93.50 747 ILE A CA 1
ATOM 5918 C C . ILE A 1 747 ? -22.479 -9.453 38.389 1.00 93.50 747 ILE A C 1
ATOM 5920 O O . ILE A 1 747 ? -22.791 -8.484 39.082 1.00 93.50 747 ILE A O 1
ATOM 5924 N N . HIS A 1 748 ? -21.639 -10.397 38.798 1.00 89.06 748 HIS A N 1
ATOM 5925 C CA . HIS A 1 748 ? -20.891 -10.351 40.046 1.00 89.06 748 HIS A CA 1
ATOM 5926 C C . HIS A 1 748 ? -19.405 -10.280 39.718 1.00 89.06 748 HIS A C 1
ATOM 5928 O O . HIS A 1 748 ? -18.863 -11.197 39.115 1.00 89.06 748 HIS A O 1
ATOM 5934 N N . VAL A 1 749 ? -18.738 -9.183 40.074 1.00 84.06 749 VAL A N 1
ATOM 5935 C CA . VAL A 1 749 ? -17.281 -9.089 39.918 1.00 84.06 749 VAL A CA 1
ATOM 5936 C C . VAL A 1 749 ? -16.641 -9.884 41.053 1.00 84.06 749 VAL A C 1
ATOM 5938 O O . VAL A 1 749 ? -16.695 -9.466 42.209 1.00 84.06 749 VAL A O 1
ATOM 5941 N N . ASP A 1 750 ? -16.066 -11.038 40.721 1.00 80.06 750 ASP A N 1
ATOM 5942 C CA . ASP A 1 750 ? -15.454 -11.944 41.696 1.00 80.06 750 ASP A CA 1
ATOM 5943 C C . ASP A 1 750 ? -14.034 -11.501 42.037 1.00 80.06 750 ASP A C 1
ATOM 5945 O O . ASP A 1 750 ? -13.610 -11.567 43.189 1.00 80.06 750 ASP A O 1
ATOM 5949 N N . ARG A 1 751 ? -13.286 -11.064 41.016 1.00 74.31 751 ARG A N 1
ATOM 5950 C CA . ARG A 1 751 ? -11.904 -10.601 41.139 1.00 74.31 751 ARG A CA 1
ATOM 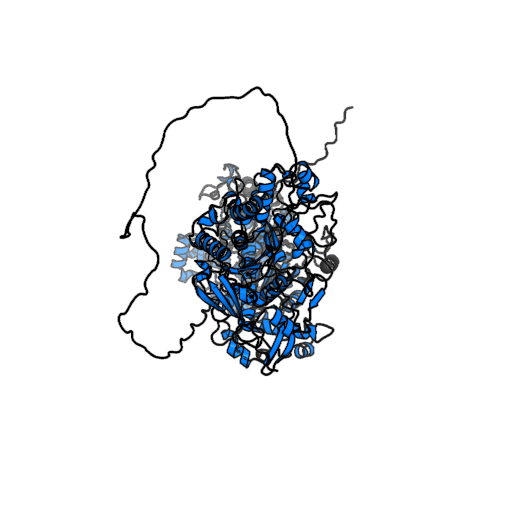5951 C C . ARG A 1 751 ? -11.656 -9.410 40.232 1.00 74.31 751 ARG A C 1
ATOM 5953 O O . ARG A 1 751 ? -11.893 -9.472 39.028 1.00 74.31 751 ARG A O 1
ATOM 5960 N N . VAL A 1 752 ? -11.088 -8.354 40.808 1.00 64.62 752 VAL A N 1
ATOM 5961 C CA . VAL A 1 752 ? -10.643 -7.178 40.048 1.00 64.62 752 VAL A CA 1
ATOM 5962 C C . VAL A 1 752 ? -9.470 -7.538 39.137 1.00 64.62 752 VAL A C 1
ATOM 5964 O O . VAL A 1 752 ? -9.401 -7.021 38.033 1.00 64.62 752 VAL A O 1
ATOM 5967 N N . GLY A 1 753 ? -8.581 -8.446 39.560 1.00 59.88 753 GLY A N 1
ATOM 5968 C CA . GLY A 1 753 ? -7.484 -8.932 38.719 1.00 59.88 753 GLY A CA 1
ATOM 5969 C C . GLY A 1 753 ? -6.456 -7.870 38.344 1.00 59.88 753 GLY A C 1
ATOM 5970 O O . GLY A 1 753 ? -6.040 -7.811 37.191 1.00 59.88 753 GLY A O 1
ATOM 5971 N N . LEU A 1 754 ? -6.083 -7.024 39.304 1.00 48.50 754 LEU A N 1
ATOM 5972 C CA . LEU A 1 754 ? -4.948 -6.111 39.169 1.00 48.50 754 LEU A CA 1
ATOM 5973 C C . LEU A 1 754 ? -3.669 -6.810 39.676 1.00 48.50 754 LEU A C 1
ATOM 5975 O O . LEU A 1 754 ? -3.754 -7.738 40.478 1.00 48.50 754 LEU A O 1
ATOM 5979 N N . LEU A 1 755 ? -2.523 -6.377 39.149 1.00 41.75 755 LEU A N 1
ATOM 5980 C CA . LEU A 1 755 ? -1.320 -7.118 38.708 1.00 41.75 755 LEU A CA 1
ATOM 5981 C C . LEU A 1 755 ? -0.618 -8.189 39.584 1.00 41.75 755 LEU A C 1
ATOM 5983 O O . LEU A 1 755 ? 0.362 -8.745 39.103 1.00 41.75 755 LEU A O 1
ATOM 5987 N N . ASP A 1 756 ? -1.132 -8.585 40.748 1.00 38.62 756 ASP A N 1
ATOM 5988 C CA . ASP A 1 756 ? -0.527 -9.642 41.591 1.00 38.62 756 ASP A CA 1
ATOM 5989 C C . ASP A 1 756 ? -1.372 -10.927 41.699 1.00 38.62 756 ASP A C 1
ATOM 5991 O O . ASP A 1 756 ? -0.954 -11.911 42.312 1.00 38.62 756 ASP A O 1
ATOM 5995 N N . ASP A 1 757 ? -2.564 -10.965 41.094 1.00 47.03 757 ASP A N 1
ATOM 5996 C CA . ASP A 1 757 ? -3.308 -12.219 40.959 1.00 47.03 757 ASP A CA 1
ATOM 5997 C C . ASP A 1 757 ? -2.889 -12.931 39.668 1.00 47.03 757 ASP A C 1
ATOM 5999 O O . ASP A 1 757 ? -3.364 -12.583 38.584 1.00 47.03 757 ASP A O 1
ATOM 6003 N N . GLU A 1 758 ? -2.043 -13.963 39.775 1.00 53.91 758 GLU A N 1
ATOM 6004 C CA . GLU A 1 758 ? -1.694 -14.840 38.641 1.00 53.91 758 GLU A CA 1
ATOM 6005 C C . GLU A 1 758 ? -2.944 -15.382 37.916 1.00 53.91 758 GLU A C 1
ATOM 6007 O O . GLU A 1 758 ? -2.896 -15.696 36.725 1.00 53.91 758 GLU A O 1
ATOM 6012 N N . ARG A 1 759 ? -4.091 -15.451 38.610 1.00 60.50 759 ARG A N 1
ATOM 6013 C CA . ARG A 1 759 ? -5.374 -15.938 38.081 1.00 60.50 759 ARG A CA 1
ATOM 6014 C C . ARG A 1 759 ? -6.180 -14.862 37.342 1.00 60.50 759 ARG A C 1
ATOM 6016 O O . ARG A 1 759 ? -7.268 -15.169 36.847 1.00 60.50 759 ARG A O 1
ATOM 6023 N N . GLY A 1 760 ? -5.703 -13.614 37.296 1.00 65.00 760 GLY A N 1
ATOM 6024 C CA . GLY A 1 760 ? -6.293 -12.497 36.552 1.00 65.00 760 GLY A CA 1
ATOM 6025 C C . GLY A 1 760 ? -7.715 -12.073 36.973 1.00 65.00 760 GLY A C 1
ATOM 6026 O O . GLY A 1 760 ? -8.255 -12.555 37.980 1.00 65.00 760 GLY A O 1
ATOM 6027 N N . PRO A 1 761 ? -8.342 -11.151 36.209 1.00 78.44 761 PRO A N 1
ATOM 6028 C CA . PRO A 1 761 ? -9.707 -10.684 36.456 1.00 78.44 761 PRO A CA 1
ATOM 6029 C C . PRO A 1 761 ? -10.727 -11.803 36.289 1.00 78.44 761 PRO A C 1
ATOM 6031 O O . PRO A 1 761 ? -10.571 -12.689 35.442 1.00 78.44 761 PRO A O 1
ATOM 6034 N N . ALA A 1 762 ? -11.788 -11.744 37.093 1.00 83.12 762 ALA A N 1
ATOM 6035 C CA . ALA A 1 762 ? -12.888 -12.684 36.998 1.00 83.12 762 ALA A CA 1
ATOM 6036 C C . ALA A 1 762 ? -14.226 -12.076 37.409 1.00 83.12 762 ALA A C 1
ATOM 6038 O O . ALA A 1 762 ? -14.313 -11.224 38.295 1.00 83.12 762 ALA A O 1
ATOM 6039 N N . LEU A 1 763 ? -15.283 -12.571 36.781 1.00 91.12 763 LEU A N 1
ATOM 6040 C CA . LEU A 1 763 ? -16.660 -12.286 37.149 1.00 91.12 763 LEU A CA 1
ATOM 6041 C C . LEU A 1 763 ? -17.509 -13.543 37.023 1.00 91.12 763 LEU A C 1
ATOM 6043 O O . LEU A 1 763 ? -17.174 -14.442 36.258 1.00 91.12 763 LEU A O 1
ATOM 6047 N N . THR A 1 764 ? -18.643 -13.568 37.702 1.00 93.12 764 THR A N 1
ATOM 6048 C CA . THR A 1 764 ? -19.663 -14.596 37.560 1.00 93.12 764 THR A CA 1
ATOM 6049 C C . THR A 1 764 ? -20.942 -13.958 37.055 1.00 93.12 764 THR A C 1
ATOM 6051 O O . THR A 1 764 ? -21.422 -12.954 37.588 1.00 93.12 764 THR A O 1
ATOM 6054 N N . LEU A 1 765 ? -21.497 -14.547 36.002 1.00 94.69 765 LEU A N 1
ATOM 6055 C CA . LEU A 1 765 ? -22.831 -14.238 35.518 1.00 94.69 765 LEU A CA 1
ATOM 6056 C C . LEU A 1 765 ? -23.811 -15.213 36.153 1.00 94.69 765 LEU A C 1
ATOM 6058 O O . LEU A 1 765 ? -23.609 -16.422 36.055 1.00 94.69 765 LEU A O 1
ATOM 6062 N N . LYS A 1 766 ? -24.875 -14.704 36.769 1.00 94.38 766 LYS A N 1
ATOM 6063 C CA . LYS A 1 766 ? -25.993 -15.531 37.233 1.00 94.38 766 LYS A CA 1
ATOM 6064 C C . LYS A 1 766 ? -27.174 -15.311 36.313 1.00 94.38 766 LYS A C 1
ATOM 6066 O O . LYS A 1 766 ? -27.664 -14.190 36.198 1.00 94.38 766 LYS A O 1
ATOM 6071 N N . PHE A 1 767 ? -27.597 -16.351 35.617 1.00 93.62 767 PHE A N 1
ATOM 6072 C CA . PHE A 1 767 ? -28.725 -16.308 34.702 1.00 93.62 767 PHE A CA 1
ATOM 6073 C C . PHE A 1 767 ? -30.045 -16.476 35.453 1.00 93.62 767 PHE A C 1
ATOM 6075 O O . PHE A 1 767 ? -30.100 -17.004 36.562 1.00 93.62 767 PHE A O 1
ATOM 6082 N N . HIS A 1 768 ? -31.131 -16.018 34.834 1.00 89.50 768 HIS A N 1
ATOM 6083 C CA . HIS A 1 768 ? -32.461 -16.075 35.438 1.00 89.50 768 HIS A CA 1
ATOM 6084 C C . HIS A 1 768 ? -32.961 -17.515 35.665 1.00 89.50 768 HIS A C 1
ATOM 6086 O O . HIS A 1 768 ? -33.745 -17.758 36.575 1.00 89.50 768 HIS A O 1
ATOM 60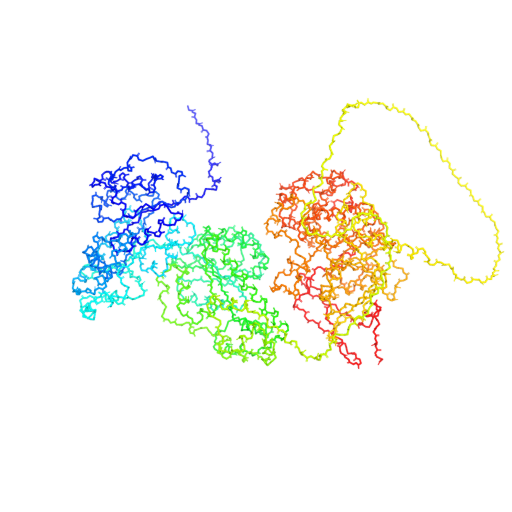92 N N . ASP A 1 769 ? -32.486 -18.481 34.873 1.00 86.50 769 ASP A N 1
ATOM 6093 C CA . ASP A 1 769 ? -32.779 -19.909 35.054 1.00 86.50 769 ASP A CA 1
ATOM 6094 C C . ASP A 1 769 ? -31.962 -20.567 36.187 1.00 86.50 769 ASP A C 1
ATOM 6096 O O . ASP A 1 769 ? -32.101 -21.766 36.430 1.00 86.50 769 ASP A O 1
ATOM 6100 N N . GLY A 1 770 ? -31.146 -19.787 36.906 1.00 88.44 770 GLY A N 1
ATOM 6101 C CA . GLY A 1 770 ? -30.297 -20.241 38.005 1.00 88.44 770 GLY A CA 1
ATOM 6102 C C . GLY A 1 770 ? -28.939 -20.787 37.563 1.00 88.44 770 GLY A C 1
ATOM 6103 O O . GLY A 1 770 ? -28.136 -21.146 38.423 1.00 88.44 770 GLY A O 1
ATOM 6104 N N . GLU A 1 771 ? -28.654 -20.846 36.256 1.00 91.75 771 GLU A N 1
ATOM 6105 C CA . GLU A 1 771 ? -27.317 -21.175 35.757 1.00 91.75 771 GLU A CA 1
ATOM 6106 C C . GLU A 1 771 ? -26.315 -20.102 36.217 1.00 91.75 771 GLU A C 1
ATOM 6108 O O . GLU A 1 771 ? -26.578 -18.903 36.115 1.00 91.75 771 GLU A O 1
ATOM 6113 N N . GLU A 1 772 ? -25.149 -20.516 36.711 1.00 93.94 772 GLU A N 1
ATOM 6114 C CA . GLU A 1 772 ? -24.043 -19.610 37.024 1.00 93.94 772 GLU A CA 1
ATOM 6115 C C . GLU A 1 772 ? -22.858 -19.912 36.108 1.00 93.94 772 GLU A C 1
ATOM 6117 O O . GLU A 1 772 ? -22.495 -21.071 35.897 1.00 93.94 772 GLU A O 1
ATOM 6122 N N . LEU A 1 773 ? -22.244 -18.863 35.566 1.00 93.81 773 LEU A N 1
ATOM 6123 C CA . LEU A 1 773 ? -21.104 -18.972 34.668 1.00 93.81 773 LEU A CA 1
ATOM 6124 C C . LEU A 1 773 ? -19.996 -18.018 35.095 1.00 93.81 773 LEU A C 1
ATOM 6126 O O . LEU A 1 773 ? -20.099 -16.802 34.921 1.00 93.81 773 LEU A O 1
ATOM 6130 N N . SER A 1 774 ? -18.908 -18.586 35.604 1.00 91.75 774 SER A N 1
ATOM 6131 C CA . SER A 1 774 ? -17.692 -17.837 35.900 1.00 91.75 774 SER A CA 1
ATOM 6132 C C . SER A 1 774 ? -16.888 -17.584 34.626 1.00 91.75 774 SER A C 1
ATOM 6134 O O . SER A 1 774 ? -16.652 -18.488 33.826 1.00 91.75 774 SER A O 1
ATOM 6136 N N . ILE A 1 775 ? -16.431 -16.351 34.463 1.00 89.88 775 ILE A N 1
ATOM 6137 C CA . ILE A 1 775 ? -15.588 -15.852 33.383 1.00 89.88 775 ILE A CA 1
ATOM 6138 C C . ILE A 1 775 ? -14.274 -15.391 34.005 1.00 89.88 775 ILE A C 1
ATOM 6140 O O . ILE A 1 775 ? -14.274 -14.523 34.872 1.00 89.88 775 ILE A O 1
ATOM 6144 N N . SER A 1 776 ? -13.157 -15.941 33.544 1.00 84.12 776 SER A N 1
ATOM 6145 C CA . SER A 1 776 ? -11.798 -15.577 33.951 1.00 84.12 776 SER A CA 1
ATOM 6146 C C . SER A 1 776 ? -10.843 -15.644 32.760 1.00 84.12 776 SER A C 1
ATOM 6148 O O . SER A 1 776 ? -11.189 -16.148 31.689 1.00 84.12 776 SER A O 1
ATOM 6150 N N . THR A 1 777 ? -9.612 -15.167 32.933 1.00 75.00 777 THR A N 1
ATOM 6151 C CA . THR A 1 777 ? -8.555 -15.273 31.909 1.00 75.00 777 THR A CA 1
ATOM 6152 C C . THR A 1 777 ? -8.299 -16.715 31.461 1.00 75.00 777 THR A C 1
ATOM 6154 O O . THR A 1 777 ? -7.984 -16.948 30.296 1.00 75.00 777 THR A O 1
ATOM 6157 N N . GLU A 1 778 ? -8.488 -17.690 32.352 1.00 77.69 778 GLU A N 1
ATOM 6158 C CA . GLU A 1 778 ? -8.263 -19.115 32.092 1.00 77.69 778 GLU A CA 1
ATOM 6159 C C . GLU A 1 778 ? -9.324 -19.738 31.176 1.00 77.69 778 GLU A C 1
ATOM 6161 O O . GLU A 1 778 ? -9.017 -20.642 30.396 1.00 77.69 778 GLU A O 1
ATOM 6166 N N . ASN A 1 779 ? -10.576 -19.275 31.263 1.00 80.81 779 ASN A N 1
ATOM 6167 C CA . ASN A 1 779 ? -11.703 -19.908 30.578 1.00 80.81 779 ASN A CA 1
ATOM 6168 C C . ASN A 1 779 ? -12.389 -19.021 29.528 1.00 80.81 779 ASN A C 1
ATOM 6170 O O . ASN A 1 779 ? -13.188 -19.543 28.755 1.00 80.81 779 ASN A O 1
ATOM 6174 N N . ALA A 1 780 ? -12.045 -17.732 29.430 1.00 75.81 780 ALA A N 1
ATOM 6175 C CA . ALA A 1 780 ? -12.703 -16.774 28.539 1.00 75.81 780 ALA A CA 1
ATOM 6176 C C . ALA A 1 780 ? -12.693 -17.174 27.053 1.00 75.81 780 ALA A C 1
ATOM 6178 O O . ALA A 1 780 ? -13.572 -16.753 26.303 1.00 75.81 780 ALA A O 1
ATOM 6179 N N . HIS A 1 781 ? -11.725 -17.992 26.627 1.00 72.06 781 HIS A N 1
ATOM 6180 C CA . HIS A 1 781 ? -11.626 -18.507 25.258 1.00 72.06 781 HIS A CA 1
ATOM 6181 C C . HIS A 1 781 ? -12.553 -19.699 24.960 1.00 72.06 781 HIS A C 1
ATOM 6183 O O . HIS A 1 781 ? -12.777 -19.996 23.793 1.00 72.06 781 HIS A O 1
ATOM 6189 N N . ASN A 1 782 ? -13.091 -20.371 25.983 1.00 63.75 782 ASN A N 1
ATOM 6190 C CA . ASN A 1 782 ? -13.856 -21.620 25.854 1.00 63.75 782 ASN A CA 1
ATOM 6191 C C . ASN A 1 782 ? -15.373 -21.422 26.008 1.00 63.75 782 ASN A C 1
ATOM 6193 O O . ASN A 1 782 ? -16.104 -22.380 26.256 1.00 63.75 782 ASN A O 1
ATOM 6197 N N . ILE A 1 783 ? -15.862 -20.184 25.909 1.00 73.88 783 ILE A N 1
ATOM 6198 C CA . ILE A 1 783 ? -17.267 -19.862 26.175 1.00 73.88 783 ILE A CA 1
ATOM 6199 C C . ILE A 1 783 ? -18.006 -19.615 24.859 1.00 73.88 783 ILE A C 1
ATOM 6201 O O . ILE A 1 783 ? -18.402 -18.494 24.528 1.00 73.88 783 ILE A O 1
ATOM 6205 N N . ASP A 1 784 ? -18.219 -20.703 24.119 1.00 77.50 784 ASP A N 1
ATOM 6206 C CA . ASP A 1 784 ? -18.994 -20.719 22.869 1.00 77.50 784 ASP A CA 1
ATOM 6207 C C . ASP A 1 784 ? -20.500 -20.495 23.102 1.00 77.50 784 ASP A C 1
ATOM 6209 O O . ASP A 1 784 ? -21.253 -20.253 22.157 1.00 77.50 784 ASP A O 1
ATOM 6213 N N . ARG A 1 785 ? -20.960 -20.514 24.365 1.00 86.38 785 ARG A N 1
ATOM 6214 C CA . ARG A 1 785 ? -22.363 -20.268 24.737 1.00 86.38 785 ARG A CA 1
ATOM 6215 C C . ARG A 1 785 ? -22.903 -18.998 24.085 1.00 86.38 785 ARG A C 1
ATOM 6217 O O . ARG A 1 785 ? -23.962 -19.042 23.459 1.00 86.38 785 ARG A O 1
ATOM 6224 N N . PHE A 1 786 ? -22.158 -17.900 24.189 1.00 88.81 786 PHE A N 1
ATOM 6225 C CA . PHE A 1 786 ? -22.596 -16.581 23.730 1.00 88.81 786 PHE A CA 1
ATOM 6226 C C . PHE A 1 786 ? -22.700 -16.452 22.204 1.00 88.81 786 PHE A C 1
ATOM 6228 O O . PHE A 1 786 ? -23.265 -15.476 21.719 1.00 88.81 786 PHE A O 1
ATOM 6235 N N . ILE A 1 787 ? -22.216 -17.444 21.446 1.00 81.06 787 ILE A N 1
ATOM 6236 C CA . ILE A 1 787 ? -22.462 -17.555 20.001 1.00 81.06 787 ILE A CA 1
ATOM 6237 C C . ILE A 1 787 ? -23.920 -17.952 19.747 1.00 81.06 787 ILE A C 1
ATOM 6239 O O . ILE A 1 787 ? -24.578 -17.428 18.855 1.00 81.06 787 ILE A O 1
ATOM 6243 N N . THR A 1 788 ? -24.425 -18.907 20.528 1.00 83.19 788 THR A N 1
ATOM 6244 C CA . THR A 1 788 ? -25.760 -19.497 20.328 1.00 83.19 788 THR A CA 1
ATOM 6245 C C . THR A 1 788 ? -26.848 -18.813 21.146 1.00 83.19 788 THR A C 1
ATOM 6247 O O . THR A 1 788 ? -28.010 -18.804 20.742 1.00 83.19 788 THR A O 1
ATOM 6250 N N . ARG A 1 789 ? -26.467 -18.250 22.295 1.00 88.75 789 ARG A N 1
ATOM 6251 C CA . ARG A 1 789 ? -27.362 -17.633 23.270 1.00 88.75 789 ARG A CA 1
ATOM 6252 C C . ARG A 1 789 ? -26.665 -16.410 23.882 1.00 88.75 789 ARG A C 1
ATOM 6254 O O . ARG A 1 789 ? -26.048 -16.529 24.942 1.00 88.75 789 ARG A O 1
ATOM 6261 N N . PRO A 1 790 ? -26.681 -15.257 23.185 1.00 92.81 790 PRO A N 1
ATOM 6262 C CA . PRO A 1 790 ? -26.165 -13.999 23.715 1.00 92.81 790 PRO A CA 1
ATOM 6263 C C . PRO A 1 790 ? -26.882 -13.605 25.006 1.00 92.81 790 PRO A C 1
ATOM 6265 O O . PRO A 1 790 ? -28.023 -14.015 25.230 1.00 92.81 790 PRO A O 1
ATOM 6268 N N . ALA A 1 791 ? -26.237 -12.781 25.826 1.00 95.25 791 ALA A N 1
ATOM 6269 C CA . ALA A 1 791 ? -26.761 -12.376 27.122 1.00 95.25 791 ALA A CA 1
ATOM 6270 C C . ALA A 1 791 ? -26.702 -10.859 27.329 1.00 95.25 791 ALA A C 1
ATOM 6272 O O . ALA A 1 791 ? -25.708 -10.230 26.980 1.00 95.25 791 ALA A O 1
ATOM 6273 N N . LEU A 1 792 ? -27.736 -10.280 27.942 1.00 96.56 792 LEU A N 1
ATOM 6274 C CA . LEU A 1 792 ? -27.740 -8.922 28.485 1.00 96.56 792 LEU A CA 1
ATOM 6275 C C . LEU A 1 792 ? -27.838 -9.003 30.011 1.00 96.56 792 LEU A C 1
ATOM 6277 O O . LEU A 1 792 ? -28.913 -9.287 30.554 1.00 96.56 792 LEU A O 1
ATOM 6281 N N . CYS A 1 793 ? -26.723 -8.734 30.690 1.00 96.19 793 CYS A N 1
ATOM 6282 C CA . CYS A 1 793 ? -26.623 -8.850 32.141 1.00 96.19 793 CYS A CA 1
ATOM 6283 C C . CYS A 1 793 ? -26.586 -7.483 32.826 1.00 96.19 793 CYS A C 1
ATOM 6285 O O . CYS A 1 793 ? -25.865 -6.589 32.389 1.00 96.19 793 CYS A O 1
ATOM 6287 N N . GLU A 1 794 ? -27.339 -7.329 33.914 1.00 94.56 794 GLU A N 1
ATOM 6288 C CA . GLU A 1 794 ? -27.329 -6.138 34.765 1.00 94.56 794 GLU A CA 1
ATOM 6289 C C . GLU A 1 794 ? -26.235 -6.265 35.834 1.00 94.56 794 GLU A C 1
ATOM 6291 O O . GLU A 1 794 ? -26.132 -7.269 36.540 1.00 94.56 794 GLU A O 1
ATOM 6296 N N . TYR A 1 795 ? -25.416 -5.233 35.985 1.00 91.94 795 TYR A N 1
ATOM 6297 C CA . TYR A 1 795 ? -24.532 -5.099 37.132 1.00 91.94 795 TYR A CA 1
ATOM 6298 C C . TYR A 1 795 ? -25.300 -4.465 38.292 1.00 91.94 795 TYR A C 1
ATOM 6300 O O . TYR A 1 795 ? -25.785 -3.336 38.191 1.00 91.94 795 TYR A O 1
ATOM 6308 N N . VAL A 1 796 ? -25.401 -5.198 39.402 1.00 85.12 796 VAL A N 1
ATOM 6309 C CA . VAL A 1 796 ? -26.096 -4.747 40.611 1.00 85.12 796 VAL A CA 1
ATOM 6310 C C . VAL A 1 796 ? -25.069 -4.613 41.739 1.00 85.12 796 VAL A C 1
ATOM 6312 O O . VAL A 1 796 ? -24.645 -5.632 42.291 1.00 85.12 796 VAL A O 1
ATOM 6315 N N . PRO A 1 797 ? -24.645 -3.386 42.099 1.00 74.94 797 PRO A N 1
ATOM 6316 C CA . PRO A 1 797 ? -23.694 -3.193 43.188 1.00 74.94 797 PRO A CA 1
ATOM 6317 C C . PRO A 1 797 ? -24.329 -3.584 44.529 1.00 74.94 797 PRO A C 1
ATOM 6319 O O . PRO A 1 797 ? -25.519 -3.351 44.757 1.00 74.94 797 PRO A O 1
ATOM 6322 N N . LYS A 1 798 ? -23.531 -4.149 45.447 1.00 68.88 798 LYS A N 1
ATOM 6323 C CA . LYS A 1 798 ? -24.003 -4.541 46.792 1.00 68.88 798 LYS A CA 1
ATOM 6324 C C . LYS A 1 798 ? -24.532 -3.356 47.607 1.00 68.88 798 LYS A C 1
ATOM 6326 O O . LYS A 1 798 ? -25.479 -3.514 48.372 1.00 68.88 798 LYS A O 1
ATOM 6331 N N . HIS A 1 799 ? -23.935 -2.179 47.429 1.00 62.75 799 HIS A N 1
ATOM 6332 C CA . HIS A 1 799 ? -24.342 -0.933 48.071 1.00 62.75 799 HIS A CA 1
ATOM 6333 C C . HIS A 1 799 ? -24.942 -0.003 47.020 1.00 62.75 799 HIS A C 1
ATOM 6335 O O . HIS A 1 799 ? -24.253 0.817 46.421 1.00 62.75 799 HIS A O 1
ATOM 6341 N N . ARG A 1 800 ? -26.237 -0.171 46.747 1.00 57.91 800 ARG A N 1
ATOM 6342 C CA . ARG A 1 800 ? -26.956 0.706 45.822 1.00 57.91 800 ARG A CA 1
ATOM 6343 C C . ARG A 1 800 ? -27.267 2.031 46.536 1.00 57.91 800 ARG A C 1
ATOM 6345 O O . ARG A 1 800 ? -27.922 1.978 47.580 1.00 57.91 800 ARG A O 1
ATOM 6352 N N . PRO A 1 801 ? -26.866 3.207 46.015 1.00 54.41 801 PRO A N 1
ATOM 6353 C CA . PRO A 1 801 ? -27.465 4.456 46.470 1.00 54.41 801 PRO A CA 1
ATOM 6354 C C . PRO A 1 801 ? -28.993 4.389 46.280 1.00 54.41 801 PRO A C 1
ATOM 6356 O O . PRO A 1 801 ? -29.497 3.732 45.370 1.00 54.41 801 PRO A O 1
ATOM 6359 N N . VAL A 1 802 ? -29.732 5.007 47.204 1.00 47.62 802 VAL A N 1
ATOM 6360 C CA . VAL A 1 802 ? -31.115 4.638 47.580 1.00 47.62 802 VAL A CA 1
ATOM 6361 C C . VAL A 1 802 ? -32.171 4.790 46.464 1.00 47.62 802 VAL A C 1
ATOM 6363 O O . VAL A 1 802 ? -33.264 4.250 46.606 1.00 47.62 802 VAL A O 1
ATOM 6366 N N . GLN A 1 803 ? -31.869 5.398 45.312 1.00 57.97 803 GLN A N 1
ATOM 6367 C CA . GLN A 1 803 ? -32.745 5.358 44.131 1.00 57.97 803 GLN A CA 1
ATOM 6368 C C . GLN A 1 803 ? -31.925 5.227 42.842 1.00 57.97 803 GLN A C 1
ATOM 6370 O O . GLN A 1 803 ? -31.306 6.187 42.395 1.00 57.97 803 GLN A O 1
ATOM 6375 N N . ALA A 1 804 ? -31.931 4.038 42.229 1.00 60.53 804 ALA A N 1
ATOM 6376 C CA . ALA A 1 804 ? -31.523 3.930 40.831 1.00 60.53 804 ALA A CA 1
ATOM 6377 C C . ALA A 1 804 ? -32.540 4.655 39.952 1.00 60.53 804 ALA A C 1
ATOM 6379 O O . ALA A 1 804 ? -33.747 4.499 40.143 1.00 60.53 804 ALA A O 1
ATOM 6380 N N . THR A 1 805 ? -32.028 5.413 38.992 1.00 72.94 805 THR A N 1
ATOM 6381 C CA . THR A 1 805 ? -32.829 6.040 37.946 1.00 72.94 805 THR A CA 1
ATOM 6382 C C . THR A 1 805 ? -33.496 4.973 37.071 1.00 72.94 805 THR A C 1
ATOM 6384 O O . THR A 1 805 ? -33.072 3.814 37.006 1.00 72.94 805 THR A O 1
ATOM 6387 N N . ASP A 1 806 ? -34.541 5.375 36.364 1.00 85.44 806 ASP A N 1
ATOM 6388 C CA . ASP A 1 806 ? -35.168 4.661 35.248 1.00 85.44 806 ASP A CA 1
ATOM 6389 C C . ASP A 1 806 ? -34.322 4.712 33.959 1.00 85.44 806 ASP A C 1
ATOM 6391 O O . ASP A 1 806 ? -34.802 4.401 32.866 1.00 85.44 806 ASP A O 1
ATOM 6395 N N . VAL A 1 807 ? -33.034 5.053 34.078 1.00 87.12 807 VAL A N 1
ATOM 6396 C CA . VAL A 1 807 ? -32.094 5.177 32.968 1.00 87.12 807 VAL A CA 1
ATOM 6397 C C . VAL A 1 807 ? -31.039 4.075 33.022 1.00 87.12 807 VAL A C 1
ATOM 6399 O O . VAL A 1 807 ? -30.411 3.819 34.054 1.00 87.12 807 VAL A O 1
ATOM 6402 N N . GLY A 1 808 ? -30.824 3.420 31.882 1.00 91.25 808 GLY A N 1
ATOM 6403 C CA . GLY A 1 808 ? -29.787 2.406 31.711 1.00 91.25 808 GLY A CA 1
ATOM 6404 C C . GLY A 1 808 ? -28.481 2.955 31.129 1.00 91.25 808 GLY A C 1
ATOM 6405 O O . GLY A 1 808 ? -28.510 3.854 30.295 1.00 91.25 808 GLY A O 1
ATOM 6406 N N . LEU A 1 809 ? -27.339 2.371 31.495 1.00 92.00 809 LEU A N 1
ATOM 6407 C CA . LEU A 1 809 ? -26.076 2.463 30.754 1.00 92.00 809 LEU A CA 1
ATOM 6408 C C . LEU A 1 809 ? -25.796 1.113 30.094 1.00 92.00 809 LEU A C 1
ATOM 6410 O O . LEU A 1 809 ? -25.673 0.112 30.790 1.00 92.00 809 LEU A O 1
ATOM 6414 N N . VAL A 1 810 ? -25.660 1.078 28.774 1.00 95.19 810 VAL A N 1
ATOM 6415 C CA . VAL A 1 810 ? -25.423 -0.137 27.991 1.00 95.19 810 VAL A CA 1
ATOM 6416 C C . VAL A 1 810 ? -24.002 -0.136 27.443 1.00 95.19 810 VAL A C 1
ATOM 6418 O O . VAL A 1 810 ? -23.573 0.812 26.783 1.00 95.19 810 VAL A O 1
ATOM 6421 N N . MET A 1 811 ? -23.301 -1.240 27.673 1.00 93.94 811 MET A N 1
ATOM 6422 C CA . MET A 1 811 ? -22.021 -1.571 27.054 1.00 93.94 811 MET A CA 1
ATOM 6423 C C . MET A 1 811 ? -22.148 -2.895 26.309 1.00 93.94 811 MET A C 1
ATOM 6425 O O . MET A 1 811 ? -22.954 -3.751 26.679 1.00 93.94 811 MET A O 1
ATOM 6429 N N . VAL A 1 812 ? -21.329 -3.096 25.281 1.00 92.75 812 VAL A N 1
ATOM 6430 C CA . VAL A 1 812 ? -21.334 -4.336 24.498 1.00 92.75 812 VAL A CA 1
ATOM 6431 C C . VAL A 1 812 ? -19.950 -4.952 24.431 1.00 92.75 812 VAL A C 1
ATOM 6433 O O . VAL A 1 812 ? -18.949 -4.259 24.260 1.00 92.75 812 VAL A O 1
ATOM 6436 N N . SER A 1 813 ? -19.904 -6.272 24.540 1.00 89.75 813 SER A N 1
ATOM 6437 C CA . SER A 1 813 ? -18.722 -7.071 24.282 1.00 89.75 813 SER A CA 1
ATOM 6438 C C . SER A 1 813 ? -19.090 -8.265 23.412 1.00 89.75 813 SER A C 1
ATOM 6440 O O . SER A 1 813 ? -19.985 -9.045 23.735 1.00 89.75 813 SER A O 1
ATOM 6442 N N . ASN A 1 814 ? -18.350 -8.448 22.325 1.00 83.19 814 ASN A N 1
ATOM 6443 C CA . ASN A 1 814 ? -18.588 -9.557 21.403 1.00 83.19 814 ASN A CA 1
ATOM 6444 C C . ASN A 1 814 ? -18.163 -10.901 22.006 1.00 83.19 814 ASN A C 1
ATOM 6446 O O . ASN A 1 814 ? -18.650 -11.938 21.579 1.00 83.19 814 ASN A O 1
ATOM 6450 N N . SER A 1 815 ? -17.258 -10.903 22.994 1.00 83.00 815 SER A N 1
ATOM 6451 C CA . SER A 1 815 ? -16.799 -12.118 23.675 1.00 83.00 815 SER A CA 1
ATOM 6452 C C . SER A 1 815 ? -16.304 -11.841 25.100 1.00 83.00 815 SER A C 1
ATOM 6454 O O . SER A 1 815 ? -15.909 -10.713 25.419 1.00 83.00 815 SER A O 1
ATOM 6456 N N . PRO A 1 816 ? -16.235 -12.864 25.966 1.00 86.38 816 PRO A N 1
ATOM 6457 C CA . PRO A 1 816 ? -15.585 -12.744 27.269 1.00 86.38 816 PRO A CA 1
ATOM 6458 C C . PRO A 1 816 ? -14.116 -12.311 27.174 1.00 86.38 816 PRO A C 1
ATOM 6460 O O . PRO A 1 816 ? -13.673 -11.464 27.942 1.00 86.38 816 PRO A O 1
ATOM 6463 N N . SER A 1 817 ? -13.360 -12.810 26.189 1.00 79.62 817 SER A N 1
ATOM 6464 C CA . SER A 1 817 ? -11.962 -12.401 25.992 1.00 79.62 817 SER A CA 1
ATOM 6465 C C . SER A 1 817 ? -11.824 -10.912 25.661 1.00 79.62 817 SER A C 1
ATOM 6467 O O . SER A 1 817 ? -10.901 -10.259 26.143 1.00 79.62 817 SER A O 1
ATOM 6469 N N . TYR A 1 818 ? -12.731 -10.361 24.846 1.00 79.19 818 TYR A N 1
ATOM 6470 C CA . TYR A 1 818 ? -12.731 -8.932 24.525 1.00 79.19 818 TYR A CA 1
ATOM 6471 C C . TYR A 1 818 ? -13.065 -8.077 25.754 1.00 79.19 818 TYR A C 1
ATOM 6473 O O . TYR A 1 818 ? -12.407 -7.060 25.976 1.00 79.19 818 TYR A O 1
ATOM 6481 N N . LEU A 1 819 ? -14.005 -8.534 26.591 1.00 84.94 819 LEU A N 1
ATOM 6482 C CA . LEU A 1 819 ? -14.339 -7.891 27.864 1.00 84.94 819 LEU A CA 1
ATOM 6483 C C . LEU A 1 819 ? -13.126 -7.831 28.796 1.00 84.94 819 LEU A C 1
ATOM 6485 O O . LEU A 1 819 ? -12.780 -6.753 29.268 1.00 84.94 819 LEU A O 1
ATOM 6489 N N . LEU A 1 820 ? -12.460 -8.966 29.032 1.00 79.31 820 LEU A N 1
ATOM 6490 C CA . LEU A 1 820 ? -11.293 -9.024 29.922 1.00 79.31 820 LEU A CA 1
ATOM 6491 C C . LEU A 1 820 ? -10.101 -8.221 29.378 1.00 79.31 820 LEU A C 1
ATOM 6493 O O . LEU A 1 820 ? -9.290 -7.719 30.149 1.00 79.31 820 LEU A O 1
ATOM 6497 N N . ARG A 1 821 ? -9.998 -8.044 28.056 1.00 73.75 821 ARG A N 1
ATOM 6498 C CA . ARG A 1 821 ? -8.995 -7.156 27.448 1.00 73.75 821 ARG A CA 1
ATOM 6499 C C . ARG A 1 821 ? -9.275 -5.679 27.738 1.00 73.75 821 ARG A C 1
ATOM 6501 O O . ARG A 1 821 ? -8.338 -4.907 27.897 1.00 73.75 821 ARG A O 1
ATOM 6508 N N . LEU A 1 822 ? -10.548 -5.287 27.780 1.00 74.12 822 LEU A N 1
ATOM 6509 C CA . LEU A 1 822 ? -11.000 -3.923 28.082 1.00 74.12 822 LEU A CA 1
ATOM 6510 C C . LEU A 1 822 ? -11.480 -3.794 29.531 1.00 74.12 822 LEU A C 1
ATOM 6512 O O . LEU A 1 822 ? -12.375 -3.005 29.841 1.00 74.12 822 LEU A O 1
ATOM 6516 N N . TRP A 1 823 ? -10.864 -4.568 30.423 1.00 77.12 823 TRP A N 1
ATOM 6517 C CA . TRP A 1 823 ? -11.258 -4.645 31.818 1.00 77.12 823 TRP A CA 1
ATOM 6518 C C . TRP A 1 823 ? -11.159 -3.303 32.562 1.00 77.12 823 TRP A C 1
ATOM 6520 O O . TRP A 1 823 ? -12.139 -2.929 33.210 1.00 77.12 823 TRP A O 1
ATOM 6530 N N . PRO A 1 824 ? -10.082 -2.500 32.424 1.00 69.50 824 PRO A N 1
ATOM 6531 C CA . PRO A 1 824 ? -10.024 -1.202 33.098 1.00 69.50 824 PRO A CA 1
ATOM 6532 C C . PRO A 1 824 ? -11.089 -0.203 32.597 1.00 69.50 824 PRO A C 1
ATOM 6534 O O . PRO A 1 824 ? -11.804 0.355 33.435 1.00 69.50 824 PRO A O 1
ATOM 6537 N N . PRO A 1 825 ? -11.306 -0.013 31.274 1.00 73.44 825 PRO A N 1
ATOM 6538 C CA . PRO A 1 825 ? -12.434 0.779 30.782 1.00 73.44 825 PRO A CA 1
ATOM 6539 C C . PRO A 1 825 ? -13.801 0.282 31.263 1.00 73.44 825 PRO A C 1
ATOM 6541 O O . PRO A 1 825 ? -14.690 1.095 31.522 1.00 73.44 825 PRO A O 1
ATOM 6544 N N . PHE A 1 826 ? -13.998 -1.033 31.370 1.00 84.56 826 PHE A N 1
ATOM 6545 C CA . PHE A 1 826 ? -15.230 -1.615 31.902 1.00 84.56 826 PHE A CA 1
ATOM 6546 C C . PHE A 1 826 ? -15.463 -1.201 33.362 1.00 84.56 826 PHE A C 1
ATOM 6548 O O . PHE A 1 826 ? -16.507 -0.621 33.662 1.00 84.56 826 PHE A O 1
ATOM 6555 N N . LEU A 1 827 ? -14.479 -1.402 34.246 1.00 77.62 827 LEU A N 1
ATOM 6556 C CA . LEU A 1 827 ? -14.574 -1.024 35.663 1.00 77.62 827 LEU A CA 1
ATOM 6557 C C . LEU A 1 827 ? -14.780 0.485 35.861 1.00 77.62 827 LEU A C 1
ATOM 6559 O O . LEU A 1 827 ? -15.615 0.893 36.669 1.00 77.62 827 LEU A O 1
ATOM 6563 N N . ASN A 1 828 ? -14.075 1.312 35.085 1.00 77.62 828 ASN A N 1
ATOM 6564 C CA . ASN A 1 828 ? -14.232 2.767 35.089 1.00 77.62 828 ASN A CA 1
ATOM 6565 C C . ASN A 1 828 ? -15.690 3.190 34.823 1.00 77.62 828 ASN A C 1
ATOM 6567 O O . ASN A 1 828 ? -16.235 4.025 35.544 1.00 77.62 828 ASN A O 1
ATOM 6571 N N . LYS A 1 829 ? -16.355 2.551 33.853 1.00 83.38 829 LYS A N 1
ATOM 6572 C CA . LYS A 1 829 ? -17.767 2.818 33.548 1.00 83.38 829 LYS A CA 1
ATOM 6573 C C . LYS A 1 829 ? -18.724 2.274 34.608 1.00 83.38 829 LYS A C 1
ATOM 6575 O O . LYS A 1 829 ? -19.728 2.928 34.881 1.00 83.38 829 LYS A O 1
ATOM 6580 N N . LEU A 1 830 ? -18.430 1.125 35.227 1.00 84.62 830 LEU A N 1
ATOM 6581 C CA . LEU A 1 830 ? -19.241 0.611 36.341 1.00 84.62 830 LEU A CA 1
ATOM 6582 C C . LEU A 1 830 ? -19.277 1.598 37.512 1.00 84.62 830 LEU A C 1
ATOM 6584 O O . LEU A 1 830 ? -20.343 1.834 38.081 1.00 84.62 830 LEU A O 1
ATOM 6588 N N . LEU A 1 831 ? -18.131 2.193 37.843 1.00 75.50 831 LEU A N 1
ATOM 6589 C CA . LEU A 1 831 ? -18.017 3.203 38.892 1.00 75.50 831 LEU A CA 1
ATOM 6590 C C . LEU A 1 831 ? -18.806 4.463 38.570 1.00 75.50 831 LEU A C 1
ATOM 6592 O O . LEU A 1 831 ? -19.660 4.863 39.356 1.00 75.50 831 LEU A O 1
ATOM 6596 N N . TYR A 1 832 ? -18.562 5.042 37.393 1.00 77.31 832 TYR A N 1
ATOM 6597 C CA . TYR A 1 832 ? -19.283 6.227 36.942 1.00 77.31 832 TYR A CA 1
ATOM 6598 C C . TYR A 1 832 ? -20.798 6.015 36.991 1.00 77.31 832 TYR A C 1
ATOM 6600 O O . TYR A 1 832 ? -21.531 6.839 37.529 1.00 77.31 832 TYR A O 1
ATOM 6608 N N . ALA A 1 833 ? -21.268 4.880 36.471 1.00 82.25 833 ALA A N 1
ATOM 6609 C CA . ALA A 1 833 ? -22.682 4.545 36.457 1.00 82.25 833 ALA A CA 1
ATOM 6610 C C . ALA A 1 833 ? -23.263 4.364 37.864 1.00 82.25 833 ALA A C 1
ATOM 6612 O O . ALA A 1 833 ? -24.390 4.784 38.116 1.00 82.25 833 ALA A O 1
ATOM 6613 N N . THR A 1 834 ? -22.490 3.776 38.782 1.00 78.69 834 THR A N 1
ATOM 6614 C CA . THR A 1 834 ? -22.891 3.615 40.185 1.00 78.69 834 THR A CA 1
ATOM 6615 C C . THR A 1 834 ? -23.063 4.977 40.857 1.00 78.69 834 THR A C 1
ATOM 6617 O O . THR A 1 834 ? -24.108 5.226 41.458 1.00 78.69 834 THR A O 1
ATOM 6620 N N . ASP A 1 835 ? -22.096 5.882 40.685 1.00 75.62 835 ASP A N 1
ATOM 6621 C CA . ASP A 1 835 ? -22.141 7.240 41.242 1.00 75.62 835 ASP A CA 1
ATOM 6622 C C . ASP A 1 835 ? -23.239 8.102 40.592 1.00 75.62 835 ASP A C 1
ATOM 6624 O O . ASP A 1 835 ? -23.862 8.926 41.260 1.00 75.62 835 ASP A O 1
ATOM 6628 N N . ALA A 1 836 ? -23.523 7.887 39.303 1.00 77.06 836 ALA A N 1
ATOM 6629 C CA . ALA A 1 836 ? -24.591 8.564 38.566 1.00 77.06 836 ALA A CA 1
ATOM 6630 C C . ALA A 1 836 ? -25.996 7.976 38.815 1.00 77.06 836 ALA A C 1
ATOM 6632 O O . ALA A 1 836 ? -26.980 8.502 38.295 1.00 77.06 836 ALA A O 1
ATOM 6633 N N . GLY A 1 837 ? -26.117 6.883 39.578 1.00 80.44 837 GLY A N 1
ATOM 6634 C CA . GLY A 1 837 ? -27.397 6.211 39.824 1.00 80.44 837 GLY A CA 1
ATOM 6635 C C . GLY A 1 837 ? -27.997 5.529 38.585 1.00 80.44 837 GLY A C 1
ATOM 6636 O O . GLY A 1 837 ? -29.215 5.346 38.512 1.00 80.44 837 GLY A O 1
ATOM 6637 N N . LEU A 1 838 ? -27.171 5.160 37.604 1.00 85.50 838 LEU A N 1
ATOM 6638 C CA . LEU A 1 838 ? -27.577 4.472 36.376 1.00 85.50 838 LEU A CA 1
ATOM 6639 C C . LEU A 1 838 ? -27.704 2.961 36.595 1.00 85.50 838 LEU A C 1
ATOM 6641 O O . LEU A 1 838 ? -26.960 2.352 37.367 1.00 85.50 838 LEU A O 1
ATOM 6645 N N . ARG A 1 839 ? -28.623 2.321 35.867 1.00 90.12 839 ARG A N 1
ATOM 6646 C CA . ARG A 1 839 ? -28.698 0.854 35.793 1.00 90.12 839 ARG A CA 1
ATOM 6647 C C . ARG A 1 839 ? -27.756 0.335 34.717 1.00 90.12 839 ARG A C 1
ATOM 6649 O O . ARG A 1 839 ? -27.967 0.591 33.538 1.00 90.12 839 ARG A O 1
ATOM 6656 N N . THR A 1 840 ? -26.722 -0.398 35.099 1.00 92.12 840 THR A N 1
ATOM 6657 C CA . THR A 1 840 ? -25.667 -0.774 34.153 1.00 92.12 840 THR A CA 1
ATOM 6658 C C . THR A 1 840 ? -25.916 -2.142 33.539 1.00 92.12 840 THR A C 1
ATOM 6660 O O . THR A 1 840 ? -26.082 -3.120 34.259 1.00 92.12 840 THR A O 1
ATOM 6663 N N . PHE A 1 841 ? -25.877 -2.225 32.213 1.00 96.06 841 PHE A N 1
ATOM 6664 C CA . PHE A 1 841 ? -26.062 -3.441 31.434 1.00 96.06 841 PHE A CA 1
ATOM 6665 C C . PHE A 1 841 ? -24.835 -3.731 30.566 1.00 96.06 841 PHE A C 1
ATOM 6667 O O . PHE A 1 841 ? -24.284 -2.837 29.919 1.00 96.06 841 PHE A O 1
ATOM 6674 N N . LEU A 1 842 ? -24.441 -5.001 30.505 1.00 96.19 842 LEU A N 1
ATOM 6675 C CA . LEU A 1 842 ? -23.422 -5.511 29.595 1.00 96.19 842 LEU A CA 1
ATOM 6676 C C . LEU A 1 842 ? -24.036 -6.570 28.685 1.00 96.19 842 LEU A C 1
ATOM 6678 O O . LEU A 1 842 ? -24.554 -7.582 29.157 1.00 96.19 842 LEU A O 1
ATOM 6682 N N . TRP A 1 843 ? -23.930 -6.356 27.380 1.00 96.00 843 TRP A N 1
ATOM 6683 C CA . TRP A 1 843 ? -24.185 -7.392 26.392 1.00 96.00 843 TRP A CA 1
ATOM 6684 C C . TRP A 1 843 ? -22.938 -8.254 26.184 1.00 96.00 843 TRP A C 1
ATOM 6686 O O . TRP A 1 843 ? -21.848 -7.719 25.974 1.00 96.00 843 TRP A O 1
ATOM 6696 N N . LEU A 1 844 ? -23.113 -9.574 26.181 1.00 92.44 844 LEU A N 1
ATOM 6697 C CA . LEU A 1 844 ? -22.107 -10.568 25.826 1.00 92.44 844 LEU A CA 1
ATOM 6698 C C . LEU A 1 844 ? -22.631 -11.471 24.711 1.00 92.44 844 LEU A C 1
ATOM 6700 O O . LEU A 1 844 ? -23.577 -12.232 24.909 1.00 92.44 844 LEU A O 1
ATOM 6704 N N . GLY A 1 845 ? -21.990 -11.409 23.548 1.00 88.50 845 GLY A N 1
ATOM 6705 C CA . GLY A 1 845 ? -22.299 -12.271 22.409 1.00 88.50 845 GLY A CA 1
ATOM 6706 C C . GLY A 1 845 ? -22.271 -11.539 21.079 1.00 88.50 845 GLY A C 1
ATOM 6707 O O . GLY A 1 845 ? -22.150 -10.317 21.023 1.00 88.50 845 GLY A O 1
ATOM 6708 N N . GLU A 1 846 ? -22.393 -12.311 20.006 1.00 83.31 846 GLU A N 1
ATOM 6709 C CA . GLU A 1 846 ? -22.073 -11.871 18.648 1.00 83.31 846 GLU A CA 1
ATOM 6710 C C . GLU A 1 846 ? -23.276 -11.970 17.701 1.00 83.31 846 GLU A C 1
ATOM 6712 O O . GLU A 1 846 ? -24.307 -12.553 18.047 1.00 83.31 846 GLU A O 1
ATOM 6717 N N . LEU A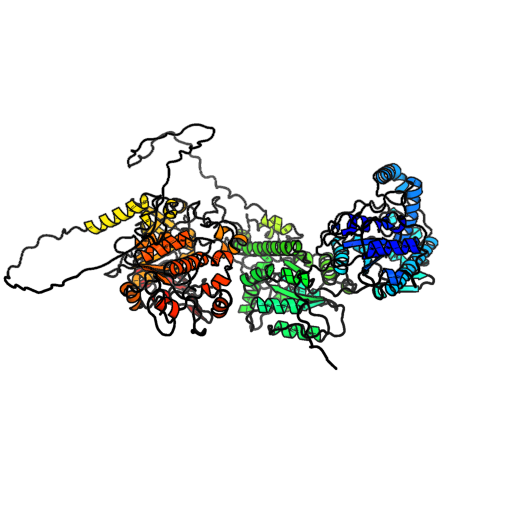 1 847 ? -23.169 -11.391 16.497 1.00 83.81 847 LEU A N 1
ATOM 6718 C CA . LEU A 1 847 ? -24.188 -11.592 15.466 1.00 83.81 847 LEU A CA 1
ATOM 6719 C C . LEU A 1 847 ? -24.320 -13.079 15.084 1.00 83.81 847 LEU A C 1
ATOM 6721 O O . LEU A 1 847 ? -23.312 -13.712 14.757 1.00 83.81 847 LEU A O 1
ATOM 6725 N N . PRO A 1 848 ? -25.553 -13.612 15.042 1.00 83.50 848 PRO A N 1
ATOM 6726 C CA . PRO A 1 848 ? -25.839 -14.925 14.481 1.00 83.50 848 PRO A CA 1
ATOM 6727 C C . PRO A 1 848 ? -25.452 -15.031 13.004 1.00 83.50 848 PRO A C 1
ATOM 6729 O O . PRO A 1 848 ? -25.518 -14.051 12.256 1.00 83.50 848 PRO A O 1
ATOM 6732 N N . GLU A 1 849 ? -25.150 -16.255 12.572 1.00 77.12 849 GLU A N 1
ATOM 6733 C CA . GLU A 1 849 ? -24.916 -16.575 11.163 1.00 77.12 849 GLU A CA 1
ATOM 6734 C C . GLU A 1 849 ? -26.153 -16.248 10.297 1.00 77.12 849 GLU A C 1
ATOM 6736 O O . GLU A 1 849 ? -27.290 -16.546 10.657 1.00 77.12 849 GLU A O 1
ATOM 6741 N N . GLY A 1 850 ? -25.934 -15.616 9.146 1.00 76.62 850 GLY A N 1
ATOM 6742 C CA . GLY A 1 850 ? -26.939 -14.994 8.287 1.00 76.62 850 GLY A CA 1
ATOM 6743 C C . GLY A 1 850 ? -27.124 -13.487 8.512 1.00 76.62 850 GLY A C 1
ATOM 6744 O O . GLY A 1 850 ? -27.393 -12.767 7.545 1.00 76.62 850 GLY A O 1
ATOM 6745 N N . LEU A 1 851 ? -26.957 -12.984 9.741 1.00 82.00 851 LEU A N 1
ATOM 6746 C CA . LEU A 1 851 ? -27.123 -11.556 10.053 1.00 82.00 851 LEU A CA 1
ATOM 6747 C C . LEU A 1 851 ? -25.834 -10.749 9.852 1.00 82.00 851 LEU A C 1
ATOM 6749 O O . LEU A 1 851 ? -25.887 -9.526 9.747 1.00 82.00 851 LEU A O 1
ATOM 6753 N N . GLU A 1 852 ? -24.698 -11.419 9.671 1.00 71.75 852 GLU A N 1
ATOM 6754 C CA . GLU A 1 852 ? -23.388 -10.843 9.357 1.00 71.75 852 GLU A CA 1
ATOM 6755 C C . GLU A 1 852 ? -23.250 -10.369 7.891 1.00 71.75 852 GLU A C 1
ATOM 6757 O O . GLU A 1 852 ? -22.151 -10.085 7.418 1.00 71.75 852 GLU A O 1
ATOM 6762 N N . LYS A 1 853 ? -24.343 -10.313 7.125 1.00 73.62 853 LYS A N 1
ATOM 6763 C CA . LYS A 1 853 ? -24.348 -9.883 5.717 1.00 73.62 853 LYS A CA 1
ATOM 6764 C C . LYS A 1 853 ? -25.010 -8.515 5.545 1.00 73.62 853 LYS A C 1
ATOM 6766 O O . LYS A 1 853 ? -25.923 -8.206 6.316 1.00 73.62 853 LYS A O 1
ATOM 6771 N N . PRO A 1 854 ? -24.609 -7.738 4.519 1.00 76.56 854 PRO A N 1
ATOM 6772 C CA . PRO A 1 854 ? -25.340 -6.548 4.091 1.00 76.56 854 PRO A CA 1
ATOM 6773 C C . PRO A 1 854 ? -26.836 -6.823 3.919 1.00 76.56 854 PRO A C 1
ATOM 6775 O O . PRO A 1 854 ? -27.217 -7.902 3.462 1.00 76.56 854 PRO A O 1
ATOM 6778 N N . SER A 1 855 ? -27.681 -5.859 4.279 1.00 77.62 855 SER A N 1
ATOM 6779 C CA . SER A 1 855 ? -29.135 -6.024 4.221 1.00 77.62 855 SER A CA 1
ATOM 6780 C C . SER A 1 855 ? -29.747 -5.800 2.841 1.00 77.62 855 SER A C 1
ATOM 6782 O O . SER A 1 855 ? -30.849 -6.284 2.591 1.00 77.62 855 SER A O 1
ATOM 6784 N N . SER A 1 856 ? -29.056 -5.097 1.939 1.00 78.62 856 SER A N 1
ATOM 6785 C CA . SER A 1 856 ? -29.573 -4.760 0.611 1.00 78.62 856 SER A CA 1
ATOM 6786 C C . SER A 1 856 ? -28.547 -4.982 -0.497 1.00 78.62 856 SER A C 1
ATOM 6788 O O . SER A 1 856 ? -27.335 -4.878 -0.290 1.00 78.62 856 SER A O 1
ATOM 6790 N N . GLN A 1 857 ? -29.050 -5.253 -1.704 1.00 78.31 857 GLN A N 1
ATOM 6791 C CA . GLN A 1 857 ? -28.221 -5.384 -2.902 1.00 78.31 857 GLN A CA 1
ATOM 6792 C C . GLN A 1 857 ? -27.522 -4.061 -3.247 1.00 78.31 857 GLN A C 1
ATOM 6794 O O . GLN A 1 857 ? -26.339 -4.069 -3.561 1.00 78.31 857 GLN A O 1
ATOM 6799 N N . ALA A 1 858 ? -28.212 -2.925 -3.096 1.00 77.69 858 ALA A N 1
ATOM 6800 C CA . ALA A 1 858 ? -27.632 -1.599 -3.316 1.00 77.69 858 ALA A CA 1
ATOM 6801 C C . ALA A 1 858 ? -26.439 -1.328 -2.389 1.00 77.69 858 ALA A C 1
ATOM 6803 O O . ALA A 1 858 ? -25.425 -0.781 -2.812 1.00 77.69 858 ALA A O 1
ATOM 6804 N N . CYS A 1 859 ? -26.523 -1.765 -1.131 1.00 76.88 859 CYS A N 1
ATOM 6805 C CA . CYS A 1 859 ? -25.367 -1.743 -0.254 1.00 76.88 859 CYS A CA 1
ATOM 6806 C C . CYS A 1 859 ? -24.274 -2.714 -0.732 1.00 76.88 859 CYS A C 1
ATOM 6808 O O . CYS A 1 859 ? -23.100 -2.347 -0.762 1.00 76.88 859 CYS A O 1
ATOM 6810 N N . PHE A 1 860 ? -24.630 -3.951 -1.086 1.00 72.38 860 PHE A N 1
ATOM 6811 C CA . PHE A 1 860 ? -23.659 -4.949 -1.539 1.00 72.38 860 PHE A CA 1
ATOM 6812 C C . PHE A 1 860 ? -22.860 -4.477 -2.766 1.00 72.38 860 PHE A C 1
ATOM 6814 O O . PHE A 1 860 ? -21.672 -4.768 -2.889 1.00 72.38 860 PHE A O 1
ATOM 6821 N N . GLU A 1 861 ? -23.511 -3.721 -3.644 1.00 71.12 861 GLU A N 1
ATOM 6822 C CA . GLU A 1 861 ? -22.944 -3.117 -4.851 1.00 71.12 861 GLU A CA 1
ATOM 6823 C C . GLU A 1 861 ? -22.297 -1.749 -4.602 1.00 71.12 861 GLU A C 1
ATOM 6825 O O . GLU A 1 861 ? -21.682 -1.190 -5.510 1.00 71.12 861 GLU A O 1
ATOM 6830 N N . SER A 1 862 ? -22.405 -1.202 -3.388 1.00 70.44 862 SER A N 1
ATOM 6831 C CA . SER A 1 862 ? -21.780 0.075 -3.052 1.00 70.44 862 SER A CA 1
ATOM 6832 C C . SER A 1 862 ? -20.264 -0.002 -3.229 1.00 70.44 862 SER A C 1
ATOM 6834 O O . SER A 1 862 ? -19.628 -1.009 -2.892 1.00 70.44 862 SER A O 1
ATOM 6836 N N . MET A 1 863 ? -19.676 1.113 -3.677 1.00 59.59 863 MET A N 1
ATOM 6837 C CA . MET A 1 863 ? -18.224 1.295 -3.844 1.00 59.59 863 MET A CA 1
ATOM 6838 C C . MET A 1 863 ? -17.423 0.780 -2.636 1.00 59.59 863 MET A C 1
ATOM 6840 O O . MET A 1 863 ? -16.333 0.226 -2.779 1.00 59.59 863 MET A O 1
ATOM 6844 N N . GLN A 1 864 ? -17.987 0.920 -1.437 1.00 58.94 864 GLN A N 1
ATOM 6845 C CA . GLN A 1 864 ? -17.356 0.536 -0.185 1.00 58.94 864 GLN A CA 1
ATOM 6846 C C . GLN A 1 864 ? -17.350 -0.982 0.073 1.00 58.94 864 GLN A C 1
ATOM 6848 O O . GLN A 1 864 ? -16.339 -1.512 0.537 1.00 58.94 864 GLN A O 1
ATOM 6853 N N . VAL A 1 865 ? -18.436 -1.701 -0.236 1.00 58.50 865 VAL A N 1
ATOM 6854 C CA . VAL A 1 865 ? -18.506 -3.171 -0.079 1.00 58.50 865 VAL A CA 1
ATOM 6855 C C . VAL A 1 865 ? -17.735 -3.890 -1.190 1.00 58.50 865 VAL A C 1
ATOM 6857 O O . VAL A 1 865 ? -17.226 -4.992 -0.985 1.00 58.50 865 VAL A O 1
ATOM 6860 N N . THR A 1 866 ? -17.559 -3.261 -2.354 1.00 55.53 866 THR A N 1
ATOM 6861 C CA . THR A 1 866 ? -16.672 -3.793 -3.399 1.00 55.53 866 THR A CA 1
ATOM 6862 C C . THR A 1 866 ? -15.185 -3.687 -3.044 1.00 55.53 866 THR A C 1
ATOM 6864 O O . THR A 1 866 ? -14.401 -4.513 -3.508 1.00 55.53 866 THR A O 1
ATOM 6867 N N . GLN A 1 867 ? -14.799 -2.723 -2.196 1.00 50.06 867 GLN A N 1
ATOM 6868 C CA . GLN A 1 867 ? -13.411 -2.488 -1.767 1.00 50.06 867 GLN A CA 1
ATOM 6869 C C . GLN A 1 867 ? -13.033 -3.224 -0.465 1.00 50.06 867 GLN A C 1
ATOM 6871 O O . GLN A 1 867 ? -11.881 -3.621 -0.296 1.00 50.06 867 GLN A O 1
ATOM 6876 N N . HIS A 1 868 ? -13.989 -3.486 0.436 1.00 50.78 868 HIS A N 1
ATOM 6877 C CA . HIS A 1 868 ? -13.765 -4.225 1.686 1.00 50.78 868 HIS A CA 1
ATOM 6878 C C . HIS A 1 868 ? -14.512 -5.570 1.680 1.00 50.78 868 HIS A C 1
ATOM 6880 O O . HIS A 1 868 ? -15.685 -5.624 1.339 1.00 50.78 868 HIS A O 1
ATOM 6886 N N . HIS A 1 869 ? -13.835 -6.671 2.047 1.00 50.62 869 HIS A N 1
ATOM 6887 C CA . HIS A 1 869 ? -14.331 -8.057 1.937 1.00 50.62 869 HIS A CA 1
ATOM 6888 C C . HIS A 1 869 ? -15.841 -8.249 2.218 1.00 50.62 869 HIS A C 1
ATOM 6890 O O . HIS A 1 869 ? -16.358 -7.810 3.238 1.00 50.62 869 HIS A O 1
ATOM 6896 N N . ARG A 1 870 ? -16.502 -9.044 1.358 1.00 50.44 870 ARG A N 1
ATOM 6897 C CA . ARG A 1 870 ? -17.949 -9.377 1.309 1.00 50.44 870 ARG A CA 1
ATOM 6898 C C . ARG A 1 870 ? -18.577 -10.027 2.570 1.00 50.44 870 ARG A C 1
ATOM 6900 O O . ARG A 1 870 ? -19.670 -10.583 2.471 1.00 50.44 870 ARG A O 1
ATOM 6907 N N . ARG A 1 871 ? -17.910 -10.048 3.730 1.00 51.09 871 ARG A N 1
ATOM 6908 C CA . ARG A 1 871 ? -18.420 -10.635 4.986 1.00 51.09 871 ARG A CA 1
ATOM 6909 C C . ARG A 1 871 ? -18.015 -9.788 6.190 1.00 51.09 871 ARG A C 1
ATOM 6911 O O . ARG A 1 871 ? -16.839 -9.448 6.315 1.00 51.09 871 ARG A O 1
ATOM 6918 N N . LEU A 1 872 ? -18.956 -9.541 7.104 1.00 53.50 872 LEU A N 1
ATOM 6919 C CA . LEU A 1 872 ? -18.644 -9.087 8.458 1.00 53.50 872 LEU A CA 1
ATOM 6920 C C . LEU A 1 872 ? -17.936 -10.253 9.172 1.00 53.50 872 LEU A C 1
ATOM 6922 O O . LEU A 1 872 ? -18.577 -11.237 9.526 1.00 53.50 872 LEU A O 1
ATOM 6926 N N . ARG A 1 873 ? -16.600 -10.232 9.280 1.00 47.03 873 ARG A N 1
ATOM 6927 C CA . ARG A 1 873 ? -15.870 -11.328 9.945 1.00 47.03 873 ARG A CA 1
ATOM 6928 C C . ARG A 1 873 ? -16.109 -11.247 11.454 1.00 47.03 873 ARG A C 1
ATOM 6930 O O . ARG A 1 873 ? -15.805 -10.229 12.064 1.00 47.03 873 ARG A O 1
ATOM 6937 N N . SER A 1 874 ? -16.660 -12.318 12.023 1.00 46.62 874 SER A N 1
ATOM 6938 C CA . SER A 1 874 ? -16.940 -12.456 13.456 1.00 46.62 874 SER A CA 1
ATOM 6939 C C . SER A 1 874 ? -15.649 -12.588 14.276 1.00 46.62 874 SER A C 1
ATOM 6941 O O . SER A 1 874 ? -14.692 -13.227 13.832 1.00 46.62 874 SER A O 1
ATOM 6943 N N . PHE A 1 875 ? -15.648 -12.070 15.511 1.00 45.75 875 PHE A N 1
ATOM 6944 C CA . PHE A 1 875 ? -14.596 -12.347 16.505 1.00 45.75 875 PHE A CA 1
ATOM 6945 C C . PHE A 1 875 ? -14.462 -13.863 16.787 1.00 45.75 875 PHE A C 1
ATOM 6947 O O . PHE A 1 875 ? -13.364 -14.376 17.013 1.00 45.75 875 PHE A O 1
ATOM 6954 N N . TYR A 1 876 ? -15.580 -14.594 16.694 1.00 45.72 876 TYR A N 1
ATOM 6955 C CA . TYR A 1 876 ? -15.674 -16.047 16.846 1.00 45.72 876 TYR A CA 1
ATOM 6956 C C . TYR A 1 876 ? -15.406 -16.833 15.555 1.00 45.72 876 TYR A C 1
ATOM 6958 O O . TYR A 1 876 ? -15.302 -18.056 15.611 1.00 45.72 876 TYR A O 1
ATOM 6966 N N . ASP A 1 877 ? -15.215 -16.188 14.394 1.00 40.09 877 ASP A N 1
ATOM 6967 C CA . ASP A 1 877 ? -14.907 -16.910 13.143 1.00 40.09 877 ASP A CA 1
ATOM 6968 C C . ASP A 1 877 ? -13.498 -17.539 13.131 1.00 40.09 877 ASP A C 1
ATOM 6970 O O . ASP A 1 877 ? -13.088 -18.194 12.176 1.00 40.09 877 ASP A O 1
ATOM 6974 N N . SER A 1 878 ? -12.784 -17.436 14.254 1.00 43.34 878 SER A N 1
ATOM 6975 C CA . SER A 1 878 ? -11.684 -18.318 14.636 1.00 43.34 878 SER A CA 1
ATOM 6976 C C . SER A 1 878 ? -12.150 -19.707 15.116 1.00 43.34 878 SER A C 1
ATOM 6978 O O . SER A 1 878 ? -11.403 -20.345 15.857 1.00 43.34 878 SER A O 1
ATOM 6980 N N . ARG A 1 879 ? -13.323 -20.207 14.659 1.00 37.62 879 ARG A N 1
ATOM 6981 C CA . ARG A 1 879 ? -14.023 -21.480 15.016 1.00 37.62 879 ARG A CA 1
ATOM 6982 C C . ARG A 1 879 ? -13.166 -22.770 15.020 1.00 37.62 879 ARG A C 1
ATOM 6984 O O . ARG A 1 879 ? -13.683 -23.860 15.226 1.00 37.62 879 ARG A O 1
ATOM 6991 N N . LEU A 1 880 ? -11.863 -22.678 14.776 1.00 37.88 880 LEU A N 1
ATOM 6992 C CA . LEU A 1 880 ? -10.872 -23.749 14.843 1.00 37.88 880 LEU A CA 1
ATOM 6993 C C . LEU A 1 880 ? -9.916 -23.641 16.047 1.00 37.88 880 LEU A C 1
ATOM 6995 O O . LEU A 1 880 ? -8.930 -24.373 16.091 1.00 37.88 880 LEU A O 1
ATOM 6999 N N . GLY A 1 881 ? -10.147 -22.735 17.006 1.00 35.09 881 GLY A N 1
ATOM 7000 C CA . GLY A 1 881 ? -9.261 -22.575 18.172 1.00 35.09 881 GLY A CA 1
ATOM 7001 C C . GLY A 1 881 ? -7.852 -22.091 17.807 1.00 35.09 881 GLY A C 1
ATOM 7002 O O . GLY A 1 881 ? -6.923 -22.174 18.609 1.00 35.09 881 GLY A O 1
ATOM 7003 N N . VAL A 1 882 ? -7.682 -21.583 16.585 1.00 34.34 882 VAL A N 1
ATOM 7004 C CA . VAL A 1 882 ? -6.467 -20.917 16.129 1.00 34.34 882 VAL A CA 1
ATOM 7005 C C . VAL A 1 882 ? -6.826 -19.445 16.036 1.00 34.34 882 VAL A C 1
ATOM 7007 O O . VAL A 1 882 ? -7.514 -19.031 15.102 1.00 34.34 882 VAL A O 1
ATOM 7010 N N . ALA A 1 883 ? -6.384 -18.653 17.014 1.00 33.44 883 ALA A N 1
ATOM 7011 C CA . ALA A 1 883 ? -6.331 -17.207 16.841 1.00 33.44 883 ALA A CA 1
ATOM 7012 C C . ALA A 1 883 ? -5.685 -16.928 15.466 1.00 33.44 883 ALA A C 1
ATOM 7014 O O . ALA A 1 883 ? -4.654 -17.544 15.168 1.00 33.44 883 ALA A O 1
ATOM 7015 N N . PRO A 1 884 ? -6.278 -16.094 14.592 1.00 33.16 884 PRO A N 1
ATOM 7016 C CA . PRO A 1 884 ? -5.701 -15.821 13.283 1.00 33.16 884 PRO A CA 1
ATOM 7017 C C . PRO A 1 884 ? -4.239 -15.394 13.456 1.00 33.16 884 PRO A C 1
ATOM 7019 O O . PRO A 1 884 ? -3.947 -14.439 14.172 1.00 33.16 884 PRO A O 1
ATOM 7022 N N . ARG A 1 885 ? -3.307 -16.141 12.851 1.00 29.83 885 ARG A N 1
ATOM 7023 C CA . ARG A 1 885 ? -1.885 -15.776 12.829 1.00 29.83 885 ARG A CA 1
ATOM 7024 C C . ARG A 1 885 ? -1.758 -14.411 12.139 1.00 29.83 885 ARG A C 1
ATOM 7026 O O . ARG A 1 885 ? -2.095 -14.308 10.963 1.00 29.83 885 ARG A O 1
ATOM 7033 N N . GLY A 1 886 ? -1.287 -13.396 12.869 1.00 33.97 886 GLY A N 1
ATOM 7034 C CA . GLY A 1 886 ? -1.089 -12.023 12.382 1.00 33.97 886 GLY A CA 1
ATOM 7035 C C . GLY A 1 886 ? -1.940 -10.996 13.138 1.00 33.97 886 GLY A C 1
ATOM 7036 O O . GLY A 1 886 ? -3.097 -10.764 12.804 1.00 33.97 886 GLY A O 1
ATOM 7037 N N . PHE A 1 887 ? -1.352 -10.367 14.159 1.00 35.53 887 PHE A N 1
ATOM 7038 C CA . PHE A 1 887 ? -2.013 -9.433 15.084 1.00 35.53 887 PHE A CA 1
ATOM 7039 C C . PHE A 1 887 ? -2.091 -7.963 14.601 1.00 35.53 887 PHE A C 1
ATOM 7041 O O . PHE A 1 887 ? -2.526 -7.112 15.370 1.00 35.53 887 PHE A O 1
ATOM 7048 N N . ASP A 1 888 ? -1.722 -7.636 13.355 1.00 34.62 888 ASP A N 1
ATOM 7049 C CA . ASP A 1 888 ? -1.644 -6.235 12.875 1.00 34.62 888 ASP A CA 1
ATOM 7050 C C . ASP A 1 888 ? -2.967 -5.641 12.352 1.00 34.62 888 ASP A C 1
ATOM 7052 O O . ASP A 1 888 ? -3.024 -4.456 12.038 1.00 34.62 888 ASP A O 1
ATOM 7056 N N . LYS A 1 889 ? -4.041 -6.434 12.228 1.00 39.66 889 LYS A N 1
ATOM 7057 C CA . LYS A 1 889 ? -5.320 -5.984 11.634 1.00 39.66 889 LYS A CA 1
ATOM 7058 C C . LYS A 1 889 ? -6.517 -6.047 12.582 1.00 39.66 889 LYS A C 1
ATOM 7060 O O . LYS A 1 889 ? -7.660 -6.137 12.137 1.00 39.66 889 LYS A O 1
ATOM 7065 N N . MET A 1 890 ? -6.292 -6.022 13.897 1.00 37.00 890 MET A N 1
ATOM 7066 C CA . MET A 1 890 ? -7.402 -6.115 14.854 1.00 37.00 890 MET A CA 1
ATOM 7067 C C . MET A 1 890 ? -8.388 -4.937 14.755 1.00 37.00 890 MET A C 1
ATOM 7069 O O . MET A 1 890 ? -9.581 -5.160 14.938 1.00 37.00 890 MET A O 1
ATOM 7073 N N . ASP A 1 891 ? -7.957 -3.735 14.367 1.00 37.94 891 ASP A N 1
ATOM 7074 C CA . ASP A 1 891 ? -8.865 -2.578 14.255 1.00 37.94 891 ASP A CA 1
ATOM 7075 C C . ASP A 1 891 ? -9.866 -2.706 13.084 1.00 37.94 891 ASP A C 1
ATOM 7077 O O . ASP A 1 891 ? -10.988 -2.184 13.143 1.00 37.94 891 ASP A O 1
ATOM 7081 N N . GLU A 1 892 ? -9.496 -3.485 12.057 1.00 38.69 892 GLU A N 1
ATOM 7082 C CA . GLU A 1 892 ? -10.353 -3.864 10.924 1.00 38.69 892 GLU A CA 1
ATOM 7083 C C . GLU A 1 892 ? -11.219 -5.106 11.222 1.00 38.69 892 GLU A C 1
ATOM 7085 O O . GLU A 1 892 ? -12.235 -5.309 10.560 1.00 38.69 892 GLU A O 1
ATOM 7090 N N . MET A 1 893 ? -10.847 -5.944 12.203 1.00 43.56 893 MET A N 1
ATOM 7091 C CA . MET A 1 893 ? -11.411 -7.296 12.387 1.00 43.56 893 MET A CA 1
ATOM 7092 C C . MET A 1 893 ? -12.140 -7.543 13.722 1.00 43.56 893 MET A C 1
ATOM 7094 O O . MET A 1 893 ? -12.736 -8.605 13.875 1.00 43.56 893 MET A O 1
ATOM 7098 N N . ALA A 1 894 ? -12.098 -6.627 14.698 1.00 43.06 894 ALA A N 1
ATOM 7099 C CA . ALA A 1 894 ? -12.433 -6.966 16.092 1.00 43.06 894 ALA A CA 1
ATOM 7100 C C . ALA A 1 894 ? -13.683 -6.308 16.701 1.00 43.06 894 ALA A C 1
ATOM 7102 O O . ALA A 1 894 ? -13.899 -6.464 17.902 1.00 43.06 894 ALA A O 1
ATOM 7103 N N . SER A 1 895 ? -14.523 -5.598 15.944 1.00 51.78 895 SER A N 1
ATOM 7104 C CA . SER A 1 895 ? -15.728 -5.005 16.538 1.00 51.78 895 SER A CA 1
ATOM 7105 C C . SER A 1 895 ? -16.941 -5.120 15.629 1.00 51.78 895 SER A C 1
ATOM 7107 O O . SER A 1 895 ? -17.037 -4.458 14.595 1.00 51.78 895 SER A O 1
ATOM 7109 N N . ASN A 1 896 ? -17.879 -5.967 16.034 1.00 65.69 896 ASN A N 1
ATOM 7110 C CA . ASN A 1 896 ? -19.208 -6.032 15.472 1.00 65.69 896 ASN A CA 1
ATOM 7111 C C . ASN A 1 896 ? -20.069 -4.919 16.059 1.00 65.69 896 ASN A C 1
ATOM 7113 O O . ASN A 1 896 ? -20.765 -5.098 17.052 1.00 65.69 896 ASN A O 1
ATOM 7117 N N . HIS A 1 897 ? -20.014 -3.736 15.453 1.00 77.50 897 HIS A N 1
ATOM 7118 C CA . HIS A 1 897 ? -20.738 -2.585 15.983 1.00 77.50 897 HIS A CA 1
ATOM 7119 C C . HIS A 1 897 ? -22.258 -2.833 16.024 1.00 77.50 897 HIS A C 1
ATOM 7121 O O . HIS A 1 897 ? -22.948 -2.204 16.813 1.00 77.50 897 HIS A O 1
ATOM 7127 N N . TYR A 1 898 ? -22.804 -3.768 15.243 1.00 87.69 898 TYR A N 1
ATOM 7128 C CA . TYR A 1 898 ? -24.253 -3.947 15.155 1.00 87.69 898 TYR A CA 1
ATOM 7129 C C . TYR A 1 898 ? -24.890 -4.646 16.349 1.00 87.69 898 TYR A C 1
ATOM 7131 O O . TYR A 1 898 ? -26.108 -4.573 16.487 1.00 87.69 898 TYR A O 1
ATOM 7139 N N . VAL A 1 899 ? -24.122 -5.288 17.236 1.00 89.50 899 VAL A N 1
ATOM 7140 C CA . VAL A 1 899 ? -24.706 -5.889 18.450 1.00 89.50 899 VAL A CA 1
ATOM 7141 C C . VAL A 1 899 ? -25.222 -4.829 19.432 1.00 89.50 899 VAL A C 1
ATOM 7143 O O . VAL A 1 899 ? -26.036 -5.138 20.300 1.00 89.50 899 VAL A O 1
ATOM 7146 N N . LYS A 1 900 ? -24.839 -3.552 19.259 1.00 91.81 900 LYS A N 1
ATOM 7147 C CA . LYS A 1 900 ? -25.370 -2.448 20.069 1.00 91.81 900 LYS A CA 1
ATOM 7148 C C . LYS A 1 900 ? -26.865 -2.224 19.880 1.00 91.81 900 LYS A C 1
ATOM 7150 O O . LYS A 1 900 ? -27.538 -1.884 20.844 1.00 91.81 900 LYS A O 1
ATOM 7155 N N . MET A 1 901 ? -27.408 -2.455 18.685 1.00 94.00 901 MET A N 1
ATOM 7156 C CA . MET A 1 901 ? -28.835 -2.251 18.419 1.00 94.00 901 MET A CA 1
ATOM 7157 C C . MET A 1 901 ? -29.707 -3.259 19.184 1.00 94.00 901 MET A C 1
ATOM 7159 O O . MET A 1 901 ? -30.567 -2.808 19.940 1.00 94.00 901 MET A O 1
ATOM 7163 N N . PRO A 1 902 ? -29.506 -4.593 19.083 1.00 93.31 902 PRO A N 1
ATOM 7164 C CA . PRO A 1 902 ? -30.270 -5.536 19.893 1.00 93.31 902 PRO A CA 1
ATOM 7165 C C . PRO A 1 902 ? -30.010 -5.362 21.397 1.00 93.31 902 PRO A C 1
ATOM 7167 O O . PRO A 1 902 ? -30.953 -5.502 22.170 1.00 93.31 902 PRO A O 1
ATOM 7170 N N . ALA A 1 903 ? -28.796 -4.984 21.823 1.00 95.44 903 ALA A N 1
ATOM 7171 C CA . ALA A 1 903 ? -28.509 -4.690 23.230 1.00 95.44 903 ALA A CA 1
ATOM 7172 C C . ALA A 1 903 ? -29.322 -3.499 23.767 1.00 95.44 903 ALA A C 1
ATOM 7174 O O . ALA A 1 903 ? -29.918 -3.586 24.839 1.00 95.44 903 ALA A O 1
ATOM 7175 N N . VAL A 1 904 ? -29.391 -2.406 23.001 1.00 95.94 904 VAL A N 1
ATOM 7176 C CA . VAL A 1 904 ? -30.189 -1.214 23.325 1.00 95.94 904 VAL A CA 1
ATOM 7177 C C . VAL A 1 904 ? -31.680 -1.536 23.344 1.00 95.94 904 VAL A C 1
ATOM 7179 O O . VAL A 1 904 ? -32.368 -1.156 24.288 1.00 95.94 904 VAL A O 1
ATOM 7182 N N . LEU A 1 905 ? -32.185 -2.279 22.355 1.00 95.62 905 LEU A N 1
ATOM 7183 C CA . LEU A 1 905 ? -33.592 -2.692 22.304 1.00 95.62 905 LEU A CA 1
ATOM 7184 C C . LEU A 1 905 ? -33.973 -3.598 23.483 1.00 95.62 905 LEU A C 1
ATOM 7186 O O . LEU A 1 905 ? -35.051 -3.432 24.054 1.00 95.62 905 LEU A O 1
ATOM 7190 N N . ALA A 1 906 ? -33.086 -4.515 23.877 1.00 94.94 906 ALA A N 1
ATOM 7191 C CA . ALA A 1 906 ? -33.266 -5.346 25.064 1.00 94.94 906 ALA A CA 1
ATOM 7192 C C . ALA A 1 906 ? -33.287 -4.500 26.343 1.00 94.94 906 ALA A C 1
ATOM 7194 O O . ALA A 1 906 ? -34.224 -4.604 27.131 1.00 94.94 906 ALA A O 1
ATOM 7195 N N . ALA A 1 907 ? -32.330 -3.586 26.511 1.00 95.75 907 ALA A N 1
ATOM 7196 C CA . ALA A 1 907 ? -32.283 -2.705 27.674 1.00 95.75 907 ALA A CA 1
ATOM 7197 C C . ALA A 1 907 ? -33.515 -1.782 27.771 1.00 95.75 907 ALA A C 1
ATOM 7199 O O . ALA A 1 907 ? -34.083 -1.644 28.849 1.00 95.75 907 ALA A O 1
ATOM 7200 N N . LEU A 1 908 ? -33.997 -1.222 26.654 1.00 95.25 908 LEU A N 1
ATOM 7201 C CA . LEU A 1 908 ? -35.239 -0.432 26.603 1.00 95.25 908 LEU A CA 1
ATOM 7202 C C . LEU A 1 908 ? -36.499 -1.259 26.913 1.00 95.25 908 LEU A C 1
ATOM 7204 O O . LEU A 1 908 ? -37.519 -0.712 27.329 1.00 95.25 908 LEU A O 1
ATOM 7208 N N . ALA A 1 909 ? -36.465 -2.571 26.686 1.00 93.06 909 ALA A N 1
ATOM 7209 C CA . ALA A 1 909 ? -37.555 -3.476 27.037 1.00 93.06 909 ALA A CA 1
ATOM 7210 C C . ALA A 1 909 ? -37.490 -3.964 28.495 1.00 93.06 909 ALA A C 1
ATOM 7212 O O . ALA A 1 909 ? -38.460 -4.563 28.966 1.00 93.06 909 ALA A O 1
ATOM 7213 N N . ALA A 1 910 ? -36.389 -3.710 29.212 1.00 92.94 910 ALA A N 1
ATOM 7214 C CA . ALA A 1 910 ? -36.252 -4.114 30.601 1.00 92.94 910 ALA A CA 1
ATOM 7215 C C . ALA A 1 910 ? -37.260 -3.361 31.498 1.00 92.94 910 ALA A C 1
ATOM 7217 O O . ALA A 1 910 ? -37.504 -2.167 31.293 1.00 92.94 910 ALA A O 1
ATOM 7218 N N . PRO A 1 911 ? -37.840 -4.020 32.521 1.00 90.88 911 PRO A N 1
ATOM 7219 C CA . PRO A 1 911 ? -38.808 -3.382 33.407 1.00 90.88 911 PRO A CA 1
ATOM 7220 C C . PRO A 1 911 ? -38.251 -2.108 34.052 1.00 90.88 911 PRO A C 1
ATOM 7222 O O . PRO A 1 911 ? -37.120 -2.105 34.551 1.00 90.88 911 PRO A O 1
ATOM 7225 N N . SER A 1 912 ? -39.065 -1.048 34.067 1.00 88.62 912 SER A N 1
ATOM 7226 C CA . SER A 1 912 ? -38.740 0.258 34.664 1.00 88.62 912 SER A CA 1
ATOM 7227 C C . SER A 1 912 ? -37.554 0.994 34.018 1.00 88.62 912 SER A C 1
ATOM 7229 O O . SER A 1 912 ? -36.896 1.775 34.698 1.00 88.62 912 SER A O 1
ATOM 7231 N N . ILE A 1 913 ? -37.253 0.732 32.740 1.00 91.56 913 ILE A N 1
ATOM 7232 C CA . ILE A 1 913 ? -36.332 1.552 31.939 1.00 91.56 913 ILE A CA 1
ATOM 7233 C C . ILE A 1 913 ? -37.133 2.487 31.025 1.00 91.56 913 ILE A C 1
ATOM 7235 O O . ILE A 1 913 ? -37.893 2.033 30.168 1.00 91.56 913 ILE A O 1
ATOM 7239 N N . GLU A 1 914 ? -36.938 3.795 31.174 1.00 91.44 914 GLU A N 1
ATOM 7240 C CA . GLU A 1 914 ? -37.532 4.841 30.331 1.00 91.44 914 GLU A CA 1
ATOM 7241 C C . GLU A 1 914 ? -36.534 5.416 29.305 1.00 91.44 914 GLU A C 1
ATOM 7243 O O . GLU A 1 914 ? -36.934 6.043 28.320 1.00 91.44 914 GLU A O 1
ATOM 7248 N N . GLY A 1 915 ? -35.233 5.166 29.476 1.00 91.12 915 GLY A N 1
ATOM 7249 C CA . GLY A 1 915 ? -34.200 5.550 28.515 1.00 91.12 915 GLY A CA 1
ATOM 7250 C C . GLY A 1 915 ? -32.871 4.834 28.741 1.00 91.12 915 GLY A C 1
ATOM 7251 O O . GLY A 1 915 ? -32.626 4.273 29.806 1.00 91.12 915 GLY A O 1
ATOM 7252 N N . VAL A 1 916 ? -32.001 4.838 27.735 1.00 92.62 916 VAL A N 1
ATOM 7253 C CA . VAL A 1 916 ? -30.671 4.229 27.808 1.00 92.62 916 VAL A CA 1
ATOM 7254 C C . VAL A 1 916 ? -29.610 5.124 27.194 1.00 92.62 916 VAL A C 1
ATOM 7256 O O . VAL A 1 916 ? -29.803 5.722 26.138 1.00 92.62 916 VAL A O 1
ATOM 7259 N N . TYR A 1 917 ? -28.456 5.158 27.840 1.00 90.12 917 TYR A N 1
ATOM 7260 C CA . TYR A 1 917 ? -27.214 5.641 27.273 1.00 90.12 917 TYR A CA 1
ATOM 7261 C C . TYR A 1 917 ? -26.388 4.452 26.812 1.00 90.12 917 TYR A C 1
ATOM 7263 O O . TYR A 1 917 ? -26.251 3.466 27.529 1.00 90.12 917 TYR A O 1
ATOM 7271 N N . TYR A 1 918 ? -25.821 4.545 25.620 1.00 91.88 918 TYR A N 1
ATOM 7272 C CA . TYR A 1 918 ? -24.849 3.590 25.113 1.00 91.88 918 TYR A CA 1
ATOM 7273 C C . TYR A 1 918 ? -23.470 4.233 25.082 1.00 91.88 918 TYR A C 1
ATOM 7275 O O . TYR A 1 918 ? -23.341 5.401 24.704 1.00 91.88 918 TYR A O 1
ATOM 7283 N N . VAL A 1 919 ? -22.444 3.454 25.423 1.00 87.25 919 VAL A N 1
ATOM 7284 C CA . VAL A 1 919 ? -21.038 3.843 25.299 1.00 87.25 919 VAL A CA 1
ATOM 7285 C C . VAL A 1 919 ? -20.215 2.628 24.863 1.00 87.25 919 VAL A C 1
ATOM 7287 O O . VAL A 1 919 ? -20.349 1.551 25.447 1.00 87.25 919 VAL A O 1
ATOM 7290 N N . ASP A 1 920 ? -19.350 2.799 23.857 1.00 86.81 920 ASP A N 1
ATOM 7291 C CA . ASP A 1 920 ? -18.405 1.751 23.449 1.00 86.81 920 ASP A CA 1
ATOM 7292 C C . ASP A 1 920 ? -17.528 1.297 24.634 1.00 86.81 920 ASP A C 1
ATOM 7294 O O . ASP A 1 920 ? -17.142 2.077 25.512 1.00 86.81 920 ASP A O 1
ATOM 7298 N N . LEU A 1 921 ? -17.210 0.001 24.674 1.00 85.06 921 LEU A N 1
ATOM 7299 C CA . LEU A 1 921 ? -16.524 -0.601 25.817 1.00 85.06 921 LEU A CA 1
ATOM 7300 C C . LEU A 1 921 ? -15.104 -0.053 26.026 1.00 85.06 921 LEU A C 1
ATOM 7302 O O . LEU A 1 921 ? -14.634 -0.036 27.160 1.00 85.06 921 LEU A O 1
ATOM 7306 N N . ASP A 1 922 ? -14.444 0.419 24.973 1.00 75.00 922 ASP A N 1
ATOM 7307 C CA . ASP A 1 922 ? -13.094 0.993 24.988 1.00 75.00 922 ASP A CA 1
ATOM 7308 C C . ASP A 1 922 ? -13.050 2.485 25.360 1.00 75.00 922 ASP A C 1
ATOM 7310 O O . ASP A 1 922 ? -11.967 3.054 25.483 1.00 75.00 922 ASP A O 1
ATOM 7314 N N . ALA A 1 923 ? -14.198 3.119 25.598 1.00 76.31 923 ALA A N 1
ATOM 7315 C CA . ALA A 1 923 ? -14.247 4.503 26.044 1.00 76.31 923 ALA A CA 1
ATOM 7316 C C . ALA A 1 923 ? -14.136 4.621 27.576 1.00 76.31 923 ALA A C 1
ATOM 7318 O O . ALA A 1 923 ? -14.577 3.732 28.311 1.00 76.31 923 ALA A O 1
ATOM 7319 N N . VAL A 1 924 ? -13.589 5.737 28.064 1.00 69.38 924 VAL A N 1
ATOM 7320 C CA . VAL A 1 924 ? -13.361 5.991 29.502 1.00 69.38 924 VAL A CA 1
ATOM 7321 C C . VAL A 1 924 ? -13.940 7.330 29.948 1.00 69.38 924 VAL A C 1
ATOM 7323 O O . VAL A 1 924 ? -13.945 8.286 29.175 1.00 69.38 924 VAL A O 1
ATOM 7326 N N . THR A 1 925 ? -14.401 7.414 31.193 1.00 67.81 925 THR A N 1
ATOM 7327 C CA . THR A 1 925 ? -14.810 8.656 31.856 1.00 67.81 925 THR A CA 1
ATOM 7328 C C . THR A 1 925 ? -13.673 9.225 32.689 1.00 67.81 925 THR A C 1
ATOM 7330 O O . THR A 1 925 ? -12.976 8.502 33.408 1.00 67.81 925 THR A O 1
ATOM 7333 N N . ARG A 1 926 ? -13.496 10.544 32.615 1.00 59.97 926 ARG A N 1
ATOM 7334 C CA . ARG A 1 926 ? -12.496 11.249 33.415 1.00 59.97 926 ARG A CA 1
ATOM 7335 C C . ARG A 1 926 ? -12.924 11.360 34.878 1.00 59.97 926 ARG A C 1
ATOM 7337 O O . ARG A 1 926 ? -14.020 11.829 35.155 1.00 59.97 926 ARG A O 1
ATOM 7344 N N . TYR A 1 927 ? -12.056 10.927 35.790 1.00 55.59 927 TYR A N 1
ATOM 7345 C CA . TYR A 1 927 ? -12.183 11.197 37.224 1.00 55.59 927 TYR A CA 1
ATOM 7346 C C . TYR A 1 927 ? -11.656 12.621 37.543 1.00 55.59 927 TYR A C 1
ATOM 7348 O O . TYR A 1 927 ? -11.039 13.214 36.661 1.00 55.59 927 TYR A O 1
ATOM 7356 N N . PRO A 1 928 ? -11.955 13.220 38.714 1.00 55.31 928 PRO A N 1
ATOM 7357 C CA . PRO A 1 928 ? -13.248 13.079 39.373 1.00 55.31 928 PRO A CA 1
ATOM 7358 C C . PRO A 1 928 ? -14.357 13.404 38.365 1.00 55.31 928 PRO A C 1
ATOM 7360 O O . PRO A 1 928 ? -14.366 14.478 37.762 1.00 55.31 928 PRO A O 1
ATOM 7363 N N . TRP A 1 929 ? -15.278 12.464 38.151 1.00 63.84 929 TRP A N 1
ATOM 7364 C CA . TRP A 1 929 ? -16.400 12.699 37.250 1.00 63.84 929 TRP A CA 1
ATOM 7365 C C . TRP A 1 929 ? -17.423 13.575 37.959 1.00 63.84 929 TRP A C 1
ATOM 7367 O O . TRP A 1 929 ? -17.811 13.319 39.100 1.00 63.84 929 TRP A O 1
ATOM 7377 N N . THR A 1 930 ? -17.884 14.616 37.279 1.00 60.56 930 THR A N 1
ATOM 7378 C CA . THR A 1 930 ? -19.057 15.359 37.728 1.00 60.56 930 THR A CA 1
ATOM 7379 C C . THR A 1 930 ? -20.278 14.719 37.089 1.00 60.56 930 THR A C 1
ATOM 7381 O O . THR A 1 930 ? -20.410 14.691 35.869 1.00 60.56 930 THR A O 1
ATOM 7384 N N . VAL A 1 931 ? -21.185 14.175 37.898 1.00 63.97 931 VAL A N 1
ATOM 7385 C CA . VAL A 1 931 ? -22.491 13.751 37.382 1.00 63.97 931 VAL A CA 1
ATOM 7386 C C . VAL A 1 931 ? -23.233 15.025 36.988 1.00 63.97 931 VAL A C 1
ATOM 7388 O O . VAL A 1 931 ? -23.629 15.796 37.860 1.00 63.97 931 VAL A O 1
ATOM 7391 N N . ASP A 1 932 ? -23.344 15.293 35.685 1.00 61.03 932 ASP A N 1
ATOM 7392 C CA . ASP A 1 932 ? -23.993 16.508 35.195 1.00 61.03 932 ASP A CA 1
ATOM 7393 C C . ASP A 1 932 ? -25.470 16.506 35.642 1.00 61.03 932 ASP A C 1
ATOM 7395 O O . ASP A 1 932 ? -26.226 15.618 35.232 1.00 61.03 932 ASP A O 1
ATOM 7399 N N . PRO A 1 933 ? -25.929 17.484 36.450 1.00 58.53 933 PRO A N 1
ATOM 7400 C CA . PRO A 1 933 ? -27.330 17.570 36.868 1.00 58.53 933 PRO A CA 1
ATOM 7401 C C . PRO A 1 933 ? -28.303 17.634 35.682 1.00 58.53 933 PRO A C 1
ATOM 7403 O O . PRO A 1 933 ? -29.476 17.282 35.796 1.00 58.53 933 PRO A O 1
ATOM 7406 N N . LEU A 1 934 ? -27.818 18.082 34.524 1.00 53.03 934 LEU A N 1
ATOM 7407 C CA . LEU A 1 934 ? -28.577 18.254 33.299 1.00 53.03 934 LEU A CA 1
ATOM 7408 C C . LEU A 1 934 ? -28.592 16.986 32.433 1.00 53.03 934 LEU A C 1
ATOM 7410 O O . LEU A 1 934 ? -29.348 16.951 31.464 1.00 53.03 934 LEU A O 1
ATOM 7414 N N . PHE A 1 935 ? -27.861 15.919 32.771 1.00 62.66 935 PHE A N 1
ATOM 7415 C CA . PHE A 1 935 ? -28.065 14.610 32.130 1.00 62.66 935 PHE A CA 1
ATOM 7416 C C . PHE A 1 935 ? -29.499 14.097 32.387 1.00 62.66 935 PHE A C 1
ATOM 7418 O O . PHE A 1 935 ? -30.171 13.635 31.466 1.00 62.66 935 PHE A O 1
ATOM 7425 N N . ALA A 1 936 ? -30.036 14.323 33.594 1.00 60.81 936 ALA A N 1
ATOM 7426 C CA . ALA A 1 936 ? -31.445 14.069 33.894 1.00 60.81 936 ALA A CA 1
ATOM 7427 C C . ALA A 1 936 ? -32.384 14.935 33.035 1.00 60.81 936 ALA A C 1
ATOM 7429 O O . ALA A 1 936 ? -33.516 14.540 32.766 1.00 60.81 936 ALA A O 1
ATOM 7430 N N . SER A 1 937 ? -31.932 16.102 32.560 1.00 62.50 937 SER A N 1
ATOM 7431 C CA . SER A 1 937 ? -32.743 16.974 31.706 1.00 62.50 937 SER A CA 1
ATOM 7432 C C . SER A 1 937 ? -32.960 16.396 30.305 1.00 62.50 937 SER A C 1
ATOM 7434 O O . SER A 1 937 ? -34.072 16.476 29.809 1.00 62.50 937 SER A O 1
ATOM 7436 N N . GLU A 1 938 ? -31.973 15.741 29.682 1.00 68.31 938 GLU A N 1
ATOM 7437 C CA . GLU A 1 938 ? -32.161 15.069 28.380 1.00 68.31 938 GLU A CA 1
ATOM 7438 C C . GLU A 1 938 ? -33.143 13.895 28.492 1.00 68.31 938 GLU A C 1
ATOM 7440 O O . GLU A 1 938 ? -34.025 13.692 27.651 1.00 68.31 938 GLU A O 1
ATOM 7445 N N . HIS A 1 939 ? -33.059 13.172 29.605 1.00 74.19 939 HIS A N 1
ATOM 7446 C CA . HIS A 1 939 ? -34.022 12.140 29.929 1.00 74.19 939 HIS A CA 1
ATOM 7447 C C . HIS A 1 939 ? -35.436 12.714 30.165 1.00 74.19 939 HIS A C 1
ATOM 7449 O O . HIS A 1 939 ? -36.408 12.222 29.588 1.00 74.19 939 HIS A O 1
ATOM 7455 N N . THR A 1 940 ? -35.571 13.817 30.907 1.00 67.81 940 THR A N 1
ATOM 7456 C CA . THR A 1 940 ? -36.875 14.380 31.316 1.00 67.81 940 THR A CA 1
ATOM 7457 C C . THR A 1 940 ? -37.526 15.336 30.311 1.00 67.81 940 THR A C 1
ATOM 7459 O O . THR A 1 940 ? -38.749 15.464 30.315 1.00 67.81 940 THR A O 1
ATOM 7462 N N . ASN A 1 941 ? -36.772 15.986 29.420 1.00 65.06 941 ASN A N 1
ATOM 7463 C CA . ASN A 1 941 ? -37.272 17.093 28.593 1.00 65.06 941 ASN A CA 1
ATOM 7464 C C . ASN A 1 941 ? -38.200 16.672 27.434 1.00 65.06 941 ASN A C 1
ATOM 7466 O O . ASN A 1 941 ? -38.824 17.531 26.822 1.00 65.06 941 ASN A O 1
ATOM 7470 N N . ARG A 1 942 ? -38.323 15.366 27.145 1.00 65.44 942 ARG A N 1
ATOM 7471 C CA . ARG A 1 942 ? -39.171 14.773 26.085 1.00 65.44 942 ARG A CA 1
ATOM 7472 C C . ARG A 1 942 ? -38.969 15.347 24.665 1.00 65.44 942 ARG A C 1
ATOM 7474 O O . ARG A 1 942 ? -39.767 15.033 23.788 1.00 65.44 942 ARG A O 1
ATOM 7481 N N . TYR A 1 943 ? -37.914 16.128 24.410 1.00 66.62 943 TYR A N 1
ATOM 7482 C CA . TYR A 1 943 ? -37.684 16.792 23.114 1.00 66.62 943 TYR A CA 1
ATOM 7483 C C . TYR A 1 943 ? -36.919 15.939 22.097 1.00 66.62 943 TYR A C 1
ATOM 7485 O O . TYR A 1 943 ? -36.910 16.265 20.911 1.00 66.62 943 TYR A O 1
ATOM 7493 N N . SER A 1 944 ? -36.261 14.865 22.538 1.00 74.56 944 SER A N 1
ATOM 7494 C CA . SER A 1 944 ? -35.612 13.893 21.657 1.00 74.56 944 SER A CA 1
ATOM 7495 C C . SER A 1 944 ? -35.931 12.460 22.055 1.00 74.56 944 SER A C 1
ATOM 7497 O O . SER A 1 944 ? -36.055 12.117 23.240 1.00 74.56 944 SER A O 1
ATOM 7499 N N . ASP A 1 945 ? -36.047 11.622 21.029 1.00 85.00 945 ASP A N 1
ATOM 7500 C CA . ASP A 1 945 ? -36.102 10.173 21.170 1.00 85.00 945 ASP A CA 1
ATOM 7501 C C . ASP A 1 945 ? -34.708 9.558 21.035 1.00 85.00 945 ASP A C 1
ATOM 7503 O O . ASP A 1 945 ? -34.428 8.546 21.672 1.00 85.00 945 ASP A O 1
ATOM 7507 N N . VAL A 1 946 ? -33.827 10.173 20.237 1.00 85.94 946 VAL A N 1
ATOM 7508 C CA . VAL A 1 946 ? -32.432 9.750 20.062 1.00 85.94 946 VAL A CA 1
ATOM 7509 C C . VAL A 1 946 ? -31.516 10.973 20.003 1.00 85.94 946 VAL A C 1
ATOM 7511 O O . VAL A 1 946 ? -31.811 11.950 19.310 1.00 85.94 946 VAL A O 1
ATOM 7514 N N . SER A 1 947 ? -30.378 10.902 20.692 1.00 80.00 947 SER A N 1
ATOM 7515 C CA . SER A 1 947 ? -29.354 11.954 20.680 1.00 80.00 947 SER A CA 1
ATOM 7516 C C . SER A 1 947 ? -27.957 11.363 20.522 1.00 80.00 947 SER A C 1
ATOM 7518 O O . SER A 1 947 ? -27.629 10.349 21.134 1.00 80.00 947 SER A O 1
ATOM 7520 N N . PHE A 1 948 ? -27.096 12.033 19.759 1.00 78.62 948 PHE A N 1
ATOM 7521 C CA . PHE A 1 948 ? -25.706 11.631 19.541 1.00 78.62 948 PHE A CA 1
ATOM 7522 C C . PHE A 1 948 ? -24.741 12.769 19.864 1.00 78.62 948 PHE A C 1
ATOM 7524 O O . PHE A 1 948 ? -25.096 13.942 19.763 1.00 78.62 948 PHE A O 1
ATOM 7531 N N . LYS A 1 949 ? -23.485 12.428 20.174 1.00 66.38 949 LYS A N 1
ATOM 7532 C CA . LYS A 1 949 ? -22.407 13.421 20.219 1.00 66.38 949 LYS A CA 1
ATOM 7533 C C . LYS A 1 949 ? -21.967 13.788 18.796 1.00 66.38 949 LYS A C 1
ATOM 7535 O O . LYS A 1 949 ? -21.720 12.906 17.967 1.00 66.38 949 LYS A O 1
ATOM 7540 N N . TYR A 1 950 ? -21.802 15.083 18.536 1.00 60.56 950 TYR A N 1
ATOM 7541 C CA . TYR A 1 950 ? -21.216 15.579 17.292 1.00 60.56 950 TYR A CA 1
ATOM 7542 C C . TYR A 1 950 ? -19.693 15.379 17.268 1.00 60.56 950 TYR A C 1
ATOM 7544 O O . TYR A 1 950 ? -19.004 15.552 18.272 1.00 60.56 950 TYR A O 1
ATOM 7552 N N . GLY A 1 951 ? -19.154 14.998 16.108 1.00 49.50 951 GLY A N 1
ATOM 7553 C CA . GLY A 1 951 ? -17.748 14.609 15.935 1.00 49.50 951 GLY A CA 1
ATOM 7554 C C . GLY A 1 951 ? -16.741 15.747 15.729 1.00 49.50 951 GLY A C 1
ATOM 7555 O O . GLY A 1 951 ? -15.748 15.536 15.034 1.00 49.50 951 GLY A O 1
ATOM 7556 N N . PHE A 1 952 ? -16.979 16.955 16.247 1.00 52.56 952 PHE A N 1
ATOM 7557 C CA . PHE A 1 952 ? -16.106 18.105 15.970 1.00 52.56 952 PHE A CA 1
ATOM 7558 C C . PHE A 1 952 ? -14.988 18.285 17.004 1.00 52.56 952 PHE A C 1
ATOM 7560 O O . PHE A 1 952 ? -15.147 17.985 18.185 1.00 52.56 952 PHE A O 1
ATOM 7567 N N . LYS A 1 953 ? -13.839 18.787 16.529 1.00 44.53 953 LYS A N 1
ATOM 7568 C CA . LYS A 1 953 ? -12.795 19.357 17.384 1.00 44.53 953 LYS A CA 1
ATOM 7569 C C . LYS A 1 953 ? -13.280 20.717 17.880 1.00 44.53 953 LYS A C 1
ATOM 7571 O O . LYS A 1 953 ? -13.705 21.536 17.068 1.00 44.53 953 LYS A O 1
ATOM 7576 N N . GLU A 1 954 ? -13.168 20.948 19.181 1.00 36.91 954 GLU A N 1
ATOM 7577 C CA . GLU A 1 954 ? -13.277 22.277 19.789 1.00 36.91 954 GLU A CA 1
ATOM 7578 C C . GLU A 1 954 ? -12.414 23.282 18.998 1.00 36.91 954 GLU A C 1
ATOM 7580 O O . GLU A 1 954 ? -11.227 23.032 18.774 1.00 36.91 954 GLU A O 1
ATOM 7585 N N . GLY A 1 955 ? -13.017 24.381 18.526 1.00 39.19 955 GLY A N 1
ATOM 7586 C CA . GLY A 1 955 ? -12.319 25.469 17.824 1.00 39.19 955 GLY A CA 1
ATOM 7587 C C . GLY A 1 955 ? -12.372 25.469 16.287 1.00 39.19 955 GLY A C 1
ATOM 7588 O O . GLY A 1 955 ? -11.713 26.306 15.677 1.00 39.19 955 GLY A O 1
ATOM 7589 N N . ALA A 1 956 ? -13.128 24.576 15.640 1.00 44.06 956 ALA A N 1
ATOM 7590 C CA . ALA A 1 956 ? -13.482 24.740 14.223 1.00 44.06 956 ALA A CA 1
ATOM 7591 C C . ALA A 1 956 ? -14.690 25.687 14.098 1.00 44.06 956 ALA A C 1
ATOM 7593 O O . ALA A 1 956 ? -15.618 25.549 14.886 1.00 44.06 956 ALA A O 1
ATOM 7594 N N . ASP A 1 957 ? -14.688 26.626 13.143 1.00 42.59 957 ASP A N 1
ATOM 7595 C CA . ASP A 1 957 ? -15.794 27.576 12.924 1.00 42.59 957 ASP A CA 1
ATOM 7596 C C . ASP A 1 957 ? -17.169 26.877 12.971 1.00 42.59 957 ASP A C 1
ATOM 7598 O O . ASP A 1 957 ? -17.482 26.013 12.149 1.00 42.59 957 ASP A O 1
ATOM 7602 N N . ASN A 1 958 ? -17.981 27.242 13.969 1.00 47.47 958 ASN A N 1
ATOM 7603 C CA . ASN A 1 958 ? -19.248 26.589 14.321 1.00 47.47 958 ASN A CA 1
ATOM 7604 C C . ASN A 1 958 ? -20.430 26.966 13.398 1.00 47.47 958 ASN A C 1
ATOM 7606 O O . ASN A 1 958 ? -21.563 26.535 13.624 1.00 47.47 958 ASN A O 1
ATOM 7610 N N . SER A 1 959 ? -20.216 27.767 12.353 1.00 41.22 959 SER A N 1
ATOM 7611 C CA . SER A 1 959 ? -21.275 28.229 11.452 1.00 41.22 959 SER A CA 1
ATOM 7612 C C . SER A 1 959 ? -21.581 27.198 10.353 1.00 41.22 959 SER A C 1
ATOM 7614 O O . SER A 1 959 ? -21.043 27.256 9.254 1.00 41.22 959 SER A O 1
ATOM 7616 N N . GLY A 1 960 ? -22.491 26.252 10.633 1.00 50.75 960 GLY A N 1
ATOM 7617 C CA . GLY A 1 960 ? -23.126 25.416 9.596 1.00 50.75 960 GLY A CA 1
ATOM 7618 C C . GLY A 1 960 ? -22.923 23.895 9.700 1.00 50.75 960 GLY A C 1
ATOM 7619 O O . GLY A 1 960 ? -22.686 23.202 8.720 1.00 50.75 960 GLY A O 1
ATOM 7620 N N . THR A 1 961 ? -23.026 23.269 10.859 1.00 58.31 961 THR A N 1
ATOM 7621 C CA . THR A 1 961 ? -22.835 21.808 10.930 1.00 58.31 961 THR A CA 1
ATOM 7622 C C . THR A 1 961 ? -23.966 21.010 10.239 1.00 58.31 961 THR A C 1
ATOM 7624 O O . THR A 1 961 ? -25.140 21.366 10.298 1.00 58.31 961 THR A O 1
ATOM 7627 N N . LEU A 1 962 ? -23.623 19.914 9.538 1.00 65.31 962 LEU A N 1
ATOM 7628 C CA . LEU A 1 962 ? -24.608 18.944 9.026 1.00 65.31 962 LEU A CA 1
ATOM 7629 C C . LEU A 1 962 ? -25.151 18.134 10.212 1.00 65.31 962 LEU A C 1
ATOM 7631 O O . LEU A 1 962 ? -24.376 17.422 10.858 1.00 65.31 962 LEU A O 1
ATOM 7635 N N . ARG A 1 963 ? -26.464 18.199 10.480 1.00 67.81 963 ARG A N 1
ATOM 7636 C CA . ARG A 1 963 ? -27.104 17.592 11.671 1.00 67.81 963 ARG A CA 1
ATOM 7637 C C . ARG A 1 963 ? -26.885 16.074 11.789 1.00 67.81 963 ARG A C 1
ATOM 7639 O O . ARG A 1 963 ? -26.875 15.526 12.883 1.00 67.81 963 ARG A O 1
ATOM 7646 N N . TRP A 1 964 ? -26.649 15.381 10.679 1.00 71.00 964 TRP A N 1
ATOM 7647 C CA . TRP A 1 964 ? -26.424 13.931 10.641 1.00 71.00 964 TRP A CA 1
ATOM 7648 C C . TRP A 1 964 ? -24.952 13.502 10.778 1.00 71.00 964 TRP A C 1
ATOM 7650 O O . TRP A 1 964 ? -24.666 12.304 10.787 1.00 71.00 964 TRP A O 1
ATOM 7660 N N . LYS A 1 965 ? -23.992 14.432 10.917 1.00 71.25 965 LYS A N 1
ATOM 7661 C CA . LYS A 1 965 ? -22.565 14.102 11.109 1.00 71.25 965 LYS A CA 1
ATOM 7662 C C . LYS A 1 965 ? -22.265 13.721 12.566 1.00 71.25 965 LYS A C 1
ATOM 7664 O O . LYS A 1 965 ? -21.603 14.446 13.311 1.00 71.25 965 LYS A O 1
ATOM 7669 N N . VAL A 1 966 ? -22.768 12.558 12.957 1.00 75.00 966 VAL A N 1
ATOM 7670 C CA . VAL A 1 966 ? -22.705 12.015 14.320 1.00 75.00 966 VAL A CA 1
ATOM 7671 C C . VAL A 1 966 ? -21.907 10.714 14.377 1.00 75.00 966 VAL A C 1
ATOM 7673 O O . VAL A 1 966 ? -21.754 10.047 13.354 1.00 75.00 966 VAL A O 1
ATOM 7676 N N . HIS A 1 967 ? -21.420 10.329 15.561 1.00 74.12 967 HIS A N 1
ATOM 7677 C CA . HIS A 1 967 ? -20.725 9.053 15.776 1.00 74.12 967 HIS A CA 1
ATOM 7678 C C . HIS A 1 967 ? -21.578 8.052 16.557 1.00 74.12 967 HIS A C 1
ATOM 7680 O O . HIS A 1 967 ? -22.140 8.385 17.595 1.00 74.12 967 HIS A O 1
ATOM 7686 N N . GLY A 1 968 ? -21.603 6.795 16.103 1.00 79.44 968 GLY A N 1
ATOM 7687 C CA . GLY A 1 968 ? -22.345 5.705 16.753 1.00 79.44 968 GLY A CA 1
ATOM 7688 C C . GLY A 1 968 ? -21.693 5.132 18.016 1.00 79.44 968 GLY A C 1
ATOM 7689 O O . GLY A 1 968 ? -22.172 4.136 18.555 1.00 79.44 968 GLY A O 1
ATOM 7690 N N . SER A 1 969 ? -20.587 5.714 18.478 1.00 78.69 969 SER A N 1
ATOM 7691 C CA . SER A 1 969 ? -19.813 5.202 19.611 1.00 78.69 969 SER A CA 1
ATOM 7692 C C . SER A 1 969 ? -20.386 5.561 20.982 1.00 78.69 969 SER A C 1
ATOM 7694 O O . SER A 1 969 ? -19.913 5.075 22.010 1.00 78.69 969 SER A O 1
ATOM 7696 N N . ARG A 1 970 ? -21.375 6.460 21.000 1.00 81.62 970 ARG A N 1
ATOM 7697 C CA . ARG A 1 970 ? -22.053 6.938 22.203 1.00 81.62 970 ARG A CA 1
ATOM 7698 C C . ARG A 1 970 ? -23.298 7.743 21.868 1.00 81.62 970 ARG A C 1
ATOM 7700 O O . ARG A 1 970 ? -23.247 8.622 21.007 1.00 81.62 970 ARG A O 1
ATOM 7707 N N . PHE A 1 971 ? -24.398 7.442 22.547 1.00 86.19 971 PHE A N 1
ATOM 7708 C CA . PHE A 1 971 ? -25.701 8.054 22.288 1.00 86.19 971 PHE A CA 1
ATOM 7709 C C . PHE A 1 971 ? -26.683 7.835 23.433 1.00 86.19 971 PHE A C 1
ATOM 7711 O O . PHE A 1 971 ? -26.470 6.979 24.289 1.00 86.19 971 PHE A O 1
ATOM 7718 N N . TYR A 1 972 ? -27.774 8.593 23.396 1.00 87.94 972 TYR A N 1
ATOM 7719 C CA . TYR A 1 972 ? -28.960 8.410 24.220 1.00 87.94 972 TYR A CA 1
ATOM 7720 C C . TYR A 1 972 ? -30.132 7.918 23.367 1.00 87.94 972 TYR A C 1
ATOM 7722 O O . TYR A 1 972 ? -30.280 8.327 22.213 1.00 87.94 972 TYR A O 1
ATOM 7730 N N . ALA A 1 973 ? -30.972 7.070 23.953 1.00 90.38 973 ALA A N 1
ATOM 7731 C CA . ALA A 1 973 ? -32.203 6.574 23.365 1.00 90.38 973 ALA A CA 1
ATOM 7732 C C . ALA A 1 973 ? -33.330 6.536 24.399 1.00 90.38 973 ALA A C 1
ATOM 7734 O O . ALA A 1 973 ? -33.180 5.967 25.479 1.00 90.38 973 ALA A O 1
ATOM 7735 N N . ARG A 1 974 ? -34.488 7.086 24.048 1.00 90.00 974 ARG A N 1
ATOM 7736 C CA . ARG A 1 974 ? -35.711 7.028 24.849 1.00 90.00 974 ARG A CA 1
ATOM 7737 C C . ARG A 1 974 ? -36.477 5.742 24.571 1.00 90.00 974 ARG A C 1
ATOM 7739 O O . ARG A 1 974 ? -36.515 5.245 23.444 1.00 90.00 974 ARG A O 1
ATOM 7746 N N . ASN A 1 975 ? -37.176 5.251 25.587 1.00 92.75 975 ASN A N 1
ATOM 7747 C CA . ASN A 1 975 ? -38.149 4.182 25.439 1.00 92.75 975 ASN A CA 1
ATOM 7748 C C . ASN A 1 975 ? -39.453 4.688 24.797 1.00 92.75 975 ASN A C 1
ATOM 7750 O O . ASN A 1 975 ? -40.478 4.835 25.456 1.00 92.75 975 ASN A O 1
ATOM 7754 N N . SER A 1 976 ? -39.406 4.986 23.500 1.00 90.62 976 SER A N 1
ATOM 7755 C CA . SER A 1 976 ? -40.555 5.427 22.704 1.00 90.62 976 SER A CA 1
ATOM 7756 C C . SER A 1 976 ? -40.669 4.626 21.408 1.00 90.62 976 SER A C 1
ATOM 7758 O O . SER A 1 976 ? -39.725 3.942 21.004 1.00 90.62 976 SER A O 1
ATOM 7760 N N . ILE A 1 977 ? -41.816 4.732 20.727 1.00 90.94 977 ILE A N 1
ATOM 7761 C CA . ILE A 1 977 ? -42.036 4.087 19.421 1.00 90.94 977 ILE A CA 1
ATOM 7762 C C . ILE A 1 977 ? -40.957 4.527 18.422 1.00 90.94 977 ILE A C 1
ATOM 7764 O O . ILE A 1 977 ? -40.329 3.686 17.782 1.00 90.94 977 ILE A O 1
ATOM 7768 N N . LYS A 1 978 ? -40.682 5.837 18.330 1.00 88.31 978 LYS A N 1
ATOM 7769 C CA . LYS A 1 978 ? -39.665 6.382 17.418 1.00 88.31 978 LYS A CA 1
ATOM 7770 C C . LYS A 1 978 ? -38.242 6.002 17.836 1.00 88.31 978 LYS A C 1
ATOM 7772 O O . LYS A 1 978 ? -37.443 5.644 16.975 1.00 88.31 978 LYS A O 1
ATOM 7777 N N . GLY A 1 979 ? -37.941 6.014 19.138 1.00 90.50 979 GLY A N 1
ATOM 7778 C CA . GLY A 1 979 ? -36.646 5.580 19.663 1.00 90.50 979 GLY A CA 1
ATOM 7779 C C . GLY A 1 979 ? -36.350 4.126 19.297 1.00 90.50 979 GLY A C 1
ATOM 7780 O O . GLY A 1 979 ? -35.309 3.834 18.715 1.00 90.50 979 GLY A O 1
ATOM 7781 N N . ARG A 1 980 ? -37.301 3.215 19.532 1.00 93.56 980 ARG A N 1
ATOM 7782 C CA . ARG A 1 980 ? -37.176 1.792 19.166 1.00 93.56 980 ARG A CA 1
ATOM 7783 C C . ARG A 1 980 ? -37.089 1.589 17.650 1.00 93.56 980 ARG A C 1
ATOM 7785 O O . ARG A 1 980 ? -36.230 0.837 17.190 1.00 93.56 980 ARG A O 1
ATOM 7792 N N . ALA A 1 981 ? -37.930 2.280 16.878 1.00 92.75 981 ALA A N 1
ATOM 7793 C CA . ALA A 1 981 ? -37.927 2.211 15.416 1.00 92.75 981 ALA A CA 1
ATOM 7794 C C . ALA A 1 981 ? -36.583 2.642 14.811 1.00 92.75 981 ALA A C 1
ATOM 7796 O O . ALA A 1 981 ? -36.108 2.029 13.856 1.00 92.75 981 ALA A O 1
ATOM 7797 N N . PHE A 1 982 ? -35.923 3.639 15.404 1.00 92.62 982 PHE A N 1
ATOM 7798 C CA . PHE A 1 982 ? -34.609 4.074 14.953 1.00 92.62 982 PHE A CA 1
ATOM 7799 C C . PHE A 1 982 ? -33.558 2.955 15.029 1.00 92.62 982 PHE A C 1
ATOM 7801 O O . PHE A 1 982 ? -32.879 2.690 14.040 1.00 92.62 982 PHE A O 1
ATOM 7808 N N . PHE A 1 983 ? -33.444 2.246 16.157 1.00 94.31 983 PHE A N 1
ATOM 7809 C CA . PHE A 1 983 ? -32.483 1.137 16.282 1.00 94.31 983 PHE A CA 1
ATOM 7810 C C . PHE A 1 983 ? -32.870 -0.079 15.439 1.00 94.31 983 PHE A C 1
ATOM 7812 O O . PHE A 1 983 ? -31.988 -0.755 14.905 1.00 94.31 983 PHE A O 1
ATOM 7819 N N . ALA A 1 984 ? -34.173 -0.325 15.277 1.00 93.31 984 ALA A N 1
ATOM 7820 C CA . ALA A 1 984 ? -34.687 -1.339 14.364 1.00 93.31 984 ALA A CA 1
ATOM 7821 C C . ALA A 1 984 ? -34.228 -1.080 12.920 1.00 93.31 984 ALA A C 1
ATOM 7823 O O . ALA A 1 984 ? -33.697 -1.980 12.265 1.00 93.31 984 ALA A O 1
ATOM 7824 N N . ASN A 1 985 ? -34.341 0.165 12.454 1.00 92.44 985 ASN A N 1
ATOM 7825 C CA . ASN A 1 985 ? -33.912 0.551 11.113 1.00 92.44 985 ASN A CA 1
ATOM 7826 C C . ASN A 1 985 ? -32.398 0.636 10.988 1.00 92.44 985 ASN A C 1
ATOM 7828 O O . ASN A 1 985 ? -31.859 0.196 9.980 1.00 92.44 985 ASN A O 1
ATOM 7832 N N . TRP A 1 986 ? -31.691 1.101 12.019 1.00 92.62 986 TRP A N 1
ATOM 7833 C CA . TRP A 1 986 ? -30.230 1.154 11.998 1.00 92.62 986 TRP A CA 1
ATOM 7834 C C . TRP A 1 986 ? -29.614 -0.224 11.760 1.00 92.62 986 TRP A C 1
ATOM 7836 O O . TRP A 1 986 ? -28.696 -0.376 10.948 1.00 92.62 986 TRP A O 1
ATOM 7846 N N . PHE A 1 987 ? -30.175 -1.255 12.386 1.00 91.94 987 PHE A N 1
ATOM 7847 C CA . PHE A 1 987 ? -29.777 -2.626 12.107 1.00 91.94 987 PHE A CA 1
ATOM 7848 C C . PHE A 1 987 ? -30.255 -3.122 10.733 1.00 91.94 987 PHE A C 1
ATOM 7850 O O . PHE A 1 987 ? -29.496 -3.764 9.999 1.00 91.94 987 PHE A O 1
ATOM 7857 N N . SER A 1 988 ? -31.501 -2.824 10.354 1.00 90.50 988 SER A N 1
ATOM 7858 C CA . SER A 1 988 ? -32.051 -3.189 9.039 1.00 90.50 988 SER A CA 1
ATOM 7859 C C . SER A 1 988 ? -31.273 -2.570 7.880 1.00 90.50 988 SER A C 1
ATOM 7861 O O . SER A 1 988 ? -31.195 -3.164 6.814 1.00 90.50 988 SER A O 1
ATOM 7863 N N . ASN A 1 989 ? -30.608 -1.443 8.108 1.00 89.12 989 ASN A N 1
ATOM 7864 C CA . ASN A 1 989 ? -29.797 -0.708 7.143 1.00 89.12 989 ASN A CA 1
ATOM 7865 C C . ASN A 1 989 ? -28.316 -1.118 7.140 1.00 89.12 989 ASN A C 1
ATOM 7867 O O . ASN A 1 989 ? -27.482 -0.443 6.525 1.00 89.12 989 ASN A O 1
ATOM 7871 N N . ARG A 1 990 ? -27.966 -2.213 7.833 1.00 87.56 990 ARG A N 1
ATOM 7872 C CA . ARG A 1 990 ? -26.584 -2.691 7.947 1.00 87.56 990 ARG A CA 1
ATOM 7873 C C . ARG A 1 990 ? -25.944 -2.913 6.582 1.00 87.56 990 ARG A C 1
ATOM 7875 O O . ARG A 1 990 ? -26.470 -3.635 5.735 1.00 87.56 990 ARG A O 1
ATOM 7882 N N . CYS A 1 991 ? -24.768 -2.324 6.400 1.00 77.19 991 CYS A N 1
ATOM 7883 C CA . CYS A 1 991 ? -24.106 -2.350 5.106 1.00 77.19 991 CYS A CA 1
ATOM 7884 C C . CYS A 1 991 ? -22.661 -2.852 5.127 1.00 77.19 991 CYS A C 1
ATOM 7886 O O . CYS A 1 991 ? -22.263 -3.677 4.311 1.00 77.19 991 CYS A O 1
ATOM 7888 N N . THR A 1 992 ? -21.872 -2.394 6.093 1.00 71.06 992 THR A N 1
ATOM 7889 C CA . THR A 1 992 ? -20.454 -2.766 6.245 1.00 71.06 992 THR A CA 1
ATOM 7890 C C . THR A 1 992 ? -20.172 -3.123 7.692 1.00 71.06 992 THR A C 1
ATOM 7892 O O . THR A 1 992 ? -21.072 -2.996 8.509 1.00 71.06 992 THR A O 1
ATOM 7895 N N . PHE A 1 993 ? -18.954 -3.547 8.042 1.00 64.88 993 PHE A N 1
ATOM 7896 C CA . PHE A 1 993 ? -18.616 -3.928 9.425 1.00 64.88 993 PHE A CA 1
ATOM 7897 C C . PHE A 1 993 ? -18.615 -2.771 10.413 1.00 64.88 993 PHE A C 1
ATOM 7899 O O . PHE A 1 993 ? -18.827 -2.982 11.605 1.00 64.88 993 PHE A O 1
ATOM 7906 N N . LYS A 1 994 ? -18.453 -1.545 9.915 1.00 74.44 994 LYS A N 1
ATOM 7907 C CA . LYS A 1 994 ? -18.716 -0.338 10.689 1.00 74.44 994 LYS A CA 1
ATOM 7908 C C . LYS A 1 994 ? -20.180 0.065 10.513 1.00 74.44 994 LYS A C 1
ATOM 7910 O O . LYS A 1 994 ? -20.734 0.030 9.414 1.00 74.44 994 LYS A O 1
ATOM 7915 N N . ASP A 1 995 ? -20.789 0.486 11.609 1.00 80.69 995 ASP A N 1
ATOM 7916 C CA . ASP A 1 995 ? -22.181 0.928 11.709 1.00 80.69 995 ASP A CA 1
ATOM 7917 C C . ASP A 1 995 ? -22.405 2.377 11.262 1.00 80.69 995 ASP A C 1
ATOM 7919 O O . ASP A 1 995 ? -23.549 2.778 11.072 1.00 80.69 995 ASP A O 1
ATOM 7923 N N . GLN A 1 996 ? -21.333 3.154 11.071 1.00 80.00 996 GLN A N 1
ATOM 7924 C CA . GLN A 1 996 ? -21.384 4.583 10.747 1.00 80.00 996 GLN A CA 1
ATOM 7925 C C . GLN A 1 996 ? -22.157 4.885 9.457 1.00 80.00 996 GLN A C 1
ATOM 7927 O O . GLN A 1 996 ? -22.895 5.863 9.381 1.00 80.00 996 GLN A O 1
ATOM 7932 N N . TYR A 1 997 ? -22.006 4.034 8.446 1.00 79.50 997 TYR A N 1
ATOM 7933 C CA . TYR A 1 997 ? -22.683 4.212 7.166 1.00 79.50 997 TYR A CA 1
ATOM 7934 C C . TYR A 1 997 ? -24.181 3.916 7.278 1.00 79.50 997 TYR A C 1
ATOM 7936 O O . TYR A 1 997 ? -25.023 4.689 6.831 1.00 79.50 997 TYR A O 1
ATOM 7944 N N . SER A 1 998 ? -24.507 2.822 7.963 1.00 86.44 998 SER A N 1
ATOM 7945 C CA . SER A 1 998 ? -25.874 2.408 8.283 1.00 86.44 998 SER A CA 1
ATOM 7946 C C . SER A 1 998 ? -26.565 3.429 9.189 1.00 86.44 998 SER A C 1
ATOM 7948 O O . SER A 1 998 ? -27.759 3.669 9.045 1.00 86.44 998 SER A O 1
ATOM 7950 N N . LEU A 1 999 ? -25.808 4.073 10.084 1.00 87.50 999 LEU A N 1
ATOM 7951 C CA . LEU A 1 999 ? -26.278 5.155 10.947 1.00 87.50 999 LEU A CA 1
ATOM 7952 C C . LEU A 1 999 ? -26.738 6.335 10.100 1.00 87.50 999 LEU A C 1
ATOM 7954 O O . LEU A 1 999 ? -27.863 6.802 10.238 1.00 87.50 999 LEU A O 1
ATOM 7958 N N . TRP A 1 1000 ? -25.879 6.784 9.188 1.00 86.06 1000 TRP A N 1
ATOM 7959 C CA . TRP A 1 1000 ? -26.176 7.912 8.312 1.00 86.06 1000 TRP A CA 1
ATOM 7960 C C . TRP A 1 1000 ? -27.334 7.616 7.374 1.00 86.06 1000 TRP A C 1
ATOM 7962 O O . TRP A 1 1000 ? -28.231 8.446 7.256 1.00 86.06 1000 TRP A O 1
ATOM 7972 N N . HIS A 1 1001 ? -27.352 6.422 6.772 1.00 87.62 1001 HIS A N 1
ATOM 7973 C CA . HIS A 1 1001 ? -28.483 5.981 5.963 1.00 87.62 1001 HIS A CA 1
ATOM 7974 C C . HIS A 1 1001 ? -29.783 6.053 6.766 1.00 87.62 1001 HIS A C 1
ATOM 7976 O O . HIS A 1 1001 ? -30.744 6.644 6.303 1.00 87.62 1001 HIS A O 1
ATOM 7982 N N . THR A 1 1002 ? -29.783 5.553 8.002 1.00 89.75 1002 THR A N 1
ATOM 7983 C CA . THR A 1 1002 ? -30.979 5.534 8.856 1.00 89.75 1002 THR A CA 1
ATOM 7984 C C . THR A 1 1002 ? -31.449 6.926 9.251 1.00 89.75 1002 THR A C 1
ATOM 7986 O O . THR A 1 1002 ? -32.648 7.176 9.253 1.00 89.75 1002 THR A O 1
ATOM 7989 N N . ILE A 1 1003 ? -30.532 7.846 9.566 1.00 87.12 1003 ILE A N 1
ATOM 7990 C CA . ILE A 1 1003 ? -30.888 9.235 9.886 1.00 87.12 1003 ILE A CA 1
ATOM 7991 C C . ILE A 1 1003 ? -31.493 9.928 8.660 1.00 87.12 1003 ILE A C 1
ATOM 7993 O O . ILE A 1 1003 ? -32.514 10.600 8.788 1.00 87.12 1003 ILE A O 1
ATOM 7997 N N . LEU A 1 1004 ? -30.880 9.761 7.484 1.00 86.12 1004 LEU A N 1
ATOM 7998 C CA . LEU A 1 1004 ? -31.351 10.361 6.234 1.00 86.12 1004 LEU A CA 1
ATOM 7999 C C . LEU A 1 1004 ? -32.680 9.757 5.769 1.00 86.12 1004 LEU A C 1
ATOM 8001 O O . LEU A 1 1004 ? -33.540 10.496 5.313 1.00 86.12 1004 LEU A O 1
ATOM 8005 N N . ASP A 1 1005 ? -32.869 8.450 5.933 1.00 87.81 1005 ASP A N 1
ATOM 8006 C CA . ASP A 1 1005 ? -34.108 7.744 5.596 1.00 87.81 1005 ASP A CA 1
ATOM 8007 C C . ASP A 1 1005 ? -35.264 8.173 6.514 1.00 87.81 1005 ASP A C 1
ATOM 8009 O O . ASP A 1 1005 ? -36.339 8.546 6.044 1.00 87.81 1005 ASP A O 1
ATOM 8013 N N . PHE A 1 1006 ? -35.015 8.280 7.828 1.00 86.88 1006 PHE A N 1
ATOM 8014 C CA . PHE A 1 1006 ? -35.978 8.884 8.755 1.00 86.88 1006 PHE A CA 1
ATOM 8015 C C . PHE A 1 1006 ? -36.301 10.331 8.371 1.00 86.88 1006 PHE A C 1
ATOM 8017 O O . PHE A 1 1006 ? -37.467 10.723 8.377 1.00 86.88 1006 PHE A O 1
ATOM 8024 N N . ALA A 1 1007 ? -35.286 11.123 8.020 1.00 84.62 1007 ALA A N 1
ATOM 8025 C CA . ALA A 1 1007 ? -35.472 12.511 7.615 1.00 84.62 1007 ALA A CA 1
ATOM 8026 C C . ALA A 1 1007 ? -36.288 12.611 6.315 1.00 84.62 1007 ALA A C 1
ATOM 8028 O O . ALA A 1 1007 ? -37.177 13.449 6.214 1.00 84.62 1007 ALA A O 1
ATOM 8029 N N . ALA A 1 1008 ? -36.052 11.728 5.345 1.00 86.62 1008 ALA A N 1
ATOM 8030 C CA . ALA A 1 1008 ? -36.837 11.645 4.117 1.00 86.62 1008 ALA A CA 1
ATOM 8031 C C . ALA A 1 1008 ? -38.299 11.287 4.402 1.00 86.62 1008 ALA A C 1
ATOM 8033 O O . ALA A 1 1008 ? -39.206 11.924 3.872 1.00 86.62 1008 ALA A O 1
ATOM 8034 N N . SER A 1 1009 ? -38.532 10.322 5.300 1.00 84.50 1009 SER A N 1
ATOM 8035 C CA . SER A 1 1009 ? -39.881 9.887 5.684 1.00 84.50 1009 SER A CA 1
ATOM 8036 C C . SER A 1 1009 ? -40.706 10.983 6.371 1.00 84.50 1009 SER A C 1
ATOM 8038 O O . SER A 1 1009 ? -41.932 10.982 6.279 1.00 84.50 1009 SER A O 1
ATOM 8040 N N . GLU A 1 1010 ? -40.038 11.940 7.021 1.00 82.69 1010 GLU A N 1
ATOM 8041 C CA . GLU A 1 1010 ? -40.659 13.117 7.642 1.00 82.69 1010 GLU A CA 1
ATOM 8042 C C . GLU A 1 1010 ? -40.682 14.333 6.687 1.00 82.69 1010 GLU A C 1
ATOM 8044 O O . GLU A 1 1010 ? -41.181 15.390 7.058 1.00 82.69 1010 GLU A O 1
ATOM 8049 N N . GLY A 1 1011 ? -40.179 14.196 5.451 1.00 82.12 1011 GLY A N 1
ATOM 8050 C CA . GLY A 1 1011 ? -40.183 15.247 4.425 1.00 82.12 1011 GLY A CA 1
ATOM 8051 C C . GLY A 1 1011 ? -39.036 16.260 4.518 1.00 82.12 1011 GLY A C 1
ATOM 8052 O O . GLY A 1 1011 ? -39.090 17.307 3.875 1.00 82.12 1011 GLY A O 1
ATOM 8053 N N . CYS A 1 1012 ? -37.984 15.980 5.293 1.00 81.50 1012 CYS A N 1
ATOM 8054 C CA . CYS A 1 1012 ? -36.915 16.951 5.557 1.00 81.50 1012 CYS A CA 1
ATOM 8055 C C . CYS A 1 1012 ? -35.951 17.093 4.388 1.00 81.50 1012 CYS A C 1
ATOM 8057 O O . CYS A 1 1012 ? -35.440 18.179 4.117 1.00 81.50 1012 CYS A O 1
ATOM 8059 N N . VAL A 1 1013 ? -35.656 15.978 3.727 1.00 83.75 1013 VAL A N 1
ATOM 8060 C CA . VAL A 1 1013 ? -34.681 15.860 2.641 1.00 83.75 1013 VAL A CA 1
ATOM 8061 C C . VAL A 1 1013 ? -35.258 15.002 1.532 1.00 83.75 1013 VAL A C 1
ATOM 8063 O O . VAL A 1 1013 ? -36.070 14.117 1.782 1.00 83.75 1013 VAL A O 1
ATOM 8066 N N . ASP A 1 1014 ? -34.809 15.268 0.312 1.00 84.69 1014 ASP A N 1
ATOM 8067 C CA . ASP A 1 1014 ? -35.065 14.393 -0.826 1.00 84.69 1014 ASP A CA 1
ATOM 8068 C C . ASP A 1 1014 ? -33.929 13.370 -0.878 1.00 84.69 1014 ASP A C 1
ATOM 8070 O O . ASP A 1 1014 ? -32.802 13.689 -1.272 1.00 84.69 1014 ASP A O 1
ATOM 8074 N N . TYR A 1 1015 ? -34.198 12.185 -0.334 1.00 86.81 1015 TYR A N 1
ATOM 8075 C CA . TYR A 1 1015 ? -33.223 11.116 -0.179 1.00 86.81 1015 TYR A CA 1
ATOM 8076 C C . TYR A 1 1015 ? -33.838 9.774 -0.567 1.00 86.81 1015 TYR A C 1
ATOM 8078 O O . TYR A 1 1015 ? -34.856 9.359 -0.020 1.00 86.81 1015 TYR A O 1
ATOM 8086 N N . ALA A 1 1016 ? -33.176 9.086 -1.491 1.00 84.69 1016 ALA A N 1
ATOM 8087 C CA . ALA A 1 1016 ? -33.576 7.803 -2.058 1.00 84.69 1016 ALA A CA 1
ATOM 8088 C C . ALA A 1 1016 ? -32.467 6.739 -1.929 1.00 84.69 1016 ALA A C 1
ATOM 8090 O O . ALA A 1 1016 ? -32.404 5.787 -2.710 1.00 84.69 1016 ALA A O 1
ATOM 8091 N N . GLY A 1 1017 ? -31.556 6.895 -0.960 1.00 83.94 1017 GLY A N 1
ATOM 8092 C CA . GLY A 1 1017 ? -30.445 5.961 -0.741 1.00 83.94 1017 GLY A CA 1
ATOM 8093 C C . GLY A 1 1017 ? -29.157 6.325 -1.485 1.00 83.94 1017 GLY A C 1
ATOM 8094 O O . GLY A 1 1017 ? -28.276 5.480 -1.649 1.00 83.94 1017 GLY A O 1
ATOM 8095 N N . GLU A 1 1018 ? -28.996 7.587 -1.899 1.00 83.81 1018 GLU A N 1
ATOM 8096 C CA . GLU A 1 1018 ? -27.827 8.118 -2.618 1.00 83.81 1018 GLU A CA 1
ATOM 8097 C C . GLU A 1 1018 ? -26.506 7.849 -1.910 1.00 83.81 1018 GLU A C 1
ATOM 8099 O O . GLU A 1 1018 ? -25.464 7.835 -2.564 1.00 83.81 1018 GLU A O 1
ATOM 8104 N N . ILE A 1 1019 ? -26.541 7.636 -0.590 1.00 80.31 1019 ILE A N 1
ATOM 8105 C CA . ILE A 1 1019 ? -25.345 7.308 0.176 1.00 80.31 1019 ILE A CA 1
ATOM 8106 C C . ILE A 1 1019 ? -24.657 6.094 -0.468 1.00 80.31 1019 ILE A C 1
ATOM 8108 O O . ILE A 1 1019 ? -23.530 6.244 -0.927 1.00 80.31 1019 ILE A O 1
ATOM 8112 N N . TYR A 1 1020 ? -25.374 4.983 -0.694 1.00 77.50 1020 TYR A N 1
ATOM 8113 C CA . TYR A 1 1020 ? -24.818 3.721 -1.204 1.00 77.50 1020 TYR A CA 1
ATOM 8114 C C . TYR A 1 1020 ? -24.159 3.837 -2.583 1.00 77.50 1020 TYR A C 1
ATOM 8116 O O . TYR A 1 1020 ? -23.187 3.137 -2.860 1.00 77.50 1020 TYR A O 1
ATOM 8124 N N . SER A 1 1021 ? -24.666 4.711 -3.454 1.00 73.00 1021 SER A N 1
ATOM 8125 C CA . SER A 1 1021 ? -24.166 4.847 -4.828 1.00 73.00 1021 SER A CA 1
ATOM 8126 C C . SER A 1 1021 ? -23.153 5.977 -5.011 1.00 73.00 1021 SER A C 1
ATOM 8128 O O . SER A 1 1021 ? -22.356 5.922 -5.946 1.00 73.00 1021 SER A O 1
ATOM 8130 N N . LYS A 1 1022 ? -23.161 7.001 -4.146 1.00 72.31 1022 LYS A N 1
ATOM 8131 C CA . LYS A 1 1022 ? -22.378 8.232 -4.351 1.00 72.31 1022 LYS A CA 1
ATOM 8132 C C . LYS A 1 1022 ? -21.313 8.493 -3.283 1.00 72.31 1022 LYS A C 1
ATOM 8134 O O . LYS A 1 1022 ? -20.475 9.366 -3.492 1.00 72.31 1022 LYS A O 1
ATOM 8139 N N . PHE A 1 1023 ? -21.320 7.770 -2.159 1.00 70.75 1023 PHE A N 1
ATOM 8140 C CA . PHE A 1 1023 ? -20.447 8.052 -1.013 1.00 70.75 1023 PHE A CA 1
ATOM 8141 C C . PHE A 1 1023 ? -19.475 6.912 -0.717 1.00 70.75 1023 PHE A C 1
ATOM 8143 O O . PHE A 1 1023 ? -19.870 5.749 -0.619 1.00 70.75 1023 PHE A O 1
ATOM 8150 N N . ARG A 1 1024 ? -18.212 7.270 -0.458 1.00 69.56 1024 ARG A N 1
ATOM 8151 C CA . ARG A 1 1024 ? -17.219 6.384 0.170 1.00 69.56 1024 ARG A CA 1
ATOM 8152 C C . ARG A 1 1024 ? -17.275 6.503 1.694 1.00 69.56 1024 ARG A C 1
ATOM 8154 O O . ARG A 1 1024 ? -17.783 7.489 2.224 1.00 69.56 1024 ARG A O 1
ATOM 8161 N N . TYR A 1 1025 ? -16.663 5.555 2.405 1.00 64.50 1025 TYR A N 1
ATOM 8162 C CA . TYR A 1 1025 ? -16.547 5.604 3.870 1.00 64.50 1025 TYR A CA 1
ATOM 8163 C C . TYR A 1 1025 ? -15.896 6.891 4.378 1.00 64.50 1025 TYR A C 1
ATOM 8165 O O . TYR A 1 1025 ? -16.312 7.458 5.384 1.00 64.50 1025 TYR A O 1
ATOM 8173 N N . SER A 1 1026 ? -14.848 7.344 3.688 1.00 62.38 1026 SER A N 1
ATOM 8174 C CA . SER A 1 1026 ? -14.078 8.528 4.061 1.00 62.38 1026 SER A CA 1
ATOM 8175 C C . SER A 1 1026 ? -14.880 9.806 3.847 1.00 62.38 1026 SER A C 1
ATOM 8177 O O . SER A 1 1026 ? -14.867 10.679 4.715 1.00 62.38 1026 SER A O 1
ATOM 8179 N N . ASP A 1 1027 ? -15.663 9.885 2.766 1.00 67.75 1027 ASP A N 1
ATOM 8180 C CA . ASP A 1 1027 ? -16.684 10.921 2.606 1.00 67.75 1027 ASP A CA 1
ATOM 8181 C C . ASP A 1 1027 ? -17.692 10.809 3.771 1.00 67.75 1027 ASP A C 1
ATOM 8183 O O . ASP A 1 1027 ? -17.988 11.801 4.436 1.00 67.75 1027 ASP A O 1
ATOM 8187 N N . ALA A 1 1028 ? -18.072 9.589 4.164 1.00 62.44 1028 ALA A N 1
ATOM 8188 C CA . ALA A 1 1028 ? -18.927 9.343 5.322 1.00 62.44 1028 ALA A CA 1
ATOM 8189 C C . ALA A 1 1028 ? -18.295 9.591 6.715 1.00 62.44 1028 ALA A C 1
ATOM 8191 O O . ALA A 1 1028 ? -18.938 9.404 7.742 1.00 62.44 1028 ALA A O 1
ATOM 8192 N N . LYS A 1 1029 ? -17.031 10.004 6.798 1.00 62.47 1029 LYS A N 1
ATOM 8193 C CA . LYS A 1 1029 ? -16.347 10.300 8.072 1.00 62.47 1029 LYS A CA 1
ATOM 8194 C C . LYS A 1 1029 ? -15.846 11.740 8.119 1.00 62.47 1029 LYS A C 1
ATOM 8196 O O . LYS A 1 1029 ? -15.865 12.387 9.167 1.00 62.47 1029 LYS A O 1
ATOM 8201 N N . HIS A 1 1030 ? -15.431 12.269 6.971 1.00 66.56 1030 HIS A N 1
ATOM 8202 C CA . HIS A 1 1030 ? -14.678 13.514 6.861 1.00 66.56 1030 HIS A CA 1
ATOM 8203 C C . HIS A 1 1030 ? -15.337 14.575 5.972 1.00 66.56 1030 HIS A C 1
ATOM 8205 O O . HIS A 1 1030 ? -14.770 15.662 5.849 1.00 66.56 1030 HIS A O 1
ATOM 8211 N N . LEU A 1 1031 ? -16.525 14.329 5.399 1.00 68.50 1031 LEU A N 1
ATOM 8212 C CA . LEU A 1 1031 ? -17.193 15.316 4.546 1.00 68.50 1031 LEU A CA 1
ATOM 8213 C C . LEU A 1 1031 ? -17.357 16.668 5.262 1.00 68.50 1031 LEU A C 1
ATOM 8215 O O . LEU A 1 1031 ? -17.818 16.755 6.409 1.00 68.50 1031 LEU A O 1
ATOM 8219 N N . LYS A 1 1032 ? -16.913 17.723 4.572 1.00 72.38 1032 LYS A N 1
ATOM 8220 C CA . LYS A 1 1032 ? -17.065 19.126 4.973 1.00 72.38 1032 LYS A CA 1
ATOM 8221 C C . LYS A 1 1032 ? -18.399 19.661 4.454 1.00 72.38 1032 LYS A C 1
ATOM 8223 O O . LYS A 1 1032 ? -18.833 19.257 3.377 1.00 72.38 1032 LYS A O 1
ATOM 8228 N N . GLN A 1 1033 ? -19.019 20.585 5.186 1.00 71.06 1033 GLN A N 1
ATOM 8229 C CA . GLN A 1 1033 ? -20.325 21.137 4.819 1.00 71.06 1033 GLN A CA 1
ATOM 8230 C C . GLN A 1 1033 ? -20.311 21.811 3.439 1.00 71.06 1033 GLN A C 1
ATOM 8232 O O . GLN A 1 1033 ? -21.197 21.526 2.645 1.00 71.06 1033 GLN A O 1
ATOM 8237 N N . ASP A 1 1034 ? -19.305 22.627 3.110 1.00 73.25 1034 ASP A N 1
ATOM 8238 C CA . ASP A 1 1034 ? -19.234 23.290 1.795 1.00 73.25 1034 ASP A CA 1
ATOM 8239 C C . ASP A 1 1034 ? -19.189 22.288 0.644 1.00 73.25 1034 ASP A C 1
ATOM 8241 O O . ASP A 1 1034 ? -19.864 22.446 -0.373 1.00 73.25 1034 ASP A O 1
ATOM 8245 N N . LYS A 1 1035 ? -18.432 21.202 0.837 1.00 77.19 1035 LYS A N 1
ATOM 8246 C CA . LYS A 1 1035 ? -18.382 20.096 -0.116 1.00 77.19 1035 LYS A CA 1
ATOM 8247 C C . LYS A 1 1035 ? -19.745 19.404 -0.206 1.00 77.19 1035 LYS A C 1
ATOM 8249 O O . LYS A 1 1035 ? -20.203 19.142 -1.310 1.00 77.19 1035 LYS A O 1
ATOM 8254 N N . ALA A 1 1036 ? -20.430 19.182 0.918 1.00 77.00 1036 ALA A N 1
ATOM 8255 C CA . ALA A 1 1036 ? -21.788 18.635 0.924 1.00 77.00 1036 ALA A CA 1
ATOM 8256 C C . ALA A 1 1036 ? -22.792 19.552 0.206 1.00 77.00 1036 ALA A C 1
ATOM 8258 O O . ALA A 1 1036 ? -23.539 19.073 -0.633 1.00 77.00 1036 ALA A O 1
ATOM 8259 N N . ARG A 1 1037 ? -22.776 20.868 0.455 1.00 79.56 1037 ARG A N 1
ATOM 8260 C CA . ARG A 1 1037 ? -23.635 21.848 -0.236 1.00 79.56 1037 ARG A CA 1
ATOM 8261 C C . ARG A 1 1037 ? -23.371 21.881 -1.739 1.00 79.56 1037 ARG A C 1
ATOM 8263 O O . ARG A 1 1037 ? -24.310 22.001 -2.516 1.00 79.56 1037 ARG A O 1
ATOM 8270 N N . LYS A 1 1038 ? -22.108 21.763 -2.148 1.00 82.06 1038 LYS A N 1
ATOM 8271 C CA . LYS A 1 1038 ? -21.710 21.802 -3.558 1.00 82.06 1038 LYS A CA 1
ATOM 8272 C C . LYS A 1 1038 ? -22.031 20.509 -4.307 1.00 82.06 1038 LYS A C 1
ATOM 8274 O O . LYS A 1 1038 ? -22.536 20.560 -5.421 1.00 82.06 1038 LYS A O 1
ATOM 8279 N N . GLU A 1 1039 ? -21.679 19.367 -3.730 1.00 81.69 1039 GLU A N 1
ATOM 8280 C CA . GLU A 1 1039 ? -21.694 18.074 -4.426 1.00 81.69 1039 GLU A CA 1
ATOM 8281 C C . GLU A 1 1039 ? -22.947 17.251 -4.107 1.00 81.69 1039 GLU A C 1
ATOM 8283 O O . GLU A 1 1039 ? -23.383 16.445 -4.927 1.00 81.69 1039 GLU A O 1
ATOM 8288 N N . PHE A 1 1040 ? -23.559 17.484 -2.943 1.00 80.06 1040 PHE A N 1
ATOM 8289 C CA . PHE A 1 1040 ? -24.695 16.717 -2.427 1.00 80.06 1040 PHE A CA 1
ATOM 8290 C C . PHE A 1 1040 ? -25.774 17.613 -1.783 1.00 80.06 1040 PHE A C 1
ATOM 8292 O O . PHE A 1 1040 ? -26.190 17.353 -0.649 1.00 80.06 1040 PHE A O 1
ATOM 8299 N N . PRO A 1 1041 ? -26.248 18.675 -2.469 1.00 79.38 1041 PRO A N 1
ATOM 8300 C CA . PRO A 1 1041 ? -27.169 19.657 -1.889 1.00 79.38 1041 PRO A CA 1
ATOM 8301 C C . PRO A 1 1041 ? -28.474 19.041 -1.364 1.00 79.38 1041 PRO A C 1
ATOM 8303 O O . PRO A 1 1041 ? -29.048 19.551 -0.405 1.00 79.38 1041 PRO A O 1
ATOM 8306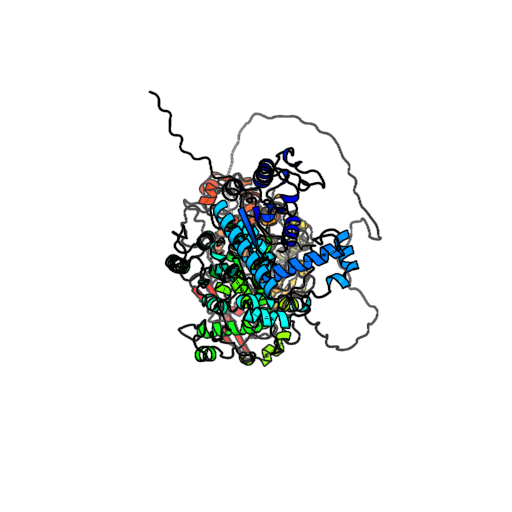 N N . MET A 1 1042 ? -28.921 17.923 -1.946 1.00 75.50 1042 MET A N 1
ATOM 8307 C CA . MET A 1 1042 ? -30.127 17.207 -1.515 1.00 75.50 1042 MET A CA 1
ATOM 8308 C C . MET A 1 1042 ? -30.007 16.601 -0.107 1.00 75.50 1042 MET A C 1
ATOM 8310 O O . MET A 1 1042 ? -31.014 16.439 0.573 1.00 75.50 1042 MET A O 1
ATOM 8314 N N . LEU A 1 1043 ? -28.782 16.322 0.353 1.00 76.06 1043 LEU A N 1
ATOM 8315 C CA . LEU A 1 1043 ? -28.509 15.693 1.650 1.00 76.06 1043 LEU A CA 1
ATOM 8316 C C . LEU A 1 1043 ? -28.211 16.711 2.752 1.00 76.06 1043 LEU A C 1
ATOM 8318 O O . LEU A 1 1043 ? -27.960 16.332 3.895 1.00 76.06 1043 LEU A O 1
ATOM 8322 N N . VAL A 1 1044 ? -28.190 18.007 2.433 1.00 78.00 1044 VAL A N 1
ATOM 8323 C CA . VAL A 1 1044 ? -27.915 19.050 3.421 1.00 78.00 1044 VAL A CA 1
ATOM 8324 C C . VAL A 1 1044 ? -29.150 19.259 4.287 1.00 78.00 1044 VAL A C 1
ATOM 8326 O O . VAL A 1 1044 ? -30.168 19.792 3.844 1.00 78.00 1044 VAL A O 1
ATOM 8329 N N . LEU A 1 1045 ? -29.019 18.834 5.539 1.00 72.69 1045 LEU A N 1
ATOM 8330 C CA . LEU A 1 1045 ? -30.015 18.973 6.588 1.00 72.69 1045 LEU A CA 1
ATOM 8331 C C . LEU A 1 1045 ? -29.475 19.973 7.623 1.00 72.69 1045 LEU A C 1
ATOM 8333 O O . LEU A 1 1045 ? -28.763 19.580 8.553 1.00 72.69 1045 LEU A O 1
ATOM 8337 N N . ASP A 1 1046 ? -29.725 21.266 7.401 1.00 68.81 1046 ASP A N 1
ATOM 8338 C CA . ASP A 1 1046 ? -29.409 22.318 8.374 1.00 68.81 1046 ASP A CA 1
ATOM 8339 C C . ASP A 1 1046 ? -30.579 22.568 9.340 1.00 68.81 1046 ASP A C 1
ATOM 8341 O O . ASP A 1 1046 ? -31.682 22.045 9.164 1.00 68.81 1046 ASP A O 1
ATOM 8345 N N . CYS A 1 1047 ? -30.304 23.294 10.428 1.00 65.00 1047 CYS A N 1
ATOM 8346 C CA . CYS A 1 1047 ? -31.268 23.477 11.512 1.00 65.00 1047 CYS A CA 1
ATOM 8347 C C . CYS A 1 1047 ? -32.519 24.238 11.053 1.00 65.00 1047 CYS A C 1
ATOM 8349 O O . CYS A 1 1047 ? -33.619 23.785 11.346 1.00 65.00 1047 CYS A O 1
ATOM 8351 N N . ALA A 1 1048 ? -32.362 25.288 10.238 1.00 67.44 1048 ALA A N 1
ATOM 8352 C CA . ALA A 1 1048 ? -33.487 26.028 9.666 1.00 67.44 1048 ALA A CA 1
ATOM 8353 C C . ALA A 1 1048 ? -34.430 25.111 8.872 1.00 67.44 1048 ALA A C 1
ATOM 8355 O O . ALA A 1 1048 ? -35.640 25.138 9.078 1.00 67.44 1048 ALA A O 1
ATOM 8356 N N . ARG A 1 1049 ? -33.878 24.228 8.029 1.00 71.50 1049 ARG A N 1
ATOM 8357 C CA . ARG A 1 1049 ? -34.672 23.276 7.247 1.00 71.50 1049 ARG A CA 1
ATOM 8358 C C . ARG A 1 1049 ? -35.394 22.238 8.111 1.00 71.50 1049 ARG A C 1
ATOM 8360 O O . ARG A 1 1049 ? -36.510 21.853 7.776 1.00 71.50 1049 ARG A O 1
ATOM 8367 N N . ILE A 1 1050 ? -34.788 21.767 9.204 1.00 70.31 1050 ILE A N 1
ATOM 8368 C CA . ILE A 1 1050 ? -35.459 20.839 10.134 1.00 70.31 1050 ILE A CA 1
ATOM 8369 C C . ILE A 1 1050 ? -36.577 21.545 10.891 1.00 70.31 1050 ILE A C 1
ATOM 8371 O O . ILE A 1 1050 ? -37.673 21.001 10.982 1.00 70.31 1050 ILE A O 1
ATOM 8375 N N . ASP A 1 1051 ? -36.309 22.730 11.428 1.00 70.00 1051 ASP A N 1
ATOM 8376 C CA . ASP A 1 1051 ? -37.284 23.460 12.234 1.00 70.00 1051 ASP A CA 1
ATOM 8377 C C . ASP A 1 1051 ? -38.493 23.871 11.372 1.00 70.00 1051 ASP A C 1
ATOM 8379 O O . ASP A 1 1051 ? -39.634 23.814 11.832 1.00 70.00 1051 ASP A O 1
ATOM 8383 N N . GLU A 1 1052 ? -38.262 24.196 10.095 1.00 73.69 1052 GLU A N 1
ATOM 8384 C CA . GLU A 1 1052 ? -39.309 24.555 9.136 1.00 73.69 1052 GLU A CA 1
ATOM 8385 C C . GLU A 1 1052 ? -40.085 23.342 8.594 1.00 73.69 1052 GLU A C 1
ATOM 8387 O O . GLU A 1 1052 ? -41.313 23.380 8.509 1.00 73.69 1052 GLU A O 1
ATOM 8392 N N . HIS A 1 1053 ? -39.399 22.268 8.190 1.00 75.50 1053 HIS A N 1
ATOM 8393 C CA . HIS A 1 1053 ? -40.032 21.167 7.450 1.00 75.50 1053 HIS A CA 1
ATOM 8394 C C . HIS A 1 1053 ? -40.263 19.905 8.283 1.00 75.50 1053 HIS A C 1
ATOM 8396 O O . HIS A 1 1053 ? -41.072 19.066 7.898 1.00 75.50 1053 HIS A O 1
ATOM 8402 N N . CYS A 1 1054 ? -39.597 19.770 9.431 1.00 75.81 1054 CYS A N 1
ATOM 8403 C CA . CYS A 1 1054 ? -39.541 18.532 10.205 1.00 75.81 1054 CYS A CA 1
ATOM 8404 C C . CYS A 1 1054 ? -39.604 18.704 11.729 1.00 75.81 1054 CYS A C 1
ATOM 8406 O O . CYS A 1 1054 ? -38.793 18.126 12.462 1.00 75.81 1054 CYS A O 1
ATOM 8408 N N . PRO A 1 1055 ? -40.637 19.377 12.263 1.00 69.62 1055 PRO A N 1
ATOM 8409 C CA . PRO A 1 1055 ? -40.777 19.605 13.704 1.00 69.62 1055 PRO A CA 1
ATOM 8410 C C . PRO A 1 1055 ? -40.984 18.317 14.524 1.00 69.62 1055 PRO A C 1
ATOM 8412 O O . PRO A 1 1055 ? -40.937 18.349 15.752 1.00 69.62 1055 PRO A O 1
ATOM 8415 N N . ARG A 1 1056 ? -41.249 17.179 13.864 1.00 69.75 1056 ARG A N 1
ATOM 8416 C CA . ARG A 1 1056 ? -41.449 15.852 14.477 1.00 69.75 1056 ARG A CA 1
ATOM 8417 C C . ARG A 1 1056 ? -40.245 14.921 14.326 1.00 69.75 1056 ARG A C 1
ATOM 8419 O O . ARG A 1 1056 ? -40.356 13.738 14.667 1.00 69.75 1056 ARG A O 1
ATOM 8426 N N . PHE A 1 1057 ? -39.128 15.426 13.806 1.00 76.06 1057 PHE A N 1
ATOM 8427 C CA . PHE A 1 1057 ? -37.909 14.647 13.640 1.00 76.06 1057 PHE A CA 1
ATOM 8428 C C . PHE A 1 1057 ? -37.410 14.155 15.013 1.00 76.06 1057 PHE A C 1
ATOM 8430 O O . PHE A 1 1057 ? -37.262 14.969 15.923 1.00 76.06 1057 PHE A O 1
ATOM 8437 N N . PRO A 1 1058 ? -37.147 12.847 15.202 1.00 69.12 1058 PRO A N 1
ATOM 8438 C CA . PRO A 1 1058 ? -36.866 12.261 16.523 1.00 69.12 1058 PRO A CA 1
ATOM 8439 C C . PRO A 1 1058 ? -35.509 12.659 17.145 1.00 69.12 1058 PRO A C 1
ATOM 8441 O O . PRO A 1 1058 ? -35.156 12.170 18.223 1.00 69.12 1058 PRO A O 1
ATOM 8444 N N . PHE A 1 1059 ? -34.755 13.553 16.492 1.00 72.88 1059 PHE A N 1
ATOM 8445 C CA . PHE A 1 1059 ? -33.432 14.026 16.901 1.00 72.88 1059 PHE A CA 1
ATOM 8446 C C . PHE A 1 1059 ? -33.477 15.455 17.447 1.00 72.88 1059 PHE A C 1
ATOM 8448 O O . PHE A 1 1059 ? -33.824 16.373 16.710 1.00 72.88 1059 PHE A O 1
ATOM 8455 N N . ALA A 1 1060 ? -33.049 15.627 18.705 1.00 59.56 1060 ALA A N 1
ATOM 8456 C CA . ALA A 1 1060 ? -32.808 16.883 19.442 1.00 59.56 1060 ALA A CA 1
ATOM 8457 C C . ALA A 1 1060 ? -33.508 18.148 18.910 1.00 59.56 1060 ALA A C 1
ATOM 8459 O O . ALA A 1 1060 ? -32.943 18.891 18.114 1.00 59.56 1060 ALA A O 1
ATOM 8460 N N . ASN A 1 1061 ? -34.713 18.416 19.413 1.00 46.78 1061 ASN A N 1
ATOM 8461 C CA . ASN A 1 1061 ? -35.544 19.570 19.071 1.00 46.78 1061 ASN A CA 1
ATOM 8462 C C . ASN A 1 1061 ? -35.298 20.770 20.016 1.00 46.78 1061 ASN A C 1
ATOM 8464 O O . ASN A 1 1061 ? -36.194 21.188 20.746 1.00 46.78 1061 ASN A O 1
ATOM 8468 N N . VAL A 1 1062 ? -34.070 21.302 20.052 1.00 44.34 1062 VAL A N 1
ATOM 8469 C CA . VAL A 1 1062 ? -33.799 22.598 20.707 1.00 44.34 1062 VAL A CA 1
ATOM 8470 C C . VAL A 1 1062 ? -33.030 23.485 19.734 1.00 44.34 1062 VAL A C 1
ATOM 8472 O O . VAL A 1 1062 ? -31.810 23.393 19.619 1.00 44.34 1062 VAL A O 1
ATOM 8475 N N . GLY A 1 1063 ? -33.795 24.266 18.970 1.00 36.19 1063 GLY A N 1
ATOM 8476 C CA . GLY A 1 1063 ? -33.313 25.235 17.995 1.00 36.19 1063 GLY A CA 1
ATOM 8477 C C . GLY A 1 1063 ? -32.913 26.566 18.634 1.00 36.19 1063 GLY A C 1
ATOM 8478 O O . GLY A 1 1063 ? -33.531 27.039 19.591 1.00 36.19 1063 GLY A O 1
ATOM 8479 N N . GLY A 1 1064 ? -31.871 27.154 18.058 1.00 37.38 1064 GLY A N 1
ATOM 8480 C CA . GLY A 1 1064 ? -31.467 28.553 18.139 1.00 37.38 1064 GLY A CA 1
ATOM 8481 C C . GLY A 1 1064 ? -30.765 28.927 16.823 1.00 37.38 1064 GLY A C 1
ATOM 8482 O O . GLY A 1 1064 ? -30.586 28.067 15.960 1.00 37.38 1064 GLY A O 1
ATOM 8483 N N . ASP A 1 1065 ? -30.348 30.189 16.662 1.00 37.62 1065 ASP A N 1
ATOM 8484 C CA . ASP A 1 1065 ? -29.712 30.701 15.426 1.00 37.62 1065 ASP A CA 1
ATOM 8485 C C . ASP A 1 1065 ? -28.394 29.987 15.051 1.00 37.62 1065 ASP A C 1
ATOM 8487 O O . ASP A 1 1065 ? -27.917 30.082 13.917 1.00 37.62 1065 ASP A O 1
ATOM 8491 N N . SER A 1 1066 ? -27.807 29.237 15.986 1.00 44.03 1066 SER A N 1
ATOM 8492 C CA . SER A 1 1066 ? -26.750 28.262 15.741 1.00 44.03 1066 SER A CA 1
ATOM 8493 C C . SER A 1 1066 ? -27.289 26.855 15.998 1.00 44.03 1066 SER A C 1
ATOM 8495 O O . SER A 1 1066 ? -28.082 26.624 16.910 1.00 44.03 1066 SER A O 1
ATOM 8497 N N . CYS A 1 1067 ? -26.785 25.866 15.258 1.00 51.50 1067 CYS A N 1
ATOM 8498 C CA . CYS A 1 1067 ? -26.907 24.458 15.636 1.00 51.50 1067 CYS A CA 1
ATOM 8499 C C . CYS A 1 1067 ? -26.108 24.139 16.931 1.00 51.50 1067 CYS A C 1
ATOM 8501 O O . CYS A 1 1067 ? -25.504 23.068 17.016 1.00 51.50 1067 CYS A O 1
ATOM 8503 N N . ASP A 1 1068 ? -26.075 25.043 17.924 1.00 45.84 1068 ASP A N 1
ATOM 8504 C CA . ASP A 1 1068 ? -25.598 24.790 19.290 1.00 45.84 1068 ASP A CA 1
ATOM 8505 C C . ASP A 1 1068 ? -26.597 23.892 20.010 1.00 45.84 1068 ASP A C 1
ATOM 8507 O O . ASP A 1 1068 ? -27.298 24.249 20.960 1.00 45.84 1068 ASP A O 1
ATOM 8511 N N . VAL A 1 1069 ? -26.649 22.655 19.541 1.00 48.50 1069 VAL A N 1
ATOM 8512 C CA . VAL A 1 1069 ? -27.170 21.573 20.342 1.00 48.50 1069 VAL A CA 1
ATOM 8513 C C . VAL A 1 1069 ? -26.098 21.325 21.390 1.00 48.50 1069 VAL A C 1
ATOM 8515 O O . VAL A 1 1069 ? -25.020 20.819 21.072 1.00 48.50 1069 VAL A O 1
ATOM 8518 N N . ASN A 1 1070 ? -26.375 21.710 22.637 1.00 46.56 1070 ASN A N 1
ATOM 8519 C CA . ASN A 1 1070 ? -25.619 21.202 23.777 1.00 46.56 1070 ASN A CA 1
ATOM 8520 C C . ASN A 1 1070 ? -25.474 19.684 23.574 1.00 46.56 1070 ASN A C 1
ATOM 8522 O O . ASN A 1 1070 ? -26.482 18.988 23.436 1.00 46.56 1070 ASN A O 1
ATOM 8526 N N . LEU A 1 1071 ? -24.234 19.203 23.459 1.00 48.31 1071 LEU A N 1
ATOM 8527 C CA . LEU A 1 1071 ? -23.910 17.785 23.287 1.00 48.31 1071 LEU A CA 1
ATOM 8528 C C . LEU A 1 1071 ? -24.660 16.947 24.351 1.00 48.31 1071 LEU A C 1
ATOM 8530 O O . LEU A 1 1071 ? -24.978 17.482 25.418 1.00 48.31 1071 LEU A O 1
ATOM 8534 N N . PRO A 1 1072 ? -24.974 15.655 24.108 1.00 51.47 1072 PRO A N 1
ATOM 8535 C CA . PRO A 1 1072 ? -25.552 14.813 25.152 1.00 51.47 1072 PRO A CA 1
ATOM 8536 C C . PRO A 1 1072 ? -24.619 14.814 26.369 1.00 51.47 1072 PRO A C 1
ATOM 8538 O O . PRO A 1 1072 ? -23.501 14.304 26.319 1.00 51.47 1072 PRO A O 1
ATOM 8541 N N . ARG A 1 1073 ? -25.072 15.427 27.462 1.00 54.88 1073 ARG A N 1
ATOM 8542 C CA . ARG A 1 1073 ? -24.189 15.914 28.535 1.00 54.88 1073 ARG A CA 1
ATOM 8543 C C . ARG A 1 1073 ? -23.512 14.806 29.347 1.00 54.88 1073 ARG A C 1
ATOM 8545 O O . ARG A 1 1073 ? -22.370 14.962 29.768 1.00 54.88 1073 ARG A O 1
ATOM 8552 N N . LEU A 1 1074 ? -24.149 13.635 29.472 1.00 52.78 1074 LEU A N 1
ATOM 8553 C CA . LEU A 1 1074 ? -23.527 12.429 30.055 1.00 52.78 1074 LEU A CA 1
ATOM 8554 C C . LEU A 1 1074 ? -22.269 11.999 29.274 1.00 52.78 1074 LEU A C 1
ATOM 8556 O O . LEU A 1 1074 ? -21.323 11.427 29.808 1.00 52.78 1074 LEU A O 1
ATOM 8560 N N . VAL A 1 1075 ? -22.272 12.267 27.972 1.00 54.19 1075 VAL A N 1
ATOM 8561 C CA . VAL A 1 1075 ? -21.335 11.719 26.995 1.00 54.19 1075 VAL A CA 1
ATOM 8562 C C . VAL A 1 1075 ? -20.109 12.621 26.811 1.00 54.19 1075 VAL A C 1
ATOM 8564 O O . VAL A 1 1075 ? -19.116 12.210 26.200 1.00 54.19 1075 VAL A O 1
ATOM 8567 N N . ASP A 1 1076 ? -20.130 13.832 27.365 1.00 51.94 1076 ASP A N 1
ATOM 8568 C CA . ASP A 1 1076 ? -19.042 14.799 27.227 1.00 51.94 1076 ASP A CA 1
ATOM 8569 C C . ASP A 1 1076 ? -17.815 14.487 28.071 1.00 51.94 1076 ASP A C 1
ATOM 8571 O O . ASP A 1 1076 ? -16.708 14.847 27.675 1.00 51.94 1076 ASP A O 1
ATOM 8575 N N . GLN A 1 1077 ? -17.982 13.718 29.145 1.00 57.03 1077 GLN A N 1
ATOM 8576 C CA . GLN A 1 1077 ? -16.870 13.239 29.972 1.00 57.03 1077 GLN A CA 1
ATOM 8577 C C . GLN A 1 1077 ? -16.257 11.933 29.472 1.00 57.03 1077 GLN A C 1
ATOM 8579 O O . GLN A 1 1077 ? -15.267 11.467 30.036 1.00 57.03 1077 GLN A O 1
ATOM 8584 N N . VAL A 1 1078 ? -16.845 11.336 28.433 1.00 59.88 1078 VAL A N 1
ATOM 8585 C CA . VAL A 1 1078 ? -16.369 10.092 27.836 1.00 59.88 1078 VAL A CA 1
ATOM 8586 C C . VAL A 1 1078 ? -15.328 10.423 26.765 1.00 59.88 1078 VAL A C 1
ATOM 8588 O O . VAL A 1 1078 ? -15.591 11.201 25.847 1.00 59.88 1078 VAL A O 1
ATOM 8591 N N . PHE A 1 1079 ? -14.150 9.817 26.822 1.00 60.19 1079 PHE A N 1
ATOM 8592 C CA . PHE A 1 1079 ? -13.091 10.012 25.833 1.00 60.19 1079 PHE A CA 1
ATOM 8593 C C . PHE A 1 1079 ? -12.806 8.709 25.083 1.00 60.19 1079 PHE A C 1
ATOM 8595 O O . PHE A 1 1079 ? -12.776 7.629 25.669 1.00 60.19 1079 PHE A O 1
ATOM 8602 N N . HIS A 1 1080 ? -12.623 8.833 23.764 1.00 53.75 1080 HIS A N 1
ATOM 8603 C CA . HIS A 1 1080 ? -12.207 7.749 22.872 1.00 53.75 1080 HIS A CA 1
ATOM 8604 C C . HIS A 1 1080 ? -10.690 7.786 22.757 1.00 53.75 1080 HIS A C 1
ATOM 8606 O O . HIS A 1 1080 ? -10.172 8.568 21.962 1.00 53.75 1080 HIS A O 1
ATOM 8612 N N . HIS A 1 1081 ? -9.983 6.977 23.542 1.00 43.06 1081 HIS A N 1
ATOM 8613 C CA . HIS A 1 1081 ? -8.542 6.814 23.382 1.00 43.06 1081 HIS A CA 1
ATOM 8614 C C . HIS A 1 1081 ? -8.136 5.360 23.595 1.00 43.06 1081 HIS A C 1
ATOM 8616 O O . HIS A 1 1081 ? -8.496 4.733 24.587 1.00 43.06 1081 HIS A O 1
ATOM 8622 N N . THR A 1 1082 ? -7.316 4.854 22.675 1.00 36.56 1082 THR A N 1
ATOM 8623 C CA . THR A 1 1082 ? -6.356 3.797 22.984 1.00 36.56 1082 THR A CA 1
ATOM 8624 C C . THR A 1 1082 ? -5.533 4.252 24.180 1.00 36.56 1082 THR A C 1
ATOM 8626 O O . THR A 1 1082 ? -4.956 5.341 24.127 1.00 36.56 1082 THR A O 1
ATOM 8629 N N . ILE A 1 1083 ? -5.452 3.423 25.221 1.00 36.41 1083 ILE A N 1
ATOM 8630 C CA . ILE A 1 1083 ? -4.381 3.512 26.218 1.00 36.41 1083 ILE A CA 1
ATOM 8631 C C . ILE A 1 1083 ? -3.076 3.623 25.411 1.00 36.41 1083 ILE A C 1
ATOM 8633 O O . ILE A 1 1083 ? -2.786 2.705 24.633 1.00 36.41 1083 ILE A O 1
ATOM 8637 N N . PRO A 1 1084 ? -2.334 4.743 25.471 1.00 31.70 1084 PRO A N 1
ATOM 8638 C CA . PRO A 1 1084 ? -1.044 4.818 24.808 1.00 31.70 1084 PRO A CA 1
ATOM 8639 C C . PRO A 1 1084 ? -0.168 3.689 25.357 1.00 31.70 1084 PRO A C 1
ATOM 8641 O O . PRO A 1 1084 ? -0.123 3.491 26.568 1.00 31.70 1084 PRO A O 1
ATOM 8644 N N . GLN A 1 1085 ? 0.544 2.960 24.493 1.00 36.00 1085 GLN A N 1
ATOM 8645 C CA . GLN A 1 1085 ? 1.588 2.031 24.957 1.00 36.00 1085 GLN A CA 1
ATOM 8646 C C . GLN A 1 1085 ? 2.723 2.767 25.695 1.00 36.00 1085 GLN A C 1
ATOM 8648 O O . GLN A 1 1085 ? 3.502 2.144 26.403 1.00 36.00 1085 GLN A O 1
ATOM 8653 N N . GLU A 1 1086 ? 2.793 4.091 25.550 1.00 32.34 1086 GLU A N 1
ATOM 8654 C CA . GLU A 1 1086 ? 3.813 4.963 26.122 1.00 32.34 1086 GLU A CA 1
ATOM 8655 C C . GLU A 1 1086 ? 3.164 5.868 27.181 1.00 32.34 1086 GLU A C 1
ATOM 8657 O O . GLU A 1 1086 ? 2.664 6.956 26.893 1.00 32.34 1086 GLU A O 1
ATOM 8662 N N . GLY A 1 1087 ? 3.089 5.370 28.415 1.00 32.59 1087 GLY A N 1
ATOM 8663 C CA . GLY A 1 1087 ? 2.486 6.092 29.536 1.00 32.59 1087 GLY A CA 1
ATOM 8664 C C . GLY A 1 1087 ? 2.398 5.254 30.807 1.00 32.59 1087 GLY A C 1
ATOM 8665 O O . GLY A 1 1087 ? 1.333 5.164 31.410 1.00 32.59 1087 GLY A O 1
ATOM 8666 N N . HIS A 1 1088 ? 3.494 4.602 31.196 1.00 37.91 1088 HIS A N 1
ATOM 8667 C CA . HIS A 1 1088 ? 3.558 3.826 32.433 1.00 37.91 1088 HIS A CA 1
ATOM 8668 C C . HIS A 1 1088 ? 3.755 4.758 33.634 1.00 37.91 1088 HIS A C 1
ATOM 8670 O O . HIS A 1 1088 ? 4.838 5.291 33.854 1.00 37.91 1088 HIS A O 1
ATOM 8676 N N . GLY A 1 1089 ? 2.699 4.941 34.423 1.00 37.03 1089 GLY A N 1
ATOM 8677 C CA . GLY A 1 1089 ? 2.820 5.281 35.835 1.00 37.03 1089 GLY A CA 1
ATOM 8678 C C . GLY A 1 1089 ? 2.042 4.234 36.620 1.00 37.03 1089 GLY A C 1
ATOM 8679 O O . GLY A 1 1089 ? 0.824 4.133 36.477 1.00 37.03 1089 GLY A O 1
ATOM 8680 N N . THR A 1 1090 ? 2.756 3.408 37.372 1.00 36.34 1090 THR A N 1
ATOM 8681 C CA . THR A 1 1090 ? 2.206 2.382 38.258 1.00 36.34 1090 THR A CA 1
ATOM 8682 C C . THR A 1 1090 ? 2.307 2.868 39.697 1.00 36.34 1090 THR A C 1
ATOM 8684 O O . THR A 1 1090 ? 3.367 3.335 40.110 1.00 36.34 1090 THR A O 1
ATOM 8687 N N . PHE A 1 1091 ? 1.216 2.765 40.455 1.00 36.66 1091 PHE A N 1
ATOM 8688 C CA . PHE A 1 1091 ? 1.205 3.027 41.896 1.00 36.66 1091 PHE A CA 1
ATOM 8689 C C . PHE A 1 1091 ? 1.260 1.720 42.661 1.00 36.66 1091 PHE A C 1
ATOM 8691 O O . PHE A 1 1091 ? 0.416 0.860 42.437 1.00 36.66 1091 PHE A O 1
ATOM 8698 N N . GLU A 1 1092 ? 2.215 1.598 43.576 1.00 34.81 1092 GLU A N 1
ATOM 8699 C CA . GLU A 1 1092 ? 2.344 0.467 44.489 1.00 34.81 1092 GLU A CA 1
ATOM 8700 C C . GLU A 1 1092 ? 1.649 0.800 45.812 1.00 34.81 1092 GLU A C 1
ATOM 8702 O O . GLU A 1 1092 ? 2.065 1.708 46.532 1.00 34.81 1092 GLU A O 1
ATOM 8707 N N . VAL A 1 1093 ? 0.581 0.073 46.139 1.00 34.91 1093 VAL A N 1
ATOM 8708 C CA . VAL A 1 1093 ? -0.080 0.163 47.445 1.00 34.91 1093 VAL A CA 1
ATOM 8709 C C . VAL A 1 1093 ? 0.210 -1.118 48.225 1.00 34.91 1093 VAL A C 1
ATOM 8711 O O . VAL A 1 1093 ? -0.286 -2.182 47.849 1.00 34.91 1093 VAL A O 1
ATOM 8714 N N . PRO A 1 1094 ? 1.004 -1.058 49.305 1.00 31.33 1094 PRO A N 1
ATOM 8715 C CA . PRO A 1 1094 ? 1.308 -2.236 50.103 1.00 31.33 1094 PRO A CA 1
ATOM 8716 C C . PRO A 1 1094 ? 0.048 -2.738 50.818 1.00 31.33 1094 PRO A C 1
ATOM 8718 O O . PRO A 1 1094 ? -0.638 -1.991 51.516 1.00 31.33 1094 PRO A O 1
ATOM 8721 N N . LEU A 1 1095 ? -0.243 -4.024 50.644 1.00 35.34 1095 LEU A N 1
ATOM 8722 C CA . LEU A 1 1095 ? -1.224 -4.792 51.400 1.00 35.34 1095 LEU A CA 1
ATOM 8723 C C . LEU A 1 1095 ? -0.487 -5.727 52.370 1.00 35.34 1095 LEU A C 1
ATOM 8725 O O . LEU A 1 1095 ? 0.705 -5.998 52.242 1.00 35.34 1095 LEU A O 1
ATOM 8729 N N . SER A 1 1096 ? -1.216 -6.270 53.337 1.00 32.38 1096 SER A N 1
ATOM 8730 C CA . SER A 1 1096 ? -0.704 -7.175 54.377 1.00 32.38 1096 SER A CA 1
ATOM 8731 C C . SER A 1 1096 ? 0.014 -8.438 53.882 1.00 32.38 1096 SER A C 1
ATOM 8733 O O . SER A 1 1096 ? 0.713 -9.074 54.669 1.00 32.38 1096 SER A O 1
ATOM 8735 N N . SER A 1 1097 ? -0.168 -8.833 52.619 1.00 30.77 1097 SER A N 1
ATOM 8736 C CA . SER A 1 1097 ? 0.493 -10.001 52.020 1.00 30.77 1097 SER A CA 1
ATOM 8737 C C . SER A 1 1097 ? 0.896 -9.828 50.550 1.00 30.77 1097 SER A C 1
ATOM 8739 O O . SER A 1 1097 ? 1.317 -10.805 49.937 1.00 30.77 1097 SER A O 1
ATOM 8741 N N . SER A 1 1098 ? 0.736 -8.640 49.962 1.00 33.66 1098 SER A N 1
ATOM 8742 C CA . SER A 1 1098 ? 1.055 -8.373 48.548 1.00 33.66 1098 SER A CA 1
ATOM 8743 C C . SER A 1 1098 ? 1.131 -6.871 48.267 1.00 33.66 1098 SER A C 1
ATOM 8745 O O . SER A 1 1098 ? 0.835 -6.070 49.150 1.00 33.66 1098 SER A O 1
ATOM 8747 N N . THR A 1 1099 ? 1.486 -6.472 47.046 1.00 33.75 1099 THR A N 1
ATOM 8748 C CA . THR A 1 1099 ? 1.540 -5.062 46.645 1.00 33.75 1099 THR A CA 1
ATOM 8749 C C . THR A 1 1099 ? 0.543 -4.834 45.518 1.00 33.75 1099 THR A C 1
ATOM 8751 O O . THR A 1 1099 ? 0.681 -5.348 44.418 1.00 33.75 1099 THR A O 1
ATOM 8754 N N . LEU A 1 1100 ? -0.506 -4.057 45.766 1.00 33.00 1100 LEU A N 1
ATOM 8755 C CA . LEU A 1 1100 ? -1.483 -3.743 44.731 1.00 33.00 1100 LEU A CA 1
ATOM 8756 C C . LEU A 1 1100 ? -0.904 -2.691 43.781 1.00 33.00 1100 LEU A C 1
ATOM 8758 O O . LEU A 1 1100 ? -0.743 -1.535 44.166 1.00 33.00 1100 LEU A O 1
ATOM 8762 N N . ILE A 1 1101 ? -0.609 -3.100 42.546 1.00 36.06 1101 ILE A N 1
ATOM 8763 C CA . ILE A 1 1101 ? -0.131 -2.203 41.493 1.00 36.06 1101 ILE A CA 1
ATOM 8764 C C . ILE A 1 1101 ? -1.317 -1.683 40.675 1.00 36.06 1101 ILE A C 1
ATOM 8766 O O . ILE A 1 1101 ? -1.977 -2.439 39.958 1.00 36.06 1101 ILE A O 1
ATOM 8770 N N . VAL A 1 1102 ? -1.594 -0.382 40.778 1.00 37.94 1102 VAL A N 1
ATOM 8771 C CA . VAL A 1 1102 ? -2.626 0.301 39.989 1.00 37.94 1102 VAL A CA 1
ATOM 8772 C C . VAL A 1 1102 ? -1.965 0.934 38.769 1.00 37.94 1102 VAL A C 1
ATOM 8774 O O . VAL A 1 1102 ? -1.186 1.880 38.894 1.00 37.94 1102 VAL A O 1
ATOM 8777 N N . GLU A 1 1103 ? -2.269 0.414 37.580 1.00 40.81 1103 GLU A N 1
ATOM 8778 C CA . GLU A 1 1103 ? -1.963 1.104 36.328 1.00 40.81 1103 GLU A CA 1
ATOM 8779 C C . GLU A 1 1103 ? -2.922 2.286 36.187 1.00 40.81 1103 GLU A C 1
ATOM 8781 O O . GLU A 1 1103 ? -4.142 2.128 36.272 1.00 40.81 1103 GLU A O 1
ATOM 8786 N N . ASN A 1 1104 ? -2.370 3.484 36.011 1.00 39.66 1104 ASN A N 1
ATOM 8787 C CA . ASN A 1 1104 ? -3.153 4.697 35.827 1.00 39.66 1104 ASN A CA 1
ATOM 8788 C C . ASN A 1 1104 ? -4.298 4.514 34.811 1.00 39.66 1104 ASN A C 1
ATOM 8790 O O . ASN A 1 1104 ? -4.086 4.043 33.691 1.00 39.66 1104 ASN A O 1
ATOM 8794 N N . ALA A 1 1105 ? -5.473 5.071 35.113 1.00 39.03 1105 ALA A N 1
ATOM 8795 C CA . ALA A 1 1105 ? -6.367 5.558 34.067 1.00 39.03 1105 ALA A CA 1
ATOM 8796 C C . ALA A 1 1105 ? -5.733 6.824 33.453 1.00 39.03 1105 ALA A C 1
ATOM 8798 O O . ALA A 1 1105 ? -6.116 7.950 33.766 1.00 39.03 1105 ALA A O 1
ATOM 8799 N N . CYS A 1 1106 ? -4.681 6.660 32.644 1.00 36.47 1106 CYS A N 1
ATOM 8800 C CA . CYS A 1 1106 ? -4.068 7.779 31.934 1.00 36.47 1106 CYS A CA 1
ATOM 8801 C C . CYS A 1 1106 ? -4.973 8.199 30.775 1.00 36.47 1106 CYS A C 1
ATOM 8803 O O . CYS A 1 1106 ? -5.250 7.420 29.863 1.00 36.47 1106 CYS A O 1
ATOM 8805 N N . ILE A 1 1107 ? -5.408 9.456 30.796 1.00 36.94 1107 ILE A N 1
ATOM 8806 C CA . ILE A 1 1107 ? -6.210 10.060 29.736 1.00 36.94 1107 ILE A CA 1
ATOM 8807 C C . ILE A 1 1107 ? -5.265 10.909 28.893 1.00 36.94 1107 ILE A C 1
ATOM 8809 O O . ILE A 1 1107 ? -4.716 11.907 29.363 1.00 36.94 1107 ILE A O 1
ATOM 8813 N N . SER A 1 1108 ? -5.051 10.499 27.644 1.00 31.66 1108 SER A N 1
ATOM 8814 C CA . SER A 1 1108 ? -4.255 11.257 26.680 1.00 31.66 1108 SER A CA 1
ATOM 8815 C C . SER A 1 1108 ? -5.168 12.111 25.812 1.00 31.66 1108 SER A C 1
ATOM 8817 O O . SER A 1 1108 ? -6.038 11.589 25.132 1.00 31.66 1108 SER A O 1
ATOM 8819 N N . THR A 1 1109 ? -4.984 13.426 25.835 1.00 33.34 1109 THR A N 1
ATOM 8820 C CA . THR A 1 1109 ? -5.556 14.354 24.850 1.00 33.34 1109 THR A CA 1
ATOM 8821 C C . THR A 1 1109 ? -4.485 14.727 23.826 1.00 33.34 1109 THR A C 1
ATOM 8823 O O . THR A 1 1109 ? -3.298 14.539 24.077 1.00 33.34 1109 THR A O 1
ATOM 8826 N N . VAL A 1 1110 ? -4.885 15.314 22.688 1.00 30.09 1110 VAL A N 1
ATOM 8827 C CA . VAL A 1 1110 ? -3.990 15.688 21.566 1.00 30.09 1110 VAL A CA 1
ATOM 8828 C C . VAL A 1 1110 ? -2.772 16.523 22.006 1.00 30.09 1110 VAL A C 1
ATOM 8830 O O . VAL A 1 1110 ? -1.757 16.502 21.318 1.00 30.09 1110 VAL A O 1
ATOM 8833 N N . ASN A 1 1111 ? -2.846 17.203 23.158 1.00 26.22 1111 ASN A N 1
ATOM 8834 C CA . ASN A 1 1111 ? -1.791 18.082 23.663 1.00 26.22 1111 ASN A CA 1
ATOM 8835 C C . ASN A 1 1111 ? -1.249 17.710 25.063 1.00 26.22 1111 ASN A C 1
ATOM 8837 O O . ASN A 1 1111 ? -0.344 18.394 25.533 1.00 26.22 1111 ASN A O 1
ATOM 8841 N N . ALA A 1 1112 ? -1.778 16.685 25.751 1.00 29.92 1112 ALA A N 1
ATOM 8842 C CA . ALA A 1 1112 ? -1.305 16.291 27.088 1.00 29.92 1112 ALA A CA 1
ATOM 8843 C C . ALA A 1 1112 ? -1.834 14.918 27.537 1.00 29.92 1112 ALA A C 1
ATOM 8845 O O . ALA A 1 1112 ? -3.034 14.654 27.428 1.00 29.92 1112 ALA A O 1
ATOM 8846 N N . THR A 1 1113 ? -0.969 14.100 28.143 1.00 34.69 1113 THR A N 1
ATOM 8847 C CA . THR A 1 1113 ? -1.353 12.912 28.922 1.00 34.69 1113 THR A CA 1
ATOM 8848 C C . THR A 1 1113 ? -1.464 13.300 30.391 1.00 34.69 1113 THR A C 1
ATOM 8850 O O . THR A 1 1113 ? -0.487 13.743 30.988 1.00 34.69 1113 THR A O 1
ATOM 8853 N N . ARG A 1 1114 ? -2.657 13.158 30.975 1.00 34.38 1114 ARG A N 1
ATOM 8854 C CA . ARG A 1 1114 ? -2.891 13.374 32.405 1.00 34.38 1114 ARG A CA 1
ATOM 8855 C C . ARG A 1 1114 ? -3.363 12.068 33.023 1.00 34.38 1114 ARG A C 1
ATOM 8857 O O . ARG A 1 1114 ? -4.370 11.503 32.604 1.00 34.38 1114 ARG A O 1
ATOM 8864 N N . CYS A 1 1115 ? -2.614 11.596 34.004 1.00 39.69 1115 CYS A N 1
ATOM 8865 C CA . CYS A 1 1115 ? -2.956 10.415 34.775 1.00 39.69 1115 CYS A CA 1
ATOM 8866 C C . CYS A 1 1115 ? -3.601 10.863 36.089 1.00 39.69 1115 CYS A C 1
ATOM 8868 O O . CYS A 1 1115 ? -3.137 11.816 36.715 1.00 39.69 1115 CYS A O 1
ATOM 8870 N N . GLU A 1 1116 ? -4.726 10.251 36.443 1.00 39.97 1116 GLU A N 1
ATOM 8871 C CA . GLU A 1 1116 ? -5.489 10.601 37.641 1.00 39.97 1116 GLU A CA 1
ATOM 8872 C C . GLU A 1 1116 ? -5.111 9.649 38.780 1.00 39.97 1116 GLU A C 1
ATOM 8874 O O . GLU A 1 1116 ? -5.195 8.431 38.630 1.00 39.97 1116 GLU A O 1
ATOM 8879 N N . HIS A 1 1117 ? -4.687 10.220 39.906 1.00 41.66 1117 HIS A N 1
ATOM 8880 C CA . HIS A 1 1117 ? -4.349 9.505 41.133 1.00 41.66 1117 HIS A CA 1
ATOM 8881 C C . HIS A 1 1117 ? -5.614 9.322 41.975 1.00 41.66 1117 HIS A C 1
ATOM 8883 O O . HIS A 1 1117 ? -6.330 10.289 42.234 1.00 41.66 1117 HIS A O 1
ATOM 8889 N N . THR A 1 1118 ? -5.906 8.098 42.415 1.00 42.44 1118 THR A N 1
ATOM 8890 C CA . THR A 1 1118 ? -6.869 7.886 43.502 1.00 42.44 1118 THR A CA 1
ATOM 8891 C C . THR A 1 1118 ? -6.083 7.760 44.800 1.00 42.44 1118 THR A C 1
ATOM 8893 O O . THR A 1 1118 ? -5.463 6.726 45.035 1.00 42.44 1118 THR A O 1
ATOM 8896 N N . ASP A 1 1119 ? -6.122 8.783 45.650 1.00 41.75 1119 ASP A N 1
ATOM 8897 C CA . ASP A 1 1119 ? -5.440 8.763 46.955 1.00 41.75 1119 ASP A CA 1
ATOM 8898 C C . ASP A 1 1119 ? -6.079 7.764 47.955 1.00 41.75 1119 ASP A C 1
ATOM 8900 O O . ASP A 1 1119 ? -5.527 7.516 49.023 1.00 41.75 1119 ASP A O 1
ATOM 8904 N N . ASP A 1 1120 ? -7.228 7.158 47.611 1.00 52.91 1120 ASP A N 1
ATOM 8905 C CA . ASP A 1 1120 ? -7.957 6.185 48.440 1.00 52.91 1120 ASP A CA 1
ATOM 8906 C C . ASP A 1 1120 ? -8.519 5.011 47.606 1.00 52.91 1120 ASP A C 1
ATOM 8908 O O . ASP A 1 1120 ? -9.672 4.983 47.161 1.00 52.91 1120 ASP A O 1
ATOM 8912 N N . LEU A 1 1121 ? -7.665 4.013 47.384 1.00 54.03 1121 LEU A N 1
ATOM 8913 C CA . LEU A 1 1121 ? -7.974 2.768 46.673 1.00 54.03 1121 LEU A CA 1
ATOM 8914 C C . LEU A 1 1121 ? -8.978 1.875 47.423 1.00 54.03 1121 LEU A C 1
ATOM 8916 O O . LEU A 1 1121 ? -9.689 1.075 46.811 1.00 54.03 1121 LEU A O 1
ATOM 8920 N N . ARG A 1 1122 ? -9.071 2.033 48.748 1.00 54.84 1122 ARG A N 1
ATOM 8921 C CA . ARG A 1 1122 ? -10.042 1.323 49.581 1.00 54.84 1122 ARG A CA 1
ATOM 8922 C C . ARG A 1 1122 ? -11.448 1.820 49.287 1.00 54.84 1122 ARG A C 1
ATOM 8924 O O . ARG A 1 1122 ? -12.312 1.013 48.949 1.00 54.84 1122 ARG A O 1
ATOM 8931 N N . ALA A 1 1123 ? -11.639 3.139 49.277 1.00 56.16 1123 ALA A N 1
ATOM 8932 C CA . ALA A 1 1123 ? -12.892 3.751 48.852 1.00 56.16 1123 ALA A CA 1
ATOM 8933 C C . ALA A 1 1123 ? -13.260 3.370 47.407 1.00 56.16 1123 ALA A C 1
ATOM 8935 O O . ALA A 1 1123 ? -14.433 3.154 47.111 1.00 56.16 1123 ALA A O 1
ATOM 8936 N N . TYR A 1 1124 ? -12.276 3.240 46.511 1.00 58.12 1124 TYR A N 1
ATOM 8937 C CA . TYR A 1 1124 ? -12.494 2.831 45.118 1.00 58.12 1124 TYR A CA 1
ATOM 8938 C C . TYR A 1 1124 ? -13.082 1.411 44.993 1.00 58.12 1124 TYR A C 1
ATOM 8940 O O . TYR A 1 1124 ? -14.070 1.198 44.288 1.00 58.12 1124 TYR A O 1
ATOM 8948 N N . VAL A 1 1125 ? -12.518 0.438 45.714 1.00 58.31 1125 VAL A N 1
ATOM 8949 C CA . VAL A 1 1125 ? -12.967 -0.968 45.704 1.00 58.31 1125 VAL A CA 1
ATOM 8950 C C . VAL A 1 1125 ? -14.275 -1.158 46.489 1.00 58.31 1125 VAL A C 1
ATOM 8952 O O . VAL A 1 1125 ? -15.150 -1.913 46.057 1.00 58.31 1125 VAL A O 1
ATOM 8955 N N . GLU A 1 1126 ? -14.456 -0.434 47.597 1.00 62.03 1126 GLU A N 1
ATOM 8956 C CA . GLU A 1 1126 ? -15.698 -0.442 48.381 1.00 62.03 1126 GLU A CA 1
ATOM 8957 C C . GLU A 1 1126 ? -16.881 0.162 47.607 1.00 62.03 1126 GLU A C 1
ATOM 8959 O O . GLU A 1 1126 ? -17.986 -0.383 47.661 1.00 62.03 1126 GLU A O 1
ATOM 8964 N N . ARG A 1 1127 ? -16.664 1.224 46.813 1.00 58.59 1127 ARG A N 1
ATOM 8965 C CA . ARG A 1 1127 ? -17.698 1.818 45.937 1.00 58.59 1127 ARG A CA 1
ATOM 8966 C C . ARG A 1 1127 ? -18.161 0.880 44.826 1.00 58.59 1127 ARG A C 1
ATOM 8968 O O . ARG A 1 1127 ? -19.330 0.905 44.453 1.00 58.59 1127 ARG A O 1
ATOM 8975 N N . LEU A 1 1128 ? -17.285 0.002 44.340 1.00 59.31 1128 LEU A N 1
ATOM 8976 C CA . LEU A 1 1128 ? -17.672 -1.087 43.440 1.00 59.31 1128 LEU A CA 1
ATOM 8977 C C . LEU A 1 1128 ? -18.432 -2.214 44.169 1.00 59.31 1128 LEU A C 1
ATOM 8979 O O . LEU A 1 1128 ? -18.854 -3.174 43.539 1.00 59.31 1128 LEU A O 1
ATOM 8983 N N . GLY A 1 1129 ? -18.626 -2.156 45.490 1.00 54.12 1129 GLY A N 1
ATOM 8984 C CA . GLY A 1 1129 ? -19.292 -3.225 46.243 1.00 54.12 1129 GLY A CA 1
ATOM 8985 C C . GLY A 1 1129 ? -18.552 -4.566 46.171 1.00 54.12 1129 GLY A C 1
ATOM 8986 O O . GLY A 1 1129 ? -19.166 -5.625 46.350 1.00 54.12 1129 GLY A O 1
ATOM 8987 N N . ILE A 1 1130 ? -17.248 -4.529 45.886 1.00 55.25 1130 ILE A N 1
ATOM 8988 C CA . ILE A 1 1130 ? -16.403 -5.712 45.742 1.00 55.25 1130 ILE A CA 1
ATOM 8989 C C . ILE A 1 1130 ? -15.974 -6.150 47.144 1.00 55.25 1130 ILE A C 1
ATOM 8991 O O . ILE A 1 1130 ? -15.419 -5.345 47.892 1.00 55.25 1130 ILE A O 1
ATOM 8995 N N . PRO A 1 1131 ? -16.234 -7.407 47.545 1.00 47.47 1131 PRO A N 1
ATOM 8996 C CA . PRO A 1 1131 ? -15.775 -7.915 48.829 1.00 47.47 1131 PRO A CA 1
ATOM 8997 C C . PRO A 1 1131 ? -14.249 -8.077 48.803 1.00 47.47 1131 PRO A C 1
ATOM 8999 O O . PRO A 1 1131 ? -13.738 -9.109 48.378 1.00 47.47 1131 PRO A O 1
ATOM 9002 N N . ALA A 1 1132 ? -13.523 -7.060 49.257 1.00 49.53 1132 ALA A N 1
ATOM 9003 C CA . ALA A 1 1132 ? -12.093 -7.150 49.520 1.00 49.53 1132 ALA A CA 1
ATOM 9004 C C . ALA A 1 1132 ? -11.859 -7.450 51.007 1.00 49.53 1132 ALA A C 1
ATOM 9006 O O . ALA A 1 1132 ? -12.415 -6.784 51.883 1.00 49.53 1132 ALA A O 1
ATOM 9007 N N . GLN A 1 1133 ? -11.054 -8.473 51.302 1.00 42.44 1133 GLN A N 1
ATOM 9008 C CA . GLN A 1 1133 ? -10.527 -8.680 52.648 1.00 42.44 1133 GLN A CA 1
ATOM 9009 C C . GLN A 1 1133 ? -9.320 -7.764 52.827 1.00 42.44 1133 GLN A C 1
ATOM 9011 O O . GLN A 1 1133 ? -8.244 -8.018 52.294 1.00 42.44 1133 GLN A O 1
ATOM 9016 N N . TRP A 1 1134 ? -9.525 -6.677 53.558 1.00 42.78 1134 TRP A N 1
ATOM 9017 C CA . TRP A 1 1134 ? -8.452 -5.799 53.997 1.00 42.78 1134 TRP A CA 1
ATOM 9018 C C . TRP A 1 1134 ? -7.963 -6.325 55.345 1.00 42.78 1134 TRP A C 1
ATOM 9020 O O . TRP A 1 1134 ? -8.723 -6.266 56.314 1.00 42.78 1134 TRP A O 1
ATOM 9030 N N . ASN A 1 1135 ? -6.744 -6.858 55.442 1.00 37.72 1135 ASN A N 1
ATOM 9031 C CA . ASN A 1 1135 ? -6.193 -7.100 56.777 1.00 37.72 1135 ASN A CA 1
ATOM 9032 C C . ASN A 1 1135 ? -5.899 -5.738 57.424 1.00 37.72 1135 ASN A C 1
ATOM 9034 O O . ASN A 1 1135 ? -5.459 -4.810 56.743 1.00 37.72 1135 ASN A O 1
ATOM 9038 N N . SER A 1 1136 ? -6.217 -5.639 58.715 1.00 32.97 1136 SER A N 1
ATOM 9039 C CA . SER A 1 1136 ? -6.076 -4.450 59.564 1.00 32.97 1136 SER A CA 1
ATOM 9040 C C . SER A 1 1136 ? -4.654 -3.924 59.656 1.00 32.97 1136 SER A C 1
ATOM 9042 O O . SER A 1 1136 ? -3.762 -4.788 59.837 1.00 32.97 1136 SER A O 1
#

Foldseek 3Di:
DDDDDDDDDDPDDDDPDQPQFAAEEEEEAPQLCQVQVQQQQVPDPQALEADAACLVQADLDAVLVLVVLCCQRPQDAQDSPSHDPPDRSSSVPGDRDPVNNPSGHGYYYHYCVSNVVADLVPRLLVSQEPPYAYEYEDEQLLLSSLLSVVLLVLLCVQQVDSFQDDPSSVVSCVVCVVSLQDADADALVVSVVSSQVSLVVVVVVLVSNCVSNVHFHAYQYSLVCVVPVQLRVLVVCVSRSHFARDIDGGPTDDSDDLQSVSHHPPLVVSLVVNCVVPVVSNCSNGDSRSDRDQWGQHPPRDIDGSVVRHDDDQQFAEEEEEAPLQCVVVLQVVLPVFPAEHEQEAQLDPPPDDDDLVQVLQLVLLRLPDFAQDPRSGPDDHDPSSVVVSVVRNVRNPCRQHHYYYYYYCCRPHVVSSVCNLPPRVLVSCRVSVYEYEYEGALLLVVSQLSVQLQVCQVVPDPDRPSFDQDLVSLQVSLAAGADDFAPVNVVSSLQSLQVVVVSVVSQVVSNVSRHHYDYDYPLCCQPDPVVVLVVSCSSSSNDCSSVPDDDDCPRTNHSQPDLQNCNSHPPSVRRQVNCPQALNNLVVPSNDGQDDDCSSVSSVPPDRDDPPPPDDDDDDDDDDDDDDDDDDDDDDDDDDDDDDDDDDDDDDDDDDDDDDDDDDDDDDDDDDDDDDDDDDDDDDDDDDDDDDDDDPPDPPPQVVLQVVLQVVQQQAQDLCLLPFLDPLADSNCSRLAGREFEEKAKAFQALAFDPPPFGTKIWIQTPVRDIDIQTPVCQLPCCVQARYKYKYWYDFPDQDPAQALEAEEEEDATSVRCSVLSVLQLQVLLVCRVLSHTYIYIYHDRHPPLQAALDPLLCPFPAVVVDDRGLAGPCVVVVSDDPSHPPCCVVRPDQLLVVLSNLSSSLSRPSRFKYKYAYSNKHFDPVDDNPPCLVVVSPVQQAQKAFFAPDDPPDPQPADQLQRGDSRIMMGGSDSNSSRLSNQLSSRDRDSDSLLSSSQSLQVLCVVLVLFDDDPVCRHPHYVCCSNPPDVVNCCVPPVRSRRTPVSCVVRPSPRNYGNDDDPTPPPPHSVSCVRIDNDDPPPPDFDWDWDDAPVDTRTDGFPFDDDPVDTDTDDDPCVPCSCVSSSHDDDGDD

Organism: NCBI:txid35677

Sequence (1136 aa):
MRRPAVAVAWAAHLSMGQQQPSPVVVFKKARTGSTWLADMLEKDDRVAFFRHEAQGCFSDDADRTRKAFEVMVRRPTCSTQMCPNGQKDAWLTAPTTTDCFDDKLVGFDVNPSHTPFLSWERDWPQLLKAPVKTVVYMRTNLIKHAISSIHADVLVEACDTHKVLSQKAKDCVESNTEVLSKKISVDALSLSKSARKLGKYWYDLLRNTTTASGGKVFVLYYEALQRDASTELGRLFDYVGVSGSSVPESSSVKITPDDLRETLADFEHVRKDLSNLDPALLPQLEDTSFKVFRTLRLPENKTQSIERYEVQLKKANFIVITTQRSGSGWLLNELQKPSCIECGRELFDRSGFLWSSDTMKAAVDGFLRMTPGGQNAFDIEVGDKFNFVAKKWRAQRSDKSRSYGFKWMLNQPSSDLFYEAFEDWLLPLLKERRGKLVFLVRQHLLRLMVSKEANQIDSERFEQHVAHAFSQNDAQQHAAPVELPVGHKLLRHLDLELSKIAHMEKLAKLASDAGVRVRTVSYEDLDADHAQFGGLRSWLVDGDACAASFSERPDTIFKIHGDAHWQKYISNWNEVSKSLVGTRYAVYLDEAYVPRGGDAWEKLRDAPAPKRVKKVHDTYQPHTHAEKPARLYPRDVPGCVTAGKDHHCRMKTYGNRTVPLFTSSPTSSPVVAPVVAPRHQTSWLGGWLRWLGWRDTAVSAPRDAAVDAYVRSWAAGGTSRRCGDVGAHGDCSWMSGFGPIDVACTIHVDRVGLLDDERGPALTLKFHDGEELSISTENAHNIDRFITRPALCEYVPKHRPVQATDVGLVMVSNSPSYLLRLWPPFLNKLLYATDAGLRTFLWLGELPEGLEKPSSQACFESMQVTQHHRRLRSFYDSRLGVAPRGFDKMDEMASNHYVKMPAVLAALAAPSIEGVYYVDLDAVTRYPWTVDPLFASEHTNRYSDVSFKYGFKEGADNSGTLRWKVHGSRFYARNSIKGRAFFANWFSNRCTFKDQYSLWHTILDFAASEGCVDYAGEIYSKFRYSDAKHLKQDKARKEFPMLVLDCARIDEHCPRFPFANVGGDSCDVNLPRLVDQVFHHTIPQEGHGTFEVPLSSSTLIVENACISTVNATRCEHTDDLRAYVERLGIPAQWNS